Protein 7NKZ (pdb70)

InterPro domains:
  IPR002585 Cytochrome ubiquinol oxidase subunit 1 [PF01654] (6-460)
  IPR002585 Cytochrome ubiquinol oxidase subunit 1 [PIRSF006446] (1-475)
  IPR002585 Cytochrome ubiquinol oxidase subunit 1 [PTHR30365] (1-465)

Nearest PDB structures (foldseek):
  7nkz-assembly1_A  TM=1.002E+00  e=3.590E-64  Mycobacterium tuberculosis H37Rv
  7d5i-assembly1_A  TM=9.652E-01  e=4.735E-42  Mycolicibacterium smegmatis MC2 155
  7ose-assembly1_D  TM=9.298E-01  e=2.196E-29  Escherichia coli BW25113
  6rko-assembly1_A  TM=8.175E-01  e=1.147E-24  Escherichia coli K-12
  6rx4-assembly1_A  TM=8.306E-01  e=2.357E-22  Escherichia coli K-12

Sequence (792 aa):
MVLQELWFGVIAALFLGFFILEGFDFGVGMLMAPFAHETHRRTALNTIGPVWDGNEVWLITAGAAIFAAFPGWYATVFSALYLPLLAILFGMILRAVAIEWRGKIDDPKWRTGADFGIAAGSWLPALLWGVAFAILVRGLPVDANGHVALSIPDVLNAYTLLGGLATAGLFSLYGAVFIALKTSGPIRDDAYRFAVWLSLPVAGLVAGFGLWTQLAYGKDWTWLVLAVAGCAQAAATVLVWRRVSDGWAFMCTLIVVAAVVVLLFGALYPNLVPSTLNPQWSLTIHNASSTPYTLKIMTWVTAFFAPLTVAYQTWTYWVFRQRISAERIPPPTGLARMNVVDISRWQFGITTVYHFIFVPLTIGLAPLIAVMQTLWVVTDNPAWYRLTKFFGKLFLINFAIGVATGIVQEFQFGMNWSEYSRFVGDVFGAPLAMEGLAAFFFESTFIGLWIFGWNRLPRLVHLACIWIVAIAVNVSAFFIIAANSFMQHPVGAHYNPTTGRAELSSIVVLLTNNTAQAAFTHTVSGALLTAGTFVAAVSAWWLVRSSTDTQAMYRPATILGCWVALAATAGLLFTGDHQGKLMFQQQPMKMASAESLCDTQTDPNFSVLTVGRQNNCDSLTRVIEVPYVLPFLAEGRISGVTLQGIRDLQQEYQQRFGPNDYRPNLFVTYWSFRMMIGLMAIPVLFALIALWLTRGGQIPNQRWFSWLALLTMPAPFLANSAGWVFTEMGRQPWVVVPNPTGDQLVRLTVKAGVSDHSATVVATSLLMFTLVYAVLAVIWCWLLKRYIVEGP

Radius of gyration: 27.32 Å; Cα contacts (8 Å, |Δi|>4): 1361; chains: 2; bounding box: 65×67×76 Å

Structure (mmCIF, N/CA/C/O backbone):
data_7NKZ
#
_entry.id   7NKZ
#
_cell.length_a   1.00
_cell.length_b   1.00
_cell.length_c   1.00
_cell.angle_alpha   90.00
_cell.angle_beta   90.00
_cell.angle_gamma   90.00
#
_symmetry.space_group_name_H-M   'P 1'
#
loop_
_entity.id
_entity.type
_entity.pdbx_description
1 polymer 'Probable integral membrane cytochrome D ubiquinol oxidase (Subunit II) CydB (Cytochrome BD-I oxidase subunit II)'
2 polymer 'Probable integral membrane cytochrome D ubiquinol oxidase (Subunit I) CydA (Cytochrome BD-I oxidase subunit I)'
3 non-polymer 'OXYGEN MOLECULE'
4 non-polymer MENAQUINONE-9
5 non-polymer 'CIS-HEME D HYDROXYCHLORIN GAMMA-SPIROLACTONE'
6 non-polymer 'HEME B/C'
7 water water
#
loop_
_atom_site.group_PDB
_atom_site.id
_atom_site.type_symbol
_atom_site.label_atom_id
_atom_site.label_alt_id
_atom_site.label_comp_id
_atom_site.label_asym_id
_atom_site.label_entity_id
_atom_site.label_seq_id
_atom_site.pdbx_PDB_ins_code
_atom_site.Cartn_x
_atom_site.Cartn_y
_atom_site.Cartn_z
_atom_site.occupancy
_atom_site.B_iso_or_equiv
_atom_site.auth_seq_id
_atom_site.auth_comp_id
_atom_site.auth_asym_id
_atom_site.auth_atom_id
_atom_site.pdbx_PDB_model_num
ATOM 1 N N . MET A 1 1 ? 89.309 123.456 131.813 1.00 55.81 1 MET B N 1
ATOM 2 C CA . MET A 1 1 ? 88.509 122.417 132.449 1.00 55.81 1 MET B CA 1
ATOM 3 C C . MET A 1 1 ? 89.287 121.115 132.615 1.00 55.81 1 MET B C 1
ATOM 4 O O . MET A 1 1 ? 90.491 121.075 132.393 1.00 55.81 1 MET B O 1
ATOM 9 N N . VAL A 1 2 ? 88.586 120.056 133.005 1.00 53.87 2 VAL B N 1
ATOM 10 C CA . VAL A 1 2 ? 89.202 118.754 133.245 1.00 53.87 2 VAL B CA 1
ATOM 11 C C . VAL A 1 2 ? 89.964 118.152 132.071 1.00 53.87 2 VAL B C 1
ATOM 12 O O . VAL A 1 2 ? 91.153 117.879 132.195 1.00 53.87 2 VAL B O 1
ATOM 16 N N . LEU A 1 3 ? 89.294 117.927 130.945 1.00 51.63 3 LEU B N 1
ATOM 17 C CA . LEU A 1 3 ? 89.982 117.338 129.801 1.00 51.63 3 LEU B CA 1
ATOM 18 C C . LEU A 1 3 ? 91.182 118.172 129.373 1.00 51.63 3 LEU B C 1
ATOM 19 O O . LEU A 1 3 ? 92.196 117.616 128.937 1.00 51.63 3 LEU B O 1
ATOM 24 N N . GLN A 1 4 ? 91.083 119.499 129.479 1.00 52.92 4 GLN B N 1
ATOM 25 C CA . GLN A 1 4 ? 92.205 120.359 129.117 1.00 52.92 4 GLN B CA 1
ATOM 26 C C . GLN A 1 4 ? 93.409 120.105 130.015 1.00 52.92 4 GLN B C 1
ATOM 27 O O . GLN A 1 4 ? 94.546 120.032 129.534 1.00 52.92 4 GLN B O 1
ATOM 33 N N . GLU A 1 5 ? 93.181 119.971 131.323 1.00 54.00 5 GLU B N 1
ATOM 34 C CA . GLU A 1 5 ? 94.279 119.685 132.239 1.00 54.00 5 GLU B CA 1
ATOM 35 C C . GLU A 1 5 ? 94.765 118.248 132.104 1.00 54.00 5 GLU B C 1
ATOM 36 O O . GLU A 1 5 ? 95.964 117.985 132.250 1.00 54.00 5 GLU B O 1
ATOM 42 N N . LEU A 1 6 ? 93.855 117.310 131.834 1.00 50.38 6 LEU B N 1
ATOM 43 C CA . LEU A 1 6 ? 94.246 115.911 131.693 1.00 50.38 6 LEU B CA 1
ATOM 44 C C . LEU A 1 6 ? 95.164 115.714 130.493 1.00 50.38 6 LEU B C 1
ATOM 45 O O . LEU A 1 6 ? 96.166 114.995 130.577 1.00 50.38 6 LEU B O 1
ATOM 50 N N . TRP A 1 7 ? 94.841 116.351 129.365 1.00 48.77 7 TRP B N 1
ATOM 51 C CA . TRP A 1 7 ? 95.649 116.184 128.164 1.00 48.77 7 TRP B CA 1
ATOM 52 C C . TRP A 1 7 ? 97.003 116.872 128.269 1.00 48.77 7 TRP B C 1
ATOM 53 O O . TRP A 1 7 ? 97.911 116.540 127.501 1.00 48.77 7 TRP B O 1
ATOM 64 N N . PHE A 1 8 ? 97.157 117.825 129.191 1.00 48.54 8 PHE B N 1
ATOM 65 C CA . PHE A 1 8 ? 98.476 118.402 129.430 1.00 48.54 8 PHE B CA 1
ATOM 66 C C . PHE A 1 8 ? 99.443 117.348 129.954 1.00 48.54 8 PHE B C 1
ATOM 67 O O . PHE A 1 8 ? 100.608 117.302 129.543 1.00 48.54 8 PHE B O 1
ATOM 75 N N . GLY A 1 9 ? 98.975 116.492 130.866 1.00 44.67 9 GLY B N 1
ATOM 76 C CA . GLY A 1 9 ? 99.813 115.414 131.359 1.00 44.67 9 GLY B CA 1
ATOM 77 C C . GLY A 1 9 ? 99.998 114.289 130.366 1.00 44.67 9 GLY B C 1
ATOM 78 O O . GLY A 1 9 ? 101.039 113.625 130.371 1.00 44.67 9 GLY B O 1
ATOM 79 N N . VAL A 1 10 ? 99.000 114.050 129.511 1.00 44.80 10 VAL B N 1
ATOM 80 C CA . VAL A 1 10 ? 99.132 113.020 128.485 1.00 44.80 10 VAL B CA 1
ATOM 81 C C . VAL A 1 10 ? 100.233 113.388 127.499 1.00 44.80 10 VAL B C 1
ATOM 82 O O . VAL A 1 10 ? 101.062 112.546 127.131 1.00 44.80 10 VAL B O 1
ATOM 86 N N . ILE A 1 11 ? 100.261 114.646 127.057 1.00 42.55 11 ILE B N 1
ATOM 87 C CA . ILE A 1 11 ? 101.343 115.106 126.191 1.00 42.55 11 ILE B CA 1
ATOM 88 C C . ILE A 1 11 ? 102.670 115.070 126.937 1.00 42.55 11 ILE B C 1
ATOM 89 O O . ILE A 1 11 ? 103.703 114.681 126.378 1.00 42.55 11 ILE B O 1
ATOM 94 N N . ALA A 1 12 ? 102.664 115.471 128.211 1.00 42.45 12 ALA B N 1
ATOM 95 C CA . ALA A 1 12 ? 103.871 115.365 129.024 1.00 42.45 12 ALA B CA 1
ATOM 96 C C . ALA A 1 12 ? 104.311 113.916 129.180 1.00 42.45 12 ALA B C 1
ATOM 97 O O . ALA A 1 12 ? 105.511 113.626 129.140 1.00 42.45 12 ALA B O 1
ATOM 99 N N . ALA A 1 13 ? 103.358 112.996 129.358 1.00 41.52 13 ALA B N 1
ATOM 100 C CA . ALA A 1 13 ? 103.698 111.579 129.436 1.00 41.52 13 ALA B CA 1
ATOM 101 C C . ALA A 1 13 ? 104.288 111.069 128.128 1.00 41.52 13 ALA B C 1
ATOM 102 O O . ALA A 1 13 ? 105.218 110.255 128.146 1.00 41.52 13 ALA B O 1
ATOM 104 N N . LEU A 1 14 ? 103.756 111.521 126.989 1.00 40.78 14 LEU B N 1
ATOM 105 C CA . LEU A 1 14 ? 104.332 111.139 125.704 1.00 40.78 14 LEU B CA 1
ATOM 106 C C . LEU A 1 14 ? 105.759 111.652 125.567 1.00 40.78 14 LEU B C 1
ATOM 107 O O . LEU A 1 14 ? 106.640 110.931 125.085 1.00 40.78 14 LEU B O 1
ATOM 112 N N . PHE A 1 15 ? 106.008 112.897 125.981 1.00 42.85 15 PHE B N 1
ATOM 113 C CA . PHE A 1 15 ? 107.380 113.387 126.038 1.00 42.85 15 PHE B CA 1
ATOM 114 C C . PHE A 1 15 ? 108.171 112.692 127.137 1.00 42.85 15 PHE B C 1
ATOM 115 O O . PHE A 1 15 ? 109.388 112.518 127.007 1.00 42.85 15 PHE B O 1
ATOM 123 N N . LEU A 1 16 ? 107.505 112.299 128.226 1.00 42.20 16 LEU B N 1
ATOM 124 C CA . LEU A 1 16 ? 108.173 111.518 129.262 1.00 42.20 16 LEU B CA 1
ATOM 125 C C . LEU A 1 16 ? 108.642 110.180 128.704 1.00 42.20 16 LEU B C 1
ATOM 126 O O . LEU A 1 16 ? 109.795 109.783 128.898 1.00 42.20 16 LEU B O 1
ATOM 131 N N . GLY A 1 17 ? 107.759 109.479 127.989 1.00 41.59 17 GLY B N 1
ATOM 132 C CA . GLY A 1 17 ? 108.151 108.225 127.372 1.00 41.59 17 GLY B CA 1
ATOM 133 C C . GLY A 1 17 ? 109.214 108.398 126.306 1.00 41.59 17 GLY B C 1
ATOM 134 O O . GLY A 1 17 ? 110.075 107.531 126.137 1.00 41.59 17 GLY B O 1
ATOM 135 N N . PHE A 1 18 ? 109.165 109.510 125.571 1.00 41.69 18 PHE B N 1
ATOM 136 C CA . PHE A 1 18 ? 110.182 109.779 124.559 1.00 41.69 18 PHE B CA 1
ATOM 137 C C . PHE A 1 18 ? 111.554 109.969 125.195 1.00 41.69 18 PHE B C 1
ATOM 138 O O . PHE A 1 18 ? 112.557 109.451 124.694 1.00 41.69 18 PHE B O 1
ATOM 146 N N . PHE A 1 19 ? 111.620 110.707 126.307 1.00 45.15 19 PHE B N 1
ATOM 147 C CA . PHE A 1 19 ? 112.904 110.909 126.971 1.00 45.15 19 PHE B CA 1
ATOM 148 C C . PHE A 1 19 ? 113.398 109.639 127.653 1.00 45.15 19 PHE B C 1
ATOM 149 O O . PHE A 1 19 ? 114.608 109.397 127.701 1.00 45.15 19 PHE B O 1
ATOM 157 N N . ILE A 1 20 ? 112.490 108.827 128.194 1.00 44.30 20 ILE B N 1
ATOM 158 C CA . ILE A 1 20 ? 112.903 107.580 128.831 1.00 44.30 20 ILE B CA 1
ATOM 159 C C . ILE A 1 20 ? 113.390 106.571 127.798 1.00 44.30 20 ILE B C 1
ATOM 160 O O . ILE A 1 20 ? 114.422 105.920 127.991 1.00 44.30 20 ILE B O 1
ATOM 165 N N . LEU A 1 21 ? 112.668 106.426 126.685 1.00 43.82 21 LEU B N 1
ATOM 166 C CA . LEU A 1 21 ? 113.006 105.386 125.719 1.00 43.82 21 LEU B CA 1
ATOM 167 C C . LEU A 1 21 ? 114.085 105.847 124.744 1.00 43.82 21 LEU B C 1
ATOM 168 O O . LEU A 1 21 ? 115.079 105.144 124.532 1.00 43.82 21 LEU B O 1
ATOM 173 N N . GLU A 1 22 ? 113.910 107.020 124.141 1.00 45.44 22 GLU B N 1
ATOM 174 C CA . GLU A 1 22 ? 114.904 107.540 123.211 1.00 45.44 22 GLU B CA 1
ATOM 175 C C . GLU A 1 22 ? 116.101 108.163 123.916 1.00 45.44 22 GLU B C 1
ATOM 176 O O . GLU A 1 22 ? 117.074 108.523 123.245 1.00 45.44 22 GLU B O 1
ATOM 182 N N . GLY A 1 23 ? 116.050 108.306 125.242 1.00 45.92 23 GLY B N 1
ATOM 183 C CA . GLY A 1 23 ? 117.171 108.895 125.957 1.00 45.92 23 GLY B CA 1
ATOM 184 C C . GLY A 1 23 ? 118.429 108.052 125.872 1.00 45.92 23 GLY B C 1
ATOM 185 O O . GLY A 1 23 ? 119.505 108.556 125.538 1.00 45.92 23 GLY B O 1
ATOM 186 N N . PHE A 1 24 ? 118.314 106.757 126.172 1.00 45.57 24 PHE B N 1
ATOM 187 C CA . PHE A 1 24 ? 119.463 105.874 126.023 1.00 45.57 24 PHE B CA 1
ATOM 188 C C . PHE A 1 24 ? 119.746 105.541 124.566 1.00 45.57 24 PHE B C 1
ATOM 189 O O . PHE A 1 24 ? 120.872 105.149 124.241 1.00 45.57 24 PHE B O 1
ATOM 197 N N . ASP A 1 25 ? 118.751 105.684 123.686 1.00 46.37 25 ASP B N 1
ATOM 198 C CA . ASP A 1 25 ? 119.005 105.546 122.257 1.00 46.37 25 ASP B CA 1
ATOM 199 C C . ASP A 1 25 ? 119.969 106.620 121.772 1.00 46.37 25 ASP B C 1
ATOM 200 O O . ASP A 1 25 ? 120.891 106.338 120.998 1.00 46.37 25 ASP B O 1
ATOM 205 N N . PHE A 1 26 ? 119.767 107.863 122.217 1.00 46.03 26 PHE B N 1
ATOM 206 C CA . PHE A 1 26 ? 120.716 108.925 121.909 1.00 46.03 26 PHE B CA 1
ATOM 207 C C . PHE A 1 26 ? 122.058 108.684 122.585 1.00 46.03 26 PHE B C 1
ATOM 208 O O . PHE A 1 26 ? 123.107 108.939 121.983 1.00 46.03 26 PHE B O 1
ATOM 216 N N . GLY A 1 27 ? 122.044 108.194 123.827 1.00 48.62 27 GLY B N 1
ATOM 217 C CA . GLY A 1 27 ? 123.291 107.941 124.530 1.00 48.62 27 GLY B CA 1
ATOM 218 C C . GLY A 1 27 ? 124.155 106.903 123.841 1.00 48.62 27 GLY B C 1
ATOM 219 O O . GLY A 1 27 ? 125.382 107.030 123.804 1.00 48.62 27 GLY B O 1
ATOM 220 N N . VAL A 1 28 ? 123.530 105.862 123.289 1.00 49.03 28 VAL B N 1
ATOM 221 C CA . VAL A 1 28 ? 124.278 104.862 122.535 1.00 49.03 28 VAL B CA 1
ATOM 222 C C . VAL A 1 28 ? 124.925 105.494 121.309 1.00 49.03 28 VAL B C 1
ATOM 223 O O . VAL A 1 28 ? 126.087 105.216 120.990 1.00 49.03 28 VAL B O 1
ATOM 227 N N . GLY A 1 29 ? 124.189 106.362 120.610 1.00 48.93 29 GLY B N 1
ATOM 228 C CA . GLY A 1 29 ? 124.709 106.960 119.393 1.00 48.93 29 GLY B CA 1
ATOM 229 C C . GLY A 1 29 ? 125.938 107.821 119.604 1.00 48.93 29 GLY B C 1
ATOM 230 O O . GLY A 1 29 ? 126.862 107.795 118.786 1.00 48.93 29 GLY B O 1
ATOM 231 N N . MET A 1 30 ? 125.974 108.593 120.689 1.00 51.15 30 MET B N 1
ATOM 232 C CA . MET A 1 30 ? 127.121 109.446 120.971 1.00 51.15 30 MET B CA 1
ATOM 233 C C . MET A 1 30 ? 128.244 108.717 121.696 1.00 51.15 30 MET B C 1
ATOM 234 O O . MET A 1 30 ? 129.308 109.308 121.908 1.00 51.15 30 MET B O 1
ATOM 239 N N . LEU A 1 31 ? 128.041 107.459 122.081 1.00 56.61 31 LEU B N 1
ATOM 240 C CA . LEU A 1 31 ? 129.078 106.673 122.735 1.00 56.61 31 LEU B CA 1
ATOM 241 C C . LEU A 1 31 ? 129.732 105.659 121.808 1.00 56.61 31 LEU B C 1
ATOM 242 O O . LEU A 1 31 ? 130.648 104.950 122.238 1.00 56.61 31 LEU B O 1
ATOM 247 N N . MET A 1 32 ? 129.293 105.569 120.550 1.00 59.53 32 MET B N 1
ATOM 248 C CA . MET A 1 32 ? 129.924 104.643 119.616 1.00 59.53 32 MET B CA 1
ATOM 249 C C . MET A 1 32 ? 131.320 105.105 119.218 1.00 59.53 32 MET B C 1
ATOM 250 O O . MET A 1 32 ? 132.232 104.279 119.097 1.00 59.53 32 MET B O 1
ATOM 255 N N . ALA A 1 33 ? 131.504 106.412 118.999 1.00 63.27 33 ALA B N 1
ATOM 256 C CA . ALA A 1 33 ? 132.825 106.912 118.620 1.00 63.27 33 ALA B CA 1
ATOM 257 C C . ALA A 1 33 ? 133.872 106.682 119.705 1.00 63.27 33 ALA B C 1
ATOM 258 O O . ALA A 1 33 ? 134.960 106.173 119.380 1.00 63.27 33 ALA B O 1
ATOM 260 N N . PRO A 1 34 ? 133.641 107.021 120.981 1.00 64.45 34 PRO B N 1
ATOM 261 C CA . PRO A 1 34 ? 134.661 106.729 122.003 1.00 64.45 34 PRO B CA 1
ATOM 262 C C . PRO A 1 34 ? 134.893 105.245 122.239 1.00 64.45 34 PRO B C 1
ATOM 263 O O . PRO A 1 34 ? 135.935 104.889 122.805 1.00 64.45 34 PRO B O 1
ATOM 267 N N . PHE A 1 35 ? 133.963 104.375 121.838 1.00 64.17 35 PHE B N 1
ATOM 268 C CA . PHE A 1 35 ? 134.164 102.940 122.017 1.00 64.17 35 PHE B CA 1
ATOM 269 C C . PHE A 1 35 ? 135.362 102.444 121.216 1.00 64.17 35 PHE B C 1
ATOM 270 O O . PHE A 1 35 ? 136.146 101.623 121.706 1.00 64.17 35 PHE B O 1
ATOM 278 N N . ALA A 1 36 ? 135.515 102.925 119.980 1.00 67.58 36 ALA B N 1
ATOM 279 C CA . ALA A 1 36 ? 136.665 102.535 119.172 1.00 67.58 36 ALA B CA 1
ATOM 280 C C . ALA A 1 36 ? 137.972 103.036 119.774 1.00 67.58 36 ALA B C 1
ATOM 281 O O . ALA A 1 36 ? 138.976 102.314 119.759 1.00 67.58 36 ALA B O 1
ATOM 283 N N . HIS A 1 37 ? 137.981 104.255 120.302 1.00 68.73 37 HIS B N 1
ATOM 284 C CA . HIS A 1 37 ? 139.183 104.824 120.902 1.00 68.73 37 HIS B CA 1
ATOM 285 C C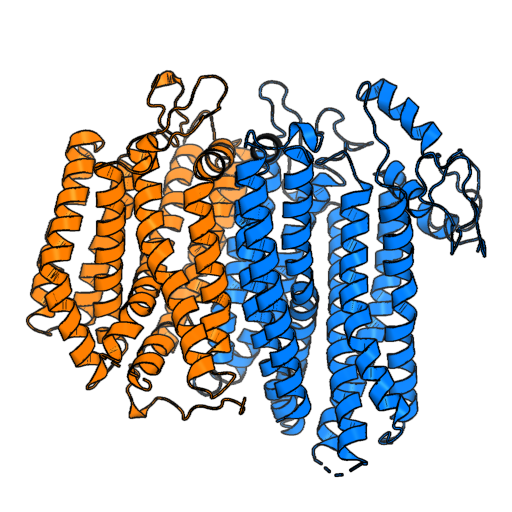 . HIS A 1 37 ? 139.504 104.142 122.227 1.00 68.73 37 HIS B C 1
ATOM 286 O O . HIS A 1 37 ? 138.848 104.390 123.239 1.00 68.73 37 HIS B O 1
ATOM 293 N N . GLU A 1 44 ? 135.332 98.393 115.819 1.00 57.38 44 GLU B N 1
ATOM 294 C CA . GLU A 1 44 ? 134.240 97.981 114.945 1.00 57.38 44 GLU B CA 1
ATOM 295 C C . GLU A 1 44 ? 133.304 97.012 115.659 1.00 57.38 44 GLU B C 1
ATOM 296 O O . GLU A 1 44 ? 132.082 97.143 115.582 1.00 57.38 44 GLU B O 1
ATOM 302 N N . THR A 1 45 ? 133.890 96.032 116.352 1.00 59.09 45 THR B N 1
ATOM 303 C CA . THR A 1 45 ? 133.085 95.069 117.097 1.00 59.09 45 THR B CA 1
ATOM 304 C C . THR A 1 45 ? 132.319 95.747 118.227 1.00 59.09 45 THR B C 1
ATOM 305 O O . THR A 1 45 ? 131.147 95.431 118.467 1.00 59.09 45 THR B O 1
ATOM 309 N N . HIS A 1 46 ? 132.963 96.680 118.932 1.00 59.26 46 HIS B N 1
ATOM 310 C CA . HIS A 1 46 ? 132.284 97.395 120.008 1.00 59.26 46 HIS B CA 1
ATOM 311 C C . HIS A 1 46 ? 131.167 98.284 119.477 1.00 59.26 46 HIS B C 1
ATOM 312 O O . HIS A 1 46 ? 130.124 98.419 120.129 1.00 59.26 46 HIS B O 1
ATOM 319 N N . ARG A 1 47 ? 131.365 98.901 118.310 1.00 57.08 47 ARG B N 1
ATOM 320 C CA . ARG A 1 47 ? 130.326 99.754 117.740 1.00 57.08 47 ARG B CA 1
ATOM 321 C C . ARG A 1 47 ? 129.089 98.946 117.364 1.00 57.08 47 ARG B C 1
ATOM 322 O O . ARG A 1 47 ? 127.958 99.390 117.596 1.00 57.08 47 ARG B O 1
ATOM 330 N N . ARG A 1 48 ? 129.282 97.761 116.781 1.00 56.58 48 ARG B N 1
ATOM 331 C CA . ARG A 1 48 ? 128.142 96.927 116.414 1.00 56.58 48 ARG B CA 1
ATOM 332 C C . ARG A 1 48 ? 127.443 96.356 117.640 1.00 56.58 48 ARG B C 1
ATOM 333 O O . ARG A 1 48 ? 126.215 96.214 117.640 1.00 56.58 48 ARG B O 1
ATOM 341 N N . THR A 1 49 ? 128.202 96.017 118.686 1.00 56.42 49 THR B N 1
ATOM 342 C CA . THR A 1 49 ? 127.591 95.498 119.906 1.00 56.42 49 THR B CA 1
ATOM 343 C C . THR A 1 49 ? 126.702 96.544 120.567 1.00 56.42 49 THR B C 1
ATOM 344 O O . THR A 1 49 ? 125.594 96.230 121.018 1.00 56.42 49 THR B O 1
ATOM 348 N N . ALA A 1 50 ? 127.169 97.793 120.632 1.00 53.37 50 ALA B N 1
ATOM 349 C CA . ALA A 1 50 ? 126.360 98.855 121.219 1.00 53.37 50 ALA B CA 1
ATOM 350 C C . ALA A 1 50 ? 125.154 99.181 120.347 1.00 53.37 50 ALA B C 1
ATOM 351 O O . ALA A 1 50 ? 124.066 99.462 120.863 1.00 53.37 50 ALA B O 1
ATOM 353 N N . LEU A 1 51 ? 125.329 99.153 119.024 1.00 52.23 51 LEU B N 1
ATOM 354 C CA . LEU A 1 51 ? 124.223 99.462 118.123 1.00 52.23 51 LEU B CA 1
ATOM 355 C C . LEU A 1 51 ? 123.116 98.418 118.207 1.00 52.23 51 LEU B C 1
ATOM 356 O O . LEU A 1 51 ? 121.932 98.769 118.149 1.00 52.23 51 LEU B O 1
ATOM 361 N N . ASN A 1 52 ? 123.475 97.140 118.342 1.00 53.11 52 ASN B N 1
ATOM 362 C CA . ASN A 1 52 ? 122.476 96.081 118.415 1.00 53.11 52 ASN B CA 1
ATOM 363 C C . ASN A 1 52 ? 121.666 96.114 119.704 1.00 53.11 52 ASN B C 1
ATOM 364 O O . ASN A 1 52 ? 120.604 95.485 119.761 1.00 53.11 52 ASN B O 1
ATOM 369 N N . THR A 1 53 ? 122.139 96.818 120.736 1.00 50.33 53 THR B N 1
ATOM 370 C CA . THR A 1 53 ? 121.344 96.967 121.951 1.00 50.33 53 THR B CA 1
ATOM 371 C C . THR A 1 53 ? 120.059 97.736 121.675 1.00 50.33 53 THR B C 1
ATOM 372 O O . THR A 1 53 ? 118.995 97.390 122.201 1.00 50.33 53 THR B O 1
ATOM 376 N N . ILE A 1 54 ? 120.139 98.779 120.855 1.00 47.06 54 ILE B N 1
ATOM 377 C CA . ILE A 1 54 ? 118.973 99.559 120.470 1.00 47.06 54 ILE B CA 1
ATOM 378 C C . ILE A 1 54 ? 118.467 99.158 119.083 1.00 47.06 54 ILE B C 1
ATOM 379 O O . ILE A 1 54 ? 117.709 99.900 118.464 1.00 47.06 54 ILE B O 1
ATOM 384 N N . GLY A 1 55 ? 118.877 97.991 118.590 1.00 45.66 55 GLY B N 1
ATOM 385 C CA . GLY A 1 55 ? 118.523 97.541 117.265 1.00 45.66 55 GLY B CA 1
ATOM 386 C C . GLY A 1 55 ? 117.031 97.404 117.031 1.00 45.66 55 GLY B C 1
ATOM 387 O O . GLY A 1 55 ? 116.438 98.137 116.235 1.00 45.66 55 GLY B O 1
ATOM 388 N N . PRO A 1 56 ? 116.390 96.454 117.714 1.00 44.00 56 PRO B N 1
ATOM 389 C CA . PRO A 1 56 ? 114.962 96.205 117.492 1.00 44.00 56 PRO B CA 1
ATOM 390 C C . PRO A 1 56 ? 114.021 97.130 118.249 1.00 44.00 56 PRO B C 1
ATOM 391 O O . PRO A 1 56 ? 112.821 96.849 118.291 1.00 44.00 56 PRO B O 1
ATOM 395 N N . VAL A 1 57 ? 114.509 98.217 118.846 1.00 43.26 57 VAL B N 1
ATOM 396 C CA . VAL A 1 57 ? 113.653 99.067 119.668 1.00 43.26 57 VAL B CA 1
ATOM 397 C C . VAL A 1 57 ? 113.774 100.531 119.264 1.00 43.26 57 VAL B C 1
ATOM 398 O O . VAL A 1 57 ? 112.988 101.370 119.719 1.00 43.26 57 VAL B O 1
ATOM 402 N N . TRP A 1 58 ? 114.753 100.856 118.414 1.00 43.26 58 TRP B N 1
ATOM 403 C CA . TRP A 1 58 ? 114.968 102.257 118.059 1.00 43.26 58 TRP B CA 1
ATOM 404 C C . TRP A 1 58 ? 113.782 102.838 117.297 1.00 43.26 58 TRP B C 1
ATOM 405 O O . TRP A 1 58 ? 113.413 103.996 117.523 1.00 43.26 58 TRP B O 1
ATOM 416 N N . ASP A 1 59 ? 113.029 102.040 116.538 1.00 42.67 59 ASP B N 1
ATOM 417 C CA . ASP A 1 59 ? 111.962 102.599 115.738 1.00 42.67 59 ASP B CA 1
ATOM 418 C C . ASP A 1 59 ? 110.770 102.875 116.615 1.00 42.67 59 ASP B C 1
ATOM 419 O O . ASP A 1 59 ? 110.164 103.935 116.532 1.00 42.67 59 ASP B O 1
ATOM 424 N N . GLY A 1 60 ? 110.455 101.913 117.469 1.00 42.43 60 GLY B N 1
ATOM 425 C CA . GLY A 1 60 ? 109.353 102.031 118.396 1.00 42.43 60 GLY B CA 1
ATOM 426 C C . GLY A 1 60 ? 109.580 103.159 119.374 1.00 42.43 60 GLY B C 1
ATOM 427 O O . GLY A 1 60 ? 108.654 103.878 119.715 1.00 42.43 60 GLY B O 1
ATOM 428 N N . ASN A 1 61 ? 110.817 103.312 119.831 1.00 42.90 61 ASN B N 1
ATOM 429 C CA . ASN A 1 61 ? 111.151 104.366 120.779 1.00 42.90 61 ASN B CA 1
ATOM 430 C C . ASN A 1 61 ? 110.910 105.746 120.204 1.00 42.90 61 ASN B C 1
ATOM 431 O O . ASN A 1 61 ? 110.411 106.631 120.880 1.00 42.90 61 ASN B O 1
ATOM 436 N N . GLU A 1 62 ? 111.279 105.917 118.945 1.00 42.90 62 GLU B N 1
ATOM 437 C CA . GLU A 1 62 ? 111.129 107.181 118.244 1.00 42.90 62 GLU B CA 1
ATOM 438 C C . GLU A 1 62 ? 109.682 107.636 118.067 1.00 42.90 62 GLU B C 1
ATOM 439 O O . GLU A 1 62 ? 109.388 108.819 118.166 1.00 42.90 62 GLU B O 1
ATOM 445 N N . VAL A 1 63 ? 108.788 106.695 117.787 1.00 39.97 63 VAL B N 1
ATOM 446 C CA . VAL A 1 63 ? 107.378 107.013 117.576 1.00 39.97 63 VAL B CA 1
ATOM 447 C C . VAL A 1 63 ? 106.752 107.826 118.707 1.00 39.97 63 VAL B C 1
ATOM 448 O O . VAL A 1 63 ? 105.756 108.505 118.503 1.00 39.97 63 VAL B O 1
ATOM 452 N N . TRP A 1 64 ? 107.325 107.733 119.898 1.00 40.54 64 TRP B N 1
ATOM 453 C CA . TRP A 1 64 ? 106.874 108.518 121.042 1.00 40.54 64 TRP B CA 1
ATOM 454 C C . TRP A 1 64 ? 107.018 110.012 120.787 1.00 40.54 64 TRP B C 1
ATOM 455 O O . TRP A 1 64 ? 106.154 110.796 121.193 1.00 40.54 64 TRP B O 1
ATOM 466 N N . LEU A 1 65 ? 108.098 110.426 120.120 1.00 40.93 65 LEU B N 1
ATOM 467 C CA . LEU A 1 65 ? 108.212 111.815 119.691 1.00 40.93 65 LEU B CA 1
ATOM 468 C C . LEU A 1 65 ? 107.186 112.150 118.616 1.00 40.93 65 LEU B C 1
ATOM 469 O O . LEU A 1 65 ? 106.588 113.232 118.640 1.00 40.93 65 LEU B O 1
ATOM 474 N N . ILE A 1 66 ? 106.977 111.237 117.665 1.00 40.19 66 ILE B N 1
ATOM 475 C CA . ILE A 1 66 ? 105.981 111.457 116.620 1.00 40.19 66 ILE B CA 1
ATOM 476 C C . ILE A 1 66 ? 104.586 111.540 117.224 1.00 40.19 66 ILE B C 1
ATOM 477 O O . ILE A 1 66 ? 103.789 112.418 116.868 1.00 40.19 66 ILE B O 1
ATOM 482 N N . THR A 1 67 ? 104.267 110.627 118.144 1.00 40.70 67 THR B N 1
ATOM 483 C CA . THR A 1 67 ? 102.966 110.663 118.803 1.00 40.70 67 THR B CA 1
ATOM 484 C C . THR A 1 67 ? 102.806 111.926 119.640 1.00 40.70 67 THR B C 1
ATOM 485 O O . THR A 1 67 ? 101.732 112.539 119.648 1.00 40.70 67 THR B O 1
ATOM 489 N N . ALA A 1 68 ? 103.863 112.331 120.350 1.00 40.59 68 ALA B N 1
ATOM 490 C CA . ALA A 1 68 ? 103.798 113.553 121.146 1.00 40.59 68 ALA B CA 1
ATOM 491 C C . ALA A 1 68 ? 103.575 114.772 120.261 1.00 40.59 68 ALA B C 1
ATOM 492 O O . ALA A 1 68 ? 102.769 115.651 120.585 1.00 40.59 68 ALA B O 1
ATOM 494 N N . GLY A 1 69 ? 104.284 114.841 119.132 1.00 41.20 69 GLY B N 1
ATOM 495 C CA . GLY A 1 69 ? 104.098 115.955 118.218 1.00 41.20 69 GLY B CA 1
ATOM 496 C C . GLY A 1 69 ? 102.713 116.001 117.607 1.00 41.20 69 GLY B C 1
ATOM 497 O O . GLY A 1 69 ? 102.134 117.080 117.455 1.00 41.20 69 GLY B O 1
ATOM 498 N N . ALA A 1 70 ? 102.163 114.839 117.249 1.00 40.99 70 ALA B N 1
ATOM 499 C CA . ALA A 1 70 ? 100.816 114.791 116.697 1.00 40.99 70 ALA B CA 1
ATOM 500 C C . ALA A 1 70 ? 99.752 115.001 117.766 1.00 40.99 70 ALA B C 1
ATOM 501 O O . ALA A 1 70 ? 98.666 115.507 117.461 1.00 40.99 70 ALA B O 1
ATOM 503 N N . ALA A 1 71 ? 100.037 114.616 119.013 1.00 41.41 71 ALA B N 1
ATOM 504 C CA . ALA A 1 71 ? 99.083 114.842 120.095 1.00 41.41 71 ALA B CA 1
ATOM 505 C C . ALA A 1 71 ? 98.881 116.330 120.352 1.00 41.41 71 ALA B C 1
ATOM 506 O O . ALA A 1 71 ? 97.759 116.770 120.627 1.00 41.41 71 ALA B O 1
ATOM 508 N N . ILE A 1 72 ? 99.978 117.079 120.302 1.00 43.03 72 ILE B N 1
ATOM 509 C CA . ILE A 1 72 ? 99.954 118.516 120.516 1.00 43.03 72 ILE B CA 1
ATOM 510 C C . ILE A 1 72 ? 99.123 119.163 119.427 1.00 43.03 72 ILE B C 1
ATOM 511 O O . ILE A 1 72 ? 98.363 120.089 119.681 1.00 43.03 72 ILE B O 1
ATOM 516 N N . PHE A 1 73 ? 99.268 118.658 118.211 1.00 42.94 73 PHE B N 1
ATOM 517 C CA . PHE A 1 73 ? 98.530 119.175 117.074 1.00 42.94 73 PHE B CA 1
ATOM 518 C C . PHE A 1 73 ? 97.030 118.986 117.272 1.00 42.94 73 PHE B C 1
ATOM 519 O O . PHE A 1 73 ? 96.244 119.872 116.964 1.00 42.94 73 PHE B O 1
ATOM 527 N N . ALA A 1 74 ? 96.643 117.833 117.807 1.00 43.26 74 ALA B N 1
ATOM 528 C CA . ALA A 1 74 ? 95.237 117.506 118.023 1.00 43.26 74 ALA B CA 1
ATOM 529 C C . ALA A 1 74 ? 94.604 118.112 119.276 1.00 43.26 74 ALA B C 1
ATOM 530 O O . ALA A 1 74 ? 93.458 118.545 119.246 1.00 43.26 74 ALA B O 1
ATOM 532 N N . ALA A 1 75 ? 95.354 118.143 120.370 1.00 44.58 75 ALA B N 1
ATOM 533 C CA . ALA A 1 75 ? 94.879 118.656 121.650 1.00 44.58 75 ALA B CA 1
ATOM 534 C C . ALA A 1 75 ? 94.991 120.174 121.751 1.00 44.58 75 ALA B C 1
ATOM 535 O O . ALA A 1 75 ? 94.028 120.844 122.137 1.00 44.58 75 ALA B O 1
ATOM 537 N N . PHE A 1 76 ? 96.153 120.731 121.413 1.00 46.36 76 PHE B N 1
ATOM 538 C CA . PHE A 1 76 ? 96.415 122.165 121.532 1.00 46.36 76 PHE B CA 1
ATOM 539 C C . PHE A 1 76 ? 96.917 122.687 120.193 1.00 46.36 76 PHE B C 1
ATOM 540 O O . PHE A 1 76 ? 98.131 122.815 119.979 1.00 46.36 76 PHE B O 1
ATOM 548 N N . PRO A 1 77 ? 96.008 122.994 119.263 1.00 45.53 77 PRO B N 1
ATOM 549 C CA . PRO A 1 77 ? 96.446 123.484 117.945 1.00 45.53 77 PRO B CA 1
ATOM 550 C C . PRO A 1 77 ? 97.282 124.749 118.014 1.00 45.53 77 PRO B C 1
ATOM 551 O O . PRO A 1 77 ? 98.208 124.912 117.208 1.00 45.53 77 PRO B O 1
ATOM 555 N N . GLY A 1 78 ? 96.984 125.654 118.948 1.00 45.77 78 GLY B N 1
ATOM 556 C CA . GLY A 1 78 ? 97.806 126.841 119.104 1.00 45.77 78 GLY B CA 1
ATOM 557 C C . GLY A 1 78 ? 99.208 126.533 119.586 1.00 45.77 78 GLY B C 1
ATOM 558 O O . GLY A 1 78 ? 100.174 127.152 119.131 1.00 45.77 78 GLY B O 1
ATOM 559 N N . TRP A 1 79 ? 99.341 125.581 120.512 1.00 45.74 79 TRP B N 1
ATOM 560 C CA . TRP A 1 79 ? 100.660 125.181 120.990 1.00 45.74 79 TRP B CA 1
ATOM 561 C C . TRP A 1 79 ? 101.484 124.547 119.875 1.00 45.74 79 TRP B C 1
ATOM 562 O O . TRP A 1 79 ? 102.688 124.803 119.762 1.00 45.74 79 TRP B O 1
ATOM 573 N N . TYR A 1 80 ? 100.851 123.713 119.047 1.00 43.16 80 TYR B N 1
ATOM 574 C CA . TYR A 1 80 ? 101.564 123.054 117.957 1.00 43.16 80 TYR B CA 1
ATOM 575 C C . TYR A 1 80 ? 102.062 124.059 116.926 1.00 43.16 80 TYR B C 1
ATOM 576 O O . TYR A 1 80 ? 103.185 123.936 116.423 1.00 43.16 80 TYR B O 1
ATOM 585 N N . ALA A 1 81 ? 101.247 125.057 116.600 1.00 44.19 81 ALA B N 1
ATOM 586 C CA . ALA A 1 81 ? 101.563 126.009 115.544 1.00 44.19 81 ALA B CA 1
ATOM 587 C C . ALA A 1 81 ? 102.385 127.196 116.027 1.00 44.19 81 ALA B C 1
ATOM 588 O O . ALA A 1 81 ? 102.691 128.082 115.224 1.00 44.19 81 ALA B O 1
ATOM 590 N N . THR A 1 82 ? 102.743 127.245 117.308 1.00 46.28 82 THR B N 1
ATOM 591 C CA . THR A 1 82 ? 103.550 128.331 117.848 1.00 46.28 82 THR B CA 1
ATOM 592 C C . THR A 1 82 ? 104.983 127.912 118.135 1.00 46.28 82 THR B C 1
ATOM 593 O O . THR A 1 82 ? 105.922 128.586 117.702 1.00 46.28 82 THR B O 1
ATOM 597 N N . VAL A 1 83 ? 105.176 126.811 118.862 1.00 46.15 83 VAL B N 1
ATOM 598 C CA . VAL A 1 83 ? 106.525 126.362 119.191 1.00 46.15 83 VAL B CA 1
ATOM 599 C C . VAL A 1 83 ? 107.262 125.914 117.935 1.00 46.15 83 VAL B C 1
ATOM 600 O O . VAL A 1 83 ? 108.408 126.311 117.693 1.00 46.15 83 VAL B O 1
ATOM 604 N N . PHE A 1 84 ? 106.615 125.085 117.114 1.00 44.94 84 PHE B N 1
ATOM 605 C CA . PHE A 1 84 ? 107.265 124.577 115.912 1.00 44.94 84 PHE B CA 1
ATOM 606 C C . PHE A 1 84 ? 107.423 125.646 114.840 1.00 44.94 84 PHE B C 1
ATOM 607 O O . PHE A 1 84 ? 108.226 125.467 113.919 1.00 44.94 84 PHE B O 1
ATOM 615 N N . SER A 1 85 ? 106.681 126.749 114.937 1.00 45.70 85 SER B N 1
ATOM 616 C CA . SER A 1 85 ? 106.858 127.867 114.019 1.00 45.70 85 SER B CA 1
ATOM 617 C C . SER A 1 85 ? 107.950 128.816 114.499 1.00 45.70 85 SER B C 1
ATOM 618 O O . SER A 1 85 ? 108.819 129.214 113.717 1.00 45.70 85 SER B O 1
ATOM 621 N N . ALA A 1 86 ? 107.918 129.187 115.780 1.00 48.81 86 ALA B N 1
ATOM 622 C CA . ALA A 1 86 ? 108.954 130.057 116.325 1.00 48.81 86 ALA B CA 1
ATOM 623 C C . ALA A 1 86 ? 110.312 129.367 116.311 1.00 48.81 86 ALA B C 1
ATOM 624 O O . ALA A 1 86 ? 111.299 129.925 115.820 1.00 48.81 86 ALA B O 1
ATOM 626 N N . LEU A 1 87 ? 110.376 128.141 116.832 1.00 47.17 87 LEU B N 1
ATOM 627 C CA . LEU A 1 87 ? 111.626 127.385 116.892 1.00 47.17 87 LEU B CA 1
ATOM 628 C C . LEU A 1 87 ? 111.861 126.632 115.580 1.00 47.17 87 LEU B C 1
ATOM 629 O O . LEU A 1 87 ? 112.015 125.412 115.539 1.00 47.17 87 LEU B O 1
ATOM 634 N N . TYR A 1 88 ? 111.885 127.397 114.488 1.00 45.31 88 TYR B N 1
ATOM 635 C CA . TYR A 1 88 ? 112.101 126.809 113.171 1.00 45.31 88 TYR B CA 1
ATOM 636 C C . TYR A 1 88 ? 113.543 126.352 112.989 1.00 45.31 88 TYR B C 1
ATOM 637 O O . TYR A 1 88 ? 113.788 125.248 112.489 1.00 45.31 88 TYR B O 1
ATOM 646 N N . LEU A 1 89 ? 114.509 127.186 113.388 1.00 45.81 89 LEU B N 1
ATOM 647 C CA . LEU A 1 89 ? 115.913 126.826 113.189 1.00 45.81 89 LEU B CA 1
ATOM 648 C C . LEU A 1 89 ? 116.358 125.686 114.097 1.00 45.81 89 LEU B C 1
ATOM 649 O O . LEU A 1 89 ? 116.949 124.718 113.586 1.00 45.81 89 LEU B O 1
ATOM 654 N N . PRO A 1 90 ? 116.140 125.723 115.421 1.00 45.43 90 PRO B N 1
ATOM 655 C CA . PRO A 1 90 ? 116.572 124.578 116.244 1.00 45.43 90 PRO B CA 1
ATOM 656 C C . PRO A 1 90 ? 115.899 123.271 115.862 1.00 45.43 90 PRO B C 1
ATOM 657 O O . PRO A 1 90 ? 116.531 122.210 115.937 1.00 45.43 90 PRO B O 1
ATOM 661 N N . LEU A 1 91 ? 114.631 123.315 115.450 1.00 44.13 91 LEU B N 1
ATOM 662 C CA . LEU A 1 91 ? 113.947 122.099 115.025 1.00 44.13 91 LEU B CA 1
ATOM 663 C C . LEU A 1 91 ? 114.426 121.615 113.663 1.00 44.13 91 LEU B C 1
ATOM 664 O O . LEU A 1 91 ? 114.355 120.412 113.387 1.00 44.13 91 LEU B O 1
ATOM 669 N N . LEU A 1 92 ? 114.910 122.521 112.810 1.00 44.30 92 LEU B N 1
ATOM 670 C CA . LEU A 1 92 ? 115.409 122.115 111.500 1.00 44.30 92 LEU B CA 1
ATOM 671 C C . LEU A 1 92 ? 116.612 121.189 111.630 1.00 44.30 92 LEU B C 1
ATOM 672 O O . LEU A 1 92 ? 116.712 120.185 110.915 1.00 44.30 92 LEU B O 1
ATOM 677 N N . ALA A 1 93 ? 117.536 121.510 112.537 1.00 43.43 93 ALA B N 1
ATOM 678 C CA . ALA A 1 93 ? 118.680 120.638 112.768 1.00 43.43 93 ALA B CA 1
ATOM 679 C C . ALA A 1 93 ? 118.292 119.364 113.506 1.00 43.43 93 ALA B C 1
ATOM 680 O O . ALA A 1 93 ? 118.976 118.346 113.359 1.00 43.43 93 ALA B O 1
ATOM 682 N N . ILE A 1 94 ? 117.218 119.398 114.298 1.00 43.82 94 ILE B N 1
ATOM 683 C CA . ILE A 1 94 ? 116.718 118.178 114.927 1.00 43.82 94 ILE B CA 1
ATOM 684 C C . ILE A 1 94 ? 116.239 117.198 113.864 1.00 43.82 94 ILE B C 1
ATOM 685 O O . ILE A 1 94 ? 116.544 116.000 113.911 1.00 43.82 94 ILE B O 1
ATOM 690 N N . LEU A 1 95 ? 115.483 117.697 112.883 1.00 42.17 95 LEU B N 1
ATOM 691 C CA . LEU A 1 95 ? 115.020 116.843 111.796 1.00 42.17 95 LEU B CA 1
ATOM 692 C C . LEU A 1 95 ? 116.171 116.373 110.919 1.00 42.17 95 LEU B C 1
ATOM 693 O O . LEU A 1 95 ? 116.143 115.244 110.417 1.00 42.17 95 LEU B O 1
ATOM 698 N N . PHE A 1 96 ? 117.185 117.220 110.721 1.00 42.91 96 PHE B N 1
ATOM 699 C CA . PHE A 1 96 ? 118.323 116.833 109.894 1.00 42.91 96 PHE B CA 1
ATOM 700 C C . PHE A 1 96 ? 119.038 115.618 110.470 1.00 42.91 96 PHE B C 1
ATOM 701 O O . PHE A 1 96 ? 119.380 114.683 109.736 1.00 42.91 96 PHE B O 1
ATOM 709 N N . GLY A 1 97 ? 119.273 115.612 111.779 1.00 42.85 97 GLY B N 1
ATOM 710 C CA . GLY A 1 97 ? 119.931 114.492 112.420 1.00 42.85 97 GLY B CA 1
ATOM 711 C C . GLY A 1 97 ? 119.117 113.214 112.413 1.00 42.85 97 GLY B C 1
ATOM 712 O O . GLY A 1 97 ? 119.643 112.141 112.106 1.00 42.85 97 GLY B O 1
ATOM 713 N N . MET A 1 98 ? 117.841 113.343 112.779 1.00 43.87 98 MET B N 1
ATOM 714 C CA . MET A 1 98 ? 116.883 112.239 112.835 1.00 43.87 98 MET B CA 1
ATOM 715 C C . MET A 1 98 ? 116.773 111.505 111.516 1.00 43.87 98 MET B C 1
ATOM 716 O O . MET A 1 98 ? 116.690 110.284 111.480 1.00 43.87 98 MET B O 1
ATOM 721 N N . ILE A 1 99 ? 116.731 112.265 110.432 1.00 38.80 99 ILE B N 1
ATOM 722 C CA . ILE A 1 99 ? 116.652 111.681 109.097 1.00 38.80 99 ILE B CA 1
ATOM 723 C C . ILE A 1 99 ? 117.871 110.809 108.828 1.00 38.80 99 ILE B C 1
ATOM 724 O O . ILE A 1 99 ? 117.751 109.688 108.320 1.00 38.80 99 ILE B O 1
ATOM 729 N N . LEU A 1 100 ? 119.062 111.310 109.164 1.00 40.29 100 LEU B N 1
ATOM 730 C CA . LEU A 1 100 ? 120.281 110.541 108.945 1.00 40.29 100 LEU B CA 1
ATOM 731 C C . LEU A 1 100 ? 120.311 109.285 109.808 1.00 40.29 100 LEU B C 1
ATOM 732 O O . LEU A 1 100 ? 120.701 108.212 109.336 1.00 40.29 100 LEU B O 1
ATOM 737 N N . ARG A 1 101 ? 119.899 109.398 111.074 1.00 41.40 101 ARG B N 1
ATOM 738 C CA . ARG A 1 101 ? 119.924 108.238 111.959 1.00 41.40 101 ARG B CA 1
ATOM 739 C C . ARG A 1 101 ? 118.905 107.187 111.540 1.00 41.40 101 ARG B C 1
ATOM 740 O O . ARG A 1 101 ? 119.142 105.988 111.729 1.00 41.40 101 ARG B O 1
ATOM 748 N N . ALA A 1 102 ? 117.772 107.610 110.975 1.00 38.44 102 ALA B N 1
ATOM 749 C CA . ALA A 1 102 ? 116.749 106.659 110.556 1.00 38.44 102 ALA B CA 1
ATOM 750 C C . ALA A 1 102 ? 117.209 105.781 109.401 1.00 38.44 102 ALA B C 1
ATOM 751 O O . ALA A 1 102 ? 116.666 104.686 109.219 1.00 38.44 102 ALA B O 1
ATOM 753 N N . VAL A 1 103 ? 118.191 106.229 108.622 1.00 37.45 103 VAL B N 1
ATOM 754 C CA . VAL A 1 103 ? 118.717 105.436 107.520 1.00 37.45 103 VAL B CA 1
ATOM 755 C C . VAL A 1 103 ? 120.105 104.875 107.805 1.00 37.45 103 VAL B C 1
ATOM 756 O O . VAL A 1 103 ? 120.465 103.842 107.219 1.00 37.45 103 VAL B O 1
ATOM 760 N N . ALA A 1 104 ? 120.890 105.507 108.681 1.00 39.34 104 ALA B N 1
ATOM 761 C CA . ALA A 1 104 ? 122.243 105.025 108.939 1.00 39.34 104 ALA B CA 1
ATOM 762 C C . ALA A 1 104 ? 122.243 103.732 109.743 1.00 39.34 104 ALA B C 1
ATOM 763 O O . ALA A 1 104 ? 123.110 102.877 109.532 1.00 39.34 104 ALA B O 1
ATOM 765 N N . ILE A 1 105 ? 121.294 103.573 110.667 1.00 41.01 105 ILE B N 1
ATOM 766 C CA . ILE A 1 105 ? 121.262 102.375 111.501 1.00 41.01 105 ILE B CA 1
ATOM 767 C C . ILE A 1 105 ? 120.996 101.136 110.656 1.00 41.01 105 ILE B C 1
ATOM 768 O O . ILE A 1 105 ? 121.664 100.106 110.812 1.00 41.01 105 ILE B O 1
ATOM 773 N N . GLU A 1 106 ? 120.025 101.213 109.745 1.00 42.49 106 GLU B N 1
ATOM 774 C CA . GLU A 1 106 ? 119.680 100.058 108.924 1.00 42.49 106 GLU B CA 1
ATOM 775 C C . GLU A 1 106 ? 120.689 99.817 107.807 1.00 42.49 106 GLU B C 1
ATOM 776 O O . GLU A 1 106 ? 120.965 98.661 107.469 1.00 42.49 106 GLU B O 1
ATOM 782 N N . TRP A 1 107 ? 121.251 100.878 107.233 1.00 38.62 107 TRP B N 1
ATOM 783 C CA . TRP A 1 107 ? 122.144 100.762 106.088 1.00 38.62 107 TRP B CA 1
ATOM 784 C C . TRP A 1 107 ? 123.609 100.616 106.483 1.00 38.62 107 TRP B C 1
ATOM 785 O O . TRP A 1 107 ? 124.467 100.530 105.599 1.00 38.62 107 TRP B O 1
ATOM 796 N N . ARG A 1 108 ? 123.916 100.593 107.782 1.00 45.04 108 ARG B N 1
ATOM 797 C CA . ARG A 1 108 ? 125.309 100.478 108.204 1.00 45.04 108 ARG B CA 1
ATOM 798 C C . ARG A 1 108 ? 125.902 99.130 107.810 1.00 45.04 108 ARG B C 1
ATOM 799 O O . ARG A 1 108 ? 127.039 99.063 107.328 1.00 45.04 108 ARG B O 1
ATOM 807 N N . GLY A 1 109 ? 125.151 98.051 108.003 1.00 44.57 109 GLY B N 1
ATOM 808 C CA . GLY A 1 109 ? 125.612 96.717 107.688 1.00 44.57 109 GLY B CA 1
ATOM 809 C C . GLY A 1 109 ? 125.303 96.234 106.289 1.00 44.57 109 GLY B C 1
ATOM 810 O O . GLY A 1 109 ? 125.595 95.077 105.971 1.00 44.57 109 GLY B O 1
ATOM 811 N N . LYS A 1 110 ? 124.720 97.081 105.439 1.00 43.96 110 LYS B N 1
ATOM 812 C CA . LYS A 1 110 ? 124.386 96.659 104.083 1.00 43.96 110 LYS B CA 1
ATOM 813 C C . LYS A 1 110 ? 125.629 96.524 103.211 1.00 43.96 110 LYS B C 1
ATOM 814 O O . LYS A 1 110 ? 125.705 95.620 102.372 1.00 43.96 110 LYS B O 1
ATOM 820 N N . ILE A 1 111 ? 126.553 97.458 103.357 1.00 47.63 111 ILE B N 1
ATOM 821 C CA . ILE A 1 111 ? 127.766 97.434 102.570 1.00 47.63 111 ILE B CA 1
ATOM 822 C C . ILE A 1 111 ? 128.955 97.250 103.487 1.00 47.63 111 ILE B C 1
ATOM 823 O O . ILE A 1 111 ? 129.101 97.968 104.469 1.00 47.63 111 ILE B O 1
ATOM 828 N N . ASP A 1 112 ? 129.801 96.277 103.174 1.00 54.78 112 ASP B N 1
ATOM 829 C CA . ASP A 1 112 ? 130.974 96.039 103.989 1.00 54.78 112 ASP B CA 1
ATOM 830 C C . ASP A 1 112 ? 132.095 96.862 103.389 1.00 54.78 112 ASP B C 1
ATOM 831 O O . ASP A 1 112 ? 132.743 96.448 102.436 1.00 54.78 112 ASP B O 1
ATOM 836 N N . ASP A 1 113 ? 132.330 98.025 103.980 1.00 54.71 113 ASP B N 1
ATOM 837 C CA . ASP A 1 113 ? 133.353 98.942 103.516 1.00 54.71 113 ASP B CA 1
ATOM 838 C C . ASP A 1 113 ? 133.596 99.943 104.624 1.00 54.71 113 ASP B C 1
ATOM 839 O O . ASP A 1 113 ? 132.662 100.559 105.120 1.00 54.71 113 ASP B O 1
ATOM 844 N N . PRO A 1 114 ? 134.858 100.104 105.026 1.00 54.82 114 PRO B N 1
ATOM 845 C CA . PRO A 1 114 ? 135.174 101.037 106.122 1.00 54.82 114 PRO B CA 1
ATOM 846 C C . PRO A 1 114 ? 134.716 102.460 105.856 1.00 54.82 114 PRO B C 1
ATOM 847 O O . PRO A 1 114 ? 134.282 103.150 106.786 1.00 54.82 114 PRO B O 1
ATOM 851 N N . LYS A 1 115 ? 134.802 102.922 104.606 1.00 52.55 115 LYS B N 1
ATOM 852 C CA . LYS A 1 115 ? 134.284 104.242 104.268 1.00 52.55 115 LYS B CA 1
ATOM 853 C C . LYS A 1 115 ? 132.764 104.299 104.344 1.00 52.55 115 LYS B C 1
ATOM 854 O O . LYS A 1 115 ? 132.213 105.342 104.711 1.00 52.55 115 LYS B O 1
ATOM 860 N N . TRP A 1 116 ? 132.079 103.206 104.000 1.00 46.30 116 TRP B N 1
ATOM 861 C CA . TRP A 1 116 ? 130.624 103.172 104.111 1.00 46.30 116 TRP B CA 1
ATOM 862 C C . TRP A 1 116 ? 130.182 103.294 105.564 1.00 46.30 116 TRP B C 1
ATOM 863 O O . TRP A 1 116 ? 129.231 104.021 105.876 1.00 46.30 116 TRP B O 1
ATOM 874 N N . ARG A 1 117 ? 130.861 102.586 106.470 1.00 50.94 117 ARG B N 1
ATOM 875 C CA . ARG A 1 117 ? 130.504 102.659 107.882 1.00 50.94 117 ARG B CA 1
ATOM 876 C C . ARG A 1 117 ? 130.874 104.006 108.488 1.00 50.94 117 ARG B C 1
ATOM 877 O O . ARG A 1 117 ? 130.219 104.457 109.434 1.00 50.94 117 ARG B O 1
ATOM 885 N N . THR A 1 118 ? 131.917 104.658 107.965 1.00 49.93 118 THR B N 1
ATOM 886 C CA . THR A 1 118 ? 132.282 105.981 108.460 1.00 49.93 118 THR B CA 1
ATOM 887 C C . THR A 1 118 ? 131.164 106.987 108.212 1.00 49.93 118 THR B C 1
ATOM 888 O O . THR A 1 118 ? 130.838 107.794 109.091 1.00 49.93 118 THR B O 1
ATOM 892 N N . GLY A 1 119 ? 130.564 106.951 107.021 1.00 47.11 119 GLY B N 1
ATOM 893 C CA . GLY A 1 119 ? 129.414 107.797 106.756 1.00 47.11 119 GLY B CA 1
ATOM 894 C C . GLY A 1 119 ? 128.200 107.420 107.581 1.00 47.11 119 GLY B C 1
ATOM 895 O O . GLY A 1 119 ? 127.443 108.295 108.012 1.00 47.11 119 GLY B O 1
ATOM 896 N N . ALA A 1 120 ? 127.993 106.121 107.807 1.00 47.24 120 ALA B N 1
ATOM 897 C CA . ALA A 1 120 ? 126.881 105.680 108.643 1.00 47.24 120 ALA B CA 1
ATOM 898 C C . ALA A 1 120 ? 127.064 106.124 110.088 1.00 47.24 120 ALA B C 1
ATOM 899 O O . ALA A 1 120 ? 126.094 106.509 110.752 1.00 47.24 120 ALA B O 1
ATOM 901 N N . ASP A 1 121 ? 128.299 106.074 110.596 1.00 49.63 121 ASP B N 1
ATOM 902 C CA . ASP A 1 121 ? 128.555 106.524 111.960 1.00 49.63 121 ASP B CA 1
ATOM 903 C C . ASP A 1 121 ? 128.279 108.013 112.120 1.00 49.63 121 ASP B C 1
ATOM 904 O O . ASP A 1 121 ? 127.799 108.442 113.176 1.00 49.63 121 ASP B O 1
ATOM 909 N N . PHE A 1 122 ? 128.582 108.814 111.096 1.00 47.16 122 PHE B N 1
ATOM 910 C CA . PHE A 1 122 ? 128.259 110.236 111.148 1.00 47.16 122 PHE B CA 1
ATOM 911 C C . PHE A 1 122 ? 126.753 110.457 111.224 1.00 47.16 122 PHE B C 1
ATOM 912 O O . PHE A 1 122 ? 126.286 111.331 111.963 1.00 47.16 122 PHE B O 1
ATOM 920 N N . GLY A 1 123 ? 125.980 109.679 110.464 1.00 45.19 123 GLY B N 1
ATOM 921 C CA . GLY A 1 123 ? 124.534 109.810 110.520 1.00 45.19 123 GLY B CA 1
ATOM 922 C C . GLY A 1 123 ? 123.966 109.446 111.878 1.00 45.19 123 GLY B C 1
ATOM 923 O O . GLY A 1 123 ? 123.056 110.113 112.380 1.00 45.19 123 GLY B O 1
ATOM 924 N N . ILE A 1 124 ? 124.485 108.378 112.488 1.00 45.02 124 ILE B N 1
ATOM 925 C CA . ILE A 1 124 ? 124.059 108.012 113.835 1.00 45.02 124 ILE B CA 1
ATOM 926 C C . ILE A 1 124 ? 124.468 109.086 114.835 1.00 45.02 124 ILE B C 1
ATOM 927 O O . ILE A 1 124 ? 123.690 109.457 115.722 1.00 45.02 124 ILE B O 1
ATOM 932 N N . ALA A 1 125 ? 125.694 109.601 114.711 1.00 45.53 125 ALA B N 1
ATOM 933 C CA . ALA A 1 125 ? 126.145 110.668 115.599 1.00 45.53 125 ALA B CA 1
ATOM 934 C C . ALA A 1 125 ? 125.323 111.936 115.403 1.00 45.53 125 ALA B C 1
ATOM 935 O O . ALA A 1 125 ? 124.979 112.615 116.378 1.00 45.53 125 ALA B O 1
ATOM 937 N N . ALA A 1 126 ? 125.004 112.275 114.152 1.00 44.99 126 ALA B N 1
ATOM 938 C CA . ALA A 1 126 ? 124.172 113.445 113.892 1.00 44.99 126 ALA B CA 1
ATOM 939 C C . ALA A 1 126 ? 122.772 113.265 114.465 1.00 44.99 126 ALA B C 1
ATOM 940 O O . ALA A 1 126 ? 122.173 114.221 114.969 1.00 44.99 126 ALA B O 1
ATOM 942 N N . GLY A 1 127 ? 122.237 112.049 114.396 1.00 43.34 127 GLY B N 1
ATOM 943 C CA . GLY A 1 127 ? 120.936 111.747 114.952 1.00 43.34 127 GLY B CA 1
ATOM 944 C C . GLY A 1 127 ? 120.910 111.490 116.437 1.00 43.34 127 GLY B C 1
ATOM 945 O O . GLY A 1 127 ? 119.844 111.213 116.992 1.00 43.34 127 GLY B O 1
ATOM 946 N N . SER A 1 128 ? 122.058 111.568 117.102 1.00 45.57 128 SER B N 1
ATOM 947 C CA . SER A 1 128 ? 122.140 111.375 118.541 1.00 45.57 128 SER B CA 1
ATOM 948 C C . SER A 1 128 ? 122.698 112.575 119.288 1.00 45.57 128 SER B C 1
ATOM 949 O O . SER A 1 128 ? 122.374 112.752 120.463 1.00 45.57 128 SER B O 1
ATOM 952 N N . TRP A 1 129 ? 123.522 113.401 118.644 1.00 47.21 129 TRP B N 1
ATOM 953 C CA . TRP A 1 129 ? 124.057 114.596 119.284 1.00 47.21 129 TRP B CA 1
ATOM 954 C C . TRP A 1 129 ? 123.107 115.782 119.179 1.00 47.21 129 TRP B C 1
ATOM 955 O O . TRP A 1 129 ? 122.832 116.443 120.187 1.00 47.21 129 TRP B O 1
ATOM 966 N N . LEU A 1 130 ? 122.607 116.071 117.972 1.00 44.79 130 LEU B N 1
ATOM 967 C CA . LEU A 1 130 ? 121.690 117.198 117.811 1.00 44.79 130 LEU B CA 1
ATOM 968 C C . LEU A 1 130 ? 120.396 117.012 118.596 1.00 44.79 130 LEU B C 1
ATOM 969 O O . LEU A 1 130 ? 119.992 117.952 119.304 1.00 44.79 130 LEU B O 1
ATOM 974 N N . PRO A 1 131 ? 119.695 115.872 118.522 1.00 45.37 131 PRO B N 1
ATOM 975 C CA . PRO A 1 131 ? 118.492 115.728 119.361 1.00 45.37 131 PRO B CA 1
ATOM 976 C C . PRO A 1 131 ? 118.781 115.804 120.849 1.00 45.37 131 PRO B C 1
ATOM 977 O O . PRO A 1 131 ? 117.954 116.322 121.608 1.00 45.37 131 PRO B O 1
ATOM 981 N N . ALA A 1 132 ? 119.935 115.300 121.294 1.00 46.09 132 ALA B N 1
ATOM 982 C CA . ALA A 1 132 ? 120.259 115.355 122.716 1.00 46.09 132 ALA B CA 1
ATOM 983 C C . ALA A 1 132 ? 120.511 116.782 123.183 1.00 46.09 132 ALA B C 1
ATOM 984 O O . ALA A 1 132 ? 120.156 117.134 124.313 1.00 46.09 132 ALA B O 1
ATOM 986 N N . LEU A 1 133 ? 121.118 117.612 122.336 1.00 46.32 133 LEU B N 1
ATOM 987 C CA . LEU A 1 133 ? 121.437 118.986 122.703 1.00 46.32 133 LEU B CA 1
ATOM 988 C C . LEU A 1 133 ? 120.281 119.946 122.450 1.00 46.32 133 LEU B C 1
ATOM 989 O O . LEU A 1 133 ? 119.959 120.767 123.315 1.00 46.32 133 LEU B O 1
ATOM 994 N N . LEU A 1 134 ? 119.645 119.857 121.281 1.00 45.17 134 LEU B N 1
ATOM 995 C CA . LEU A 1 134 ? 118.647 120.850 120.902 1.00 45.17 134 LEU B CA 1
ATOM 996 C C . LEU A 1 134 ? 117.318 120.655 121.622 1.00 45.17 134 LEU B C 1
ATOM 997 O O . LEU A 1 134 ? 116.631 121.641 121.909 1.00 45.17 134 LEU B O 1
ATOM 1002 N N . TRP A 1 135 ? 116.932 119.410 121.912 1.00 45.77 135 TRP B N 1
ATOM 1003 C CA . TRP A 1 135 ? 115.688 119.190 122.645 1.00 45.77 135 TRP B CA 1
ATOM 1004 C C . TRP A 1 135 ? 115.759 119.767 124.051 1.00 45.77 135 TRP B C 1
ATOM 1005 O O . TRP A 1 135 ? 114.768 120.320 124.543 1.00 45.77 135 TRP B O 1
ATOM 1016 N N . GLY A 1 136 ? 116.912 119.648 124.714 1.00 47.71 136 GLY B N 1
ATOM 1017 C CA . GLY A 1 136 ? 117.091 120.320 125.987 1.00 47.71 136 GLY B CA 1
ATOM 1018 C C . GLY A 1 136 ? 117.000 121.827 125.872 1.00 47.71 136 GLY B C 1
ATOM 1019 O O . GLY A 1 136 ? 116.434 122.487 126.748 1.00 47.71 136 GLY B O 1
ATOM 1020 N N . VAL A 1 137 ? 117.552 122.393 124.797 1.00 48.89 137 VAL B N 1
ATOM 1021 C CA . VAL A 1 137 ? 117.410 123.823 124.547 1.00 48.89 137 VAL B CA 1
ATOM 1022 C C . VAL A 1 137 ? 115.962 124.172 124.225 1.00 48.89 137 VAL B C 1
ATOM 1023 O O . VAL A 1 137 ? 115.437 125.185 124.699 1.00 48.89 137 VAL B O 1
ATOM 1027 N N . ALA A 1 138 ? 115.295 123.340 123.419 1.00 48.79 138 ALA B N 1
ATOM 1028 C CA . ALA A 1 138 ? 113.919 123.628 123.026 1.00 48.79 138 ALA B CA 1
ATOM 1029 C C . ALA A 1 138 ? 112.988 123.650 124.231 1.00 48.79 138 ALA B C 1
ATOM 1030 O O . ALA A 1 138 ? 112.131 124.534 124.346 1.00 48.79 138 ALA B O 1
ATOM 1032 N N . PHE A 1 139 ? 113.139 122.686 125.141 1.00 49.75 139 PHE B N 1
ATOM 1033 C CA . PHE A 1 139 ? 112.319 122.686 126.348 1.00 49.75 139 PHE B CA 1
ATOM 1034 C C . PHE A 1 139 ? 112.712 123.814 127.292 1.00 49.75 139 PHE B C 1
ATOM 1035 O O . PHE A 1 139 ? 111.851 124.364 127.988 1.00 49.75 139 PHE B O 1
ATOM 1043 N N . ALA A 1 140 ? 113.998 124.170 127.333 1.00 52.21 140 ALA B N 1
ATOM 1044 C CA . ALA A 1 140 ? 114.423 125.303 128.147 1.00 52.21 140 ALA B CA 1
ATOM 1045 C C . ALA A 1 140 ? 113.868 126.616 127.611 1.00 52.21 140 ALA B C 1
ATOM 1046 O O . ALA A 1 140 ? 113.577 127.529 128.393 1.00 52.21 140 ALA B O 1
ATOM 1048 N N . ILE A 1 141 ? 113.724 126.732 126.290 1.00 52.66 141 ILE B N 1
ATOM 1049 C CA . ILE A 1 141 ? 113.143 127.936 125.704 1.00 52.66 141 ILE B CA 1
ATOM 1050 C C . ILE A 1 141 ? 111.692 128.098 126.139 1.00 52.66 141 ILE B C 1
ATOM 1051 O O . ILE A 1 141 ? 111.256 129.199 126.497 1.00 52.66 141 ILE B O 1
ATOM 1056 N N . LEU A 1 142 ? 110.923 127.006 126.118 1.00 52.54 142 LEU B N 1
ATOM 1057 C CA . LEU A 1 142 ? 109.520 127.080 126.516 1.00 52.54 142 LEU B CA 1
ATOM 1058 C C . LEU A 1 142 ? 109.377 127.472 127.981 1.00 52.54 142 LEU B C 1
ATOM 1059 O O . LEU A 1 142 ? 108.523 128.296 128.327 1.00 52.54 142 LEU B O 1
ATOM 1064 N N . VAL A 1 143 ? 110.201 126.891 128.855 1.00 54.08 143 VAL B N 1
ATOM 1065 C CA . VAL A 1 143 ? 110.149 127.246 130.270 1.00 54.08 143 VAL B CA 1
ATOM 1066 C C . VAL A 1 143 ? 110.552 128.702 130.470 1.00 54.08 143 VAL B C 1
ATOM 1067 O O . VAL A 1 143 ? 109.912 129.439 131.229 1.00 54.08 143 VAL B O 1
ATOM 1071 N N . ARG A 1 144 ? 111.618 129.139 129.796 1.00 57.27 144 ARG B N 1
ATOM 1072 C CA . ARG A 1 144 ? 112.035 130.535 129.889 1.00 57.27 144 ARG B CA 1
ATOM 1073 C C . ARG A 1 144 ? 110.987 131.464 129.286 1.00 57.27 144 ARG B C 1
ATOM 1074 O O . ARG A 1 144 ? 110.668 132.512 129.859 1.00 57.27 144 ARG B O 1
ATOM 1082 N N . GLY A 1 145 ? 110.438 131.094 128.132 1.00 58.02 145 GLY B N 1
ATOM 1083 C CA . GLY A 1 145 ? 109.418 131.899 127.489 1.00 58.02 145 GLY B CA 1
ATOM 1084 C C . GLY A 1 145 ? 109.807 132.385 126.108 1.00 58.02 145 GLY B C 1
ATOM 1085 O O . GLY A 1 145 ? 110.980 132.329 125.728 1.00 58.02 145 GLY B O 1
ATOM 1086 N N . LEU A 1 146 ? 108.827 132.864 125.349 1.00 62.68 146 LEU B N 1
ATOM 1087 C CA . LEU A 1 146 ? 109.036 133.392 124.011 1.00 62.68 146 LEU B CA 1
ATOM 1088 C C . LEU A 1 146 ? 108.352 134.743 123.876 1.00 62.68 146 LEU B C 1
ATOM 1089 O O . LEU A 1 146 ? 107.329 134.991 124.521 1.00 62.68 146 LEU B O 1
ATOM 1094 N N . PRO A 1 147 ? 108.891 135.636 123.043 1.00 65.52 147 PRO B N 1
ATOM 1095 C CA . PRO A 1 147 ? 108.265 136.956 122.878 1.00 65.52 147 PRO B CA 1
ATOM 1096 C C . PRO A 1 147 ? 106.971 136.892 122.082 1.00 65.52 147 PRO B C 1
ATOM 1097 O O . PRO A 1 147 ? 106.923 137.321 120.925 1.00 65.52 147 PRO B O 1
ATOM 1101 N N . VAL A 1 148 ? 105.915 136.365 122.693 1.00 67.85 148 VAL B N 1
ATOM 1102 C CA . VAL A 1 148 ? 104.619 136.234 122.039 1.00 67.85 148 VAL B CA 1
ATOM 1103 C C . VAL A 1 148 ? 103.806 137.495 122.298 1.00 67.85 148 VAL B C 1
ATOM 1104 O O . VAL A 1 148 ? 103.652 137.922 123.448 1.00 67.85 148 VAL B O 1
ATOM 1108 N N . ASP A 1 149 ? 103.286 138.091 121.229 1.00 72.88 149 ASP B N 1
ATOM 1109 C CA . ASP A 1 149 ? 102.484 139.300 121.333 1.00 72.88 149 ASP B CA 1
ATOM 1110 C C . ASP A 1 149 ? 101.001 138.932 121.380 1.00 72.88 149 ASP B C 1
ATOM 1111 O O . ASP A 1 149 ? 100.631 137.758 121.464 1.00 72.88 149 ASP B O 1
ATOM 1116 N N . ALA A 1 150 ? 100.132 139.944 121.328 1.00 73.08 150 ALA B N 1
ATOM 1117 C CA . ALA A 1 150 ? 98.696 139.693 121.388 1.00 73.08 150 ALA B CA 1
ATOM 1118 C C . ALA A 1 150 ? 98.186 139.019 120.120 1.00 73.08 150 ALA B C 1
ATOM 1119 O O . ALA A 1 150 ? 97.254 138.209 120.184 1.00 73.08 150 ALA B O 1
ATOM 1121 N N . ASN A 1 151 ? 98.776 139.336 118.968 1.00 74.11 151 ASN B N 1
ATOM 1122 C CA . ASN A 1 151 ? 98.345 138.754 117.703 1.00 74.11 151 ASN B CA 1
ATOM 1123 C C . ASN A 1 151 ? 98.774 137.303 117.537 1.00 74.11 151 ASN B C 1
ATOM 1124 O O . ASN A 1 151 ? 98.326 136.648 116.590 1.00 74.11 151 ASN B O 1
ATOM 1129 N N . GLY A 1 152 ? 99.623 136.786 118.424 1.00 71.50 152 GLY B N 1
ATOM 1130 C CA . GLY A 1 152 ? 100.100 135.424 118.342 1.00 71.50 152 GLY B CA 1
ATOM 1131 C C . GLY A 1 152 ? 101.449 135.259 117.676 1.00 71.50 152 GLY B C 1
ATOM 1132 O O . GLY A 1 152 ? 101.999 134.151 117.699 1.00 71.50 152 GLY B O 1
ATOM 1133 N N . HIS A 1 153 ? 101.995 136.319 117.087 1.00 72.45 153 HIS B N 1
ATOM 1134 C CA . HIS A 1 153 ? 103.308 136.249 116.469 1.00 72.45 153 HIS B CA 1
ATOM 1135 C C . HIS A 1 153 ? 104.396 136.185 117.539 1.00 72.45 153 HIS B C 1
ATOM 1136 O O . HIS A 1 153 ? 104.177 136.506 118.710 1.00 72.45 153 HIS B O 1
ATOM 1143 N N . VAL A 1 154 ? 105.589 135.760 117.122 1.00 67.32 154 VAL B N 1
ATOM 1144 C CA . VAL A 1 154 ? 106.723 135.576 118.018 1.00 67.32 154 VAL B CA 1
ATOM 1145 C C . VAL A 1 154 ? 107.870 136.519 117.671 1.00 67.32 154 VAL B C 1
ATOM 1146 O O . VAL A 1 154 ? 108.392 137.224 118.541 1.00 67.32 154 VAL B O 1
ATOM 1150 N N . ALA A 1 155 ? 108.274 136.545 116.402 1.00 67.78 155 ALA B N 1
ATOM 1151 C CA . ALA A 1 155 ? 109.423 137.326 115.943 1.00 67.78 155 ALA B CA 1
ATOM 1152 C C . ALA A 1 155 ? 110.672 136.963 116.746 1.00 67.78 155 ALA B C 1
ATOM 1153 O O . ALA A 1 155 ? 111.250 137.778 117.467 1.00 67.78 155 ALA B O 1
ATOM 1155 N N . LEU A 1 156 ? 111.074 135.702 116.608 1.00 67.49 156 LEU B N 1
ATOM 1156 C CA . LEU A 1 156 ? 112.175 135.163 117.394 1.00 67.49 156 LEU B CA 1
ATOM 1157 C C . LEU A 1 156 ? 113.487 135.862 117.056 1.00 67.49 156 LEU B C 1
ATOM 1158 O O . LEU A 1 156 ? 113.748 136.210 115.901 1.00 67.49 156 LEU B O 1
ATOM 1163 N N . SER A 1 157 ? 114.313 136.066 118.078 1.00 67.66 157 SER B N 1
ATOM 1164 C CA . SER A 1 157 ? 115.625 136.675 117.937 1.00 67.66 157 SER B CA 1
ATOM 1165 C C . SER A 1 157 ? 116.699 135.696 118.394 1.00 67.66 157 SER B C 1
ATOM 1166 O O . SER A 1 157 ? 116.421 134.695 119.060 1.00 67.66 157 SER B O 1
ATOM 1169 N N . ILE A 1 158 ? 117.939 135.995 118.018 1.00 67.70 158 ILE B N 1
ATOM 1170 C CA . ILE A 1 158 ? 119.093 135.163 118.353 1.00 67.70 158 ILE B CA 1
ATOM 1171 C C . ILE A 1 158 ? 119.283 135.045 119.866 1.00 67.70 158 ILE B C 1
ATOM 1172 O O . ILE A 1 158 ? 119.430 133.919 120.364 1.00 67.70 158 ILE B O 1
ATOM 1177 N N . PRO A 1 159 ? 119.288 136.139 120.644 1.00 67.55 159 PRO B N 1
ATOM 1178 C CA . PRO A 1 159 ? 119.508 135.985 122.093 1.00 67.55 159 PRO B CA 1
ATOM 1179 C C . PRO A 1 159 ? 118.404 135.227 122.809 1.00 67.55 159 PRO B C 1
ATOM 1180 O O . PRO A 1 159 ? 118.636 134.741 123.923 1.00 67.55 159 PRO B O 1
ATOM 1184 N N . ASP A 1 160 ? 117.217 135.108 122.216 1.00 68.08 160 ASP B N 1
ATOM 1185 C CA . ASP A 1 160 ? 116.121 134.374 122.836 1.00 68.08 160 ASP B CA 1
ATOM 1186 C C . ASP A 1 160 ? 116.290 132.863 122.745 1.00 68.08 160 ASP B C 1
ATOM 1187 O O . ASP A 1 160 ? 115.507 132.132 123.361 1.00 68.08 160 ASP B O 1
ATOM 1192 N N . VAL A 1 161 ? 117.282 132.379 121.997 1.00 63.31 161 VAL B N 1
ATOM 1193 C CA . VAL A 1 161 ? 117.540 130.952 121.840 1.00 63.31 161 VAL B CA 1
ATOM 1194 C C . VAL A 1 161 ? 118.859 130.550 122.488 1.00 63.31 161 VAL B C 1
ATOM 1195 O O . VAL A 1 161 ? 118.919 129.581 123.252 1.00 63.31 161 VAL B O 1
ATOM 1199 N N . LEU A 1 162 ? 119.929 131.285 122.196 1.00 62.87 162 LEU B N 1
ATOM 1200 C CA . LEU A 1 162 ? 121.262 130.974 122.710 1.00 62.87 162 LEU B CA 1
ATOM 1201 C C . LEU A 1 162 ? 121.564 131.928 123.860 1.00 62.87 162 LEU B C 1
ATOM 1202 O O . LEU A 1 162 ? 122.137 133.001 123.670 1.00 62.87 162 LEU B O 1
ATOM 1207 N N . ASN A 1 163 ? 121.171 131.528 125.067 1.00 59.09 163 ASN B N 1
ATOM 1208 C CA . ASN A 1 163 ? 121.456 132.277 126.281 1.00 59.09 163 ASN B CA 1
ATOM 1209 C C . ASN A 1 163 ? 122.067 131.332 127.309 1.00 59.09 163 ASN B C 1
ATOM 1210 O O . ASN A 1 163 ? 122.312 130.154 127.034 1.00 59.09 163 ASN B O 1
ATOM 1215 N N . ALA A 1 164 ? 122.316 131.860 128.510 1.00 57.99 164 ALA B N 1
ATOM 1216 C CA . ALA A 1 164 ? 122.934 131.053 129.557 1.00 57.99 164 ALA B CA 1
ATOM 1217 C C . ALA A 1 164 ? 122.037 129.903 129.997 1.00 57.99 164 ALA B C 1
ATOM 1218 O O . ALA A 1 164 ? 122.526 128.789 130.217 1.00 57.99 164 ALA B O 1
ATOM 1220 N N . TYR A 1 165 ? 120.732 130.147 130.132 1.00 55.96 165 TYR B N 1
ATOM 1221 C CA . TYR A 1 165 ? 119.831 129.116 130.637 1.00 55.96 165 TYR B CA 1
ATOM 1222 C C . TYR A 1 165 ? 119.591 128.014 129.611 1.00 55.96 165 TYR B C 1
ATOM 1223 O O . TYR A 1 165 ? 119.610 126.828 129.959 1.00 55.96 165 TYR B O 1
ATOM 1232 N N . THR A 1 166 ? 119.359 128.381 128.348 1.00 55.63 166 THR B N 1
ATOM 1233 C CA . THR A 1 166 ? 119.058 127.374 127.334 1.00 55.63 166 THR B CA 1
ATOM 1234 C C . THR A 1 166 ? 120.282 126.529 127.003 1.00 55.63 166 THR B C 1
ATOM 1235 O O . THR A 1 166 ? 120.166 125.315 126.799 1.00 55.63 166 THR B O 1
ATOM 1239 N N . LEU A 1 167 ? 121.463 127.151 126.937 1.00 54.63 167 LEU B N 1
ATOM 1240 C CA . LEU A 1 167 ? 122.678 126.390 126.664 1.00 54.63 167 LEU B CA 1
ATOM 1241 C C . LEU A 1 167 ? 122.988 125.405 127.783 1.00 54.63 167 LEU B C 1
ATOM 1242 O O . LEU A 1 167 ? 123.447 124.290 127.514 1.00 54.63 167 LEU B O 1
ATOM 1247 N N . LEU A 1 168 ? 122.752 125.797 129.037 1.00 53.20 168 LEU B N 1
ATOM 1248 C CA . LEU A 1 168 ? 122.938 124.871 130.149 1.00 53.20 168 LEU B CA 1
ATOM 1249 C C . LEU A 1 168 ? 121.978 123.692 130.049 1.00 53.20 168 LEU B C 1
ATOM 1250 O O . LEU A 1 168 ? 122.360 122.548 130.323 1.00 53.20 168 LEU B O 1
ATOM 1255 N N . GLY A 1 169 ? 120.727 123.952 129.663 1.00 51.31 169 GLY B N 1
ATOM 1256 C CA . GLY A 1 169 ? 119.767 122.873 129.507 1.00 51.31 169 GLY B CA 1
ATOM 1257 C C . GLY A 1 169 ? 120.132 121.901 128.404 1.00 51.31 169 GLY B C 1
ATOM 1258 O O . GLY A 1 169 ? 119.918 120.693 128.543 1.00 51.31 169 GLY B O 1
ATOM 1259 N N . GLY A 1 170 ? 120.679 122.406 127.297 1.00 48.80 170 GLY B N 1
ATOM 1260 C CA . GLY A 1 170 ? 121.101 121.519 126.225 1.00 48.80 170 GLY B CA 1
ATOM 1261 C C . GLY A 1 170 ? 122.257 120.624 126.627 1.00 48.80 170 GLY B C 1
ATOM 1262 O O . GLY A 1 170 ? 122.270 119.432 126.309 1.00 48.80 170 GLY B O 1
ATOM 1263 N N . LEU A 1 171 ? 123.245 121.185 127.329 1.00 50.19 171 LEU B N 1
ATOM 1264 C CA . LEU A 1 171 ? 124.369 120.381 127.795 1.00 50.19 171 LEU B CA 1
ATOM 1265 C C . LEU A 1 171 ? 123.945 119.393 128.873 1.00 50.19 171 LEU B C 1
ATOM 1266 O O . LEU A 1 171 ? 124.471 118.275 128.927 1.00 50.19 171 LEU B O 1
ATOM 1271 N N . ALA A 1 172 ? 123.007 119.783 129.739 1.00 49.85 172 ALA B N 1
ATOM 1272 C CA . ALA A 1 172 ? 122.560 118.890 130.803 1.00 49.85 172 ALA B CA 1
ATOM 1273 C C . ALA A 1 172 ? 121.842 117.672 130.236 1.00 49.85 172 ALA B C 1
ATOM 1274 O O . ALA A 1 172 ? 122.106 116.537 130.648 1.00 49.85 172 ALA B O 1
ATOM 1276 N N . THR A 1 173 ? 120.927 117.888 129.288 1.00 48.18 173 THR B N 1
ATOM 1277 C CA . THR A 1 173 ? 120.208 116.767 128.688 1.00 48.18 173 THR B CA 1
ATOM 1278 C C . THR A 1 173 ? 121.142 115.881 127.873 1.00 48.18 173 THR B C 1
ATOM 1279 O O . THR A 1 173 ? 121.034 114.650 127.919 1.00 48.18 173 THR B O 1
ATOM 1283 N N . ALA A 1 174 ? 122.059 116.486 127.115 1.00 47.58 174 ALA B N 1
ATOM 1284 C CA . ALA A 1 174 ? 123.017 115.698 126.345 1.00 47.58 174 ALA B CA 1
ATOM 1285 C C . ALA A 1 174 ? 123.935 114.898 127.259 1.00 47.58 174 ALA B C 1
ATOM 1286 O O . ALA A 1 174 ? 124.219 113.725 126.991 1.00 47.58 174 ALA B O 1
ATOM 1288 N N . GLY A 1 175 ? 124.414 115.517 128.340 1.00 48.60 175 GLY B N 1
ATOM 1289 C CA . GLY A 1 175 ? 125.228 114.785 129.296 1.00 48.60 175 GLY B CA 1
ATOM 1290 C C . GLY A 1 175 ? 124.444 113.708 130.020 1.00 48.60 175 GLY B C 1
ATOM 1291 O O . GLY A 1 175 ? 124.955 112.609 130.257 1.00 48.60 175 GLY B O 1
ATOM 1292 N N . LEU A 1 176 ? 123.195 114.006 130.384 1.00 48.16 176 LEU B N 1
ATOM 1293 C CA . LEU A 1 176 ? 122.353 113.006 131.032 1.00 48.16 176 LEU B CA 1
ATOM 1294 C C . LEU A 1 176 ? 122.064 111.839 130.096 1.00 48.16 176 LEU B C 1
ATOM 1295 O O . LEU A 1 176 ? 122.073 110.679 130.522 1.00 48.16 176 LEU B O 1
ATOM 1300 N N . PHE A 1 177 ? 121.802 112.128 128.818 1.00 47.35 177 PHE B N 1
ATOM 1301 C CA . PHE A 1 177 ? 121.573 111.060 127.850 1.00 47.35 177 PHE B CA 1
ATOM 1302 C C . PHE A 1 177 ? 122.816 110.203 127.654 1.00 47.35 177 PHE B C 1
ATOM 1303 O O . PHE A 1 177 ? 122.705 108.979 127.515 1.00 47.35 177 PHE B O 1
ATOM 1311 N N . SER A 1 178 ? 124.000 110.820 127.633 1.00 49.78 178 SER B N 1
ATOM 1312 C CA . SER A 1 178 ? 125.235 110.050 127.527 1.00 49.78 178 SER B CA 1
ATOM 1313 C C . SER A 1 178 ? 125.404 109.127 128.727 1.00 49.78 178 SER B C 1
ATOM 1314 O O . SER A 1 178 ? 125.789 107.961 128.582 1.00 49.78 178 SER B O 1
ATOM 1317 N N . LEU A 1 179 ? 125.121 109.636 129.929 1.00 51.10 179 LEU B N 1
ATOM 1318 C CA . LEU A 1 179 ? 125.106 108.778 131.108 1.00 51.10 179 LEU B CA 1
ATOM 1319 C C . LEU A 1 179 ? 123.961 107.777 131.049 1.00 51.10 179 LEU B C 1
ATOM 1320 O O . LEU A 1 179 ? 124.107 106.640 131.514 1.00 51.10 179 LEU B O 1
ATOM 1325 N N . TYR A 1 180 ? 122.818 108.180 130.488 1.00 48.45 180 TYR B N 1
ATOM 1326 C CA . TYR A 1 180 ? 121.700 107.257 130.323 1.00 48.45 180 TYR B CA 1
ATOM 1327 C C . TYR A 1 180 ? 122.072 106.100 129.405 1.00 48.45 180 TYR B C 1
ATOM 1328 O O . TYR A 1 180 ? 121.743 104.942 129.691 1.00 48.45 180 TYR B O 1
ATOM 1337 N N . GLY A 1 181 ? 122.756 106.391 128.297 1.00 49.73 181 GLY B N 1
ATOM 1338 C CA . GLY A 1 181 ? 123.198 105.338 127.402 1.00 49.73 181 GLY B CA 1
ATOM 1339 C C . GLY A 1 181 ? 124.354 104.522 127.937 1.00 49.73 181 GLY B C 1
ATOM 1340 O O . GLY A 1 181 ? 124.522 103.367 127.531 1.00 49.73 181 GLY B O 1
ATOM 1341 N N . ALA A 1 182 ? 125.155 105.094 128.838 1.00 51.48 182 ALA B N 1
ATOM 1342 C CA . ALA A 1 182 ? 126.277 104.354 129.408 1.00 51.48 182 ALA B CA 1
ATOM 1343 C C . ALA A 1 182 ? 125.790 103.219 130.299 1.00 51.48 182 ALA B C 1
ATOM 1344 O O . ALA A 1 182 ? 126.294 102.092 130.218 1.00 51.48 182 ALA B O 1
ATOM 1346 N N . VAL A 1 183 ? 124.807 103.496 131.158 1.00 50.26 183 VAL B N 1
ATOM 1347 C CA . VAL A 1 183 ? 124.267 102.453 132.025 1.00 50.26 183 VAL B CA 1
ATOM 1348 C C . VAL A 1 183 ? 123.355 101.496 131.269 1.00 50.26 183 VAL B C 1
ATOM 1349 O O . VAL A 1 183 ? 123.175 100.352 131.705 1.00 50.26 183 VAL B O 1
ATOM 1353 N N . PHE A 1 184 ? 122.772 101.930 130.150 1.00 48.05 184 PHE B N 1
ATOM 1354 C CA . PHE A 1 184 ? 121.939 101.037 129.352 1.00 48.05 184 PHE B CA 1
ATOM 1355 C C . PHE A 1 184 ? 122.774 99.971 128.653 1.00 48.05 184 PHE B C 1
ATOM 1356 O O . PHE A 1 184 ? 122.374 98.803 128.598 1.00 48.05 184 PHE B O 1
ATOM 1364 N N . ILE A 1 185 ? 123.932 100.356 128.113 1.00 52.10 185 ILE B N 1
ATOM 1365 C CA . ILE A 1 185 ? 124.814 99.384 127.473 1.00 52.10 185 ILE B CA 1
ATOM 1366 C C . ILE A 1 185 ? 125.373 98.412 128.504 1.00 52.10 185 ILE B C 1
ATOM 1367 O O . ILE A 1 185 ? 125.477 97.207 128.248 1.00 52.10 185 ILE B O 1
ATOM 1372 N N . ALA A 1 186 ? 125.733 98.915 129.687 1.00 54.91 186 ALA B N 1
ATOM 1373 C CA . ALA A 1 186 ? 126.255 98.051 130.739 1.00 54.91 186 ALA B CA 1
ATOM 1374 C C . ALA A 1 186 ? 125.233 97.022 131.202 1.00 54.91 186 ALA B C 1
ATOM 1375 O O . ALA A 1 186 ? 125.619 95.971 131.724 1.00 54.91 186 ALA B O 1
ATOM 1377 N N . LEU A 1 187 ? 123.942 97.299 131.025 1.00 53.36 187 LEU B N 1
ATOM 1378 C CA . LEU A 1 187 ? 122.889 96.355 131.374 1.00 53.36 187 LEU B CA 1
ATOM 1379 C C . LEU A 1 187 ? 122.519 95.424 130.229 1.00 53.36 187 LEU B C 1
ATOM 1380 O O . LEU A 1 187 ? 122.089 94.292 130.478 1.00 53.36 187 LEU B O 1
ATOM 1385 N N . LYS A 1 188 ? 122.682 95.866 128.984 1.00 52.56 188 LYS B N 1
ATOM 1386 C CA . LYS A 1 188 ? 122.336 95.071 127.814 1.00 52.56 188 LYS B CA 1
ATOM 1387 C C . LYS A 1 188 ? 123.525 94.329 127.219 1.00 52.56 188 LYS B C 1
ATOM 1388 O O . LYS A 1 188 ? 123.357 93.620 126.223 1.00 52.56 188 LYS B O 1
ATOM 1394 N N . THR A 1 189 ? 124.716 94.473 127.796 1.00 55.44 189 THR B N 1
ATOM 1395 C CA . THR A 1 189 ? 125.917 93.823 127.292 1.00 55.44 189 THR B CA 1
ATOM 1396 C C . THR A 1 189 ? 126.671 93.175 128.444 1.00 55.44 189 THR B C 1
ATOM 1397 O O . THR A 1 189 ? 126.455 93.488 129.617 1.00 55.44 189 THR B O 1
ATOM 1401 N N . SER A 1 190 ? 127.568 92.256 128.091 1.00 60.62 190 SER B N 1
ATOM 1402 C CA . SER A 1 190 ? 128.400 91.573 129.069 1.00 60.62 190 SER B CA 1
ATOM 1403 C C . SER A 1 190 ? 129.778 91.341 128.471 1.00 60.62 190 SER B C 1
ATOM 1404 O O . SER A 1 190 ? 129.916 91.095 127.269 1.00 60.62 190 SER B O 1
ATOM 1407 N N . GLY A 1 191 ? 130.798 91.424 129.321 1.00 64.17 191 GLY B N 1
ATOM 1408 C CA . GLY A 1 191 ? 132.161 91.211 128.899 1.00 64.17 191 GLY B CA 1
ATOM 1409 C C . GLY A 1 191 ? 132.957 92.498 128.835 1.00 64.17 191 GLY B C 1
ATOM 1410 O O . GLY A 1 191 ? 132.699 93.454 129.574 1.00 64.17 191 GLY B O 1
ATOM 1411 N N . PRO A 1 192 ? 133.961 92.538 127.953 1.00 64.33 192 PRO B N 1
ATOM 1412 C CA . PRO A 1 192 ? 134.764 93.766 127.817 1.00 64.33 192 PRO B CA 1
ATOM 1413 C C . PRO A 1 192 ? 133.943 94.983 127.432 1.00 64.33 192 PRO B C 1
ATOM 1414 O O . PRO A 1 192 ? 134.274 96.097 127.858 1.00 64.33 192 PRO B O 1
ATOM 1418 N N . ILE A 1 193 ? 132.887 94.809 126.633 1.00 62.25 193 ILE B N 1
ATOM 1419 C CA . ILE A 1 193 ? 132.056 95.945 126.246 1.00 62.25 193 ILE B CA 1
ATOM 1420 C C . ILE A 1 193 ? 131.316 96.511 127.452 1.00 62.25 193 ILE B C 1
ATOM 1421 O O . ILE A 1 193 ? 131.163 97.733 127.578 1.00 62.25 193 ILE B O 1
ATOM 1426 N N . ARG A 1 194 ? 130.852 95.647 128.359 1.00 63.42 194 ARG B N 1
ATOM 1427 C CA . ARG A 1 194 ? 130.179 96.124 129.563 1.00 63.42 194 ARG B CA 1
ATOM 1428 C C . ARG A 1 194 ? 131.132 96.913 130.452 1.00 63.42 194 ARG B C 1
ATOM 1429 O O . ARG A 1 194 ? 130.742 97.928 131.043 1.00 63.42 194 ARG B O 1
ATOM 1437 N N . ASP A 1 195 ? 132.384 96.462 130.562 1.00 66.64 195 ASP B N 1
ATOM 1438 C CA . ASP A 1 195 ? 133.367 97.183 131.364 1.00 66.64 195 ASP B CA 1
ATOM 1439 C C . ASP A 1 195 ? 133.645 98.571 130.801 1.00 66.64 195 ASP B C 1
ATOM 1440 O O . ASP A 1 195 ? 133.824 99.524 131.568 1.00 66.64 195 ASP B O 1
ATOM 1445 N N . ASP A 1 196 ? 133.690 98.705 129.473 1.00 66.65 196 ASP B N 1
ATOM 1446 C CA . ASP A 1 196 ? 133.910 100.014 128.869 1.00 66.65 196 ASP B CA 1
ATOM 1447 C C . ASP A 1 196 ? 132.745 100.959 129.133 1.00 66.65 196 ASP B C 1
ATOM 1448 O O . ASP A 1 196 ? 132.947 102.175 129.236 1.00 66.65 196 ASP B O 1
ATOM 1453 N N . ALA A 1 197 ? 131.525 100.425 129.236 1.00 63.13 197 ALA B N 1
ATOM 1454 C CA . ALA A 1 197 ? 130.372 101.267 129.540 1.00 63.13 197 ALA B CA 1
ATOM 1455 C C . ALA A 1 197 ? 130.494 101.895 130.922 1.00 63.13 197 ALA B C 1
ATOM 1456 O O . ALA A 1 197 ? 130.186 103.079 131.102 1.00 63.13 197 ALA B O 1
ATOM 1458 N N . TYR A 1 198 ? 130.938 101.117 131.913 1.00 66.35 198 TYR B N 1
ATOM 1459 C CA . TYR A 1 198 ? 131.146 101.670 133.247 1.00 66.35 198 TYR B CA 1
ATOM 1460 C C . TYR A 1 198 ? 132.320 102.639 133.278 1.00 66.35 198 TYR B C 1
ATOM 1461 O O . TYR A 1 198 ? 132.344 103.553 134.111 1.00 66.35 198 TYR B O 1
ATOM 1470 N N . ARG A 1 199 ? 133.302 102.452 132.393 1.00 67.06 199 ARG B N 1
ATOM 1471 C CA . ARG A 1 199 ? 134.446 103.357 132.355 1.00 67.06 199 ARG B CA 1
ATOM 1472 C C . ARG A 1 199 ? 134.018 104.773 131.990 1.00 67.06 199 ARG B C 1
ATOM 1473 O O . ARG A 1 199 ? 134.460 105.744 132.615 1.00 67.06 199 ARG B O 1
ATOM 1481 N N . PHE A 1 200 ? 133.157 104.911 130.980 1.00 65.41 200 PHE B N 1
ATOM 1482 C CA . PHE A 1 200 ? 132.642 106.226 130.618 1.00 65.41 200 PHE B CA 1
ATOM 1483 C C . PHE A 1 200 ? 131.569 106.705 131.587 1.00 65.41 200 PHE B C 1
ATOM 1484 O O . PHE A 1 200 ? 131.392 107.917 131.755 1.00 65.41 200 PHE B O 1
ATOM 1492 N N . ALA A 1 201 ? 130.848 105.780 132.225 1.00 63.90 201 ALA B N 1
ATOM 1493 C CA . ALA A 1 201 ? 129.825 106.171 133.190 1.00 63.90 201 ALA B CA 1
ATOM 1494 C C . ALA A 1 201 ? 130.437 106.898 134.381 1.00 63.90 201 ALA B C 1
ATOM 1495 O O . ALA A 1 201 ? 129.872 107.881 134.872 1.00 63.90 201 ALA B O 1
ATOM 1497 N N . VAL A 1 202 ? 131.588 106.423 134.863 1.00 65.97 202 VAL B N 1
ATOM 1498 C CA . VAL A 1 202 ? 132.272 107.104 135.958 1.00 65.97 202 VAL B CA 1
ATOM 1499 C C . VAL A 1 202 ? 132.729 108.490 135.521 1.00 65.97 202 VAL B C 1
ATOM 1500 O O . VAL A 1 202 ? 132.577 109.471 136.260 1.00 65.97 202 VAL B O 1
ATOM 1504 N N . TRP A 1 203 ? 133.290 108.597 134.314 1.00 65.57 203 TRP B N 1
ATOM 1505 C CA . TRP A 1 203 ? 133.727 109.896 133.815 1.00 65.57 203 TRP B CA 1
ATOM 1506 C C . TRP A 1 203 ? 132.542 110.807 133.520 1.00 65.57 203 TRP B C 1
ATOM 1507 O O . TRP A 1 203 ? 132.675 112.035 133.575 1.00 65.57 203 TRP B O 1
ATOM 1518 N N . LEU A 1 204 ? 131.378 110.229 133.218 1.00 61.80 204 LEU B N 1
ATOM 1519 C CA . LEU A 1 204 ? 130.152 110.981 132.994 1.00 61.80 204 LEU B CA 1
ATOM 1520 C C . LEU A 1 204 ? 129.250 111.001 134.223 1.00 61.80 204 LEU B C 1
ATOM 1521 O O . LEU A 1 204 ? 128.032 111.153 134.087 1.00 61.80 204 LEU B O 1
ATOM 1526 N N . SER A 1 205 ? 129.819 110.835 135.416 1.00 62.81 205 SER B N 1
ATOM 1527 C CA . SER A 1 205 ? 129.027 110.836 136.642 1.00 62.81 205 SER B CA 1
ATOM 1528 C C . SER A 1 205 ? 129.007 112.214 137.300 1.00 62.81 205 SER B C 1
ATOM 1529 O O . SER A 1 205 ? 127.938 112.800 137.495 1.00 62.81 205 SER B O 1
ATOM 1532 N N . LEU A 1 206 ? 130.180 112.739 137.643 1.00 62.45 206 LEU B N 1
ATOM 1533 C CA . LEU A 1 206 ? 130.277 114.020 138.336 1.00 62.45 206 LEU B CA 1
ATOM 1534 C C . LEU A 1 206 ? 129.972 115.199 137.412 1.00 62.45 206 LEU B C 1
ATOM 1535 O O . LEU A 1 206 ? 129.157 116.055 137.782 1.00 62.45 206 LEU B O 1
ATOM 1540 N N . PRO A 1 207 ? 130.597 115.311 136.228 1.00 59.89 207 PRO B N 1
ATOM 1541 C CA . PRO A 1 207 ? 130.264 116.455 135.358 1.00 59.89 207 PRO B CA 1
ATOM 1542 C C . PRO A 1 207 ? 128.799 116.509 134.961 1.00 59.89 207 PRO B C 1
ATOM 1543 O O . PRO A 1 207 ? 128.227 117.601 134.866 1.00 59.89 207 PRO B O 1
ATOM 1547 N N . VAL A 1 208 ? 128.174 115.354 134.724 1.00 57.84 208 VAL B N 1
ATOM 1548 C CA . VAL A 1 208 ? 126.760 115.336 134.364 1.00 57.84 208 VAL B CA 1
ATOM 1549 C C . VAL A 1 208 ? 125.897 115.712 135.562 1.00 57.84 208 VAL B C 1
ATOM 1550 O O . VAL A 1 208 ? 124.899 116.430 135.424 1.00 57.84 208 VAL B O 1
ATOM 1554 N N . ALA A 1 209 ? 126.267 115.240 136.757 1.00 58.26 209 ALA B N 1
ATOM 1555 C CA . ALA A 1 209 ? 125.496 115.565 137.953 1.00 58.26 209 ALA B CA 1
ATOM 1556 C C . ALA A 1 209 ? 125.474 117.064 138.217 1.00 58.26 209 ALA B C 1
ATOM 1557 O O . ALA A 1 209 ? 124.436 117.608 138.610 1.00 58.26 209 ALA B O 1
ATOM 1559 N N . GLY A 1 210 ? 126.603 117.746 138.013 1.00 56.51 210 GLY B N 1
ATOM 1560 C CA . GLY A 1 210 ? 126.623 119.189 138.168 1.00 56.51 210 GLY B CA 1
ATOM 1561 C C . GLY A 1 210 ? 125.758 119.910 137.154 1.00 56.51 210 GLY B C 1
ATOM 1562 O O . GLY A 1 210 ? 125.123 120.917 137.481 1.00 56.51 210 GLY B O 1
ATOM 1563 N N . LEU A 1 211 ? 125.721 119.413 135.915 1.00 54.99 211 LEU B N 1
ATOM 1564 C CA . LEU A 1 211 ? 124.874 120.022 134.895 1.00 54.99 211 LEU B CA 1
ATOM 1565 C C . LEU A 1 211 ? 123.394 119.825 135.204 1.00 54.99 211 LEU B C 1
ATOM 1566 O O . LEU A 1 211 ? 122.600 120.763 135.068 1.00 54.99 211 LEU B O 1
ATOM 1571 N N . VAL A 1 212 ? 123.005 118.615 135.615 1.00 55.13 212 VAL B N 1
ATOM 1572 C CA . VAL A 1 212 ? 121.614 118.359 135.966 1.00 55.13 212 VAL B CA 1
ATOM 1573 C C . VAL A 1 212 ? 121.197 119.130 137.211 1.00 55.13 212 VAL B C 1
ATOM 1574 O O . VAL A 1 212 ? 120.119 119.735 137.228 1.00 55.13 212 VAL B O 1
ATOM 1578 N N . ALA A 1 213 ? 122.026 119.125 138.257 1.00 56.54 213 ALA B N 1
ATOM 1579 C CA . ALA A 1 213 ? 121.708 119.880 139.464 1.00 56.54 213 ALA B CA 1
ATOM 1580 C C . ALA A 1 213 ? 121.684 121.380 139.198 1.00 56.54 213 ALA B C 1
ATOM 1581 O O . ALA A 1 213 ? 120.808 122.089 139.706 1.00 56.54 213 ALA B O 1
ATOM 1583 N N . GLY A 1 214 ? 122.638 121.880 138.410 1.00 56.95 214 GLY B N 1
ATOM 1584 C CA . GLY A 1 214 ? 122.658 123.301 138.103 1.00 56.95 214 GLY B CA 1
ATOM 1585 C C . GLY A 1 214 ? 121.467 123.739 137.272 1.00 56.95 214 GLY B C 1
ATOM 1586 O O . GLY A 1 214 ? 120.862 124.781 137.539 1.00 56.95 214 GLY B O 1
ATOM 1587 N N . PHE A 1 215 ? 121.113 122.952 136.253 1.00 55.48 215 PHE B N 1
ATOM 1588 C CA . PHE A 1 215 ? 119.948 123.283 135.439 1.00 55.48 215 PHE B CA 1
ATOM 1589 C C . PHE A 1 215 ? 118.649 123.073 136.205 1.00 55.48 215 PHE B C 1
ATOM 1590 O O . PHE A 1 215 ? 117.707 123.858 136.048 1.00 55.48 215 PHE B O 1
ATOM 1598 N N . GLY A 1 216 ? 118.576 122.025 137.027 1.00 56.32 216 GLY B N 1
ATOM 1599 C CA . GLY A 1 216 ? 117.374 121.797 137.811 1.00 56.32 216 GLY B CA 1
ATOM 1600 C C . GLY A 1 216 ? 117.140 122.875 138.853 1.00 56.32 216 GLY B C 1
ATOM 1601 O O . GLY A 1 216 ? 116.007 123.321 139.053 1.00 56.32 216 GLY B O 1
ATOM 1602 N N . LEU A 1 217 ? 118.205 123.303 139.535 1.00 57.52 217 LEU B N 1
ATOM 1603 C CA . LEU A 1 217 ? 118.070 124.367 140.524 1.00 57.52 217 LEU B CA 1
ATOM 1604 C C . LEU A 1 217 ? 117.703 125.691 139.866 1.00 57.52 217 LEU B C 1
ATOM 1605 O O . LEU A 1 217 ? 116.889 126.452 140.403 1.00 57.52 217 LEU B O 1
ATOM 1610 N N . TRP A 1 218 ? 118.298 125.987 138.707 1.00 57.10 218 TRP B N 1
ATOM 1611 C CA . TRP A 1 218 ? 117.976 127.224 138.004 1.00 57.10 218 TRP B CA 1
ATOM 1612 C C . TRP A 1 218 ? 116.515 127.250 137.572 1.00 57.10 218 TRP B C 1
ATOM 1613 O O . TRP A 1 218 ? 115.841 128.278 137.705 1.00 57.10 218 TRP B O 1
ATOM 1624 N N . THR A 1 219 ? 116.008 126.129 137.054 1.00 57.75 219 THR B N 1
ATOM 1625 C CA . THR A 1 219 ? 114.599 126.058 136.683 1.00 57.75 219 THR B CA 1
ATOM 1626 C C . THR A 1 219 ? 113.694 126.191 137.901 1.00 57.75 219 THR B C 1
ATOM 1627 O O . THR A 1 219 ? 112.654 126.857 137.833 1.00 57.75 219 THR B O 1
ATOM 1631 N N . GLN A 1 220 ? 114.071 125.568 139.020 1.00 58.91 220 GLN B N 1
ATOM 1632 C CA . GLN A 1 220 ? 113.246 125.630 140.222 1.00 58.91 220 GLN B CA 1
ATOM 1633 C C . GLN A 1 220 ? 113.223 127.037 140.809 1.00 58.91 220 GLN B C 1
ATOM 1634 O O . GLN A 1 220 ? 112.163 127.543 141.194 1.00 58.91 220 GLN B O 1
ATOM 1640 N N . LEU A 1 221 ? 114.387 127.686 140.886 1.00 58.72 221 LEU B N 1
ATOM 1641 C CA . LEU A 1 221 ? 114.468 128.997 141.519 1.00 58.72 221 LEU B CA 1
ATOM 1642 C C . LEU A 1 221 ? 113.890 130.108 140.652 1.00 58.72 221 LEU B C 1
ATOM 1643 O O . LEU A 1 221 ? 113.522 131.161 141.184 1.00 58.72 221 LEU B O 1
ATOM 1648 N N . ALA A 1 222 ? 113.799 129.904 139.341 1.00 58.44 222 ALA B N 1
ATOM 1649 C CA . ALA A 1 222 ? 113.302 130.923 138.425 1.00 58.44 222 ALA B CA 1
ATOM 1650 C C . ALA A 1 222 ? 111.899 130.649 137.910 1.00 58.44 222 ALA B C 1
ATOM 1651 O O . ALA A 1 222 ? 111.108 131.584 137.767 1.00 58.44 222 ALA B O 1
ATOM 1653 N N . TYR A 1 223 ? 111.565 129.389 137.626 1.00 57.02 223 TYR B N 1
ATOM 1654 C CA . TYR A 1 223 ? 110.264 129.048 137.071 1.00 57.02 223 TYR B CA 1
ATOM 1655 C C . TYR A 1 223 ? 109.540 127.936 137.815 1.00 57.02 223 TYR B C 1
ATOM 1656 O O . TYR A 1 223 ? 108.368 127.687 137.514 1.00 57.02 223 TYR B O 1
ATOM 1665 N N . GLY A 1 224 ? 110.184 127.268 138.766 1.00 59.01 224 GLY B N 1
ATOM 1666 C CA . GLY A 1 224 ? 109.550 126.171 139.466 1.00 59.01 224 GLY B CA 1
ATOM 1667 C C . GLY A 1 224 ? 108.485 126.637 140.442 1.00 59.01 224 GLY B C 1
ATOM 1668 O O . GLY A 1 224 ? 108.349 127.819 140.763 1.00 59.01 224 GLY B O 1
ATOM 1669 N N . LYS A 1 225 ? 107.712 125.670 140.923 1.00 60.11 225 LYS B N 1
ATOM 1670 C CA . LYS A 1 225 ? 106.633 125.903 141.870 1.00 60.11 225 LYS B CA 1
ATOM 1671 C C . LYS A 1 225 ? 107.003 125.319 143.230 1.00 60.11 225 LYS B C 1
ATOM 1672 O O . LYS A 1 225 ? 108.100 124.790 143.433 1.00 60.11 225 LYS B O 1
ATOM 1678 N N . ASP A 1 226 ? 106.064 125.422 144.173 1.00 63.76 226 ASP B N 1
ATOM 1679 C CA . ASP A 1 226 ? 106.300 124.886 145.510 1.00 63.76 226 ASP B CA 1
ATOM 1680 C C . ASP A 1 226 ? 106.319 123.362 145.502 1.00 63.76 226 ASP B C 1
ATOM 1681 O O . ASP A 1 226 ? 107.148 122.743 146.180 1.00 63.76 226 ASP B O 1
ATOM 1686 N N . TRP A 1 227 ? 105.415 122.739 144.743 1.00 60.70 227 TRP B N 1
ATOM 1687 C CA . TRP A 1 227 ? 105.343 121.283 144.717 1.00 60.70 227 TRP B CA 1
ATOM 1688 C C . TRP A 1 227 ? 106.470 120.657 143.906 1.00 60.70 227 TRP B C 1
ATOM 1689 O O . TRP A 1 227 ? 106.750 119.466 144.077 1.00 60.70 227 TRP B O 1
ATOM 1700 N N . THR A 1 228 ? 107.120 121.426 143.030 1.00 60.70 228 THR B N 1
ATOM 1701 C CA . THR A 1 228 ? 108.196 120.882 142.211 1.00 60.70 228 THR B CA 1
ATOM 1702 C C . THR A 1 228 ? 109.485 120.669 142.993 1.00 60.70 228 THR B C 1
ATOM 1703 O O . THR A 1 228 ? 110.420 120.067 142.455 1.00 60.70 228 THR B O 1
ATOM 1707 N N . TRP A 1 229 ? 109.562 121.152 144.236 1.00 59.38 229 TRP B N 1
ATOM 1708 C CA . TRP A 1 229 ? 110.742 120.897 145.056 1.00 59.38 229 TRP B CA 1
ATOM 1709 C C . TRP A 1 229 ? 110.919 119.411 145.334 1.00 59.38 229 TRP B C 1
ATOM 1710 O O . TRP A 1 229 ? 112.053 118.919 145.366 1.00 59.38 229 TRP B O 1
ATOM 1721 N N . LEU A 1 230 ? 109.818 118.685 145.543 1.00 60.46 230 LEU B N 1
ATOM 1722 C CA . LEU A 1 230 ? 109.907 117.242 145.739 1.00 60.46 230 LEU B CA 1
ATOM 1723 C C . LEU A 1 230 ? 110.453 116.541 144.502 1.00 60.46 230 LEU B C 1
ATOM 1724 O O . LEU A 1 230 ? 111.242 115.598 144.626 1.00 60.46 230 LEU B O 1
ATOM 1729 N N . VAL A 1 231 ? 110.046 116.982 143.309 1.00 58.54 231 VAL B N 1
ATOM 1730 C CA . VAL A 1 231 ? 110.561 116.389 142.079 1.00 58.54 231 VAL B CA 1
ATOM 1731 C C . VAL A 1 231 ? 112.065 116.607 141.971 1.00 58.54 231 VAL B C 1
ATOM 1732 O O . VAL A 1 231 ? 112.816 115.690 141.617 1.00 58.54 231 VAL B O 1
ATOM 1736 N N . LEU A 1 232 ? 112.530 117.821 142.277 1.00 58.37 232 LEU B N 1
ATOM 1737 C CA . LEU A 1 232 ? 113.964 118.086 142.276 1.00 58.37 232 LEU B CA 1
ATOM 1738 C C . LEU A 1 232 ? 114.684 117.284 143.353 1.00 58.37 232 LEU B C 1
ATOM 1739 O O . LEU A 1 232 ? 115.807 116.819 143.129 1.00 58.37 232 LEU B O 1
ATOM 1744 N N . ALA A 1 233 ? 114.062 117.120 144.523 1.00 59.94 233 ALA B N 1
ATOM 1745 C CA . ALA A 1 233 ? 114.666 116.313 145.579 1.00 59.94 233 ALA B CA 1
ATOM 1746 C C . ALA A 1 233 ? 114.813 114.859 145.149 1.00 59.94 233 ALA B C 1
ATOM 1747 O O . ALA A 1 233 ? 115.834 114.222 145.435 1.00 59.94 233 ALA B O 1
ATOM 1749 N N . VAL A 1 234 ? 113.802 114.315 144.469 1.00 60.77 234 VAL B N 1
ATOM 1750 C CA . VAL A 1 234 ? 113.903 112.956 143.947 1.00 60.77 234 VAL B CA 1
ATOM 1751 C C . VAL A 1 234 ? 115.001 112.871 142.894 1.00 60.77 234 VAL B C 1
ATOM 1752 O O . VAL A 1 234 ? 115.766 111.900 142.852 1.00 60.77 234 VAL B O 1
ATOM 1756 N N . ALA A 1 235 ? 115.099 113.885 142.030 1.00 61.06 235 ALA B N 1
ATOM 1757 C CA . ALA A 1 235 ? 116.146 113.895 141.013 1.00 61.06 235 ALA B CA 1
ATOM 1758 C C . ALA A 1 235 ? 117.531 113.918 141.644 1.00 61.06 235 ALA B C 1
ATOM 1759 O O . ALA A 1 235 ? 118.439 113.209 141.193 1.00 61.06 235 ALA B O 1
ATOM 1761 N N . GLY A 1 236 ? 117.691 114.699 142.704 1.00 62.11 236 GLY B N 1
ATOM 1762 C CA . GLY A 1 236 ? 118.964 114.770 143.391 1.00 62.11 236 GLY B CA 1
ATOM 1763 C C . GLY A 1 236 ? 119.294 113.428 144.011 1.00 62.11 236 GLY B C 1
ATOM 1764 O O . GLY A 1 236 ? 120.406 112.928 143.882 1.00 62.11 236 GLY B O 1
ATOM 1765 N N . CYS A 1 237 ? 118.318 112.842 144.693 1.00 63.14 237 CYS B N 1
ATOM 1766 C CA . CYS A 1 237 ? 118.505 111.547 145.331 1.00 63.14 237 CYS B CA 1
ATOM 1767 C C . CYS A 1 237 ? 118.787 110.457 144.309 1.00 63.14 237 CYS B C 1
ATOM 1768 O O . CYS A 1 237 ? 119.632 109.595 144.531 1.00 63.14 237 CYS B O 1
ATOM 1771 N N . ALA A 1 238 ? 118.073 110.498 143.190 1.00 60.88 238 ALA B N 1
ATOM 1772 C CA . ALA A 1 238 ? 118.257 109.510 142.138 1.00 60.88 238 ALA B CA 1
ATOM 1773 C C . ALA A 1 238 ? 119.629 109.666 141.506 1.00 60.88 238 ALA B C 1
ATOM 1774 O O . ALA A 1 238 ? 120.303 108.683 141.220 1.00 60.88 238 ALA B O 1
ATOM 1776 N N . GLN A 1 239 ? 120.042 110.909 141.289 1.00 62.36 239 GLN B N 1
ATOM 1777 C CA . GLN A 1 239 ? 121.349 111.172 140.696 1.00 62.36 239 GLN B CA 1
ATOM 1778 C C . GLN A 1 239 ? 122.473 110.754 141.634 1.00 62.36 239 GLN B C 1
ATOM 1779 O O . GLN A 1 239 ? 123.471 110.171 141.194 1.00 62.36 239 GLN B O 1
ATOM 1785 N N . ALA A 1 240 ? 122.331 111.045 142.930 1.00 63.61 240 ALA B N 1
ATOM 1786 C CA . ALA A 1 240 ? 123.317 110.585 143.901 1.00 63.61 240 ALA B CA 1
ATOM 1787 C C . ALA A 1 240 ? 123.352 109.065 143.985 1.00 63.61 240 ALA B C 1
ATOM 1788 O O . ALA A 1 240 ? 124.435 108.476 144.078 1.00 63.61 240 ALA B O 1
ATOM 1790 N N . ALA A 1 241 ? 122.184 108.417 143.960 1.00 64.37 241 ALA B N 1
ATOM 1791 C CA . ALA A 1 241 ? 122.149 106.959 143.938 1.00 64.37 241 ALA B CA 1
ATOM 1792 C C . ALA A 1 241 ? 122.768 106.413 142.658 1.00 64.37 241 ALA B C 1
ATOM 1793 O O . ALA A 1 241 ? 123.533 105.443 142.698 1.00 64.37 241 ALA B O 1
ATOM 1795 N N . ALA A 1 242 ? 122.456 107.024 141.513 1.00 64.87 242 ALA B N 1
ATOM 1796 C CA . ALA A 1 242 ? 123.050 106.591 140.255 1.00 64.87 242 ALA B CA 1
ATOM 1797 C C . ALA A 1 242 ? 124.542 106.887 140.189 1.00 64.87 242 ALA B C 1
ATOM 1798 O O . ALA A 1 242 ? 125.282 106.135 139.547 1.00 64.87 242 ALA B O 1
ATOM 1800 N N . THR A 1 243 ? 124.995 107.967 140.830 1.00 65.58 243 THR B N 1
ATOM 1801 C CA . THR A 1 243 ? 126.420 108.280 140.839 1.00 65.58 243 THR B CA 1
ATOM 1802 C C . THR A 1 243 ? 127.217 107.206 141.571 1.00 65.58 243 THR B C 1
ATOM 1803 O O . THR A 1 243 ? 128.292 106.802 141.112 1.00 65.58 243 THR B O 1
ATOM 1807 N N . VAL A 1 244 ? 126.702 106.720 142.701 1.00 67.12 244 VAL B N 1
ATOM 1808 C CA . VAL A 1 244 ? 127.445 105.739 143.485 1.00 67.12 244 VAL B CA 1
ATOM 1809 C C . VAL A 1 244 ? 127.268 104.318 142.967 1.00 67.12 244 VAL B C 1
ATOM 1810 O O . VAL A 1 244 ? 128.058 103.439 143.328 1.00 67.12 244 VAL B O 1
ATOM 1814 N N . LEU A 1 245 ? 126.263 104.061 142.130 1.00 66.65 245 LEU B N 1
ATOM 1815 C CA . LEU A 1 245 ? 126.029 102.718 141.614 1.00 66.65 245 LEU B CA 1
ATOM 1816 C C . LEU A 1 245 ? 126.935 102.350 140.447 1.00 66.65 245 LEU B C 1
ATOM 1817 O O . LEU A 1 245 ? 126.931 101.187 140.027 1.00 66.65 245 LEU B O 1
ATOM 1822 N N . VAL A 1 246 ? 127.706 103.296 139.912 1.00 69.86 246 VAL B N 1
ATOM 1823 C CA . VAL A 1 246 ? 128.606 102.996 138.805 1.00 69.86 246 VAL B CA 1
ATOM 1824 C C . VAL A 1 246 ? 130.049 102.793 139.258 1.00 69.86 246 VAL B C 1
ATOM 1825 O O . VAL A 1 246 ? 130.841 102.205 138.505 1.00 69.86 246 VAL B O 1
ATOM 1829 N N . TRP A 1 247 ? 130.416 103.391 140.389 1.00 72.98 247 TRP B N 1
ATOM 1830 C CA . TRP A 1 247 ? 131.775 103.281 140.906 1.00 72.98 247 TRP B CA 1
ATOM 1831 C C . TRP A 1 247 ? 132.036 101.840 141.266 1.00 72.98 247 TRP B C 1
ATOM 1832 O O . TRP A 1 247 ? 133.120 101.308 141.042 1.00 72.98 247 TRP B O 1
ATOM 1843 N N . ARG A 1 248 ? 131.006 101.227 141.828 1.00 73.42 248 ARG B N 1
ATOM 1844 C CA . ARG A 1 248 ? 131.017 99.835 142.212 1.00 73.42 248 ARG B CA 1
ATOM 1845 C C . ARG A 1 248 ? 129.867 99.273 141.407 1.00 73.42 248 ARG B C 1
ATOM 1846 O O . ARG A 1 248 ? 128.736 99.723 141.562 1.00 73.42 248 ARG B O 1
ATOM 1854 N N . ARG A 1 249 ? 130.122 98.297 140.544 1.00 73.50 249 ARG B N 1
ATOM 1855 C CA . ARG A 1 249 ? 129.039 97.751 139.729 1.00 73.50 249 ARG B CA 1
ATOM 1856 C C . ARG A 1 249 ? 128.219 96.654 140.410 1.00 73.50 249 ARG B C 1
ATOM 1857 O O . ARG A 1 249 ? 128.160 95.525 139.927 1.00 73.50 249 ARG B O 1
ATOM 1865 N N . VAL A 1 250 ? 127.571 96.995 141.519 1.00 72.12 250 VAL B N 1
ATOM 1866 C CA . VAL A 1 250 ? 126.741 96.057 142.253 1.00 72.12 250 VAL B CA 1
ATOM 1867 C C . VAL A 1 250 ? 125.524 95.634 141.443 1.00 72.12 250 VAL B C 1
ATOM 1868 O O . VAL A 1 250 ? 125.143 94.465 141.439 1.00 72.12 250 VAL B O 1
ATOM 1872 N N . SER A 1 251 ? 124.920 96.596 140.752 1.00 67.32 251 SER B N 1
ATOM 1873 C CA . SER A 1 251 ? 123.732 96.330 139.955 1.00 67.32 251 SER B CA 1
ATOM 1874 C C . SER A 1 251 ? 123.742 97.095 138.645 1.00 67.32 251 SER B C 1
ATOM 1875 O O . SER A 1 251 ? 124.226 98.219 138.579 1.00 67.32 251 SER B O 1
ATOM 1878 N N . ASP A 1 252 ? 123.211 96.460 137.608 1.00 63.14 252 ASP B N 1
ATOM 1879 C CA . ASP A 1 252 ? 123.109 97.066 136.296 1.00 63.14 252 ASP B CA 1
ATOM 1880 C C . ASP A 1 252 ? 121.721 97.661 136.207 1.00 63.14 252 ASP B C 1
ATOM 1881 O O . ASP A 1 252 ? 121.556 98.814 135.822 1.00 63.14 252 ASP B O 1
ATOM 1886 N N . GLY A 1 253 ? 120.721 96.863 136.568 1.00 61.10 253 GLY B N 1
ATOM 1887 C CA . GLY A 1 253 ? 119.349 97.324 136.544 1.00 61.10 253 GLY B CA 1
ATOM 1888 C C . GLY A 1 253 ? 119.067 98.477 137.479 1.00 61.10 253 GLY B C 1
ATOM 1889 O O . GLY A 1 253 ? 118.369 99.413 137.111 1.00 61.10 253 GLY B O 1
ATOM 1890 N N . TRP A 1 254 ? 119.611 98.420 138.688 1.00 60.68 254 TRP B N 1
ATOM 1891 C CA . TRP A 1 254 ? 119.395 99.500 139.637 1.00 60.68 254 TRP B CA 1
ATOM 1892 C C . TRP A 1 254 ? 120.091 100.726 139.105 1.00 60.68 254 TRP B C 1
ATOM 1893 O O . TRP A 1 254 ? 119.566 101.829 139.178 1.00 60.68 254 TRP B O 1
ATOM 1904 N N . ALA A 1 255 ? 121.284 100.528 138.566 1.00 58.53 255 ALA B N 1
ATOM 1905 C CA . ALA A 1 255 ? 122.011 101.644 137.970 1.00 58.53 255 ALA B CA 1
ATOM 1906 C C . ALA A 1 255 ? 121.234 102.261 136.816 1.00 58.53 255 ALA B C 1
ATOM 1907 O O . ALA A 1 255 ? 121.186 103.489 136.685 1.00 58.53 255 ALA B O 1
ATOM 1909 N N . PHE A 1 256 ? 120.623 101.429 135.970 1.00 53.06 256 PHE B N 1
ATOM 1910 C CA . PHE A 1 256 ? 119.783 101.939 134.893 1.00 53.06 256 PHE B CA 1
ATOM 1911 C C . PHE A 1 256 ? 118.486 102.540 135.420 1.00 53.06 256 PHE B C 1
ATOM 1912 O O . PHE A 1 256 ? 118.022 103.558 134.895 1.00 53.06 256 PHE B O 1
ATOM 1920 N N . MET A 1 257 ? 117.889 101.926 136.445 1.00 56.82 257 MET B N 1
ATOM 1921 C CA . MET A 1 257 ? 116.637 102.441 136.992 1.00 56.82 257 MET B CA 1
ATOM 1922 C C . MET A 1 257 ? 116.836 103.796 137.660 1.00 56.82 257 MET B C 1
ATOM 1923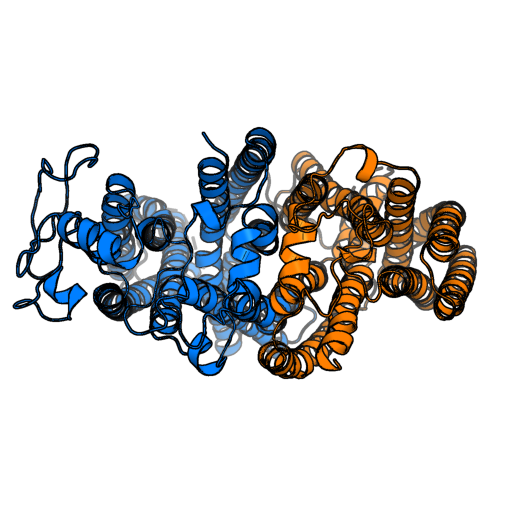 O O . MET A 1 257 ? 115.998 104.694 137.514 1.00 56.82 257 MET B O 1
ATOM 1928 N N . CYS A 1 258 ? 117.932 103.961 138.405 1.00 57.52 258 CYS B N 1
ATOM 1929 C CA . CYS A 1 258 ? 118.200 105.243 139.050 1.00 57.52 258 CYS B CA 1
ATOM 1930 C C . CYS A 1 258 ? 118.434 106.342 138.022 1.00 57.52 258 CYS B C 1
ATOM 1931 O O . CYS A 1 258 ? 117.955 107.469 138.190 1.00 57.52 258 CYS B O 1
ATOM 1934 N N . THR A 1 259 ? 119.171 106.034 136.951 1.00 53.06 259 THR B N 1
ATOM 1935 C CA . THR A 1 259 ? 119.352 107.005 135.878 1.00 53.06 259 THR B CA 1
ATOM 1936 C C . THR A 1 259 ? 118.039 107.284 135.156 1.00 53.06 259 THR B C 1
ATOM 1937 O O . THR A 1 259 ? 117.824 108.401 134.671 1.00 53.06 259 THR B O 1
ATOM 1941 N N . LEU A 1 260 ? 117.154 106.287 135.081 1.00 51.42 260 LEU B N 1
ATOM 1942 C CA . LEU A 1 260 ? 115.841 106.494 134.478 1.00 51.42 260 LEU B CA 1
ATOM 1943 C C . LEU A 1 260 ? 115.023 107.516 135.257 1.00 51.42 260 LEU B C 1
ATOM 1944 O O . LEU A 1 260 ? 114.318 108.333 134.653 1.00 51.42 260 LEU B O 1
ATOM 1949 N N . ILE A 1 261 ? 115.096 107.481 136.589 1.00 51.39 261 ILE B N 1
ATOM 1950 C CA . ILE A 1 261 ? 114.350 108.434 137.404 1.00 51.39 261 ILE B CA 1
ATOM 1951 C C . ILE A 1 261 ? 114.862 109.851 137.177 1.00 51.39 261 ILE B C 1
ATOM 1952 O O . ILE A 1 261 ? 114.081 110.810 137.149 1.00 51.39 261 ILE B O 1
ATOM 1957 N N . VAL A 1 262 ? 116.178 110.008 137.012 1.00 51.69 262 VAL B N 1
ATOM 1958 C CA . VAL A 1 262 ? 116.747 111.333 136.776 1.00 51.69 262 VAL B CA 1
ATOM 1959 C C . VAL A 1 262 ? 116.220 111.916 135.471 1.00 51.69 262 VAL B C 1
ATOM 1960 O O . VAL A 1 262 ? 115.841 113.092 135.407 1.00 51.69 262 VAL B O 1
ATOM 1964 N N . VAL A 1 263 ? 116.188 111.105 134.411 1.00 48.61 263 VAL B N 1
ATOM 1965 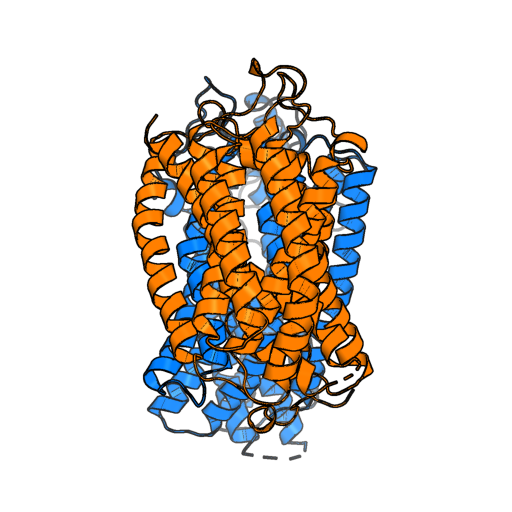C CA . VAL A 1 263 ? 115.632 111.565 133.142 1.00 48.61 263 VAL B CA 1
ATOM 1966 C C . VAL A 1 263 ? 114.144 111.858 133.287 1.00 48.61 263 VAL B C 1
ATOM 1967 O O . VAL A 1 263 ? 113.640 112.858 132.763 1.00 48.61 263 VAL B O 1
ATOM 1971 N N . ALA A 1 264 ? 113.418 110.991 133.998 1.00 48.03 264 ALA B N 1
ATOM 1972 C CA . ALA A 1 264 ? 111.989 111.202 134.197 1.00 48.03 264 ALA B CA 1
ATOM 1973 C C . ALA A 1 264 ? 111.708 112.454 135.018 1.00 48.03 264 ALA B C 1
ATOM 1974 O O . ALA A 1 264 ? 110.753 113.182 134.725 1.00 48.03 264 ALA B O 1
ATOM 1976 N N . ALA A 1 265 ? 112.518 112.718 136.046 1.00 50.18 265 ALA B N 1
ATOM 1977 C CA . ALA A 1 265 ? 112.287 113.885 136.891 1.00 50.18 265 ALA B CA 1
ATOM 1978 C C . ALA A 1 265 ? 112.508 115.188 136.134 1.00 50.18 265 ALA B C 1
ATOM 1979 O O . ALA A 1 265 ? 111.840 116.188 136.421 1.00 50.18 265 ALA B O 1
ATOM 1981 N N . VAL A 1 266 ? 113.440 115.203 135.178 1.00 49.63 266 VAL B N 1
ATOM 1982 C CA . VAL A 1 266 ? 113.672 116.406 134.385 1.00 49.63 266 VAL B CA 1
ATOM 1983 C C . VAL A 1 266 ? 112.433 116.757 133.570 1.00 49.63 266 VAL B C 1
ATOM 1984 O O . VAL A 1 266 ? 112.042 117.927 133.485 1.00 49.63 266 VAL B O 1
ATOM 1988 N N . VAL A 1 267 ? 111.796 115.753 132.963 1.00 48.16 267 VAL B N 1
ATOM 1989 C CA . VAL A 1 267 ? 110.589 116.002 132.180 1.00 48.16 267 VAL B CA 1
ATOM 1990 C C . VAL A 1 267 ? 109.477 116.548 133.066 1.00 48.16 267 VAL B C 1
ATOM 1991 O O . VAL A 1 267 ? 108.774 117.493 132.692 1.00 48.16 267 VAL B O 1
ATOM 1995 N N . VAL A 1 268 ? 109.297 115.960 134.251 1.00 49.50 268 VAL B N 1
ATOM 1996 C CA . VAL A 1 268 ? 108.269 116.439 135.170 1.00 49.50 268 VAL B CA 1
ATOM 1997 C C . VAL A 1 268 ? 108.588 117.852 135.641 1.00 49.50 268 VAL B C 1
ATOM 1998 O O . VAL A 1 268 ? 107.697 118.706 135.733 1.00 49.50 268 VAL B O 1
ATOM 2002 N N . LEU A 1 269 ? 109.859 118.123 135.948 1.00 51.47 269 LEU B N 1
ATOM 2003 C CA . LEU A 1 269 ? 110.246 119.457 136.397 1.00 51.47 269 LEU B CA 1
ATOM 2004 C C . LEU A 1 269 ? 110.011 120.501 135.312 1.00 51.47 269 LEU B C 1
ATOM 2005 O O . LEU A 1 269 ? 109.510 121.595 135.596 1.00 51.47 269 LEU B O 1
ATOM 2010 N N . LEU A 1 270 ? 110.370 120.185 134.066 1.00 50.19 270 LEU B N 1
ATOM 2011 C CA . LEU A 1 270 ? 110.161 121.131 132.973 1.00 50.19 270 LEU B CA 1
ATOM 2012 C C . LEU A 1 270 ? 108.676 121.351 132.712 1.00 50.19 270 LEU B C 1
ATOM 2013 O O . LEU A 1 270 ? 108.230 122.490 132.528 1.00 50.19 270 LEU B O 1
ATOM 2018 N N . PHE A 1 271 ? 107.891 120.271 132.691 1.00 48.93 271 PHE B N 1
ATOM 2019 C CA . PHE A 1 271 ? 106.456 120.412 132.471 1.00 48.93 271 PHE B CA 1
ATOM 2020 C C . PHE A 1 271 ? 105.747 120.949 133.708 1.00 48.93 271 PHE B C 1
ATOM 2021 O O . PHE A 1 271 ? 104.717 121.621 133.585 1.00 48.93 271 PHE B O 1
ATOM 2029 N N . GLY A 1 272 ? 106.274 120.662 134.900 1.00 51.93 272 GLY B N 1
ATOM 2030 C CA . GLY A 1 272 ? 105.688 121.221 136.107 1.00 51.93 272 GLY B CA 1
ATOM 2031 C C . GLY A 1 272 ? 105.806 122.732 136.161 1.00 51.93 272 GLY B C 1
ATOM 2032 O O . GLY A 1 272 ? 104.863 123.424 136.557 1.00 51.93 272 GLY B O 1
ATOM 2033 N N . ALA A 1 273 ? 106.963 123.265 135.766 1.00 52.93 273 ALA B N 1
ATOM 2034 C CA . ALA A 1 273 ? 107.138 124.708 135.677 1.00 52.93 273 ALA B CA 1
ATOM 2035 C C . ALA A 1 273 ? 106.395 125.312 134.494 1.00 52.93 273 ALA B C 1
ATOM 2036 O O . ALA A 1 273 ? 106.053 126.499 134.534 1.00 52.93 273 ALA B O 1
ATOM 2038 N N . LEU A 1 274 ? 106.141 124.527 133.449 1.00 53.39 274 LEU B N 1
ATOM 2039 C CA . LEU A 1 274 ? 105.415 125.000 132.271 1.00 53.39 274 LEU B CA 1
ATOM 2040 C C . LEU A 1 274 ? 103.917 124.730 132.428 1.00 53.39 274 LEU B C 1
ATOM 2041 O O . LEU A 1 274 ? 103.278 124.061 131.617 1.00 53.39 274 LEU B O 1
ATOM 2046 N N . TYR A 1 275 ? 103.358 125.272 133.511 1.00 55.41 275 TYR B N 1
ATOM 2047 C CA . TYR A 1 275 ? 101.956 125.075 133.835 1.00 55.41 275 TYR B CA 1
ATOM 2048 C C . TYR A 1 275 ? 101.418 126.335 134.497 1.00 55.41 275 TYR B C 1
ATOM 2049 O O . TYR A 1 275 ? 102.091 126.897 135.373 1.00 55.41 275 TYR B O 1
ATOM 2058 N N . PRO A 1 276 ? 100.224 126.805 134.105 1.00 55.60 276 PRO B N 1
ATOM 2059 C CA . PRO A 1 276 ? 99.408 126.208 133.043 1.00 55.60 276 PRO B CA 1
ATOM 2060 C C . PRO A 1 276 ? 99.762 126.747 131.661 1.00 55.60 276 PRO B C 1
ATOM 2061 O O . PRO A 1 276 ? 99.103 126.409 130.679 1.00 55.60 276 PRO B O 1
ATOM 2065 N N . ASN A 1 277 ? 100.797 127.579 131.597 1.00 56.33 277 ASN B N 1
ATOM 2066 C CA . ASN A 1 277 ? 101.208 128.186 130.340 1.00 56.33 277 ASN B CA 1
ATOM 2067 C C . ASN A 1 277 ? 101.856 127.153 129.429 1.00 56.33 277 ASN B C 1
ATOM 2068 O O . ASN A 1 277 ? 102.611 126.288 129.881 1.00 56.33 277 ASN B O 1
ATOM 2073 N N . LEU A 1 278 ? 101.552 127.247 128.135 1.00 52.68 278 LEU B N 1
ATOM 2074 C CA . LEU A 1 278 ? 102.187 126.421 127.115 1.00 52.68 278 LEU B CA 1
ATOM 2075 C C . LEU A 1 278 ? 103.313 127.161 126.404 1.00 52.68 278 LEU B C 1
ATOM 2076 O O . LEU A 1 278 ? 104.414 126.623 126.253 1.00 52.68 278 LEU B O 1
ATOM 2081 N N . VAL A 1 279 ? 103.054 128.387 125.962 1.00 56.99 279 VAL B N 1
ATOM 2082 C CA . VAL A 1 279 ? 104.077 129.246 125.372 1.00 56.99 279 VAL B CA 1
ATOM 2083 C C . VAL A 1 279 ? 104.081 130.561 126.142 1.00 56.99 279 VAL B C 1
ATOM 2084 O O . VAL A 1 279 ? 103.393 131.513 125.745 1.00 56.99 279 VAL B O 1
ATOM 2088 N N . PRO A 1 280 ? 104.816 130.654 127.251 1.00 58.97 280 PRO B N 1
ATOM 2089 C CA . PRO A 1 280 ? 104.822 131.897 128.032 1.00 58.97 280 PRO B CA 1
ATOM 2090 C C . PRO A 1 280 ? 105.347 133.069 127.217 1.00 58.97 280 PRO B C 1
ATOM 2091 O O . PRO A 1 280 ? 106.259 132.926 126.400 1.00 58.97 280 PRO B O 1
ATOM 2095 N N . SER A 1 281 ? 104.758 134.238 127.450 1.00 66.18 281 SER B N 1
ATOM 2096 C CA . SER A 1 281 ? 105.129 135.460 126.749 1.00 66.18 281 SER B CA 1
ATOM 2097 C C . SER A 1 281 ? 106.017 136.304 127.653 1.00 66.18 281 SER B C 1
ATOM 2098 O O . SER A 1 281 ? 105.625 136.643 128.775 1.00 66.18 281 SER B O 1
ATOM 2101 N N . THR A 1 282 ? 107.211 136.638 127.165 1.00 66.91 282 THR B N 1
ATOM 2102 C CA . THR A 1 282 ? 108.150 137.449 127.929 1.00 66.91 282 THR B CA 1
ATOM 2103 C C . THR A 1 282 ? 107.801 138.931 127.920 1.00 66.91 282 THR B C 1
ATOM 2104 O O . THR A 1 282 ? 108.383 139.691 128.701 1.00 66.91 282 THR B O 1
ATOM 2108 N N . LEU A 1 283 ? 106.873 139.358 127.065 1.00 69.69 283 LEU B N 1
ATOM 2109 C CA . LEU A 1 283 ? 106.472 140.758 127.004 1.00 69.69 283 LEU B CA 1
ATOM 2110 C C . LEU A 1 283 ? 105.273 141.054 127.896 1.00 69.69 283 LEU B C 1
ATOM 2111 O O . LEU A 1 283 ? 105.224 142.108 128.539 1.00 69.69 283 LEU B O 1
ATOM 2116 N N . ASN A 1 284 ? 104.306 140.142 127.948 1.00 71.96 284 ASN B N 1
ATOM 2117 C CA . ASN A 1 284 ? 103.112 140.311 128.765 1.00 71.96 284 ASN B CA 1
ATOM 2118 C C . ASN A 1 284 ? 102.545 138.940 129.112 1.00 71.96 284 ASN B C 1
ATOM 2119 O O . ASN A 1 284 ? 102.155 138.186 128.211 1.00 71.96 284 ASN B O 1
ATOM 2124 N N . PRO A 1 285 ? 102.483 138.577 130.396 1.00 71.87 285 PRO B N 1
ATOM 2125 C CA . PRO A 1 285 ? 101.968 137.244 130.755 1.00 71.87 285 PRO B CA 1
ATOM 2126 C C . PRO A 1 285 ? 100.515 137.027 130.370 1.00 71.87 285 PRO B C 1
ATOM 2127 O O . PRO A 1 285 ? 100.081 135.871 130.282 1.00 71.87 285 PRO B O 1
ATOM 2131 N N . GLN A 1 286 ? 99.747 138.094 130.140 1.00 74.41 286 GLN B N 1
ATOM 2132 C CA . GLN A 1 286 ? 98.366 137.924 129.702 1.00 74.41 286 GLN B CA 1
ATOM 2133 C C . GLN A 1 286 ? 98.290 137.396 128.275 1.00 74.41 286 GLN B C 1
ATOM 2134 O O . GLN A 1 286 ? 97.312 136.733 127.913 1.00 74.41 286 GLN B O 1
ATOM 2140 N N . TRP A 1 287 ? 99.303 137.677 127.456 1.00 72.08 287 TRP B N 1
ATOM 2141 C CA . TRP A 1 287 ? 99.345 137.190 126.082 1.00 72.08 287 TRP B CA 1
ATOM 2142 C C . TRP A 1 287 ? 99.933 135.791 125.965 1.00 72.08 287 TRP B C 1
ATOM 2143 O O . TRP A 1 287 ? 100.006 135.260 124.851 1.00 72.08 287 TRP B O 1
ATOM 2154 N N . SER A 1 288 ? 100.356 135.188 127.072 1.00 65.36 288 SER B N 1
ATOM 2155 C CA . SER A 1 288 ? 100.945 133.858 127.030 1.00 65.36 288 SER B CA 1
ATOM 2156 C C . SER A 1 288 ? 99.908 132.817 126.625 1.00 65.36 288 SER B C 1
ATOM 2157 O O . SER A 1 288 ? 98.717 132.939 126.925 1.00 65.36 288 SER B O 1
ATOM 2160 N N . LEU A 1 289 ? 100.375 131.781 125.933 1.00 57.21 289 LEU B N 1
ATOM 2161 C CA . LEU A 1 289 ? 99.521 130.681 125.506 1.00 57.21 289 LEU B CA 1
ATOM 2162 C C . LEU A 1 289 ? 99.366 129.696 126.658 1.00 57.21 289 LEU B C 1
ATOM 2163 O O . LEU A 1 289 ? 100.361 129.186 127.185 1.00 57.21 289 LEU B O 1
ATOM 2168 N N . THR A 1 290 ? 98.124 129.431 127.045 1.00 56.09 290 THR B N 1
ATOM 2169 C CA . THR A 1 290 ? 97.807 128.535 128.146 1.00 56.09 290 THR B CA 1
ATOM 2170 C C . THR A 1 290 ? 97.072 127.307 127.617 1.00 56.09 290 THR B C 1
ATOM 2171 O O . THR A 1 290 ? 96.869 127.141 126.412 1.00 56.09 290 THR B O 1
ATOM 2175 N N . ILE A 1 291 ? 96.670 126.434 128.547 1.00 54.96 291 ILE B N 1
ATOM 2176 C CA . ILE A 1 291 ? 95.909 125.239 128.187 1.00 54.96 291 ILE B CA 1
ATOM 2177 C C . ILE A 1 291 ? 94.424 125.515 128.033 1.00 54.96 291 ILE B C 1
ATOM 2178 O O . ILE A 1 291 ? 93.655 124.580 127.780 1.00 54.96 291 ILE B O 1
ATOM 2183 N N . HIS A 1 292 ? 93.996 126.767 128.179 1.00 57.86 292 HIS B N 1
ATOM 2184 C CA . HIS A 1 292 ? 92.592 127.141 128.062 1.00 57.86 292 HIS B CA 1
ATOM 2185 C C . HIS A 1 292 ? 92.273 127.905 126.788 1.00 57.86 292 HIS B C 1
ATOM 2186 O O . HIS A 1 292 ? 91.241 127.648 126.164 1.00 57.86 292 HIS B O 1
ATOM 2193 N N . ASN A 1 293 ? 93.131 128.839 126.382 1.00 56.50 293 ASN B N 1
ATOM 2194 C CA . ASN A 1 293 ? 92.903 129.644 125.191 1.00 56.50 293 ASN B CA 1
ATOM 2195 C C . ASN A 1 293 ? 93.565 129.071 123.945 1.00 56.50 293 ASN B C 1
ATOM 2196 O O . ASN A 1 293 ? 93.424 129.651 122.864 1.00 56.50 293 ASN B O 1
ATOM 2201 N N . ALA A 1 294 ? 94.280 127.951 124.065 1.00 51.81 294 ALA B N 1
ATOM 2202 C CA . ALA A 1 294 ? 94.951 127.338 122.927 1.00 51.81 294 ALA B CA 1
ATOM 2203 C C . ALA A 1 294 ? 94.600 125.864 122.763 1.00 51.81 294 ALA B C 1
ATOM 2204 O O . ALA A 1 294 ? 95.251 125.170 121.975 1.00 51.81 294 ALA B O 1
ATOM 2206 N N . SER A 1 295 ? 93.593 125.371 123.479 1.00 52.78 295 SER B N 1
ATOM 2207 C CA . SER A 1 295 ? 93.216 123.970 123.419 1.00 52.78 295 SER B CA 1
ATOM 2208 C C . SER A 1 295 ? 92.105 123.756 122.394 1.00 52.78 295 SER B C 1
ATOM 2209 O O . SER A 1 295 ? 91.625 124.691 121.748 1.00 52.78 295 SER B O 1
ATOM 2212 N N . SER A 1 296 ? 91.692 122.501 122.242 1.00 50.24 296 SER B N 1
ATOM 2213 C CA . SER A 1 296 ? 90.599 122.147 121.353 1.00 50.24 296 SER B CA 1
ATOM 2214 C C . SER A 1 296 ? 89.285 122.106 122.130 1.00 50.24 296 SER B C 1
ATOM 2215 O O . SER A 1 296 ? 89.235 122.357 123.337 1.00 50.24 296 SER B O 1
ATOM 2218 N N . THR A 1 297 ? 88.202 121.787 121.426 1.00 50.16 297 THR B N 1
ATOM 2219 C CA . THR A 1 297 ? 86.902 121.669 122.059 1.00 50.16 297 THR B CA 1
ATOM 2220 C C . THR A 1 297 ? 86.844 120.421 122.936 1.00 50.16 297 THR B C 1
ATOM 2221 O O . THR A 1 297 ? 87.614 119.478 122.743 1.00 50.16 297 THR B O 1
ATOM 2225 N N . PRO A 1 298 ? 85.944 120.402 123.924 1.00 50.73 298 PRO B N 1
ATOM 2226 C CA . PRO A 1 298 ? 85.805 119.195 124.754 1.00 50.73 298 PRO B CA 1
ATOM 2227 C C . PRO A 1 298 ? 85.460 117.950 123.959 1.00 50.73 298 PRO B C 1
ATOM 2228 O O . PRO A 1 298 ? 85.896 116.854 124.332 1.00 50.73 298 PRO B O 1
ATOM 2232 N N . TYR A 1 299 ? 84.688 118.079 122.877 1.00 50.10 299 TYR B N 1
ATOM 2233 C CA . TYR A 1 299 ? 84.364 116.911 122.062 1.00 50.10 299 TYR B CA 1
ATOM 2234 C C . TYR A 1 299 ? 85.613 116.311 121.430 1.00 50.10 299 TYR B C 1
ATOM 2235 O O . TYR A 1 299 ? 85.782 115.086 121.421 1.00 50.10 299 TYR B O 1
ATOM 2244 N N . THR A 1 300 ? 86.496 117.155 120.890 1.00 48.87 300 THR B N 1
ATOM 2245 C CA . THR A 1 300 ? 87.741 116.653 120.318 1.00 48.87 300 THR B CA 1
ATOM 2246 C C . THR A 1 300 ? 88.621 116.019 121.388 1.00 48.87 300 THR B C 1
ATOM 2247 O O . THR A 1 300 ? 89.212 114.956 121.164 1.00 48.87 300 THR B O 1
ATOM 2251 N N . LEU A 1 301 ? 88.728 116.666 122.541 1.00 49.06 301 LEU B N 1
ATOM 2252 C CA . LEU A 1 301 ? 89.540 116.136 123.624 1.00 49.06 301 LEU B CA 1
ATOM 2253 C C . LEU A 1 301 ? 88.901 114.883 124.189 1.00 49.06 301 LEU B C 1
ATOM 2254 O O . LEU A 1 301 ? 89.585 114.004 124.696 1.00 49.06 301 LEU B O 1
ATOM 2259 N N . LYS A 1 302 ? 87.580 114.807 124.100 1.00 49.45 302 LYS B N 1
ATOM 2260 C CA . LYS A 1 302 ? 86.850 113.658 124.605 1.00 49.45 302 LYS B CA 1
ATOM 2261 C C . LYS A 1 302 ? 87.051 112.468 123.682 1.00 49.45 302 LYS B C 1
ATOM 2262 O O . LYS A 1 302 ? 87.356 111.367 124.124 1.00 49.45 302 LYS B O 1
ATOM 2268 N N . ILE A 1 303 ? 86.879 112.705 122.392 1.00 48.97 303 ILE B N 1
ATOM 2269 C CA . ILE A 1 303 ? 87.051 111.675 121.370 1.00 48.97 303 ILE B CA 1
ATOM 2270 C C . ILE A 1 303 ? 88.475 111.137 121.394 1.00 48.97 303 ILE B C 1
ATOM 2271 O O . ILE A 1 303 ? 88.699 109.922 121.321 1.00 48.97 303 ILE B O 1
ATOM 2276 N N . MET A 1 304 ? 89.459 112.030 121.509 1.00 49.73 304 MET B N 1
ATOM 2277 C CA . MET A 1 304 ? 90.847 111.600 121.613 1.00 49.73 304 MET B CA 1
ATOM 2278 C C . MET A 1 304 ? 91.137 110.888 122.927 1.00 49.73 304 MET B C 1
ATOM 2279 O O . MET A 1 304 ? 92.076 110.088 122.988 1.00 49.73 304 MET B O 1
ATOM 2284 N N . THR A 1 305 ? 90.361 111.166 123.979 1.00 49.78 305 THR B N 1
ATOM 2285 C CA . THR A 1 305 ? 90.592 110.511 125.263 1.00 49.78 305 THR B CA 1
ATOM 2286 C C . THR A 1 305 ? 90.329 109.012 125.181 1.00 49.78 305 THR B C 1
ATOM 2287 O O . THR A 1 305 ? 91.117 108.211 125.696 1.00 49.78 305 THR B O 1
ATOM 2291 N N . TRP A 1 306 ? 89.229 108.612 124.535 1.00 50.74 306 TRP B N 1
ATOM 2292 C CA . TRP A 1 306 ? 88.928 107.188 124.405 1.00 50.74 306 TRP B CA 1
ATOM 2293 C C . TRP A 1 306 ? 89.983 106.470 123.573 1.00 50.74 306 TRP B C 1
ATOM 2294 O O . TRP A 1 306 ? 90.388 105.351 123.907 1.00 50.74 306 TRP B O 1
ATOM 2305 N N . VAL A 1 307 ? 90.434 107.094 122.483 1.00 48.89 307 VAL B N 1
ATOM 2306 C CA . VAL A 1 307 ? 91.469 106.483 121.655 1.00 48.89 307 VAL B CA 1
ATOM 2307 C C . VAL A 1 307 ? 92.775 106.369 122.429 1.00 48.89 307 VAL B C 1
ATOM 2308 O O . VAL A 1 307 ? 93.454 105.336 122.380 1.00 48.89 307 VAL B O 1
ATOM 2312 N N . THR A 1 308 ? 93.151 107.426 123.154 1.00 49.36 308 THR B N 1
ATOM 2313 C CA . THR A 1 308 ? 94.379 107.384 123.941 1.00 49.36 308 THR B CA 1
ATOM 2314 C C . THR A 1 308 ? 94.275 106.376 125.080 1.00 49.36 308 THR B C 1
ATOM 2315 O O . THR A 1 308 ? 95.229 105.638 125.350 1.00 49.36 308 THR B O 1
ATOM 2319 N N . ALA A 1 309 ? 93.124 106.321 125.754 1.00 49.59 309 ALA B N 1
ATOM 2320 C CA . ALA A 1 309 ? 92.950 105.398 126.870 1.00 49.59 309 ALA B CA 1
ATOM 2321 C C . ALA A 1 309 ? 92.946 103.938 126.439 1.00 49.59 309 ALA B C 1
ATOM 2322 O O . ALA A 1 309 ? 93.057 103.058 127.300 1.00 49.59 309 ALA B O 1
ATOM 2324 N N . PHE A 1 310 ? 92.817 103.658 125.144 1.00 50.27 310 PHE B N 1
ATOM 2325 C CA . PHE A 1 310 ? 92.816 102.293 124.633 1.00 50.27 310 PHE B CA 1
ATOM 2326 C C . PHE A 1 310 ? 94.152 101.898 124.017 1.00 50.27 310 PHE B C 1
ATOM 2327 O O . PHE A 1 310 ? 94.626 100.782 124.248 1.00 50.27 310 PHE B O 1
ATOM 2335 N N . PHE A 1 311 ? 94.776 102.789 123.247 1.00 47.53 311 PHE B N 1
ATOM 2336 C CA . PHE A 1 311 ? 96.002 102.446 122.538 1.00 47.53 311 PHE B CA 1
ATOM 2337 C C . PHE A 1 311 ? 97.264 102.735 123.340 1.00 47.53 311 PHE B C 1
ATOM 2338 O O . PHE A 1 311 ? 98.225 101.962 123.255 1.00 47.53 311 PHE B O 1
ATOM 2346 N N . ALA A 1 312 ? 97.295 103.833 124.106 1.00 47.97 312 ALA B N 1
ATOM 2347 C CA . ALA A 1 312 ? 98.490 104.124 124.898 1.00 47.97 312 ALA B CA 1
ATOM 2348 C C . ALA A 1 312 ? 98.767 103.045 125.938 1.00 47.97 312 ALA B C 1
ATOM 2349 O O . ALA A 1 312 ? 99.923 102.593 126.029 1.00 47.97 312 ALA B O 1
ATOM 2351 N N . PRO A 1 313 ? 97.800 102.592 126.747 1.00 47.92 313 PRO B N 1
ATOM 2352 C CA . PRO A 1 313 ? 98.076 101.422 127.598 1.00 47.92 313 PRO B CA 1
ATOM 2353 C C . PRO A 1 313 ? 98.413 100.176 126.801 1.00 47.92 313 PRO B C 1
ATOM 2354 O O . PRO A 1 313 ? 99.221 99.356 127.255 1.00 47.92 313 PRO B O 1
ATOM 2358 N N . LEU A 1 314 ? 97.812 100.009 125.620 1.00 46.99 314 LEU B N 1
ATOM 2359 C CA . LEU A 1 314 ? 98.141 98.866 124.775 1.00 46.99 314 LEU B CA 1
ATOM 2360 C C . LEU A 1 314 ? 99.541 98.987 124.189 1.00 46.99 314 LEU B C 1
ATOM 2361 O O . LEU A 1 314 ? 100.228 97.973 124.020 1.00 46.99 314 LEU B O 1
ATOM 2366 N N . THR A 1 315 ? 99.978 100.208 123.873 1.00 45.78 315 THR B N 1
ATOM 2367 C CA . THR A 1 315 ? 101.311 100.399 123.308 1.00 45.78 315 THR B CA 1
ATOM 2368 C C . THR A 1 315 ? 102.390 99.950 124.286 1.00 45.78 315 THR B C 1
ATOM 2369 O O . THR A 1 315 ? 103.337 99.253 123.906 1.00 45.78 315 THR B O 1
ATOM 2373 N N . VAL A 1 316 ? 102.255 100.333 125.558 1.00 45.99 316 VAL B N 1
ATOM 2374 C CA . VAL A 1 316 ? 103.220 99.918 126.569 1.00 45.99 316 VAL B CA 1
ATOM 2375 C C . VAL A 1 316 ? 103.193 98.410 126.787 1.00 45.99 316 VAL B C 1
ATOM 2376 O O . VAL A 1 316 ? 104.197 97.832 127.217 1.00 45.99 316 VAL B O 1
ATOM 2380 N N . ALA A 1 317 ? 102.068 97.754 126.494 1.00 46.07 317 ALA B N 1
ATOM 2381 C CA . ALA A 1 317 ? 101.954 96.318 126.730 1.00 46.07 317 ALA B CA 1
ATOM 2382 C C . ALA A 1 317 ? 102.947 95.534 125.879 1.00 46.07 317 ALA B C 1
ATOM 2383 O O . ALA A 1 317 ? 103.708 94.707 126.396 1.00 46.07 317 ALA B O 1
ATOM 2385 N N . TYR A 1 318 ? 102.958 95.777 124.566 1.00 44.84 318 TYR B N 1
ATOM 2386 C CA . TYR A 1 318 ? 103.866 95.038 123.696 1.00 44.84 318 TYR B CA 1
ATOM 2387 C C . TYR A 1 318 ? 105.246 95.675 123.599 1.00 44.84 318 TYR B C 1
ATOM 2388 O O . TYR A 1 318 ? 106.216 94.967 123.307 1.00 44.84 318 TYR B O 1
ATOM 2397 N N . GLN A 1 319 ? 105.360 96.987 123.825 1.00 44.93 319 GLN B N 1
ATOM 2398 C CA . GLN A 1 319 ? 106.680 97.610 123.846 1.00 44.93 319 GLN B CA 1
ATOM 2399 C C . GLN A 1 319 ? 107.515 97.087 125.008 1.00 44.93 319 GLN B C 1
ATOM 2400 O O . GLN A 1 319 ? 108.712 96.822 124.849 1.00 44.93 319 GLN B O 1
ATOM 2406 N N . THR A 1 320 ? 106.901 96.935 126.185 1.00 45.39 320 THR B N 1
ATOM 2407 C CA . THR A 1 320 ? 107.595 96.304 127.304 1.00 45.39 320 THR B CA 1
ATOM 2408 C C . THR A 1 320 ? 107.930 94.852 126.987 1.00 45.39 320 THR B C 1
ATOM 2409 O O . THR A 1 320 ? 109.033 94.381 127.290 1.00 45.39 320 THR B O 1
ATOM 2413 N N . TRP A 1 321 ? 106.993 94.132 126.364 1.00 44.97 321 TRP B N 1
ATOM 2414 C CA . TRP A 1 321 ? 107.258 92.755 125.961 1.00 44.97 321 TRP B CA 1
ATOM 2415 C C . TRP A 1 321 ? 108.358 92.679 124.911 1.00 44.97 321 TRP B C 1
ATOM 2416 O O . TRP A 1 321 ? 109.101 91.692 124.866 1.00 44.97 321 TRP B O 1
ATOM 2427 N N . THR A 1 322 ? 108.476 93.702 124.061 1.00 44.77 322 THR B N 1
ATOM 2428 C CA . THR A 1 322 ? 109.556 93.729 123.080 1.00 44.77 322 THR B CA 1
ATOM 2429 C C . THR A 1 322 ? 110.918 93.778 123.762 1.00 44.77 322 THR B C 1
ATOM 2430 O O . THR A 1 322 ? 111.849 93.074 123.354 1.00 44.77 322 THR B O 1
ATOM 2434 N N . TYR A 1 323 ? 111.053 94.601 124.806 1.00 44.54 323 TYR B N 1
ATOM 2435 C CA . TYR A 1 323 ? 112.295 94.620 125.570 1.00 44.54 323 TYR B CA 1
ATOM 2436 C C . TYR A 1 323 ? 112.510 93.312 126.320 1.00 44.54 323 TYR B C 1
ATOM 2437 O O . TYR A 1 323 ? 113.656 92.913 126.552 1.00 44.54 323 TYR B O 1
ATOM 2446 N N . TRP A 1 324 ? 111.425 92.636 126.707 1.00 48.14 324 TRP B N 1
ATOM 2447 C CA . TRP A 1 324 ? 111.555 91.353 127.387 1.00 48.14 324 TRP B CA 1
ATOM 2448 C C . TRP A 1 324 ? 112.058 90.265 126.446 1.00 48.14 324 TRP B C 1
ATOM 2449 O O . TRP A 1 324 ? 112.782 89.361 126.879 1.00 48.14 324 TRP B O 1
ATOM 2460 N N . VAL A 1 325 ? 111.681 90.328 125.168 1.00 46.03 325 VAL B N 1
ATOM 2461 C CA . VAL A 1 325 ? 112.147 89.336 124.204 1.00 46.03 325 VAL B CA 1
ATOM 2462 C C . VAL A 1 325 ? 113.658 89.429 124.028 1.00 46.03 325 VAL B C 1
ATOM 2463 O O . VAL A 1 325 ? 114.359 88.410 124.019 1.00 46.03 325 VAL B O 1
ATOM 2467 N N . PHE A 1 326 ? 114.184 90.646 123.894 1.00 46.69 326 PHE B N 1
ATOM 2468 C CA . PHE A 1 326 ? 115.612 90.874 123.716 1.00 46.69 326 PHE B CA 1
ATOM 2469 C C . PHE A 1 326 ? 116.300 91.277 125.017 1.00 46.69 326 PHE B C 1
ATOM 2470 O O . PHE A 1 326 ? 117.266 92.047 124.997 1.00 46.69 326 PHE B O 1
ATOM 2478 N N . ARG A 1 327 ? 115.819 90.767 126.153 1.00 50.94 327 ARG B N 1
ATOM 2479 C CA . ARG A 1 327 ? 116.414 91.111 127.438 1.00 50.94 327 ARG B CA 1
ATOM 2480 C C . ARG A 1 327 ? 117.777 90.462 127.641 1.00 50.94 327 ARG B C 1
ATOM 2481 O O . ARG A 1 327 ? 118.534 90.904 128.511 1.00 50.94 327 ARG B O 1
ATOM 2489 N N . GLN A 1 328 ? 118.102 89.430 126.866 1.00 56.73 328 GLN B N 1
ATOM 2490 C CA . GLN A 1 328 ? 119.377 88.746 127.026 1.00 56.73 328 GLN B CA 1
ATOM 2491 C C . GLN A 1 328 ? 120.530 89.660 126.630 1.00 56.73 328 GLN B C 1
ATOM 2492 O O . GLN A 1 328 ? 120.472 90.360 125.616 1.00 56.73 328 GLN B O 1
ATOM 2498 N N . ARG A 1 329 ? 121.583 89.651 127.443 1.00 56.31 329 ARG B N 1
ATOM 2499 C CA . ARG A 1 329 ? 122.753 90.468 127.158 1.00 56.31 329 ARG B CA 1
ATOM 2500 C C . ARG A 1 329 ? 123.503 89.922 125.950 1.00 56.31 329 ARG B C 1
ATOM 2501 O O . ARG A 1 329 ? 123.607 88.707 125.759 1.00 56.31 329 ARG B O 1
ATOM 2509 N N . ILE A 1 330 ? 124.029 90.829 125.133 1.00 58.01 330 ILE B N 1
ATOM 2510 C CA . ILE A 1 330 ? 124.782 90.476 123.935 1.00 58.01 330 ILE B CA 1
ATOM 2511 C C . ILE A 1 330 ? 126.245 90.829 124.172 1.00 58.01 330 ILE B C 1
ATOM 2512 O O . ILE A 1 330 ? 126.557 91.892 124.723 1.00 58.01 330 ILE B O 1
ATOM 2517 N N . SER A 1 331 ? 127.137 89.922 123.789 1.00 63.47 331 SER B N 1
ATOM 2518 C CA . SER A 1 331 ? 128.568 90.116 123.939 1.00 63.47 331 SER B CA 1
ATOM 2519 C C . SER A 1 331 ? 129.229 90.191 122.566 1.00 63.47 331 SER B C 1
ATOM 2520 O O . SER A 1 331 ? 128.570 90.167 121.524 1.00 63.47 331 SER B O 1
ATOM 2523 N N . ALA A 1 332 ? 130.561 90.287 122.569 1.00 65.90 332 ALA B N 1
ATOM 2524 C CA . ALA A 1 332 ? 131.306 90.318 121.317 1.00 65.90 332 ALA B CA 1
ATOM 2525 C C . ALA A 1 332 ? 131.247 88.989 120.577 1.00 65.90 332 ALA B C 1
ATOM 2526 O O . ALA A 1 332 ? 131.292 88.980 119.342 1.00 65.90 332 ALA B O 1
ATOM 2528 N N . GLU A 1 333 ? 131.147 87.871 121.298 1.00 69.90 333 GLU B N 1
ATOM 2529 C CA . GLU A 1 333 ? 131.062 86.565 120.658 1.00 69.90 333 GLU B CA 1
ATOM 2530 C C . GLU A 1 333 ? 129.676 86.273 120.100 1.00 69.90 333 GLU B C 1
ATOM 2531 O O . GLU A 1 333 ? 129.539 85.385 119.252 1.00 69.90 333 GLU B O 1
ATOM 2537 N N . ARG A 1 334 ? 128.651 86.993 120.553 1.00 64.69 334 ARG B N 1
ATOM 2538 C CA . ARG A 1 334 ? 127.295 86.806 120.056 1.00 64.69 334 ARG B CA 1
ATOM 2539 C C . ARG A 1 334 ? 126.996 87.634 118.814 1.00 64.69 334 ARG B C 1
ATOM 2540 O O . ARG A 1 334 ? 125.934 87.451 118.209 1.00 64.69 334 ARG B O 1
ATOM 2548 N N . ILE A 1 335 ? 127.894 88.532 118.425 1.00 64.55 335 ILE B N 1
ATOM 2549 C CA . ILE A 1 335 ? 127.695 89.374 117.249 1.00 64.55 335 ILE B CA 1
ATOM 2550 C C . ILE A 1 335 ? 127.919 88.532 115.998 1.00 64.55 335 ILE B C 1
ATOM 2551 O O . ILE A 1 335 ? 128.986 87.919 115.849 1.00 64.55 335 ILE B O 1
ATOM 2556 N N . PRO A 1 336 ? 126.955 88.467 115.086 1.00 63.73 336 PRO B N 1
ATOM 2557 C CA . PRO A 1 336 ? 127.145 87.697 113.853 1.00 63.73 336 PRO B CA 1
ATOM 2558 C C . PRO A 1 336 ? 128.180 88.354 112.958 1.00 63.73 336 PRO B C 1
ATOM 2559 O O . PRO A 1 336 ? 128.419 89.567 113.060 1.00 63.73 336 PRO B O 1
ATOM 2563 N N . PRO A 1 337 ? 128.827 87.585 112.078 1.00 63.51 337 PRO B N 1
ATOM 2564 C CA . PRO A 1 337 ? 129.794 88.185 111.163 1.00 63.51 337 PRO B CA 1
ATOM 2565 C C . PRO A 1 337 ? 129.114 89.174 110.234 1.00 63.51 337 PRO B C 1
ATOM 2566 O O . PRO A 1 337 ? 127.929 89.012 109.892 1.00 63.51 337 PRO B O 1
ATOM 2570 N N . PRO A 1 338 ? 129.821 90.224 109.805 1.00 60.91 338 PRO B N 1
ATOM 2571 C CA . PRO A 1 338 ? 129.191 91.243 108.952 1.00 60.91 338 PRO B CA 1
ATOM 2572 C C . PRO A 1 338 ? 128.752 90.695 107.604 1.00 60.91 338 PRO B C 1
ATOM 2573 O O . PRO A 1 338 ? 129.585 90.305 106.780 1.00 60.91 338 PRO B O 1
ATOM 2577 N N . THR A 1 339 ? 127.444 90.663 107.374 1.00 59.10 339 THR B N 1
ATOM 2578 C CA . THR A 1 339 ? 126.884 90.200 106.104 1.00 59.10 339 THR B CA 1
ATOM 2579 C C . THR A 1 339 ? 126.581 91.387 105.191 1.00 59.10 339 THR B C 1
ATOM 2580 O O . THR A 1 339 ? 125.434 91.671 104.844 1.00 59.10 339 THR B O 1
ATOM 2584 N N . GLY A 1 340 ? 127.638 92.083 104.803 1.00 54.24 340 GLY B N 1
ATOM 2585 C CA . GLY A 1 340 ? 127.527 93.256 103.949 1.00 54.24 340 GLY B CA 1
ATOM 2586 C C . GLY A 1 340 ? 128.170 93.009 102.598 1.00 54.24 340 GLY B C 1
ATOM 2587 O O . GLY A 1 340 ? 129.202 92.342 102.508 1.00 54.24 340 GLY B O 1
ATOM 2588 N N . LEU A 1 341 ? 127.552 93.551 101.553 1.00 51.49 341 LEU B N 1
ATOM 2589 C CA . LEU A 1 341 ? 128.060 93.387 100.203 1.00 51.49 341 LEU B CA 1
ATOM 2590 C C . LEU A 1 341 ? 129.294 94.262 99.984 1.00 51.49 341 LEU B C 1
ATOM 2591 O O . LEU A 1 341 ? 129.516 95.261 100.672 1.00 51.49 341 LEU B O 1
ATOM 2596 N N . ALA A 1 342 ? 130.105 93.869 99.005 1.00 56.91 342 ALA B N 1
ATOM 2597 C CA . ALA A 1 342 ? 131.306 94.618 98.670 1.00 56.91 342 ALA B CA 1
ATOM 2598 C C . ALA A 1 342 ? 130.947 95.888 97.910 1.00 56.91 342 ALA B C 1
ATOM 2599 O O . ALA A 1 342 ? 130.004 95.909 97.114 1.00 56.91 342 ALA B O 1
ATOM 2601 N N . ARG A 1 343 ? 131.706 96.950 98.162 1.00 61.88 343 ARG B N 1
ATOM 2602 C CA . ARG A 1 343 ? 131.473 98.230 97.503 1.00 61.88 343 ARG B CA 1
ATOM 2603 C C . ARG A 1 343 ? 131.961 98.193 96.059 1.00 61.88 343 ARG B C 1
ATOM 2604 O O . ARG A 1 343 ? 131.249 97.738 95.164 1.00 61.88 343 ARG B O 1
ATOM 2612 N N . MET B 2 1 ? 111.655 133.795 94.787 1.00 52.89 1 MET A N 1
ATOM 2613 C CA . MET B 2 1 ? 110.228 133.637 95.037 1.00 52.89 1 MET A CA 1
ATOM 2614 C C . MET B 2 1 ? 109.848 134.192 96.405 1.00 52.89 1 MET A C 1
ATOM 2615 O O . MET B 2 1 ? 110.713 134.475 97.233 1.00 52.89 1 MET A O 1
ATOM 2620 N N . ASN B 2 2 ? 108.547 134.346 96.636 1.00 47.95 2 ASN A N 1
ATOM 2621 C CA . ASN B 2 2 ? 108.054 134.835 97.914 1.00 47.95 2 ASN A CA 1
ATOM 2622 C C . ASN B 2 2 ? 108.019 133.698 98.934 1.00 47.95 2 ASN A C 1
ATOM 2623 O O . ASN B 2 2 ? 108.338 132.544 98.634 1.00 47.95 2 ASN A O 1
ATOM 2628 N N . VAL B 2 3 ? 107.625 134.034 100.164 1.00 46.25 3 VAL A N 1
ATOM 2629 C CA . VAL B 2 3 ? 107.612 133.049 101.242 1.00 46.25 3 VAL A CA 1
ATOM 2630 C C . VAL B 2 3 ? 106.606 131.942 100.949 1.00 46.25 3 VAL A C 1
ATOM 2631 O O . VAL B 2 3 ? 106.878 130.759 101.189 1.00 46.25 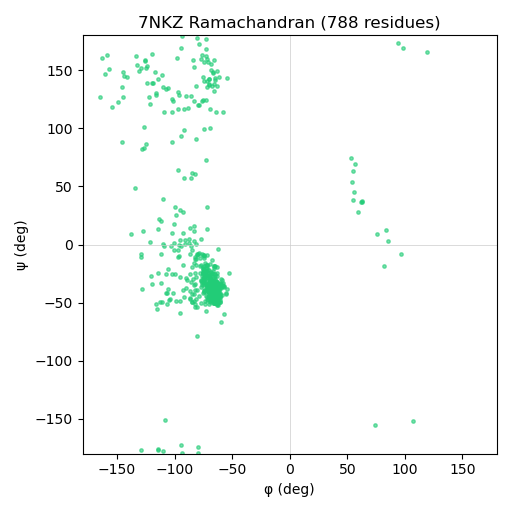3 VAL A O 1
ATOM 2635 N N . VAL B 2 4 ? 105.431 132.304 100.429 1.00 43.54 4 VAL A N 1
ATOM 2636 C CA . VAL B 2 4 ? 104.390 131.312 100.173 1.00 43.54 4 VAL A CA 1
ATOM 2637 C C . VAL B 2 4 ? 104.841 130.314 99.113 1.00 43.54 4 VAL A C 1
ATOM 2638 O O . VAL B 2 4 ? 104.653 129.101 99.267 1.00 43.54 4 VAL A O 1
ATOM 2642 N N . ASP B 2 5 ? 105.437 130.802 98.022 1.00 44.67 5 ASP A N 1
ATOM 2643 C CA . ASP B 2 5 ? 105.853 129.909 96.944 1.00 44.67 5 ASP A CA 1
ATOM 2644 C C . ASP B 2 5 ? 106.954 128.958 97.398 1.00 44.67 5 ASP A C 1
ATOM 2645 O O . ASP B 2 5 ? 106.933 127.770 97.057 1.00 44.67 5 ASP A O 1
ATOM 2650 N N . ILE B 2 6 ? 107.927 129.461 98.161 1.00 42.98 6 ILE A N 1
ATOM 2651 C CA . ILE B 2 6 ? 109.000 128.602 98.653 1.00 42.98 6 ILE A CA 1
ATOM 2652 C C . ILE B 2 6 ? 108.447 127.552 99.609 1.00 42.98 6 ILE A C 1
ATOM 2653 O O . ILE B 2 6 ? 108.848 126.383 99.567 1.00 42.98 6 ILE A O 1
ATOM 2658 N N . SER B 2 7 ? 107.517 127.949 100.482 1.00 40.30 7 SER A N 1
ATOM 2659 C CA . SER B 2 7 ? 106.901 126.991 101.394 1.00 40.30 7 SER A CA 1
ATOM 2660 C C . SER B 2 7 ? 106.101 125.934 100.645 1.00 40.30 7 SER A C 1
ATOM 2661 O O . SER B 2 7 ? 106.092 124.766 101.050 1.00 40.30 7 SER A O 1
ATOM 2664 N N . ARG B 2 8 ? 105.417 126.321 99.565 1.00 38.37 8 ARG A N 1
ATOM 2665 C CA . ARG B 2 8 ? 104.689 125.344 98.762 1.00 38.37 8 ARG A CA 1
ATOM 2666 C C . ARG B 2 8 ? 105.636 124.323 98.142 1.00 38.37 8 ARG A C 1
ATOM 2667 O O . ARG B 2 8 ? 105.350 123.120 98.144 1.00 38.37 8 ARG A O 1
ATOM 2675 N N . TRP B 2 9 ? 106.756 124.777 97.601 1.00 39.97 9 TRP A N 1
ATOM 2676 C CA . TRP B 2 9 ? 107.698 123.847 97.002 1.00 39.97 9 TRP A CA 1
ATOM 2677 C C . TRP B 2 9 ? 108.285 122.908 98.038 1.00 39.97 9 TRP A C 1
ATOM 2678 O O . TRP B 2 9 ? 108.439 121.725 97.779 1.00 39.97 9 TRP A O 1
ATOM 2689 N N . GLN B 2 10 ? 108.619 123.432 99.209 1.00 40.20 10 GLN A N 1
ATOM 2690 C CA . GLN B 2 10 ? 109.193 122.600 100.251 1.00 40.20 10 GLN A CA 1
ATOM 2691 C C . GLN B 2 10 ? 108.250 121.518 100.737 1.00 40.20 10 GLN A C 1
ATOM 2692 O O . GLN B 2 10 ? 108.661 120.383 100.919 1.00 40.20 10 GLN A O 1
ATOM 2698 N N . PHE B 2 11 ? 106.984 121.856 100.938 1.00 35.92 11 PHE A N 1
ATOM 2699 C CA . PHE B 2 11 ? 106.055 120.854 101.416 1.00 35.92 11 PHE A CA 1
ATOM 2700 C C . PHE B 2 11 ? 105.833 119.895 100.290 1.00 35.92 11 PHE A C 1
ATOM 2701 O O . PHE B 2 11 ? 105.434 118.757 100.492 1.00 35.92 11 PHE A O 1
ATOM 2709 N N . GLY B 2 12 ? 106.099 120.358 99.085 1.00 35.65 12 GLY A N 1
ATOM 2710 C CA . GLY B 2 12 ? 105.911 119.467 97.960 1.00 35.65 12 GLY A CA 1
ATOM 2711 C C . GLY B 2 12 ? 107.062 118.520 97.698 1.00 35.65 12 GLY A C 1
ATOM 2712 O O . GLY B 2 12 ? 106.857 117.309 97.579 1.00 35.65 12 GLY A O 1
ATOM 2713 N N . ILE B 2 13 ? 108.279 119.059 97.612 1.00 35.37 13 ILE A N 1
ATOM 2714 C CA . ILE B 2 13 ? 109.433 118.240 97.254 1.00 35.37 13 ILE A CA 1
ATOM 2715 C C . ILE B 2 13 ? 109.688 117.170 98.309 1.00 35.37 13 ILE A C 1
ATOM 2716 O O . ILE B 2 13 ? 109.935 116.003 97.981 1.00 35.37 13 ILE A O 1
ATOM 2721 N N . THR B 2 14 ? 109.632 117.546 99.589 1.00 34.53 14 THR A N 1
ATOM 2722 C CA . THR B 2 14 ? 109.921 116.590 100.654 1.00 34.53 14 THR A CA 1
ATOM 2723 C C . THR B 2 14 ? 108.896 115.464 100.706 1.00 34.53 14 THR A C 1
ATOM 2724 O O . THR B 2 14 ? 109.269 114.297 100.870 1.00 34.53 14 THR A O 1
ATOM 2728 N N . THR B 2 15 ? 107.608 115.787 100.573 1.00 33.03 15 THR A N 1
ATOM 2729 C CA . THR B 2 15 ? 106.579 114.757 100.677 1.00 33.03 15 THR A CA 1
ATOM 2730 C C . THR B 2 15 ? 106.477 113.932 99.398 1.00 33.03 15 THR A C 1
ATOM 2731 O O . THR B 2 15 ? 106.022 112.783 99.432 1.00 33.03 15 THR A O 1
ATOM 2735 N N . VAL B 2 16 ? 106.886 114.496 98.258 1.00 33.28 16 VAL A N 1
ATOM 2736 C CA . VAL B 2 16 ? 107.005 113.690 97.046 1.00 33.28 16 VAL A CA 1
ATOM 2737 C C . VAL B 2 16 ? 108.134 112.680 97.199 1.00 33.28 16 VAL A C 1
ATOM 2738 O O . VAL B 2 16 ? 108.004 111.515 96.801 1.00 33.28 16 VAL A O 1
ATOM 2742 N N . TYR B 2 17 ? 109.256 113.107 97.783 1.00 35.12 17 TYR A N 1
ATOM 2743 C CA . TYR B 2 17 ? 110.314 112.168 98.141 1.00 35.12 17 TYR A CA 1
ATOM 2744 C C . TYR B 2 17 ? 109.789 111.094 99.085 1.00 35.12 17 TYR A C 1
ATOM 2745 O O . TYR B 2 17 ? 110.209 109.933 99.014 1.00 35.12 17 TYR A O 1
ATOM 2754 N N . HIS B 2 18 ? 108.867 111.466 99.975 1.00 29.43 18 HIS A N 1
ATOM 2755 C CA . HIS B 2 18 ? 108.294 110.501 100.907 1.00 29.43 18 HIS A CA 1
ATOM 2756 C C . HIS B 2 18 ? 107.458 109.452 100.184 1.00 29.43 18 HIS A C 1
ATOM 2757 O O . HIS B 2 18 ? 107.500 108.268 100.536 1.00 29.43 18 HIS A O 1
ATOM 2764 N N . PHE B 2 19 ? 106.695 109.862 99.170 1.00 31.67 19 PHE A N 1
ATOM 2765 C CA . PHE B 2 19 ? 105.841 108.945 98.429 1.00 31.67 19 PHE A CA 1
ATOM 2766 C C . PHE B 2 19 ? 106.588 108.200 97.331 1.00 31.67 19 PHE A C 1
ATOM 2767 O O . PHE B 2 19 ? 105.954 107.636 96.433 1.00 31.67 19 PHE A O 1
ATOM 2775 N N . ILE B 2 20 ? 107.917 108.198 97.371 1.00 31.29 20 ILE A N 1
ATOM 2776 C CA . ILE B 2 20 ? 108.679 107.292 96.525 1.00 31.29 20 ILE A CA 1
ATOM 2777 C C . ILE B 2 20 ? 108.792 105.917 97.173 1.00 31.29 20 ILE A C 1
ATOM 2778 O O . ILE B 2 20 ? 108.774 104.898 96.475 1.00 31.29 20 ILE A O 1
ATOM 2783 N N . PHE B 2 21 ? 108.884 105.868 98.500 1.00 29.72 21 PHE A N 1
ATOM 2784 C CA . PHE B 2 21 ? 109.088 104.626 99.223 1.00 29.72 21 PHE A CA 1
ATOM 2785 C C . PHE B 2 21 ? 107.831 104.140 99.928 1.00 29.72 21 PHE A C 1
ATOM 2786 O O . PHE B 2 21 ? 107.742 102.950 100.250 1.00 29.72 21 PHE A O 1
ATOM 2794 N N . VAL B 2 22 ? 106.869 105.022 100.179 1.00 29.55 22 VAL A N 1
ATOM 2795 C CA . VAL B 2 22 ? 105.623 104.673 100.859 1.00 29.55 22 VAL A CA 1
ATOM 2796 C C . VAL B 2 22 ? 104.811 103.664 100.047 1.00 29.55 22 VAL A C 1
ATOM 2797 O O . VAL B 2 22 ? 104.410 102.632 100.605 1.00 29.55 22 VAL A O 1
ATOM 2801 N N . PRO B 2 23 ? 104.537 103.891 98.752 1.00 30.50 23 PRO A N 1
ATOM 2802 C CA . PRO B 2 23 ? 103.750 102.893 98.006 1.00 30.50 23 PRO A CA 1
ATOM 2803 C C . PRO B 2 23 ? 104.411 101.530 97.941 1.00 30.50 23 PRO A C 1
ATOM 2804 O O . PRO B 2 23 ? 103.710 100.511 97.940 1.00 30.50 23 PRO A O 1
ATOM 2808 N N . LEU B 2 24 ? 105.742 101.480 97.878 1.00 31.71 24 LEU A N 1
ATOM 2809 C CA . LEU B 2 24 ? 106.428 100.195 97.947 1.00 31.71 24 LEU A CA 1
ATOM 2810 C C . LEU B 2 24 ? 106.264 99.551 99.316 1.00 31.71 24 LEU A C 1
ATOM 2811 O O . LEU B 2 24 ? 106.034 98.341 99.405 1.00 31.71 24 LEU A O 1
ATOM 2816 N N . THR B 2 25 ? 106.367 100.340 100.388 1.00 31.31 25 THR A N 1
ATOM 2817 C CA . THR B 2 25 ? 106.239 99.791 101.735 1.00 31.31 25 THR A CA 1
ATOM 2818 C C . THR B 2 25 ? 104.836 99.250 101.989 1.00 31.31 25 THR A C 1
ATOM 2819 O O . THR B 2 25 ? 104.678 98.180 102.587 1.00 31.31 25 THR A O 1
ATOM 2823 N N . ILE B 2 26 ? 103.807 99.974 101.541 1.00 32.40 26 ILE A N 1
ATOM 2824 C CA . ILE B 2 26 ? 102.434 99.549 101.793 1.00 32.40 26 ILE A CA 1
ATOM 2825 C C . ILE B 2 26 ? 102.125 98.235 101.090 1.00 32.40 26 ILE A C 1
ATOM 2826 O O . ILE B 2 26 ? 101.484 97.351 101.670 1.00 32.40 26 ILE A O 1
ATOM 2831 N N . GLY B 2 27 ? 102.557 98.082 99.843 1.00 35.57 27 GLY A N 1
ATOM 2832 C CA . GLY B 2 27 ? 102.237 96.891 99.082 1.00 35.57 27 GLY A CA 1
ATOM 2833 C C . GLY B 2 27 ? 103.133 95.702 99.360 1.00 35.57 27 GLY A C 1
ATOM 2834 O O . GLY B 2 27 ? 102.676 94.556 99.320 1.00 35.57 27 GLY A O 1
ATOM 2835 N N . LEU B 2 28 ? 104.413 95.956 99.638 1.00 37.23 28 LEU A N 1
ATOM 2836 C CA . LEU B 2 28 ? 105.366 94.862 99.799 1.00 37.23 28 LEU A CA 1
ATOM 2837 C C . LEU B 2 28 ? 105.197 94.137 101.128 1.00 37.23 28 LEU A C 1
ATOM 2838 O O . LEU B 2 28 ? 105.456 92.931 101.201 1.00 37.23 28 LEU A O 1
ATOM 2843 N N . ALA B 2 29 ? 104.773 94.842 102.177 1.00 37.14 29 ALA A N 1
ATOM 2844 C CA . ALA B 2 29 ? 104.626 94.202 103.484 1.00 37.14 29 ALA A CA 1
ATOM 2845 C C . ALA B 2 29 ? 103.629 93.047 103.469 1.00 37.14 29 ALA A C 1
ATOM 2846 O O . ALA B 2 29 ? 103.961 91.974 104.002 1.00 37.14 29 ALA A O 1
ATOM 2848 N N . PRO B 2 30 ? 102.419 93.178 102.908 1.00 38.80 30 PRO A N 1
ATOM 2849 C CA . PRO B 2 30 ? 101.568 91.985 102.770 1.00 38.80 30 PRO A CA 1
ATOM 2850 C C . PRO B 2 30 ? 102.166 90.926 101.863 1.00 38.80 30 PRO A C 1
ATOM 2851 O O . PRO B 2 30 ? 101.940 89.733 102.096 1.00 38.80 30 PRO A O 1
ATOM 2855 N N . LEU B 2 31 ? 102.919 91.325 100.834 1.00 39.98 31 LEU A N 1
ATOM 2856 C CA . LEU B 2 31 ? 103.495 90.350 99.914 1.00 39.98 31 LEU A CA 1
ATOM 2857 C C . LEU B 2 31 ? 104.491 89.444 100.625 1.00 39.98 31 LEU A C 1
ATOM 2858 O O . LEU B 2 31 ? 104.452 88.219 100.471 1.00 39.98 31 LEU A O 1
ATOM 2863 N N . ILE B 2 32 ? 105.389 90.031 101.422 1.00 41.47 32 ILE A N 1
ATOM 2864 C CA . ILE B 2 32 ? 106.328 89.230 102.199 1.00 41.47 32 ILE A CA 1
ATOM 2865 C C . ILE B 2 32 ? 105.608 88.385 103.237 1.00 41.47 32 ILE A C 1
ATOM 2866 O O . ILE B 2 32 ? 106.029 87.255 103.512 1.00 41.47 32 ILE A O 1
ATOM 2871 N N . ALA B 2 33 ? 104.530 88.906 103.825 1.00 41.48 33 ALA A N 1
ATOM 2872 C CA . ALA B 2 33 ? 103.730 88.102 104.741 1.00 41.48 33 ALA A CA 1
ATOM 2873 C C . ALA B 2 33 ? 103.129 86.898 104.029 1.00 41.48 33 ALA A C 1
ATOM 2874 O O . ALA B 2 33 ? 103.026 85.813 104.612 1.00 41.48 33 ALA A O 1
ATOM 2876 N N . VAL B 2 34 ? 102.724 87.071 102.768 1.00 43.29 34 VAL A N 1
ATOM 2877 C CA . VAL B 2 34 ? 102.212 85.947 101.990 1.00 43.29 34 VAL A CA 1
ATOM 2878 C C . VAL B 2 34 ? 103.309 84.916 101.750 1.00 43.29 34 VAL A C 1
ATOM 2879 O O . VAL B 2 34 ? 103.091 83.710 101.919 1.00 43.29 34 VAL A O 1
ATOM 2883 N N . MET B 2 35 ? 104.505 85.368 101.358 1.00 45.69 35 MET A N 1
ATOM 2884 C CA . MET B 2 35 ? 105.606 84.435 101.132 1.00 45.69 35 MET A CA 1
ATOM 2885 C C . MET B 2 35 ? 105.991 83.712 102.416 1.00 45.69 35 MET A C 1
ATOM 2886 O O . MET B 2 35 ? 106.242 82.502 102.404 1.00 45.69 35 MET A O 1
ATOM 2891 N N . GLN B 2 36 ? 106.047 84.438 103.534 1.00 46.06 36 GLN A N 1
ATOM 2892 C CA . GLN B 2 36 ? 106.363 83.807 104.809 1.00 46.06 36 GLN A CA 1
ATOM 2893 C C . GLN B 2 36 ? 105.257 82.865 105.268 1.00 46.06 36 GLN A C 1
ATOM 2894 O O . GLN B 2 36 ? 105.549 81.808 105.839 1.00 46.06 36 GLN A O 1
ATOM 2900 N N . THR B 2 37 ? 103.993 83.227 105.033 1.00 46.45 37 THR A N 1
ATOM 2901 C CA . THR B 2 37 ? 102.891 82.337 105.387 1.00 46.45 37 THR A CA 1
ATOM 2902 C C . THR B 2 37 ? 102.942 81.046 104.579 1.00 46.45 37 THR A C 1
ATOM 2903 O O . THR B 2 37 ? 102.721 79.958 105.123 1.00 46.45 37 THR A O 1
ATOM 2907 N N . LEU B 2 38 ? 103.233 81.146 103.279 1.00 49.60 38 LEU A N 1
ATOM 2908 C CA . LEU B 2 38 ? 103.337 79.950 102.451 1.00 49.60 38 LEU A CA 1
ATOM 2909 C C . LEU B 2 38 ? 104.497 79.064 102.886 1.00 49.60 38 LEU A C 1
ATOM 2910 O O . LEU B 2 38 ? 104.406 77.835 102.788 1.00 49.60 38 LEU A O 1
ATOM 2915 N N . TRP B 2 39 ? 105.590 79.663 103.365 1.00 51.65 39 TRP A N 1
ATOM 2916 C CA . TRP B 2 39 ? 106.709 78.870 103.861 1.00 51.65 39 TRP A CA 1
ATOM 2917 C C . TRP B 2 39 ? 106.330 78.083 105.109 1.00 51.65 39 TRP A C 1
ATOM 2918 O O . TRP B 2 39 ? 106.779 76.944 105.281 1.00 51.65 39 TRP A O 1
ATOM 2929 N N . VAL B 2 40 ? 105.517 78.668 105.988 1.00 52.70 40 VAL A N 1
ATOM 2930 C CA . VAL B 2 40 ? 105.088 77.963 107.191 1.00 52.70 40 VAL A CA 1
ATOM 2931 C C . VAL B 2 40 ? 104.130 76.829 106.846 1.00 52.70 40 VAL A C 1
ATOM 2932 O O . VAL B 2 40 ? 104.203 75.741 107.426 1.00 52.70 40 VAL A O 1
ATOM 2936 N N . VAL B 2 41 ? 103.224 77.058 105.895 1.00 55.06 41 VAL A N 1
ATOM 2937 C CA . VAL B 2 41 ? 102.207 76.060 105.579 1.00 55.06 41 VAL A CA 1
ATOM 2938 C C . VAL B 2 41 ? 102.772 74.974 104.671 1.00 55.06 41 VAL A C 1
ATOM 2939 O O . VAL B 2 41 ? 102.678 73.780 104.976 1.00 55.06 41 VAL A O 1
ATOM 2943 N N . THR B 2 42 ? 103.367 75.368 103.545 1.00 55.91 42 THR A N 1
ATOM 2944 C CA . THR B 2 42 ? 103.835 74.404 102.557 1.00 55.91 42 THR A CA 1
ATOM 2945 C C . THR B 2 42 ? 105.201 73.817 102.882 1.00 55.91 42 THR A C 1
ATOM 2946 O O . THR B 2 42 ? 105.590 72.822 102.259 1.00 55.91 42 THR A O 1
ATOM 2950 N N . ASP B 2 43 ? 105.929 74.400 103.837 1.00 58.08 43 ASP A N 1
ATOM 2951 C CA . ASP B 2 43 ? 107.282 73.957 104.187 1.00 58.08 43 ASP A CA 1
ATOM 2952 C C . ASP B 2 43 ? 108.192 73.944 102.961 1.00 58.08 43 ASP A C 1
ATOM 2953 O O . ASP B 2 43 ? 109.027 73.052 102.791 1.00 58.08 43 ASP A O 1
ATOM 2958 N N . ASN B 2 44 ? 108.029 74.946 102.098 1.00 55.94 44 ASN A N 1
ATOM 2959 C CA . ASN B 2 44 ? 108.805 75.047 100.872 1.00 55.94 44 ASN A CA 1
ATOM 2960 C C . ASN B 2 44 ? 109.978 75.984 101.103 1.00 55.94 44 ASN A C 1
ATOM 2961 O O . ASN B 2 44 ? 109.759 77.175 101.375 1.00 55.94 44 ASN A O 1
ATOM 2966 N N . PRO B 2 45 ? 111.223 75.509 101.014 1.00 54.40 45 PRO A N 1
ATOM 2967 C CA . PRO B 2 45 ? 112.366 76.414 101.224 1.00 54.40 45 PRO A CA 1
ATOM 2968 C C . PRO B 2 45 ? 112.487 77.495 100.166 1.00 54.40 45 PRO A C 1
ATOM 2969 O O . PRO B 2 45 ? 113.172 78.497 100.407 1.00 54.40 45 PRO A O 1
ATOM 2973 N N . ALA B 2 46 ? 111.852 77.327 99.003 1.00 52.45 46 ALA A N 1
ATOM 2974 C CA . ALA B 2 46 ? 111.897 78.365 97.978 1.00 52.45 46 ALA A CA 1
ATOM 2975 C C . ALA B 2 46 ? 111.240 79.651 98.465 1.00 52.45 46 ALA A C 1
ATOM 2976 O O . ALA B 2 46 ? 111.748 80.749 98.209 1.00 52.45 46 ALA A O 1
ATOM 2978 N N . TRP B 2 47 ? 110.109 79.536 99.164 1.00 51.18 47 TRP A N 1
ATOM 2979 C CA . TRP B 2 47 ? 109.451 80.715 99.714 1.00 51.18 47 TRP A CA 1
ATOM 2980 C C . TRP B 2 47 ? 110.251 81.351 100.843 1.00 51.18 47 TRP A C 1
ATOM 2981 O O . TRP B 2 47 ? 110.149 82.565 101.047 1.00 51.18 47 TRP A O 1
ATOM 2992 N N . TYR B 2 48 ? 111.032 80.561 101.584 1.00 50.26 48 TYR A N 1
ATOM 2993 C CA . TYR B 2 48 ? 111.862 81.126 102.642 1.00 50.26 48 TYR A CA 1
ATOM 2994 C C . TYR B 2 48 ? 112.920 82.063 102.072 1.00 50.26 48 TYR A C 1
ATOM 2995 O O . TYR B 2 48 ? 113.166 83.141 102.626 1.00 50.26 48 TYR A O 1
ATOM 3004 N N . ARG B 2 49 ? 113.560 81.669 100.968 1.00 51.61 49 ARG A N 1
ATOM 3005 C CA . ARG B 2 49 ? 114.555 82.535 100.346 1.00 51.61 49 ARG A CA 1
ATOM 3006 C C . ARG B 2 49 ? 113.917 83.779 99.743 1.00 51.61 49 ARG A C 1
ATOM 3007 O O . ARG B 2 49 ? 114.525 84.855 99.764 1.00 51.61 49 ARG A O 1
ATOM 3015 N N . LEU B 2 50 ? 112.704 83.654 99.200 1.00 48.46 50 LEU A N 1
ATOM 3016 C CA . LEU B 2 50 ? 111.990 84.827 98.704 1.00 48.46 50 LEU A CA 1
ATOM 3017 C C . LEU B 2 50 ? 111.686 85.801 99.835 1.00 48.46 50 LEU A C 1
ATOM 3018 O O . LEU B 2 50 ? 111.783 87.020 99.655 1.00 48.46 50 LEU A O 1
ATOM 3023 N N . THR B 2 51 ? 111.309 85.279 101.005 1.00 46.26 51 THR A N 1
ATOM 3024 C CA . THR B 2 51 ? 111.066 86.138 102.160 1.00 46.26 51 THR A CA 1
ATOM 3025 C C . THR B 2 51 ? 112.338 86.859 102.589 1.00 46.26 51 THR A C 1
ATOM 3026 O O . THR B 2 51 ? 112.300 88.048 102.925 1.00 46.26 51 THR A O 1
ATOM 3030 N N . LYS B 2 52 ? 113.474 86.158 102.584 1.00 45.93 52 LYS A N 1
ATOM 3031 C CA . LYS B 2 52 ? 114.731 86.786 102.976 1.00 45.93 52 LYS A CA 1
ATOM 3032 C C . LYS B 2 52 ? 115.221 87.762 101.913 1.00 45.93 52 LYS A C 1
ATOM 3033 O O . LYS B 2 52 ? 115.800 88.804 102.240 1.00 45.93 52 LYS A O 1
ATOM 3039 N N . PHE B 2 53 ? 115.001 87.442 100.637 1.00 43.65 53 PHE A N 1
ATOM 3040 C CA . PHE B 2 53 ? 115.489 88.300 99.561 1.00 43.65 53 PHE A CA 1
ATOM 3041 C C . PHE B 2 53 ? 114.668 89.580 99.464 1.00 43.65 53 PHE A C 1
ATOM 3042 O O . PHE B 2 53 ? 115.209 90.688 99.557 1.00 43.65 53 PHE A O 1
ATOM 3050 N N . PHE B 2 54 ? 113.354 89.447 99.272 1.00 42.07 54 PHE A N 1
ATOM 3051 C CA . PHE B 2 54 ? 112.505 90.630 99.174 1.00 42.07 54 PHE A CA 1
ATOM 3052 C C . PHE B 2 54 ? 112.363 91.332 100.517 1.00 42.07 54 PHE A C 1
ATOM 3053 O O . PHE B 2 54 ? 112.127 92.545 100.558 1.00 42.07 54 PHE A O 1
ATOM 3061 N N . GLY B 2 55 ? 112.496 90.594 101.621 1.00 40.00 55 GLY A N 1
ATOM 3062 C CA . GLY B 2 55 ? 112.488 91.226 102.928 1.00 40.00 55 GLY A CA 1
ATOM 3063 C C . GLY B 2 55 ? 113.670 92.147 103.145 1.00 40.00 55 GLY A C 1
ATOM 3064 O O . GLY B 2 55 ? 113.529 93.206 103.764 1.00 40.00 55 GLY A O 1
ATOM 3065 N N . LYS B 2 56 ? 114.817 91.768 102.589 1.00 40.16 56 LYS A N 1
ATOM 3066 C CA . LYS B 2 56 ? 116.019 92.581 102.684 1.00 40.16 56 LYS A CA 1
ATOM 3067 C C . LYS B 2 56 ? 115.759 93.904 101.971 1.00 40.16 56 LYS A C 1
ATOM 3068 O O . LYS B 2 56 ? 116.060 94.974 102.501 1.00 40.16 56 LYS A O 1
ATOM 3074 N N . LEU B 2 57 ? 115.197 93.825 100.767 1.00 38.06 57 LEU A N 1
ATOM 3075 C CA . LEU B 2 57 ? 114.875 95.022 99.997 1.00 38.06 57 LEU A CA 1
ATOM 3076 C C . LEU B 2 57 ? 113.818 95.866 100.695 1.00 38.06 57 LEU A C 1
ATOM 3077 O O . LEU B 2 57 ? 113.843 97.098 100.594 1.00 38.06 57 LEU A O 1
ATOM 3082 N N . PHE B 2 58 ? 112.881 95.224 101.397 1.00 36.57 58 PHE A N 1
ATOM 3083 C CA . PHE B 2 58 ? 111.861 95.961 102.134 1.00 36.57 58 PHE A CA 1
ATOM 3084 C C . PHE B 2 58 ? 112.475 96.788 103.257 1.00 36.57 58 PHE A C 1
ATOM 3085 O O . PHE B 2 58 ? 112.077 97.937 103.475 1.00 36.57 58 PHE A O 1
ATOM 3093 N N . LEU B 2 59 ? 113.443 96.219 103.979 1.00 36.96 59 LEU A N 1
ATOM 3094 C CA . LEU B 2 59 ? 114.074 96.944 105.077 1.00 36.96 59 LEU A CA 1
ATOM 3095 C C . LEU B 2 59 ? 114.832 98.168 104.583 1.00 36.96 59 LEU A C 1
ATOM 3096 O O . LEU B 2 59 ? 114.823 99.210 105.250 1.00 36.96 59 LEU A O 1
ATOM 3101 N N . ILE B 2 60 ? 115.498 98.062 103.432 1.00 35.81 60 ILE A N 1
ATOM 3102 C CA . ILE B 2 60 ? 116.174 99.220 102.856 1.00 35.81 60 ILE A CA 1
ATOM 3103 C C . ILE B 2 60 ? 115.166 100.310 102.515 1.00 35.81 60 ILE A C 1
ATOM 3104 O O . ILE B 2 60 ? 115.391 101.494 102.792 1.00 35.81 60 ILE A O 1
ATOM 3109 N N . ASN B 2 61 ? 114.038 99.929 101.913 1.00 32.48 61 ASN A N 1
ATOM 3110 C CA . ASN B 2 61 ? 112.988 100.891 101.604 1.00 32.48 61 ASN A CA 1
ATOM 3111 C C . ASN B 2 61 ? 112.268 101.377 102.856 1.00 32.48 61 ASN A C 1
ATOM 3112 O O . ASN B 2 61 ? 111.866 102.544 102.920 1.00 32.48 61 ASN A O 1
ATOM 3117 N N . PHE B 2 62 ? 112.090 100.503 103.850 1.00 33.93 62 PHE A N 1
ATOM 3118 C CA . PHE B 2 62 ? 111.391 100.893 105.071 1.00 33.93 62 PHE A CA 1
ATOM 3119 C C . PHE B 2 62 ? 112.165 101.943 105.858 1.00 33.93 62 PHE A C 1
ATOM 3120 O O . PHE B 2 62 ? 111.561 102.875 106.401 1.00 33.93 62 PHE A O 1
ATOM 3128 N N . ALA B 2 63 ? 113.491 101.806 105.938 1.00 32.97 63 ALA A N 1
ATOM 3129 C CA . ALA B 2 63 ? 114.290 102.742 106.724 1.00 32.97 63 ALA A CA 1
ATOM 3130 C C . ALA B 2 63 ? 114.207 104.154 106.159 1.00 32.97 63 ALA A C 1
ATOM 3131 O O . ALA B 2 63 ? 114.033 105.124 106.906 1.00 32.97 63 ALA A O 1
ATOM 3133 N N . ILE B 2 64 ? 114.330 104.291 104.836 1.00 31.48 64 ILE A N 1
ATOM 3134 C CA . ILE B 2 64 ? 114.240 105.609 104.223 1.00 31.48 64 ILE A CA 1
ATOM 3135 C C . ILE B 2 64 ? 112.798 106.097 104.161 1.00 31.48 64 ILE A C 1
ATOM 3136 O O . ILE B 2 64 ? 112.560 107.309 104.098 1.00 31.48 64 ILE A O 1
ATOM 3141 N N . GLY B 2 65 ? 111.825 105.184 104.186 1.00 31.26 65 GLY A N 1
ATOM 3142 C CA . GLY B 2 65 ? 110.437 105.601 104.278 1.00 31.26 65 GLY A CA 1
ATOM 3143 C C . GLY B 2 65 ? 110.109 106.265 105.599 1.00 31.26 65 GLY A C 1
ATOM 3144 O O . GLY B 2 65 ? 109.331 107.222 105.639 1.00 31.26 65 GLY A O 1
ATOM 3145 N N . VAL B 2 66 ? 110.689 105.769 106.693 1.00 32.05 66 VAL A N 1
ATOM 3146 C CA . VAL B 2 66 ? 110.496 106.405 107.992 1.00 32.05 66 VAL A CA 1
ATOM 3147 C C . VAL B 2 66 ? 111.180 107.766 108.027 1.00 32.05 66 VAL A C 1
ATOM 3148 O O . VAL B 2 66 ? 110.624 108.742 108.543 1.00 32.05 66 VAL A O 1
ATOM 3152 N N . ALA B 2 67 ? 112.392 107.854 107.471 1.00 31.69 67 ALA A N 1
ATOM 3153 C CA . ALA B 2 67 ? 113.156 109.097 107.536 1.00 31.69 67 ALA A CA 1
ATOM 3154 C C . ALA B 2 67 ? 112.450 110.229 106.801 1.00 31.69 67 ALA A C 1
ATOM 3155 O O . ALA B 2 67 ? 112.425 111.369 107.281 1.00 31.69 67 ALA A O 1
ATOM 3157 N N . THR B 2 68 ? 111.874 109.939 105.635 1.00 31.53 68 THR A N 1
ATOM 3158 C CA . THR B 2 68 ? 111.214 110.967 104.841 1.00 31.53 68 THR A CA 1
ATOM 3159 C C . THR B 2 68 ? 109.867 111.392 105.411 1.00 31.53 68 THR A C 1
ATOM 3160 O O . THR B 2 68 ? 109.315 112.400 104.958 1.00 31.53 68 THR A O 1
ATOM 3164 N N . GLY B 2 69 ? 109.327 110.659 106.381 1.00 33.46 69 GLY A N 1
ATOM 3165 C CA . GLY B 2 69 ? 108.059 111.026 106.980 1.00 33.46 69 GLY A CA 1
ATOM 3166 C C . GLY B 2 69 ? 108.201 111.797 108.275 1.00 33.46 69 GLY A C 1
ATOM 3167 O O . GLY B 2 69 ? 107.220 112.344 108.788 1.00 33.46 69 GLY A O 1
ATOM 3168 N N . ILE B 2 70 ? 109.420 111.849 108.814 1.00 35.96 70 ILE A N 1
ATOM 3169 C CA . ILE B 2 70 ? 109.649 112.535 110.083 1.00 35.96 70 ILE A CA 1
ATOM 3170 C C . ILE B 2 70 ? 109.390 114.031 109.941 1.00 35.96 70 ILE A C 1
ATOM 3171 O O . ILE B 2 70 ? 108.736 114.646 110.792 1.00 35.96 70 ILE A O 1
ATOM 3176 N N . VAL B 2 71 ? 109.900 114.637 108.867 1.00 38.02 71 VAL A N 1
ATOM 3177 C CA . VAL B 2 71 ? 109.729 116.075 108.671 1.00 38.02 71 VAL A CA 1
ATOM 3178 C C . VAL B 2 71 ? 108.255 116.422 108.520 1.00 38.02 71 VAL A C 1
ATOM 3179 O O . VAL B 2 71 ? 107.775 117.413 109.084 1.00 38.02 71 VAL A O 1
ATOM 3183 N N . GLN B 2 72 ? 107.512 115.603 107.771 1.00 37.42 72 GLN A N 1
ATOM 3184 C CA . GLN B 2 72 ? 106.112 115.902 107.491 1.00 37.42 72 GLN A CA 1
ATOM 3185 C C . GLN B 2 72 ? 105.283 116.016 108.766 1.00 37.42 72 GLN A C 1
ATOM 3186 O O . GLN B 2 72 ? 104.302 116.767 108.799 1.00 37.42 72 GLN A O 1
ATOM 3192 N N . GLU B 2 73 ? 105.650 115.276 109.817 1.00 40.57 73 GLU A N 1
ATOM 3193 C CA . GLU B 2 73 ? 104.883 115.325 111.059 1.00 40.57 73 GLU A CA 1
ATOM 3194 C C . GLU B 2 73 ? 104.904 116.710 111.692 1.00 40.57 73 GLU A C 1
ATOM 3195 O O . GLU B 2 73 ? 103.860 117.203 112.132 1.00 40.57 73 GLU A O 1
ATOM 3201 N N . PHE B 2 74 ? 106.071 117.350 111.749 1.00 40.67 74 PHE A N 1
ATOM 3202 C CA . PHE B 2 74 ? 106.189 118.691 112.300 1.00 40.67 74 PHE A CA 1
ATOM 3203 C C . PHE B 2 74 ? 106.184 119.781 111.240 1.00 40.67 74 PHE A C 1
ATOM 3204 O O . PHE B 2 74 ? 106.169 120.963 111.596 1.00 40.67 74 PHE A O 1
ATOM 3212 N N . GLN B 2 75 ? 106.179 119.417 109.955 1.00 39.14 75 GLN A N 1
ATOM 3213 C CA . GLN B 2 75 ? 106.205 120.406 108.885 1.00 39.14 75 GLN A CA 1
ATOM 3214 C C . GLN B 2 75 ? 104.968 121.296 108.893 1.00 39.14 75 GLN A C 1
ATOM 3215 O O . GLN B 2 75 ? 105.042 122.447 108.448 1.00 39.14 75 GLN A O 1
ATOM 3221 N N . PHE B 2 76 ? 103.842 120.794 109.405 1.00 38.49 76 PHE A N 1
ATOM 3222 C CA . PHE B 2 76 ? 102.617 121.584 109.434 1.00 38.49 76 PHE A CA 1
ATOM 3223 C C . PHE B 2 76 ? 102.745 122.796 110.347 1.00 38.49 76 PHE A C 1
ATOM 3224 O O . PHE B 2 76 ? 102.215 123.866 110.030 1.00 38.49 76 PHE A O 1
ATOM 3232 N N . GLY B 2 77 ? 103.428 122.653 111.478 1.00 41.31 77 GLY A N 1
ATOM 3233 C CA . GLY B 2 77 ? 103.581 123.759 112.400 1.00 41.31 77 GLY A CA 1
ATOM 3234 C C . GLY B 2 77 ? 104.730 124.683 112.056 1.00 41.31 77 GLY A C 1
ATOM 3235 O O . GLY B 2 77 ? 104.764 125.831 112.508 1.00 41.31 77 GLY A O 1
ATOM 3236 N N . MET B 2 78 ? 105.676 124.199 111.249 1.00 41.45 78 MET A N 1
ATOM 3237 C CA . MET B 2 78 ? 106.844 125.006 110.907 1.00 41.45 78 MET A CA 1
ATOM 3238 C C . MET B 2 78 ? 106.542 125.989 109.782 1.00 41.45 78 MET A C 1
ATOM 3239 O O . MET B 2 78 ? 106.885 127.173 109.877 1.00 41.45 78 MET A O 1
ATOM 3244 N N . ASN B 2 79 ? 105.901 125.522 108.711 1.00 40.91 79 ASN A N 1
ATOM 3245 C CA . ASN B 2 79 ? 105.669 126.345 107.534 1.00 40.91 79 ASN A CA 1
ATOM 3246 C C . ASN B 2 79 ? 104.205 126.691 107.302 1.00 40.91 79 ASN A C 1
ATOM 3247 O O . ASN B 2 79 ? 103.915 127.509 106.422 1.00 40.91 79 ASN A O 1
ATOM 3252 N N . TRP B 2 80 ? 103.283 126.101 108.056 1.00 37.82 80 TRP A N 1
ATOM 3253 C CA . TRP B 2 80 ? 101.849 126.321 107.885 1.00 37.82 80 TRP A CA 1
ATOM 3254 C C . TRP B 2 80 ? 101.181 126.542 109.235 1.00 37.82 80 TRP A C 1
ATOM 3255 O O . TRP B 2 80 ? 100.169 125.923 109.568 1.00 37.82 80 TRP A O 1
ATOM 3266 N N . SER B 2 81 ? 101.764 127.435 110.040 1.00 41.32 81 SER A N 1
ATOM 3267 C CA . SER B 2 81 ? 101.231 127.694 111.375 1.00 41.32 81 SER A CA 1
ATOM 3268 C C . SER B 2 81 ? 99.806 128.231 111.310 1.00 41.32 81 SER A C 1
ATOM 3269 O O . SER B 2 81 ? 98.945 127.818 112.096 1.00 41.32 81 SER A O 1
ATOM 3272 N N . GLU B 2 82 ? 99.539 129.155 110.385 1.00 41.15 82 GLU A N 1
ATOM 3273 C CA . GLU B 2 82 ? 98.184 129.672 110.229 1.00 41.15 82 GLU A CA 1
ATOM 3274 C C . GLU B 2 82 ? 97.213 128.580 109.799 1.00 41.15 82 GLU A C 1
ATOM 3275 O O . GLU B 2 82 ? 96.080 128.531 110.290 1.00 41.15 82 GLU A O 1
ATOM 3281 N N . TYR B 2 83 ? 97.635 127.704 108.884 1.00 39.63 83 TYR A N 1
ATOM 3282 C CA . TYR B 2 83 ? 96.794 126.580 108.489 1.00 39.63 83 TYR A CA 1
ATOM 3283 C C . TYR B 2 83 ? 96.593 125.599 109.636 1.00 39.63 83 TYR A C 1
ATOM 3284 O O . TYR B 2 83 ? 95.500 125.041 109.787 1.00 39.63 83 TYR A O 1
ATOM 3293 N N . SER B 2 84 ? 97.629 125.376 110.449 1.00 40.71 84 SER A N 1
ATOM 3294 C CA . SER B 2 84 ? 97.521 124.429 111.554 1.00 40.71 84 SER A CA 1
ATOM 3295 C C . SER B 2 84 ? 96.496 124.876 112.588 1.00 40.71 84 SER A C 1
ATOM 3296 O O . SER B 2 84 ? 95.746 124.044 113.111 1.00 40.71 84 SER A O 1
ATOM 3299 N N . ARG B 2 85 ? 96.451 126.172 112.903 1.00 42.73 85 ARG A N 1
ATOM 3300 C CA . ARG B 2 85 ? 95.478 126.663 113.874 1.00 42.73 85 ARG A CA 1
ATOM 3301 C C . ARG B 2 85 ? 94.050 126.533 113.361 1.00 42.73 85 ARG A C 1
ATOM 3302 O O . ARG B 2 85 ? 93.144 126.210 114.137 1.00 42.73 85 ARG A O 1
ATOM 3310 N N . PHE B 2 86 ? 93.831 126.782 112.068 1.00 44.26 86 PHE A N 1
ATOM 3311 C CA . PHE B 2 86 ? 92.474 126.807 111.531 1.00 44.26 86 PHE A CA 1
ATOM 3312 C C . PHE B 2 86 ? 91.808 125.437 111.611 1.00 44.26 86 PHE A C 1
ATOM 3313 O O . PHE B 2 86 ? 90.623 125.338 111.946 1.00 44.26 86 PHE A O 1
ATOM 3321 N N . VAL B 2 87 ? 92.549 124.371 111.308 1.00 43.24 87 VAL A N 1
ATOM 3322 C CA . VAL B 2 87 ? 91.990 123.028 111.255 1.00 43.24 87 VAL A CA 1
ATOM 3323 C C . VAL B 2 87 ? 92.563 122.120 112.335 1.00 43.24 87 VAL A C 1
ATOM 3324 O O . VAL B 2 87 ? 92.373 120.906 112.278 1.00 43.24 87 VAL A O 1
ATOM 3328 N N . GLY B 2 88 ? 93.250 122.684 113.330 1.00 44.70 88 GLY A N 1
ATOM 3329 C CA . GLY B 2 88 ? 93.845 121.859 114.368 1.00 44.70 88 GLY A CA 1
ATOM 3330 C C . GLY B 2 88 ? 92.829 121.048 115.146 1.00 44.70 88 GLY A C 1
ATOM 3331 O O . GLY B 2 88 ? 93.114 119.922 115.562 1.00 44.70 88 GLY A O 1
ATOM 3332 N N . ASP B 2 89 ? 91.634 121.604 115.356 1.00 48.43 89 ASP A N 1
ATOM 3333 C CA . ASP B 2 89 ? 90.578 120.875 116.048 1.00 48.43 89 ASP A CA 1
ATOM 3334 C C . ASP B 2 89 ? 90.090 119.667 115.258 1.00 48.43 89 ASP A C 1
ATOM 3335 O O . ASP B 2 89 ? 89.577 118.717 115.858 1.00 48.43 89 ASP A O 1
ATOM 3340 N N . VAL B 2 90 ? 90.241 119.678 113.935 1.00 44.74 90 VAL A N 1
ATOM 3341 C CA . VAL B 2 90 ? 89.772 118.598 113.082 1.00 44.74 90 VAL A CA 1
ATOM 3342 C C . VAL B 2 90 ? 90.929 117.822 112.466 1.00 44.74 90 VAL A C 1
ATOM 3343 O O . VAL B 2 90 ? 90.955 116.591 112.524 1.00 44.74 90 VAL A O 1
ATOM 3347 N N . PHE B 2 91 ? 91.892 118.527 111.869 1.00 42.72 91 PHE A N 1
ATOM 3348 C CA . PHE B 2 91 ? 92.967 117.883 111.123 1.00 42.72 91 PHE A CA 1
ATOM 3349 C C . PHE B 2 91 ? 93.922 117.109 112.023 1.00 42.72 91 PHE A C 1
ATOM 3350 O O . PHE B 2 91 ? 94.511 116.116 111.581 1.00 42.72 91 PHE A O 1
ATOM 3358 N N . GLY B 2 92 ? 94.093 117.541 113.275 1.00 43.80 92 GLY A N 1
ATOM 3359 C CA . GLY B 2 92 ? 95.039 116.887 114.160 1.00 43.80 92 GLY A CA 1
ATOM 3360 C C . GLY B 2 92 ? 94.608 115.528 114.663 1.00 43.80 92 GLY A C 1
ATOM 3361 O O . GLY B 2 92 ? 95.465 114.714 115.020 1.00 43.80 92 GLY A O 1
ATOM 3362 N N . ALA B 2 93 ? 93.296 115.263 114.708 1.00 43.26 93 ALA A N 1
ATOM 3363 C CA . ALA B 2 93 ? 92.831 113.976 115.223 1.00 43.26 93 ALA A CA 1
ATOM 3364 C C . ALA B 2 93 ? 93.284 112.801 114.363 1.00 43.26 93 ALA A C 1
ATOM 3365 O O . ALA B 2 93 ? 93.824 111.831 114.924 1.00 43.26 93 ALA A O 1
ATOM 3367 N N . PRO B 2 94 ? 93.097 112.795 113.035 1.00 42.17 94 PRO A N 1
ATOM 3368 C CA . PRO B 2 94 ? 93.610 111.660 112.248 1.00 42.17 94 PRO A CA 1
ATOM 3369 C C . PRO B 2 94 ? 95.118 111.499 112.324 1.00 42.17 94 PRO A C 1
ATOM 3370 O O . PRO B 2 94 ? 95.610 110.364 112.313 1.00 42.17 94 PRO A O 1
ATOM 3374 N N . LEU B 2 95 ? 95.868 112.602 112.394 1.00 43.45 95 LEU A N 1
ATOM 3375 C CA . LEU B 2 95 ? 97.320 112.501 112.504 1.00 43.45 95 LEU A CA 1
ATOM 3376 C C . LEU B 2 95 ? 97.732 111.865 113.825 1.00 43.45 95 LEU A C 1
ATOM 3377 O O . LEU B 2 95 ? 98.629 111.014 113.858 1.00 43.45 95 LEU A O 1
ATOM 3382 N N . ALA B 2 96 ? 97.089 112.264 114.923 1.00 43.04 96 ALA A N 1
ATOM 3383 C CA . ALA B 2 96 ? 97.434 111.712 116.226 1.00 43.04 96 ALA A CA 1
ATOM 3384 C C . ALA B 2 96 ? 96.924 110.289 116.400 1.00 43.04 96 ALA A C 1
ATOM 3385 O O . ALA B 2 96 ? 97.640 109.444 116.948 1.00 43.04 96 ALA A O 1
ATOM 3387 N N . MET B 2 97 ? 95.702 110.005 115.941 1.00 45.74 97 MET A N 1
ATOM 3388 C CA . MET B 2 97 ? 95.146 108.664 116.087 1.00 45.74 97 MET A CA 1
ATOM 3389 C C . MET B 2 97 ? 95.959 107.631 115.316 1.00 45.74 97 MET A C 1
ATOM 3390 O O . MET B 2 97 ? 96.056 106.476 115.745 1.00 45.74 97 MET A O 1
ATOM 3395 N N . GLU B 2 98 ? 96.550 108.024 114.186 1.00 42.68 98 GLU A N 1
ATOM 3396 C CA . GLU B 2 98 ? 97.432 107.124 113.454 1.00 42.68 98 GLU A CA 1
ATOM 3397 C C . GLU B 2 98 ? 98.729 106.848 114.205 1.00 42.68 98 GLU A C 1
ATOM 3398 O O . GLU B 2 98 ? 99.366 105.819 113.957 1.00 42.68 98 GLU A O 1
ATOM 3404 N N . GLY B 2 99 ? 99.133 107.739 115.108 1.00 42.00 99 GLY A N 1
ATOM 3405 C CA . GLY B 2 99 ? 100.352 107.553 115.869 1.00 42.00 99 GLY A CA 1
ATOM 3406 C C . GLY B 2 99 ? 100.299 106.391 116.838 1.00 42.00 99 GLY A C 1
ATOM 3407 O O . GLY B 2 99 ? 101.256 105.617 116.939 1.00 42.00 99 GLY A O 1
ATOM 3408 N N . LEU B 2 100 ? 99.185 106.254 117.557 1.00 45.36 100 LEU A N 1
ATOM 3409 C CA . LEU B 2 100 ? 99.048 105.193 118.547 1.00 45.36 100 LEU A CA 1
ATOM 3410 C C . LEU B 2 100 ? 98.409 103.930 117.990 1.00 45.36 100 LEU A C 1
ATOM 3411 O O . LEU B 2 100 ? 98.527 102.868 118.613 1.00 45.36 100 LEU A O 1
ATOM 3416 N N . ALA B 2 101 ? 97.738 104.012 116.839 1.00 43.63 101 ALA A N 1
ATOM 3417 C CA . ALA B 2 101 ? 97.055 102.862 116.268 1.00 43.63 101 ALA A CA 1
ATOM 3418 C C . ALA B 2 101 ? 97.806 102.203 115.122 1.00 43.63 101 ALA A C 1
ATOM 3419 O O . ALA B 2 101 ? 97.591 101.013 114.874 1.00 43.63 101 ALA A O 1
ATOM 3421 N N . ALA B 2 102 ? 98.659 102.931 114.420 1.00 39.85 102 ALA A N 1
ATOM 3422 C CA . ALA B 2 102 ? 99.385 102.333 113.305 1.00 39.85 102 ALA A CA 1
ATOM 3423 C C . ALA B 2 102 ? 100.889 102.542 113.377 1.00 39.85 102 ALA A C 1
ATOM 3424 O O . ALA B 2 102 ? 101.644 101.628 113.037 1.00 39.85 102 ALA A O 1
ATOM 3426 N N . PHE B 2 103 ? 101.346 103.718 113.814 1.00 38.12 103 PHE A N 1
ATOM 3427 C CA . PHE B 2 103 ? 102.781 103.980 113.847 1.00 38.12 103 PHE A CA 1
ATOM 3428 C C . PHE B 2 103 ? 103.464 103.195 114.959 1.00 38.12 103 PHE A C 1
ATOM 3429 O O . PHE B 2 103 ? 104.581 102.697 114.778 1.00 38.12 103 PHE A O 1
ATOM 3437 N N . PHE B 2 104 ? 102.812 103.077 116.118 1.00 40.33 104 PHE A N 1
ATOM 3438 C CA . PHE B 2 104 ? 103.394 102.317 117.218 1.00 40.33 104 PHE A CA 1
ATOM 3439 C C . PHE B 2 104 ? 103.468 100.829 116.901 1.00 40.33 104 PHE A C 1
ATOM 3440 O O . PHE B 2 104 ? 104.384 100.143 117.366 1.00 40.33 104 PHE A O 1
ATOM 3448 N N . PHE B 2 105 ? 102.521 100.313 116.115 1.00 41.29 105 PHE A N 1
ATOM 3449 C CA . PHE B 2 105 ? 102.511 98.889 115.799 1.00 41.29 105 PHE A CA 1
ATOM 3450 C C . PHE B 2 105 ? 103.550 98.542 114.739 1.00 41.29 105 PHE A C 1
ATOM 3451 O O . PHE B 2 105 ? 104.345 97.613 114.919 1.00 41.29 105 PHE A O 1
ATOM 3459 N N . GLU B 2 106 ? 103.561 99.280 113.628 1.00 39.75 106 GLU A N 1
ATOM 3460 C CA . GLU B 2 106 ? 104.438 98.936 112.515 1.00 39.75 106 GLU A CA 1
ATOM 3461 C C . GLU B 2 106 ? 105.900 99.263 112.792 1.00 39.75 106 GLU A C 1
ATOM 3462 O O . GLU B 2 106 ? 106.775 98.765 112.077 1.00 39.75 106 GLU A O 1
ATOM 3468 N N . SER B 2 107 ? 106.187 100.084 113.801 1.00 40.62 107 SER A N 1
ATOM 3469 C CA . SER B 2 107 ? 107.569 100.394 114.145 1.00 40.62 107 SER A CA 1
ATOM 3470 C C . SER B 2 107 ? 108.108 99.511 115.260 1.00 40.62 107 SER A C 1
ATOM 3471 O O . SER B 2 107 ? 109.322 99.282 115.327 1.00 40.62 107 SER A O 1
ATOM 3474 N N . THR B 2 108 ? 107.239 99.015 116.141 1.00 42.13 108 THR A N 1
ATOM 3475 C CA . THR B 2 108 ? 107.688 98.110 117.192 1.00 42.13 108 THR A CA 1
ATOM 3476 C C . THR B 2 108 ? 107.795 96.678 116.684 1.00 42.13 108 THR A C 1
ATOM 3477 O O . THR B 2 108 ? 108.768 95.979 116.989 1.00 42.13 108 THR A O 1
ATOM 3481 N N . PHE B 2 109 ? 106.813 96.228 115.903 1.00 41.39 109 PHE A N 1
ATOM 3482 C CA . PHE B 2 109 ? 106.812 94.865 115.389 1.00 41.39 109 PHE A CA 1
ATOM 3483 C C . PHE B 2 109 ? 107.769 94.663 114.222 1.00 41.39 109 PHE A C 1
ATOM 3484 O O . PHE B 2 109 ? 108.105 93.513 113.916 1.00 41.39 109 PHE A O 1
ATOM 3492 N N . ILE B 2 110 ? 108.210 95.735 113.560 1.00 40.13 110 ILE A N 1
ATOM 3493 C CA . ILE B 2 110 ? 109.218 95.574 112.517 1.00 40.13 110 ILE A CA 1
ATOM 3494 C C . ILE B 2 110 ? 110.554 95.167 113.128 1.00 40.13 110 ILE A C 1
ATOM 3495 O O . ILE B 2 110 ? 111.301 94.380 112.535 1.00 40.13 110 ILE A O 1
ATOM 3500 N N . GLY B 2 111 ? 110.879 95.686 114.315 1.00 42.66 111 GLY A N 1
ATOM 3501 C CA . GLY B 2 111 ? 112.073 95.240 115.009 1.00 42.66 111 GLY A CA 1
ATOM 3502 C C . GLY B 2 111 ? 111.986 93.798 115.464 1.00 42.66 111 GLY A C 1
ATOM 3503 O O . GLY B 2 111 ? 112.989 93.079 115.453 1.00 42.66 111 GLY A O 1
ATOM 3504 N N . LEU B 2 112 ? 110.794 93.358 115.873 1.00 42.83 112 LEU A N 1
ATOM 3505 C CA . LEU B 2 112 ? 110.604 91.958 116.234 1.00 42.83 112 LEU A CA 1
ATOM 3506 C C . LEU B 2 112 ? 110.773 91.041 115.031 1.00 42.83 112 LEU A C 1
ATOM 3507 O O . LEU B 2 112 ? 111.295 89.930 115.169 1.00 42.83 112 LEU A O 1
ATOM 3512 N N . TRP B 2 113 ? 110.337 91.482 113.850 1.00 42.27 113 TRP A N 1
ATOM 3513 C CA . TRP B 2 113 ? 110.471 90.664 112.651 1.00 42.27 113 TRP A CA 1
ATOM 3514 C C . TRP B 2 113 ? 111.918 90.559 112.185 1.00 42.27 113 TRP A C 1
ATOM 3515 O O . TRP B 2 113 ? 112.329 89.502 111.692 1.00 42.27 113 TRP A O 1
ATOM 3526 N N . ILE B 2 114 ? 112.699 91.632 112.327 1.00 42.62 114 ILE A N 1
ATOM 3527 C CA . ILE B 2 114 ? 114.083 91.613 111.862 1.00 42.62 114 ILE A CA 1
ATOM 3528 C C . ILE B 2 114 ? 114.941 90.729 112.760 1.00 42.62 114 ILE A C 1
ATOM 3529 O O . ILE B 2 114 ? 115.708 89.886 112.279 1.00 42.62 114 ILE A O 1
ATOM 3534 N N . PHE B 2 115 ? 114.824 90.904 114.077 1.00 44.07 115 PHE A N 1
ATOM 3535 C CA . PHE B 2 115 ? 115.694 90.239 115.038 1.00 44.07 115 PHE A CA 1
ATOM 3536 C C . PHE B 2 115 ? 115.030 89.043 115.715 1.00 44.07 115 PHE A C 1
ATOM 3537 O O . PHE B 2 115 ? 115.580 88.505 116.681 1.00 44.07 115 PHE A O 1
ATOM 3545 N N . GLY B 2 116 ? 113.866 88.616 115.233 1.00 45.34 116 GLY A N 1
ATOM 3546 C CA . GLY B 2 116 ? 113.163 87.515 115.864 1.00 45.34 116 GLY A CA 1
ATOM 3547 C C . GLY B 2 116 ? 113.061 86.269 115.011 1.00 45.34 116 GLY A C 1
ATOM 3548 O O . GLY B 2 116 ? 112.179 85.433 115.231 1.00 45.34 116 GLY A O 1
ATOM 3549 N N . TRP B 2 117 ? 113.955 86.133 114.029 1.00 48.18 117 TRP A N 1
ATOM 3550 C CA . TRP B 2 117 ? 113.924 84.958 113.164 1.00 48.18 117 TRP A CA 1
ATOM 3551 C C . TRP B 2 117 ? 114.258 83.687 113.936 1.00 48.18 117 TRP A C 1
ATOM 3552 O O . TRP B 2 117 ? 113.623 82.646 113.732 1.00 48.18 117 TRP A O 1
ATOM 3563 N N . ASN B 2 118 ? 115.247 83.750 114.826 1.00 55.52 118 ASN A N 1
ATOM 3564 C CA . ASN B 2 118 ? 115.667 82.596 115.607 1.00 55.52 118 ASN A CA 1
ATOM 3565 C C . ASN B 2 118 ? 115.285 82.695 117.077 1.00 55.52 118 ASN A C 1
ATOM 3566 O O . ASN B 2 118 ? 115.569 81.765 117.839 1.00 55.52 118 ASN A O 1
ATOM 3571 N N . ARG B 2 119 ? 114.653 83.789 117.496 1.00 55.47 119 ARG A N 1
ATOM 3572 C CA . ARG B 2 119 ? 114.247 83.968 118.885 1.00 55.47 119 ARG A CA 1
ATOM 3573 C C . ARG B 2 119 ? 112.757 83.752 119.103 1.00 55.47 119 ARG A C 1
ATOM 3574 O O . ARG B 2 119 ? 112.368 83.052 120.043 1.00 55.47 119 ARG A O 1
ATOM 3582 N N . LEU B 2 120 ? 111.911 84.337 118.255 1.00 50.00 120 LEU A N 1
ATOM 3583 C CA . LEU B 2 120 ? 110.470 84.184 118.376 1.00 50.00 120 LEU A CA 1
ATOM 3584 C C . LEU B 2 120 ? 110.006 82.891 117.710 1.00 50.00 120 LEU A C 1
ATOM 3585 O O . LEU B 2 120 ? 110.654 82.394 116.784 1.00 50.00 120 LEU A O 1
ATOM 3590 N N . PRO B 2 121 ? 108.890 82.326 118.169 1.00 50.02 121 PRO A N 1
ATOM 3591 C CA . PRO B 2 121 ? 108.332 81.148 117.496 1.00 50.02 121 PRO A CA 1
ATOM 3592 C C . PRO B 2 121 ? 107.859 81.492 116.091 1.00 50.02 121 PRO A C 1
ATOM 3593 O O . PRO B 2 121 ? 107.601 82.650 115.758 1.00 50.02 121 PRO A O 1
ATOM 3597 N N . ARG B 2 122 ? 107.754 80.454 115.257 1.00 50.59 122 ARG A N 1
ATOM 3598 C CA . ARG B 2 122 ? 107.364 80.658 113.865 1.00 50.59 122 ARG A CA 1
ATOM 3599 C C . ARG B 2 122 ? 105.982 81.288 113.752 1.00 50.59 122 ARG A C 1
ATOM 3600 O O . ARG B 2 122 ? 105.780 82.194 112.935 1.00 50.59 122 ARG A O 1
ATOM 3608 N N . LEU B 2 123 ? 105.020 80.824 114.553 1.00 47.64 123 LEU A N 1
ATOM 3609 C CA . LEU B 2 123 ? 103.691 81.426 114.533 1.00 47.64 123 LEU A CA 1
ATOM 3610 C C . LEU B 2 123 ? 103.716 82.863 115.039 1.00 47.64 123 LEU A C 1
ATOM 3611 O O . LEU B 2 123 ? 103.039 83.729 114.473 1.00 47.64 123 LEU A O 1
ATOM 3616 N N . VAL B 2 124 ? 104.480 83.135 116.098 1.00 46.53 124 VAL A N 1
ATOM 3617 C CA . VAL B 2 124 ? 104.562 84.491 116.630 1.00 46.53 124 VAL A CA 1
ATOM 3618 C C . VAL B 2 124 ? 105.317 85.404 115.673 1.00 46.53 124 VAL A C 1
ATOM 3619 O O . VAL B 2 124 ? 104.921 86.554 115.454 1.00 46.53 124 VAL A O 1
ATOM 3623 N N . HIS B 2 125 ? 106.414 84.913 115.091 1.00 45.81 125 HIS A N 1
ATOM 3624 C CA . HIS B 2 125 ? 107.178 85.724 114.149 1.00 45.81 125 HIS A CA 1
AT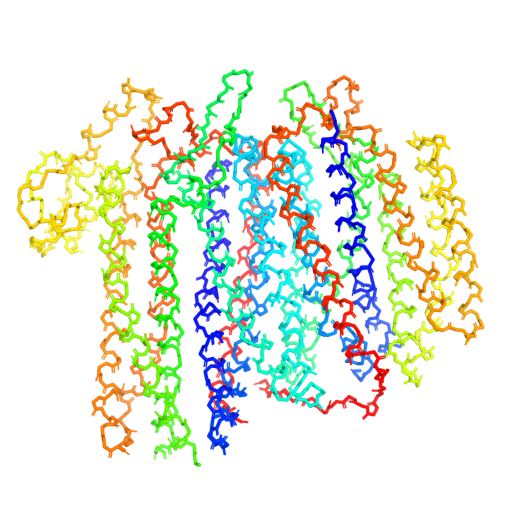OM 3625 C C . HIS B 2 125 ? 106.387 86.002 112.877 1.00 45.81 125 HIS A C 1
ATOM 3626 O O . HIS B 2 125 ? 106.533 87.075 112.281 1.00 45.81 125 HIS A O 1
ATOM 3633 N N . LEU B 2 126 ? 105.553 85.052 112.445 1.00 44.09 126 LEU A N 1
ATOM 3634 C CA . LEU B 2 126 ? 104.702 85.285 111.284 1.00 44.09 126 LEU A CA 1
ATOM 3635 C C . LEU B 2 126 ? 103.691 86.394 111.543 1.00 44.09 126 LEU A C 1
ATOM 3636 O O . LEU B 2 126 ? 103.422 87.207 110.652 1.00 44.09 126 LEU A O 1
ATOM 3641 N N . ALA B 2 127 ? 103.121 86.444 112.749 1.00 41.68 127 ALA A N 1
ATOM 3642 C CA . ALA B 2 127 ? 102.173 87.499 113.083 1.00 41.68 127 ALA A CA 1
ATOM 3643 C C . ALA B 2 127 ? 102.830 88.871 113.149 1.00 41.68 127 ALA A C 1
ATOM 3644 O O . ALA B 2 127 ? 102.143 89.881 112.965 1.00 41.68 127 ALA A O 1
ATOM 3646 N N . CYS B 2 128 ? 104.139 88.931 113.412 1.00 42.23 128 CYS A N 1
ATOM 3647 C CA . CYS B 2 128 ? 104.821 90.220 113.485 1.00 42.23 128 CYS A CA 1
ATOM 3648 C C . CYS B 2 128 ? 104.808 90.935 112.139 1.00 42.23 128 CYS A C 1
ATOM 3649 O O . CYS B 2 128 ? 104.564 92.145 112.077 1.00 42.23 128 CYS A O 1
ATOM 3652 N N . ILE B 2 129 ? 105.069 90.207 111.051 1.00 38.99 129 ILE A N 1
ATOM 3653 C CA . ILE B 2 129 ? 105.049 90.828 109.731 1.00 38.99 129 ILE A CA 1
ATOM 3654 C C . ILE B 2 129 ? 103.626 91.086 109.247 1.00 38.99 129 ILE A C 1
ATOM 3655 O O . ILE B 2 129 ? 103.413 91.991 108.431 1.00 38.99 129 ILE A O 1
ATOM 3660 N N . TRP B 2 130 ? 102.644 90.323 109.733 1.00 37.98 130 TRP A N 1
ATOM 3661 C CA . TRP B 2 130 ? 101.258 90.588 109.363 1.00 37.98 130 TRP A CA 1
ATOM 3662 C C . TRP B 2 130 ? 100.742 91.853 110.037 1.00 37.98 130 TRP A C 1
ATOM 3663 O O . TRP B 2 130 ? 99.973 92.613 109.438 1.00 37.98 130 TRP A O 1
ATOM 3674 N N . ILE B 2 131 ? 101.150 92.092 111.286 1.00 36.99 131 ILE A N 1
ATOM 3675 C CA . ILE B 2 131 ? 100.759 93.318 111.977 1.00 36.99 131 ILE A CA 1
ATOM 3676 C C . ILE B 2 131 ? 101.331 94.534 111.261 1.00 36.99 131 ILE A C 1
ATOM 3677 O O . ILE B 2 131 ? 100.644 95.547 111.079 1.00 36.99 131 ILE A O 1
ATOM 3682 N N . VAL B 2 132 ? 102.596 94.453 110.841 1.00 35.97 132 VAL A N 1
ATOM 3683 C CA . VAL B 2 132 ? 103.193 95.535 110.064 1.00 35.97 132 VAL A CA 1
ATOM 3684 C C . VAL B 2 132 ? 102.463 95.706 108.739 1.00 35.97 132 VAL A C 1
ATOM 3685 O O . VAL B 2 132 ? 102.207 96.832 108.296 1.00 35.97 132 VAL A O 1
ATOM 3689 N N . ALA B 2 133 ? 102.111 94.594 108.086 1.00 35.30 133 ALA A N 1
ATOM 3690 C CA . ALA B 2 133 ? 101.393 94.671 106.818 1.00 35.30 133 ALA A CA 1
ATOM 3691 C C . ALA B 2 133 ? 100.012 95.291 106.985 1.00 35.30 133 ALA A C 1
ATOM 3692 O O . ALA B 2 133 ? 99.483 95.884 106.037 1.00 35.30 133 ALA A O 1
ATOM 3694 N N . ILE B 2 134 ? 99.413 95.164 108.165 1.00 35.72 134 ILE A N 1
ATOM 3695 C CA . ILE B 2 134 ? 98.114 95.776 108.426 1.00 35.72 134 ILE A CA 1
ATOM 3696 C C . ILE B 2 134 ? 98.266 97.217 108.896 1.00 35.72 134 ILE A C 1
ATOM 3697 O O . ILE B 2 134 ? 97.494 98.091 108.493 1.00 35.72 134 ILE A O 1
ATOM 3702 N N . ALA B 2 135 ? 99.267 97.488 109.737 1.00 35.94 135 ALA A N 1
ATOM 3703 C CA . ALA B 2 135 ? 99.430 98.826 110.296 1.00 35.94 135 ALA A CA 1
ATOM 3704 C C . ALA B 2 135 ? 99.790 99.853 109.230 1.00 35.94 135 ALA A C 1
ATOM 3705 O O . ALA B 2 135 ? 99.425 101.027 109.360 1.00 35.94 135 ALA A O 1
ATOM 3707 N N . VAL B 2 136 ? 100.508 99.444 108.181 1.00 35.00 136 VAL A N 1
ATOM 3708 C CA . VAL B 2 136 ? 100.824 100.383 107.109 1.00 35.00 136 VAL A CA 1
ATOM 3709 C C . VAL B 2 136 ? 99.558 100.804 106.374 1.00 35.00 136 VAL A C 1
ATOM 3710 O O . VAL B 2 136 ? 99.441 101.955 105.935 1.00 35.00 136 VAL A O 1
ATOM 3714 N N . ASN B 2 137 ? 98.595 99.892 106.221 1.00 35.59 137 ASN A N 1
ATOM 3715 C CA . ASN B 2 137 ? 97.303 100.260 105.656 1.00 35.59 137 ASN A CA 1
ATOM 3716 C C . ASN B 2 137 ? 96.491 101.121 106.615 1.00 35.59 137 ASN A C 1
ATOM 3717 O O . ASN B 2 137 ? 95.782 102.032 106.173 1.00 35.59 137 ASN A O 1
ATOM 3722 N N . VAL B 2 138 ? 96.576 100.845 107.918 1.00 34.32 138 VAL A N 1
ATOM 3723 C CA . VAL B 2 138 ? 95.885 101.672 108.903 1.00 34.32 138 VAL A CA 1
ATOM 3724 C C . VAL B 2 138 ? 96.452 103.087 108.904 1.00 34.32 138 VAL A C 1
ATOM 3725 O O . VAL B 2 138 ? 95.704 104.070 108.964 1.00 34.32 138 VAL A O 1
ATOM 3729 N N . SER B 2 139 ? 97.781 103.213 108.838 1.00 35.87 139 SER A N 1
ATOM 3730 C CA . SER B 2 139 ? 98.397 104.534 108.770 1.00 35.87 139 SER A CA 1
ATOM 3731 C C . SER B 2 139 ? 97.998 105.273 107.502 1.00 35.87 139 SER A C 1
ATOM 3732 O O . SER B 2 139 ? 97.801 106.493 107.532 1.00 35.87 139 SER A O 1
ATOM 3735 N N . ALA B 2 140 ? 97.881 104.556 106.383 1.00 34.57 140 ALA A N 1
ATOM 3736 C CA . ALA B 2 140 ? 97.450 105.185 105.140 1.00 34.57 140 ALA A CA 1
ATOM 3737 C C . ALA B 2 140 ? 96.027 105.718 105.242 1.00 34.57 140 ALA A C 1
ATOM 3738 O O . ALA B 2 140 ? 95.729 106.783 104.692 1.00 34.57 140 ALA A O 1
ATOM 3740 N N . PHE B 2 141 ? 95.141 104.999 105.934 1.00 34.74 141 PHE A N 1
ATOM 3741 C CA . PHE B 2 141 ? 93.746 105.423 106.022 1.00 34.74 141 PHE A CA 1
ATOM 3742 C C . PHE B 2 141 ? 93.607 106.734 106.787 1.00 34.74 141 PHE A C 1
ATOM 3743 O O . PHE B 2 141 ? 92.917 107.656 106.337 1.00 34.74 141 PHE A O 1
ATOM 3751 N N . PHE B 2 142 ? 94.247 106.832 107.954 1.00 35.94 142 PHE A N 1
ATOM 3752 C CA . PHE B 2 142 ? 94.107 108.037 108.765 1.00 35.94 142 PHE A CA 1
ATOM 3753 C C . PHE B 2 142 ? 94.787 109.237 108.119 1.00 35.94 142 PHE A C 1
ATOM 3754 O O . PHE B 2 142 ? 94.255 110.352 108.173 1.00 35.94 142 PHE A O 1
ATOM 3762 N N . ILE B 2 143 ? 95.957 109.035 107.507 1.00 34.39 143 ILE A N 1
ATOM 3763 C CA . ILE B 2 143 ? 96.653 110.139 106.858 1.00 34.39 143 ILE A CA 1
ATOM 3764 C C . ILE B 2 143 ? 95.938 110.591 105.591 1.00 34.39 143 ILE A C 1
ATOM 3765 O O . ILE B 2 143 ? 96.088 111.746 105.178 1.00 34.39 143 ILE A O 1
ATOM 3770 N N . ILE B 2 144 ? 95.155 109.712 104.964 1.00 33.56 144 ILE A N 1
ATOM 3771 C CA . ILE B 2 144 ? 94.382 110.106 103.791 1.00 33.56 144 ILE A CA 1
ATOM 3772 C C . ILE B 2 144 ? 93.090 110.797 104.208 1.00 33.56 144 ILE A C 1
ATOM 3773 O O . ILE B 2 144 ? 92.670 111.779 103.585 1.00 33.56 144 ILE A O 1
ATOM 3778 N N . ALA B 2 145 ? 92.450 110.307 105.273 1.00 34.88 145 ALA A N 1
ATOM 3779 C CA . ALA B 2 145 ? 91.233 110.944 105.766 1.00 34.88 145 ALA A CA 1
ATOM 3780 C C . ALA B 2 145 ? 91.491 112.380 106.199 1.00 34.88 145 ALA A C 1
ATOM 3781 O O . ALA B 2 145 ? 90.642 113.254 105.986 1.00 34.88 145 ALA A O 1
ATOM 3783 N N . ALA B 2 146 ? 92.647 112.643 106.814 1.00 35.89 146 ALA A N 1
ATOM 3784 C CA . ALA B 2 146 ? 93.006 114.015 107.155 1.00 35.89 146 ALA A CA 1
ATOM 3785 C C . ALA B 2 146 ? 93.165 114.870 105.905 1.00 35.89 146 ALA A C 1
ATOM 3786 O O . ALA B 2 146 ? 92.700 116.015 105.866 1.00 35.89 146 ALA A O 1
ATOM 3788 N N . ASN B 2 147 ? 93.823 114.334 104.874 1.00 34.34 147 ASN A N 1
ATOM 3789 C CA . ASN B 2 147 ? 93.931 115.058 103.612 1.00 34.34 147 ASN A CA 1
ATOM 3790 C C . ASN B 2 147 ? 92.587 115.139 102.900 1.00 34.34 147 ASN A C 1
ATOM 3791 O O . ASN B 2 147 ? 92.317 116.121 102.199 1.00 34.34 147 ASN A O 1
ATOM 3796 N N . SER B 2 148 ? 91.741 114.118 103.057 1.00 35.92 148 SER A N 1
ATOM 3797 C CA . SER B 2 148 ? 90.415 114.157 102.452 1.00 35.92 148 SER A CA 1
ATOM 3798 C C . SER B 2 148 ? 89.540 115.229 103.088 1.00 35.92 148 SER A C 1
ATOM 3799 O O . SER B 2 148 ? 88.618 115.737 102.440 1.00 35.92 148 SER A O 1
ATOM 3802 N N . PHE B 2 149 ? 89.809 115.583 104.348 1.00 38.17 149 PHE A N 1
ATOM 3803 C CA . PHE B 2 149 ? 89.118 116.715 104.954 1.00 38.17 149 PHE A CA 1
ATOM 3804 C C . PHE B 2 149 ? 89.427 118.008 104.212 1.00 38.17 149 PHE A C 1
ATOM 3805 O O . PHE B 2 149 ? 88.552 118.871 104.075 1.00 38.17 149 PHE A O 1
ATOM 3813 N N . MET B 2 150 ? 90.663 118.162 103.734 1.00 37.75 150 MET A N 1
ATOM 3814 C CA . MET B 2 150 ? 90.999 119.301 102.887 1.00 37.75 150 MET A CA 1
ATOM 3815 C C . MET B 2 150 ? 90.194 119.286 101.595 1.00 37.75 150 MET A C 1
ATOM 3816 O O . MET B 2 150 ? 89.672 120.322 101.167 1.00 37.75 150 MET A O 1
ATOM 3821 N N . GLN B 2 151 ? 90.087 118.118 100.960 1.00 38.86 151 GLN A N 1
ATOM 3822 C CA . GLN B 2 151 ? 89.384 118.015 99.687 1.00 38.86 151 GLN A CA 1
ATOM 3823 C C . GLN B 2 151 ? 87.875 118.106 99.872 1.00 38.86 151 GLN A C 1
ATOM 3824 O O . GLN B 2 151 ? 87.184 118.729 99.058 1.00 38.86 151 GLN A O 1
ATOM 3830 N N . HIS B 2 152 ? 87.349 117.496 100.933 1.00 42.29 152 HIS A N 1
ATOM 3831 C CA . HIS B 2 152 ? 85.908 117.477 101.180 1.00 42.29 152 HIS A CA 1
ATOM 3832 C C . HIS B 2 152 ? 85.680 117.515 102.681 1.00 42.29 152 HIS A C 1
ATOM 3833 O O . HIS B 2 152 ? 85.569 116.471 103.338 1.00 42.29 152 HIS A O 1
ATOM 3840 N N . PRO B 2 153 ? 85.607 118.711 103.266 1.00 42.11 153 PRO A N 1
ATOM 3841 C CA . PRO B 2 153 ? 85.433 118.811 104.721 1.00 42.11 153 PRO A CA 1
ATOM 3842 C C . PRO B 2 153 ? 84.020 118.429 105.136 1.00 42.11 153 PRO A C 1
ATOM 3843 O O . PRO B 2 153 ? 83.038 118.994 104.650 1.00 42.11 153 PRO A O 1
ATOM 3847 N N . VAL B 2 154 ? 83.927 117.457 106.042 1.00 45.91 154 VAL A N 1
ATOM 3848 C CA . VAL B 2 154 ? 82.652 116.993 106.571 1.00 45.91 154 VAL A CA 1
ATOM 3849 C C . VAL B 2 154 ? 82.755 116.903 108.086 1.00 45.91 154 VAL A C 1
ATOM 3850 O O . VAL B 2 154 ? 83.843 116.742 108.646 1.00 45.91 154 VAL A O 1
ATOM 3854 N N . GLY B 2 155 ? 81.606 117.007 108.749 1.00 49.69 155 GLY A N 1
ATOM 3855 C CA . GLY B 2 155 ? 81.566 116.930 110.196 1.00 49.69 155 GLY A CA 1
ATOM 3856 C C . GLY B 2 155 ? 82.322 118.029 110.907 1.00 49.69 155 GLY A C 1
ATOM 3857 O O . GLY B 2 155 ? 82.951 117.772 111.938 1.00 49.69 155 GLY A O 1
ATOM 3858 N N . ALA B 2 156 ? 82.281 119.251 110.382 1.00 50.48 156 ALA A N 1
ATOM 3859 C CA . ALA B 2 156 ? 82.981 120.369 110.995 1.00 50.48 156 ALA A CA 1
ATOM 3860 C C . ALA B 2 156 ? 82.166 121.639 110.803 1.00 50.48 156 ALA A C 1
ATOM 3861 O O . ALA B 2 156 ? 81.459 121.795 109.803 1.00 50.48 156 ALA A O 1
ATOM 3863 N N . HIS B 2 157 ? 82.273 122.542 111.771 1.00 52.93 157 HIS A N 1
ATOM 3864 C CA . HIS B 2 157 ? 81.598 123.830 111.737 1.00 52.93 157 HIS A CA 1
ATOM 3865 C C . HIS B 2 157 ? 82.623 124.948 111.884 1.00 52.93 157 HIS A C 1
ATOM 3866 O O . HIS B 2 157 ? 83.699 124.767 112.461 1.00 52.93 157 HIS A O 1
ATOM 3873 N N . TYR B 2 158 ? 82.277 126.118 111.345 1.00 55.00 158 TYR A N 1
ATOM 3874 C CA . TYR B 2 158 ? 83.210 127.239 111.355 1.00 55.00 158 TYR A CA 1
ATOM 3875 C C . TYR B 2 158 ? 83.383 127.828 112.750 1.00 55.00 158 TYR A C 1
ATOM 3876 O O . TYR B 2 158 ? 84.495 128.219 113.120 1.00 55.00 158 TYR A O 1
ATOM 3885 N N . ASN B 2 159 ? 82.301 127.894 113.534 1.00 57.87 159 ASN A N 1
ATOM 3886 C CA . ASN B 2 159 ? 82.320 128.488 114.868 1.00 57.87 159 ASN A CA 1
ATOM 3887 C C . ASN B 2 159 ? 82.902 129.896 114.816 1.00 57.87 159 ASN A C 1
ATOM 3888 O O . ASN B 2 159 ? 84.050 130.108 115.226 1.00 57.87 159 ASN A O 1
ATOM 3893 N N . PRO B 2 160 ? 82.147 130.881 114.313 1.00 60.13 160 PRO A N 1
ATOM 3894 C CA . PRO B 2 160 ? 82.714 132.221 114.088 1.00 60.13 160 PRO A CA 1
ATOM 3895 C C . PRO B 2 160 ? 83.206 132.920 115.349 1.00 60.13 160 PRO A C 1
ATOM 3896 O O . PRO B 2 160 ? 83.761 134.020 115.267 1.00 60.13 160 PRO A O 1
ATOM 3900 N N . THR B 2 161 ? 83.006 132.304 116.516 1.00 60.52 161 THR A N 1
ATOM 3901 C CA . THR B 2 161 ? 83.545 132.865 117.751 1.00 60.52 161 THR A CA 1
ATOM 3902 C C . THR B 2 161 ? 85.067 132.933 117.697 1.00 60.52 161 THR A C 1
ATOM 3903 O O . THR B 2 161 ? 85.673 133.932 118.101 1.00 60.52 161 THR A O 1
ATOM 3907 N N . THR B 2 162 ? 85.701 131.878 117.193 1.00 59.13 162 THR A N 1
ATOM 3908 C CA . THR B 2 162 ? 87.143 131.832 117.007 1.00 59.13 162 THR A CA 1
ATOM 3909 C C . THR B 2 162 ? 87.467 131.505 115.555 1.00 59.13 162 THR A C 1
ATOM 3910 O O . THR B 2 162 ? 86.687 130.850 114.859 1.00 59.13 162 THR A O 1
ATOM 3914 N N . GLY B 2 163 ? 88.628 131.970 115.102 1.00 57.55 163 GLY A N 1
ATOM 3915 C CA . GLY B 2 163 ? 89.017 131.786 113.718 1.00 57.55 163 GLY A CA 1
ATOM 3916 C C . GLY B 2 163 ? 89.621 130.430 113.421 1.00 57.55 163 GLY A C 1
ATOM 3917 O O . GLY B 2 163 ? 90.777 130.340 112.995 1.00 57.55 163 GLY A O 1
ATOM 3918 N N . ARG B 2 164 ? 88.852 129.365 113.639 1.00 51.89 164 ARG A N 1
ATOM 3919 C CA . ARG B 2 164 ? 89.330 128.018 113.362 1.00 51.89 164 ARG A CA 1
ATOM 3920 C C . ARG B 2 164 ? 88.136 127.100 113.149 1.00 51.89 164 ARG A C 1
ATOM 3921 O O . ARG B 2 164 ? 87.054 127.318 113.701 1.00 51.89 164 ARG A O 1
ATOM 3929 N N . ALA B 2 165 ? 88.351 126.064 112.341 1.00 49.31 165 ALA A N 1
ATOM 3930 C CA . ALA B 2 165 ? 87.340 125.045 112.096 1.00 49.31 165 ALA A CA 1
ATOM 3931 C C . ALA B 2 165 ? 87.350 124.039 113.239 1.00 49.31 165 ALA A C 1
ATOM 3932 O O . ALA B 2 165 ? 88.419 123.614 113.689 1.00 49.31 165 ALA A O 1
ATOM 3934 N N . GLU B 2 166 ? 86.164 123.661 113.705 1.00 52.56 166 GLU A N 1
ATOM 3935 C CA . GLU B 2 166 ? 86.020 122.806 114.872 1.00 52.56 166 GLU A CA 1
ATOM 3936 C C . GLU B 2 166 ? 85.312 121.511 114.498 1.00 52.56 166 GLU A C 1
ATOM 3937 O O . GLU B 2 166 ? 84.349 121.518 113.725 1.00 52.56 166 GLU A O 1
ATOM 3943 N N . LEU B 2 167 ? 85.795 120.402 115.054 1.00 48.41 167 LEU A N 1
ATOM 3944 C CA . LEU B 2 167 ? 85.248 119.088 114.748 1.00 48.41 167 LEU A CA 1
ATOM 3945 C C . LEU B 2 167 ? 83.877 118.918 115.391 1.00 48.41 167 LEU A C 1
ATOM 3946 O O . LEU B 2 167 ? 83.680 119.270 116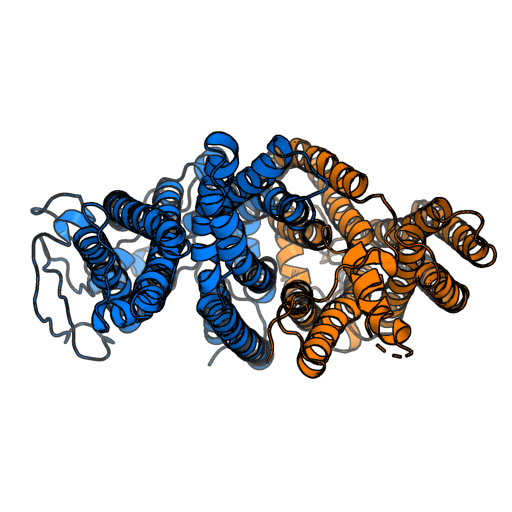.558 1.00 48.41 167 LEU A O 1
ATOM 3951 N N . SER B 2 168 ? 82.932 118.375 114.625 1.00 49.83 168 SER A N 1
ATOM 3952 C CA . SER B 2 168 ? 81.585 118.101 115.110 1.00 49.83 168 SER A CA 1
ATOM 3953 C C . SER B 2 168 ? 81.326 116.617 115.328 1.00 49.83 168 SER A C 1
ATOM 3954 O O . SER B 2 168 ? 80.713 116.242 116.332 1.00 49.83 168 SER A O 1
ATOM 3957 N N . SER B 2 169 ? 81.778 115.764 114.411 1.00 48.12 169 SER A N 1
ATOM 3958 C CA . SER B 2 169 ? 81.595 114.324 114.542 1.00 48.12 169 SER A CA 1
ATOM 3959 C C . SER B 2 169 ? 82.818 113.617 113.980 1.00 48.12 169 SER A C 1
ATOM 3960 O O . SER B 2 169 ? 83.212 113.869 112.838 1.00 48.12 169 SER A O 1
ATOM 3963 N N . ILE B 2 170 ? 83.413 112.736 114.785 1.00 45.58 170 ILE A N 1
ATOM 3964 C CA . ILE B 2 170 ? 84.588 112.000 114.331 1.00 45.58 170 ILE A CA 1
ATOM 3965 C C . ILE B 2 170 ? 84.198 110.889 113.360 1.00 45.58 170 ILE A C 1
ATOM 3966 O O . ILE B 2 170 ? 84.986 110.526 112.479 1.00 45.58 170 ILE A O 1
ATOM 3971 N N . VAL B 2 171 ? 82.989 110.338 113.496 1.00 45.84 171 VAL A N 1
ATOM 3972 C CA . VAL B 2 171 ? 82.548 109.277 112.595 1.00 45.84 171 VAL A CA 1
ATOM 3973 C C . VAL B 2 171 ? 82.417 109.803 111.171 1.00 45.84 171 VAL A C 1
ATOM 3974 O O . VAL B 2 171 ? 82.850 109.153 110.212 1.00 45.84 171 VAL A O 1
ATOM 3978 N N . VAL B 2 172 ? 81.829 110.991 111.010 1.00 44.29 172 VAL A N 1
ATOM 3979 C CA . VAL B 2 172 ? 81.664 111.568 109.679 1.00 44.29 172 VAL A CA 1
ATOM 3980 C C . VAL B 2 172 ? 83.016 111.875 109.048 1.00 44.29 172 VAL A C 1
ATOM 3981 O O . VAL B 2 172 ? 83.208 111.667 107.844 1.00 44.29 172 VAL A O 1
ATOM 3985 N N . LEU B 2 173 ? 83.969 112.376 109.838 1.00 42.60 173 LEU A N 1
ATOM 3986 C CA . LEU B 2 173 ? 85.295 112.674 109.305 1.00 42.60 173 LEU A CA 1
ATOM 3987 C C . LEU B 2 173 ? 85.996 111.413 108.814 1.00 42.60 173 LEU A C 1
ATOM 3988 O O . LEU B 2 173 ? 86.618 111.418 107.745 1.00 42.60 173 LEU A O 1
ATOM 3993 N N . LEU B 2 174 ? 85.907 110.322 109.578 1.00 41.46 174 LEU A N 1
ATOM 3994 C CA . LEU B 2 174 ? 86.570 109.084 109.185 1.00 41.46 174 LEU A CA 1
ATOM 3995 C C . LEU B 2 174 ? 85.829 108.358 108.070 1.00 41.46 174 LEU A C 1
ATOM 3996 O O . LEU B 2 174 ? 86.463 107.689 107.247 1.00 41.46 174 LEU A O 1
ATOM 4001 N N . THR B 2 175 ? 84.501 108.474 108.022 1.00 43.44 175 THR A N 1
ATOM 4002 C CA . THR B 2 175 ? 83.691 107.816 107.005 1.00 43.44 175 THR A CA 1
ATOM 4003 C C . THR B 2 175 ? 83.385 108.733 105.826 1.00 43.44 175 THR A C 1
ATOM 4004 O O . THR B 2 175 ? 82.335 108.599 105.189 1.00 43.44 175 THR A O 1
ATOM 4008 N N . ASN B 2 176 ? 84.282 109.669 105.528 1.00 42.05 176 ASN A N 1
ATOM 4009 C CA . ASN B 2 176 ? 84.097 110.553 104.387 1.00 42.05 176 ASN A CA 1
ATOM 4010 C C . ASN B 2 176 ? 84.144 109.757 103.088 1.00 42.05 176 ASN A C 1
ATOM 4011 O O . ASN B 2 176 ? 84.929 108.815 102.946 1.00 42.05 176 ASN A O 1
ATOM 4016 N N . ASN B 2 177 ? 83.286 110.137 102.138 1.00 42.49 177 ASN A N 1
ATOM 4017 C CA . ASN B 2 177 ? 83.272 109.459 100.846 1.00 42.49 177 ASN A CA 1
ATOM 4018 C C . ASN B 2 177 ? 84.593 109.642 100.109 1.00 42.49 177 ASN A C 1
ATOM 4019 O O . ASN B 2 177 ? 85.089 108.710 99.465 1.00 42.49 177 ASN A O 1
ATOM 4024 N N . THR B 2 178 ? 85.178 110.839 100.192 1.00 41.32 178 THR A N 1
ATOM 4025 C CA . THR B 2 178 ? 86.490 111.066 99.598 1.00 41.32 178 THR A CA 1
ATOM 4026 C C . THR B 2 178 ? 87.571 110.256 100.301 1.00 41.32 178 THR A C 1
ATOM 4027 O O . THR B 2 178 ? 88.491 109.754 99.646 1.00 41.32 178 THR A O 1
ATOM 4031 N N . ALA B 2 179 ? 87.479 110.118 101.626 1.00 39.14 179 ALA A N 1
ATOM 4032 C CA . ALA B 2 179 ? 88.490 109.373 102.370 1.00 39.14 179 ALA A CA 1
ATOM 4033 C C . ALA B 2 179 ? 88.493 107.900 101.981 1.00 39.14 179 ALA A C 1
ATOM 4034 O O . ALA B 2 179 ? 89.553 107.322 101.710 1.00 39.14 179 ALA A O 1
ATOM 4036 N N . GLN B 2 180 ? 87.315 107.272 101.950 1.00 41.71 180 GLN A N 1
ATOM 4037 C CA . GLN B 2 180 ? 87.240 105.861 101.586 1.00 41.71 180 GLN A CA 1
ATOM 4038 C C . GLN B 2 180 ? 87.655 105.626 100.139 1.00 41.71 180 GLN A C 1
ATOM 4039 O O . GLN B 2 180 ? 88.359 104.652 99.849 1.00 41.71 180 GLN A O 1
ATOM 4045 N N . ALA B 2 181 ? 87.228 106.497 99.222 1.00 39.65 181 ALA A N 1
ATOM 4046 C CA . ALA B 2 181 ? 87.598 106.336 97.819 1.00 39.65 181 ALA A CA 1
ATOM 4047 C C . ALA B 2 181 ? 89.098 106.503 97.617 1.00 39.65 181 ALA A C 1
ATOM 4048 O O . ALA B 2 181 ? 89.714 105.749 96.854 1.00 39.65 181 ALA A O 1
ATOM 4050 N N . ALA B 2 182 ? 89.705 107.483 98.290 1.00 36.82 182 ALA A N 1
ATOM 4051 C CA . ALA B 2 182 ? 91.136 107.713 98.124 1.00 36.82 182 ALA A CA 1
ATOM 4052 C C . ALA B 2 182 ? 91.967 106.656 98.841 1.00 36.82 182 ALA A C 1
ATOM 4053 O O . ALA B 2 182 ? 93.055 106.305 98.371 1.00 36.82 182 ALA A O 1
ATOM 4055 N N . PHE B 2 183 ? 91.483 106.146 99.976 1.00 36.42 183 PHE A N 1
ATOM 4056 C CA . PHE B 2 183 ? 92.228 105.120 100.700 1.00 36.42 183 PHE A CA 1
ATOM 4057 C C . PHE B 2 183 ? 92.308 103.828 99.898 1.00 36.42 183 PHE A C 1
ATOM 4058 O O . PHE B 2 183 ? 93.393 103.265 99.715 1.00 36.42 183 PHE A O 1
ATOM 4066 N N . THR B 2 184 ? 91.165 103.342 99.407 1.00 37.25 184 THR A N 1
ATOM 4067 C CA . THR B 2 184 ? 91.163 102.123 98.608 1.00 37.25 184 THR A CA 1
ATOM 4068 C C . THR B 2 184 ? 91.903 102.303 97.291 1.00 37.25 184 THR A C 1
ATOM 4069 O O . THR B 2 184 ? 92.448 101.329 96.760 1.00 37.25 184 THR A O 1
ATOM 4073 N N . HIS B 2 185 ? 91.936 103.523 96.754 1.00 36.36 185 HIS A N 1
ATOM 4074 C CA . HIS B 2 185 ? 92.660 103.768 95.513 1.00 36.36 185 HIS A CA 1
ATOM 4075 C C . HIS B 2 185 ? 94.166 103.809 95.741 1.00 36.36 185 HIS A C 1
ATOM 4076 O O . HIS B 2 185 ? 94.932 103.267 94.937 1.00 36.36 185 HIS A O 1
ATOM 4083 N N . THR B 2 186 ? 94.607 104.453 96.825 1.00 35.39 186 THR A N 1
ATOM 4084 C CA . THR B 2 186 ? 96.034 104.503 97.127 1.00 35.39 186 THR A CA 1
ATOM 4085 C C . THR B 2 186 ? 96.570 103.124 97.491 1.00 35.39 186 THR A C 1
ATOM 4086 O O . THR B 2 186 ? 97.681 102.758 97.090 1.00 35.39 186 THR A O 1
ATOM 4090 N N . VAL B 2 187 ? 95.798 102.347 98.255 1.00 35.45 187 VAL A N 1
ATOM 4091 C CA . VAL B 2 187 ? 96.208 100.984 98.580 1.00 35.45 187 VAL A CA 1
ATOM 4092 C C . VAL B 2 187 ? 96.293 100.139 97.316 1.00 35.45 187 VAL A C 1
ATOM 4093 O O . VAL B 2 187 ? 97.245 99.373 97.128 1.00 35.45 187 VAL A O 1
ATOM 4097 N N . SER B 2 188 ? 95.305 100.269 96.427 1.00 36.40 188 SER A N 1
ATOM 4098 C CA . SER B 2 188 ? 95.387 99.598 95.134 1.00 36.40 188 SER A CA 1
ATOM 4099 C C . SER B 2 188 ? 96.578 100.099 94.331 1.00 36.40 188 SER A C 1
ATOM 4100 O O . SER B 2 188 ? 97.229 99.316 93.630 1.00 36.40 188 SER A O 1
ATOM 4103 N N . GLY B 2 189 ? 96.874 101.397 94.415 1.00 34.43 189 GLY A N 1
ATOM 4104 C CA . GLY B 2 189 ? 98.068 101.919 93.779 1.00 34.43 189 GLY A CA 1
ATOM 4105 C C . GLY B 2 189 ? 99.349 101.401 94.399 1.00 34.43 189 GLY A C 1
ATOM 4106 O O . GLY B 2 189 ? 100.329 101.153 93.692 1.00 34.43 189 GLY A O 1
ATOM 4107 N N . ALA B 2 190 ? 99.364 101.237 95.724 1.00 34.54 190 ALA A N 1
ATOM 4108 C CA . ALA B 2 190 ? 100.543 100.695 96.391 1.00 34.54 190 ALA A CA 1
ATOM 4109 C C . ALA B 2 190 ? 100.766 99.231 96.039 1.00 34.54 190 ALA A C 1
ATOM 4110 O O . ALA B 2 190 ? 101.916 98.796 95.907 1.00 34.54 190 ALA A O 1
ATOM 4112 N N . LEU B 2 191 ? 99.688 98.456 95.892 1.00 36.49 191 LEU A N 1
ATOM 4113 C CA . LEU B 2 191 ? 99.829 97.058 95.498 1.00 36.49 191 LEU A CA 1
ATOM 4114 C C . LEU B 2 191 ? 100.416 96.927 94.100 1.00 36.49 191 LEU A C 1
ATOM 4115 O O . LEU B 2 191 ? 101.208 96.012 93.846 1.00 36.49 191 LEU A O 1
ATOM 4120 N N . LEU B 2 192 ? 100.037 97.820 93.182 1.00 37.09 192 LEU A N 1
ATOM 4121 C CA . LEU B 2 192 ? 100.633 97.809 91.851 1.00 37.09 192 LEU A CA 1
ATOM 4122 C C . LEU B 2 192 ? 102.123 98.118 91.902 1.00 37.09 192 LEU A C 1
ATOM 4123 O O . LEU B 2 192 ? 102.906 97.509 91.164 1.00 37.09 192 LEU A O 1
ATOM 4128 N N . THR B 2 193 ? 102.531 99.060 92.755 1.00 35.97 193 THR A N 1
ATOM 4129 C CA . THR B 2 193 ? 103.944 99.411 92.858 1.00 35.97 193 THR A CA 1
ATOM 4130 C C . THR B 2 193 ? 104.772 98.229 93.347 1.00 35.97 193 THR A C 1
ATOM 4131 O O . THR B 2 193 ? 105.828 97.923 92.783 1.00 35.97 193 THR A O 1
ATOM 4135 N N . ALA B 2 194 ? 104.305 97.550 94.395 1.00 37.58 194 ALA A N 1
ATOM 4136 C CA . ALA B 2 194 ? 105.024 96.391 94.907 1.00 37.58 194 ALA A CA 1
ATOM 4137 C C . ALA B 2 194 ? 104.823 95.159 94.036 1.00 37.58 194 ALA A C 1
ATOM 4138 O O . ALA B 2 194 ? 105.757 94.367 93.870 1.00 37.58 194 ALA A O 1
ATOM 4140 N N . GLY B 2 195 ? 103.621 94.975 93.486 1.00 39.82 195 GLY A N 1
ATOM 4141 C CA . GLY B 2 195 ? 103.390 93.843 92.603 1.00 39.82 195 GLY A CA 1
ATOM 4142 C C . GLY B 2 195 ? 104.268 93.885 91.368 1.00 39.82 195 GLY A C 1
ATOM 4143 O O . GLY B 2 195 ? 104.823 92.865 90.953 1.00 39.82 195 GLY A O 1
ATOM 4144 N N . THR B 2 196 ? 104.405 95.067 90.762 1.00 40.18 196 THR A N 1
ATOM 4145 C CA . THR B 2 196 ? 105.340 95.226 89.655 1.00 40.18 196 THR A CA 1
ATOM 4146 C C . THR B 2 196 ? 106.782 95.063 90.117 1.00 40.18 196 THR A C 1
ATOM 4147 O O . THR B 2 196 ? 107.593 94.460 89.406 1.00 40.18 196 THR A O 1
ATOM 4151 N N . PHE B 2 197 ? 107.116 95.587 91.299 1.00 39.43 197 PHE A N 1
ATOM 4152 C CA . PHE B 2 197 ? 108.484 95.491 91.801 1.00 39.43 197 PHE A CA 1
ATOM 4153 C C . PHE B 2 197 ? 108.892 94.038 92.011 1.00 39.43 197 PHE A C 1
ATOM 4154 O O . PHE B 2 197 ? 109.997 93.631 91.635 1.00 39.43 197 PHE A O 1
ATOM 4162 N N . VAL B 2 198 ? 108.011 93.239 92.615 1.00 41.93 198 VAL A N 1
ATOM 4163 C CA . VAL B 2 198 ? 108.315 91.825 92.819 1.00 41.93 198 VAL A CA 1
ATOM 4164 C C . VAL B 2 198 ? 108.395 91.099 91.483 1.00 41.93 198 VAL A C 1
ATOM 4165 O O . VAL B 2 198 ? 109.312 90.304 91.245 1.00 41.93 198 VAL A O 1
ATOM 4169 N N . ALA B 2 199 ? 107.438 91.361 90.590 1.00 45.05 199 ALA A N 1
ATOM 4170 C CA . ALA B 2 199 ? 107.422 90.682 89.299 1.00 45.05 199 ALA A CA 1
ATOM 4171 C C . ALA B 2 199 ? 108.630 91.061 88.450 1.00 45.05 199 ALA A C 1
ATOM 4172 O O . ALA B 2 199 ? 109.252 90.192 87.829 1.00 45.05 199 ALA A O 1
ATOM 4174 N N . ALA B 2 200 ? 108.978 92.350 88.411 1.00 45.65 200 ALA A N 1
ATOM 4175 C CA . ALA B 2 200 ? 110.082 92.790 87.562 1.00 45.65 200 ALA A CA 1
ATOM 4176 C C . ALA B 2 200 ? 111.416 92.231 88.040 1.00 45.65 200 ALA A C 1
ATOM 4177 O O . ALA B 2 200 ? 112.230 91.777 87.227 1.00 45.65 200 ALA A O 1
ATOM 4179 N N . VAL B 2 201 ? 111.662 92.261 89.351 1.00 45.31 201 VAL A N 1
ATOM 4180 C CA . VAL B 2 201 ? 112.910 91.720 89.882 1.00 45.31 201 VAL A CA 1
ATOM 4181 C C . VAL B 2 201 ? 112.975 90.213 89.667 1.00 45.31 201 VAL A C 1
ATOM 4182 O O . VAL B 2 201 ? 114.012 89.675 89.260 1.00 45.31 201 VAL A O 1
ATOM 4186 N N . SER B 2 202 ? 111.873 89.509 89.934 1.00 48.50 202 SER A N 1
ATOM 4187 C CA . SER B 2 202 ? 111.853 88.063 89.739 1.00 48.50 202 SER A CA 1
ATOM 4188 C C . SER B 2 202 ? 112.005 87.698 88.267 1.00 48.50 202 SER A C 1
ATOM 4189 O O . SER B 2 202 ? 112.731 86.757 87.928 1.00 48.50 202 SER A O 1
ATOM 4192 N N . ALA B 2 203 ? 111.328 88.430 87.378 1.00 50.57 203 ALA A N 1
ATOM 4193 C CA . ALA B 2 203 ? 111.470 88.171 85.949 1.00 50.57 203 ALA A CA 1
ATOM 4194 C C . ALA B 2 203 ? 112.868 88.514 85.454 1.00 50.57 203 ALA A C 1
ATOM 4195 O O . ALA B 2 203 ? 113.375 87.863 84.533 1.00 50.57 203 ALA A O 1
ATOM 4197 N N . TRP B 2 204 ? 113.499 89.533 86.042 1.00 50.68 204 TRP A N 1
ATOM 4198 C CA . TRP B 2 204 ? 114.872 89.866 85.678 1.00 50.68 204 TRP A CA 1
ATOM 4199 C C . TRP B 2 204 ? 115.828 88.731 86.016 1.00 50.68 204 TRP A C 1
ATOM 4200 O O . TRP B 2 204 ? 116.765 88.464 85.255 1.00 50.68 204 TRP A O 1
ATOM 4211 N N . TRP B 2 205 ? 115.612 88.056 87.146 1.00 52.71 205 TRP A N 1
ATOM 4212 C CA . TRP B 2 205 ? 116.467 86.937 87.524 1.00 52.71 205 TRP A CA 1
ATOM 4213 C C . TRP B 2 205 ? 116.186 85.692 86.694 1.00 52.71 205 TRP A C 1
ATOM 4214 O O . TRP B 2 205 ? 117.085 84.863 86.512 1.00 52.71 205 TRP A O 1
ATOM 4225 N N . LEU B 2 206 ? 114.958 85.535 86.193 1.00 55.64 206 LEU A N 1
ATOM 4226 C CA . LEU B 2 206 ? 114.645 84.383 85.353 1.00 55.64 206 LEU A CA 1
ATOM 4227 C C . LEU B 2 206 ? 115.467 84.397 84.070 1.00 55.64 206 LEU A C 1
ATOM 4228 O O . LEU B 2 206 ? 115.985 83.358 83.644 1.00 55.64 206 LEU A O 1
ATOM 4233 N N . VAL B 2 207 ? 115.596 85.565 83.439 1.00 58.67 207 VAL A N 1
ATOM 4234 C CA . VAL B 2 207 ? 116.434 85.675 82.250 1.00 58.67 207 VAL A CA 1
ATOM 4235 C C . VAL B 2 207 ? 117.905 85.541 82.622 1.00 58.67 207 VAL A C 1
ATOM 4236 O O . VAL B 2 207 ? 118.688 84.910 81.902 1.00 58.67 207 VAL A O 1
ATOM 4240 N N . ARG B 2 208 ? 118.305 86.134 83.750 1.00 57.65 208 ARG A N 1
ATOM 4241 C CA . ARG B 2 208 ? 119.693 86.042 84.190 1.00 57.65 208 ARG A CA 1
ATOM 4242 C C . ARG B 2 208 ? 120.078 84.605 84.520 1.00 57.65 208 ARG A C 1
ATOM 4243 O O . ARG B 2 208 ? 121.178 84.157 84.176 1.00 57.65 208 ARG A O 1
ATOM 4251 N N . SER B 2 209 ? 119.188 83.869 85.190 1.00 60.63 209 SER A N 1
ATOM 4252 C CA . SER B 2 209 ? 119.480 82.479 85.526 1.00 60.63 209 SER A CA 1
ATOM 4253 C C . SER B 2 209 ? 119.566 81.611 84.276 1.00 60.63 209 SER A C 1
ATOM 4254 O O . SER B 2 209 ? 120.444 80.747 84.173 1.00 60.63 209 SER A O 1
ATOM 4257 N N . SER B 2 210 ? 118.658 81.821 83.319 1.00 62.60 210 SER A N 1
ATOM 4258 C CA . SER B 2 210 ? 118.683 81.039 82.088 1.00 62.60 210 SER A CA 1
ATOM 4259 C C . SER B 2 210 ? 119.937 81.317 81.268 1.00 62.60 210 SER A C 1
ATOM 4260 O O . SER B 2 210 ? 120.519 80.388 80.696 1.00 62.60 210 SER A O 1
ATOM 4263 N N . THR B 2 211 ? 120.364 82.573 81.198 1.00 63.82 211 THR A N 1
ATOM 4264 C CA . THR B 2 211 ? 121.554 82.938 80.438 1.00 63.82 211 THR A CA 1
ATOM 4265 C C . THR B 2 211 ? 122.824 82.570 81.199 1.00 63.82 211 THR A C 1
ATOM 4266 O O . THR B 2 211 ? 123.217 81.404 81.242 1.00 63.82 211 THR A O 1
ATOM 4270 N N . ASP B 2 217 ? 116.186 75.426 93.326 1.00 70.11 217 ASP A N 1
ATOM 4271 C CA . ASP B 2 217 ? 116.745 76.099 92.160 1.00 70.11 217 ASP A CA 1
ATOM 4272 C C . ASP B 2 217 ? 116.277 77.549 92.095 1.00 70.11 217 ASP A C 1
ATOM 4273 O O . ASP B 2 217 ? 115.145 77.868 92.467 1.00 70.11 217 ASP A O 1
ATOM 4278 N N . THR B 2 218 ? 117.150 78.425 91.611 1.00 66.40 218 THR A N 1
ATOM 4279 C CA . THR B 2 218 ? 116.818 79.839 91.506 1.00 66.40 218 THR A CA 1
ATOM 4280 C C . THR B 2 218 ? 115.645 80.067 90.554 1.00 66.40 218 THR A C 1
ATOM 4281 O O . THR B 2 218 ? 114.782 80.897 90.820 1.00 66.40 218 THR A O 1
ATOM 4285 N N . GLN B 2 219 ? 115.611 79.329 89.447 1.00 66.57 219 GLN A N 1
ATOM 4286 C CA . GLN B 2 219 ? 114.521 79.448 88.482 1.00 66.57 219 GLN A CA 1
ATOM 4287 C C . GLN B 2 219 ? 113.202 79.036 89.123 1.00 66.57 219 GLN A C 1
ATOM 4288 O O . GLN B 2 219 ? 112.170 79.659 88.899 1.00 66.57 219 GLN A O 1
ATOM 4294 N N . ALA B 2 220 ? 113.248 77.975 89.923 1.00 63.21 220 ALA A N 1
ATOM 4295 C CA . ALA B 2 220 ? 112.082 77.479 90.642 1.00 63.21 220 ALA A CA 1
ATOM 4296 C C . ALA B 2 220 ? 111.593 78.519 91.643 1.00 63.21 220 ALA A C 1
ATOM 4297 O O . ALA B 2 220 ? 110.394 78.687 91.842 1.00 63.21 220 ALA A O 1
ATOM 4299 N N . MET B 2 221 ? 112.536 79.194 92.289 1.00 57.36 221 MET A N 1
ATOM 4300 C CA . MET B 2 221 ? 112.220 80.223 93.269 1.00 57.36 221 MET A CA 1
ATOM 4301 C C . MET B 2 221 ? 111.639 81.529 92.706 1.00 57.36 221 MET A C 1
ATOM 4302 O O . MET B 2 221 ? 110.644 82.022 93.224 1.00 57.36 221 MET A O 1
ATOM 4307 N N . TYR B 2 222 ? 112.232 82.091 91.653 1.00 54.73 222 TYR A N 1
ATOM 4308 C CA . TYR B 2 222 ? 111.722 83.352 91.134 1.00 54.73 222 TYR A CA 1
ATOM 4309 C C . TYR B 2 222 ? 110.512 83.184 90.224 1.00 54.73 222 TYR A C 1
ATOM 4310 O O . TYR B 2 222 ? 109.799 84.165 89.986 1.00 54.73 222 TYR A O 1
ATOM 4319 N N . ARG B 2 223 ? 110.264 81.976 89.705 1.00 57.09 223 ARG A N 1
ATOM 4320 C CA . ARG B 2 223 ? 109.073 81.776 88.880 1.00 57.09 223 ARG A CA 1
ATOM 4321 C C . ARG B 2 223 ? 107.785 81.923 89.681 1.00 57.09 223 ARG A C 1
ATOM 4322 O O . ARG B 2 223 ? 106.877 82.636 89.217 1.00 57.09 223 ARG A O 1
ATOM 4330 N N . PRO B 2 224 ? 107.618 81.292 90.852 1.00 53.77 224 PRO A N 1
ATOM 4331 C CA . PRO B 2 224 ? 106.396 81.551 91.634 1.00 53.77 224 PRO A CA 1
ATOM 4332 C C . PRO B 2 224 ? 106.242 83.003 92.042 1.00 53.77 224 PRO A C 1
ATOM 4333 O O . PRO B 2 224 ? 105.111 83.500 92.119 1.00 53.77 224 PRO A O 1
ATOM 4337 N N . ALA B 2 225 ? 107.348 83.701 92.311 1.00 50.84 225 ALA A N 1
ATOM 4338 C CA . ALA B 2 225 ? 107.263 85.119 92.642 1.00 50.84 225 ALA A CA 1
ATOM 4339 C C . ALA B 2 225 ? 106.831 85.949 91.441 1.00 50.84 225 ALA A C 1
ATOM 4340 O O . ALA B 2 225 ? 106.107 86.939 91.603 1.00 50.84 225 ALA A O 1
ATOM 4342 N N . THR B 2 226 ? 107.269 85.573 90.236 1.00 51.13 226 THR A N 1
ATOM 4343 C CA . THR B 2 226 ? 106.821 86.271 89.036 1.00 51.13 226 THR A CA 1
ATOM 4344 C C . THR B 2 226 ? 105.319 86.114 88.836 1.00 51.13 226 THR A C 1
ATOM 4345 O O . THR B 2 226 ? 104.626 87.084 88.506 1.00 51.13 226 THR A O 1
ATOM 4349 N N . ILE B 2 227 ? 104.799 84.900 89.033 1.00 50.40 227 ILE A N 1
ATOM 4350 C CA . ILE B 2 227 ? 103.363 84.674 88.898 1.00 50.40 227 ILE A CA 1
ATOM 4351 C C . ILE B 2 227 ? 102.599 85.451 89.961 1.00 50.40 227 ILE A C 1
ATOM 4352 O O . ILE B 2 227 ? 101.580 86.090 89.673 1.00 50.40 227 ILE A O 1
ATOM 4357 N N . LEU B 2 228 ? 103.078 85.409 91.207 1.00 47.82 228 LEU A N 1
ATOM 4358 C CA . LEU B 2 228 ? 102.411 86.137 92.282 1.00 47.82 228 LEU A CA 1
ATOM 4359 C C . LEU B 2 228 ? 102.463 87.642 92.050 1.00 47.82 228 LEU A C 1
ATOM 4360 O O . LEU B 2 228 ? 101.464 88.341 92.255 1.00 47.82 228 LEU A O 1
ATOM 4365 N N . GLY B 2 229 ? 103.616 88.159 91.620 1.00 46.54 229 GLY A N 1
ATOM 4366 C CA . GLY B 2 229 ? 103.738 89.587 91.390 1.00 46.54 229 GLY A CA 1
ATOM 4367 C C . GLY B 2 229 ? 102.884 90.090 90.244 1.00 46.54 229 GLY A C 1
ATOM 4368 O O . GLY B 2 229 ? 102.289 91.168 90.337 1.00 46.54 229 GLY A O 1
ATOM 4369 N N . CYS B 2 230 ? 102.811 89.328 89.151 1.00 48.63 230 CYS A N 1
ATOM 4370 C CA . CYS B 2 230 ? 102.021 89.750 87.999 1.00 48.63 230 CYS A CA 1
ATOM 4371 C C . CYS B 2 230 ? 100.528 89.746 88.302 1.00 48.63 230 CYS A C 1
ATOM 4372 O O . CYS B 2 230 ? 99.810 90.667 87.898 1.00 48.63 230 CYS A O 1
ATOM 4375 N N . TRP B 2 231 ? 100.041 88.721 89.007 1.00 48.41 231 TRP A N 1
ATOM 4376 C CA . TRP B 2 231 ? 98.620 88.664 89.331 1.00 48.41 231 TRP A CA 1
ATOM 4377 C C . TRP B 2 231 ? 98.224 89.749 90.324 1.00 48.41 231 TRP A C 1
ATOM 4378 O O . TRP B 2 231 ? 97.116 90.290 90.236 1.00 48.41 231 TRP A O 1
ATOM 4389 N N . VAL B 2 232 ? 99.103 90.073 91.274 1.00 44.18 232 VAL A N 1
ATOM 4390 C CA . VAL B 2 232 ? 98.831 91.179 92.187 1.00 44.18 232 VAL A CA 1
ATOM 4391 C C . VAL B 2 232 ? 98.765 92.495 91.422 1.00 44.18 232 VAL A C 1
ATOM 4392 O O . VAL B 2 232 ? 97.884 93.328 91.667 1.00 44.18 232 VAL A O 1
ATOM 4396 N N . ALA B 2 233 ? 99.689 92.700 90.480 1.00 43.56 233 ALA A N 1
ATOM 4397 C CA . ALA B 2 233 ? 99.659 93.909 89.663 1.00 43.56 233 ALA A CA 1
ATOM 4398 C C . ALA B 2 233 ? 98.390 93.977 88.821 1.00 43.56 233 ALA A C 1
ATOM 4399 O O . ALA B 2 233 ? 97.781 95.046 88.694 1.00 43.56 233 ALA A O 1
ATOM 4401 N N . LEU B 2 234 ? 97.980 92.850 88.234 1.00 44.69 234 LEU A N 1
ATOM 4402 C CA . LEU B 2 234 ? 96.730 92.825 87.479 1.00 44.69 234 LEU A CA 1
ATOM 4403 C C . LEU B 2 234 ? 95.530 93.046 88.391 1.00 44.69 234 LEU A C 1
ATOM 4404 O O . LEU B 2 234 ? 94.590 93.763 88.026 1.00 44.69 234 LEU A O 1
ATOM 4409 N N . ALA B 2 235 ? 95.538 92.433 89.578 1.00 42.62 235 ALA A N 1
ATOM 4410 C CA . ALA B 2 235 ? 94.467 92.673 90.539 1.00 42.62 235 ALA A CA 1
ATOM 4411 C C . ALA B 2 235 ? 94.455 94.120 91.011 1.00 42.62 235 ALA A C 1
ATOM 4412 O O . ALA B 2 235 ? 93.380 94.706 91.180 1.00 42.62 235 ALA A O 1
ATOM 4414 N N . ALA B 2 236 ? 95.633 94.706 91.235 1.00 41.53 236 ALA A N 1
ATOM 4415 C CA . ALA B 2 236 ? 95.701 96.119 91.590 1.00 41.53 236 ALA A CA 1
ATOM 4416 C C . ALA B 2 236 ? 95.220 97.006 90.451 1.00 41.53 236 ALA A C 1
ATOM 4417 O O . ALA B 2 236 ? 94.581 98.036 90.697 1.00 41.53 236 ALA A O 1
ATOM 4419 N N . THR B 2 237 ? 95.518 96.629 89.204 1.00 42.97 237 THR A N 1
ATOM 4420 C CA . THR B 2 237 ? 95.029 97.393 88.060 1.00 42.97 237 THR A CA 1
ATOM 4421 C C . THR B 2 237 ? 93.506 97.396 88.011 1.00 42.97 237 THR A C 1
ATOM 4422 O O . THR B 2 237 ? 92.890 98.436 87.751 1.00 42.97 237 THR A O 1
ATOM 4426 N N . ALA B 2 238 ? 92.882 96.241 88.260 1.00 41.96 238 ALA A N 1
ATOM 4427 C CA . ALA B 2 238 ? 91.427 96.190 88.336 1.00 41.96 238 ALA A CA 1
ATOM 4428 C C . ALA B 2 238 ? 90.900 97.031 89.489 1.00 41.96 238 ALA A C 1
ATOM 4429 O O . ALA B 2 238 ? 89.883 97.719 89.342 1.00 41.96 238 ALA A O 1
ATOM 4431 N N . GLY B 2 239 ? 91.571 96.986 90.642 1.00 40.70 239 GLY A N 1
ATOM 4432 C CA . GLY B 2 239 ? 91.167 97.829 91.754 1.00 40.70 239 GLY A CA 1
ATOM 4433 C C . GLY B 2 239 ? 91.342 99.306 91.459 1.00 40.70 239 GLY A C 1
ATOM 4434 O O . GLY B 2 239 ? 90.526 100.132 91.876 1.00 40.70 239 GLY A O 1
ATOM 4435 N N . LEU B 2 240 ? 92.408 99.660 90.736 1.00 40.28 240 LEU A N 1
ATOM 4436 C CA . LEU B 2 240 ? 92.628 101.057 90.377 1.00 40.28 240 LEU A CA 1
ATOM 4437 C C . LEU B 2 240 ? 91.553 101.571 89.428 1.00 40.28 240 LEU A C 1
ATOM 4438 O O . LEU B 2 240 ? 91.187 102.749 89.491 1.00 40.28 240 LEU A O 1
ATOM 4443 N N . LEU B 2 241 ? 91.045 100.714 88.542 1.00 43.66 241 LEU A N 1
ATOM 4444 C CA . LEU B 2 241 ? 89.956 101.121 87.661 1.00 43.66 241 LEU A CA 1
ATOM 4445 C C . LEU B 2 241 ? 88.658 101.331 88.432 1.00 43.66 241 LEU A C 1
ATOM 4446 O O . LEU B 2 241 ? 87.950 102.316 88.200 1.00 43.66 241 LEU A O 1
ATOM 4451 N N . PHE B 2 242 ? 88.331 100.417 89.349 1.00 45.16 242 PHE A N 1
ATOM 4452 C CA . PHE B 2 242 ? 87.098 100.549 90.118 1.00 45.16 242 PHE A CA 1
ATOM 4453 C C . PHE B 2 242 ? 87.182 101.725 91.084 1.00 45.16 242 PHE A C 1
ATOM 4454 O O . PHE B 2 242 ? 86.266 102.553 91.151 1.00 45.16 242 PHE A O 1
ATOM 4462 N N . THR B 2 243 ? 88.276 101.815 91.844 1.00 41.08 243 THR A N 1
ATOM 4463 C CA . THR B 2 243 ? 88.445 102.939 92.758 1.00 41.08 243 THR A CA 1
ATOM 4464 C C . THR B 2 243 ? 88.676 104.242 92.004 1.00 41.08 243 THR A C 1
ATOM 4465 O O . THR B 2 243 ? 88.242 105.306 92.461 1.00 41.08 243 THR A O 1
ATOM 4469 N N . GLY B 2 244 ? 89.357 104.182 90.858 1.00 43.74 244 GLY A N 1
ATOM 4470 C CA . GLY B 2 244 ? 89.487 105.361 90.021 1.00 43.74 244 GLY A CA 1
ATOM 4471 C C . GLY B 2 244 ? 88.161 105.838 89.468 1.00 43.74 244 GLY A C 1
ATOM 4472 O O . GLY B 2 244 ? 87.970 107.038 89.255 1.00 43.74 244 GLY A O 1
ATOM 4473 N N . ASP B 2 245 ? 87.235 104.911 89.215 1.00 50.20 245 ASP A N 1
ATOM 4474 C CA . ASP B 2 245 ? 85.885 105.294 88.820 1.00 50.20 245 ASP A CA 1
ATOM 4475 C C . ASP B 2 245 ? 85.083 105.843 89.992 1.00 50.20 245 ASP A C 1
ATOM 4476 O O . ASP B 2 245 ? 84.263 106.748 89.802 1.00 50.20 245 ASP A O 1
ATOM 4481 N N . HIS B 2 246 ? 85.397 105.428 91.206 1.00 46.40 246 HIS A N 1
ATOM 4482 C CA . HIS B 2 246 ? 84.690 105.983 92.341 1.00 46.40 246 HIS A CA 1
ATOM 4483 C C . HIS B 2 246 ? 85.189 107.408 92.603 1.00 46.40 246 HIS A C 1
ATOM 4484 O O . HIS B 2 246 ? 84.400 108.312 92.845 1.00 46.40 246 HIS A O 1
ATOM 4491 N N . GLN B 2 247 ? 86.491 107.631 92.468 1.00 44.06 247 GLN A N 1
ATOM 4492 C CA . GLN B 2 247 ? 87.085 108.950 92.711 1.00 44.06 247 GLN A CA 1
ATOM 4493 C C . GLN B 2 247 ? 86.738 110.077 91.735 1.00 44.06 247 GLN A C 1
ATOM 4494 O O . GLN B 2 247 ? 86.564 111.217 92.152 1.00 44.06 247 GLN A O 1
ATOM 4500 N N . GLY B 2 248 ? 86.640 109.774 90.445 1.00 48.93 248 GLY A N 1
ATOM 4501 C CA . GLY B 2 248 ? 86.311 110.788 89.455 1.00 48.93 248 GLY A CA 1
ATOM 4502 C C . GLY B 2 248 ? 84.935 111.376 89.694 1.00 48.93 248 GLY A C 1
ATOM 4503 O O . GLY B 2 248 ? 84.713 112.588 89.577 1.00 48.93 248 GLY A O 1
ATOM 4504 N N . LYS B 2 249 ? 83.997 110.507 90.049 1.00 51.86 249 LYS A N 1
ATOM 4505 C CA . LYS B 2 249 ? 82.641 110.927 90.335 1.00 51.86 249 LYS A CA 1
ATOM 4506 C C . LYS B 2 249 ? 82.629 111.863 91.533 1.00 51.86 249 LYS A C 1
ATOM 4507 O O . LYS B 2 249 ? 81.953 112.886 91.520 1.00 51.86 249 LYS A O 1
ATOM 4513 N N . LEU B 2 250 ? 83.412 111.532 92.556 1.00 48.01 250 LEU A N 1
ATOM 4514 C CA . LEU B 2 250 ? 83.516 112.361 93.753 1.00 48.01 250 LEU A CA 1
ATOM 4515 C C . LEU B 2 250 ? 84.109 113.718 93.409 1.00 48.01 250 LEU A C 1
ATOM 4516 O O . LEU B 2 250 ? 83.687 114.743 93.926 1.00 48.01 250 LEU A O 1
ATOM 4521 N N . MET B 2 251 ? 85.098 113.706 92.527 1.00 48.11 251 MET A N 1
ATOM 4522 C CA . MET B 2 251 ? 85.764 114.906 92.064 1.00 48.11 251 MET A CA 1
ATOM 4523 C C . MET B 2 251 ? 84.788 115.829 91.339 1.00 48.11 251 MET A C 1
ATOM 4524 O O . MET B 2 251 ? 84.865 117.043 91.477 1.00 48.11 251 MET A O 1
ATOM 4529 N N . PHE B 2 252 ? 83.878 115.256 90.560 1.00 52.00 252 PHE A N 1
ATOM 4530 C CA . PHE B 2 252 ? 82.899 116.057 89.820 1.00 52.00 252 PHE A CA 1
ATOM 4531 C C . PHE B 2 252 ? 81.957 116.981 90.634 1.00 52.00 252 PHE A C 1
ATOM 4532 O O . PHE B 2 252 ? 81.728 118.122 90.248 1.00 52.00 252 PHE A O 1
ATOM 4540 N N . GLN B 2 253 ? 81.422 116.484 91.747 1.00 50.64 253 GLN A N 1
ATOM 4541 C CA . GLN B 2 253 ? 80.482 117.183 92.613 1.00 50.64 253 GLN A CA 1
ATOM 4542 C C . GLN B 2 253 ? 81.139 117.870 93.803 1.00 50.64 253 GLN A C 1
ATOM 4543 O O . GLN B 2 253 ? 80.467 118.641 94.496 1.00 50.64 253 GLN A O 1
ATOM 4549 N N . GLN B 2 254 ? 82.422 117.617 94.059 1.00 46.51 254 GLN A N 1
ATOM 4550 C CA . GLN B 2 254 ? 83.125 118.237 95.176 1.00 46.51 254 GLN A CA 1
ATOM 4551 C C . GLN B 2 254 ? 84.073 119.344 94.731 1.00 46.51 254 GLN A C 1
ATOM 4552 O O . GLN B 2 254 ? 84.065 120.436 95.308 1.00 46.51 254 GLN A O 1
ATOM 4558 N N . GLN B 2 255 ? 84.895 119.085 93.717 1.00 45.54 255 GLN A N 1
ATOM 4559 C CA . GLN B 2 255 ? 85.854 120.061 93.198 1.00 45.54 255 GLN A CA 1
ATOM 4560 C C . GLN B 2 255 ? 85.680 120.165 91.690 1.00 45.54 255 GLN A C 1
ATOM 4561 O O . GLN B 2 255 ? 86.419 119.534 90.922 1.00 45.54 255 GLN A O 1
ATOM 4567 N N . PRO B 2 256 ? 84.699 120.946 91.229 1.00 50.32 256 PRO A N 1
ATOM 4568 C CA . PRO B 2 256 ? 84.540 121.134 89.778 1.00 50.32 256 PRO A CA 1
ATOM 4569 C C . PRO B 2 256 ? 85.760 121.749 89.115 1.00 50.32 256 PRO A C 1
ATOM 4570 O O . PRO B 2 256 ? 86.014 121.479 87.934 1.00 50.32 256 PRO A O 1
ATOM 4574 N N . MET B 2 257 ? 86.522 122.573 89.839 1.00 52.54 257 MET A N 1
ATOM 4575 C CA . MET B 2 257 ? 87.759 123.117 89.289 1.00 52.54 257 MET A CA 1
ATOM 4576 C C . MET B 2 257 ? 88.757 122.011 88.969 1.00 52.54 257 MET A C 1
ATOM 4577 O O . MET B 2 257 ? 89.398 122.033 87.913 1.00 52.54 257 MET A O 1
ATOM 4582 N N . LYS B 2 258 ? 88.902 121.036 89.870 1.00 45.56 258 LYS A N 1
ATOM 4583 C CA . LYS B 2 258 ? 89.857 119.958 89.642 1.00 45.56 258 LYS A CA 1
ATOM 4584 C C . LYS B 2 258 ? 89.397 119.022 88.531 1.00 45.56 258 LYS A C 1
ATOM 4585 O O . LYS B 2 258 ? 90.230 118.496 87.783 1.00 45.56 258 LYS A O 1
ATOM 4591 N N . MET B 2 259 ? 88.086 118.794 88.411 1.00 51.63 259 MET A N 1
ATOM 4592 C CA . MET B 2 259 ? 87.578 117.961 87.325 1.00 51.63 259 MET A CA 1
ATOM 4593 C C . MET B 2 259 ? 87.882 118.581 85.967 1.00 51.63 259 MET A C 1
ATOM 4594 O O . MET B 2 259 ? 88.322 117.886 85.043 1.00 51.63 259 MET A O 1
ATOM 4599 N N . ALA B 2 260 ? 87.659 119.889 85.828 1.00 54.76 260 ALA A N 1
ATOM 4600 C CA . ALA B 2 260 ? 88.026 120.576 84.596 1.00 54.76 260 ALA A CA 1
ATOM 4601 C C . ALA B 2 260 ? 89.529 120.784 84.485 1.00 54.76 260 ALA A C 1
ATOM 4602 O O . ALA B 2 260 ? 90.029 121.036 83.383 1.00 54.76 260 ALA A O 1
ATOM 4604 N N . SER B 2 261 ? 90.256 120.688 85.601 1.00 53.99 261 SER A N 1
ATOM 4605 C CA . SER B 2 261 ? 91.707 120.828 85.561 1.00 53.99 261 SER A CA 1
ATOM 4606 C C . SER B 2 261 ? 92.368 119.656 84.845 1.00 53.99 261 SER A C 1
ATOM 4607 O O . SER B 2 261 ? 93.375 119.844 84.152 1.00 53.99 261 SER A O 1
ATOM 4610 N N . ALA B 2 262 ? 91.822 118.448 84.996 1.00 53.25 262 ALA A N 1
ATOM 4611 C CA . ALA B 2 262 ? 92.314 117.288 84.263 1.00 53.25 262 ALA A CA 1
ATOM 4612 C C . ALA B 2 262 ? 91.958 117.335 82.786 1.00 53.25 262 ALA A C 1
ATOM 4613 O O . ALA B 2 262 ? 92.444 116.497 82.019 1.00 53.25 262 ALA A O 1
ATOM 4615 N N . GLU B 2 263 ? 91.120 118.284 82.378 1.00 61.22 263 GLU A N 1
ATOM 4616 C CA . GLU B 2 263 ? 90.717 118.442 80.988 1.00 61.22 263 GLU A CA 1
ATOM 4617 C C . GLU B 2 263 ? 91.216 119.744 80.378 1.00 61.22 263 GLU A C 1
ATOM 4618 O O . GLU B 2 263 ? 91.300 119.835 79.147 1.00 61.22 263 GLU A O 1
ATOM 4624 N N . SER B 2 264 ? 91.475 120.732 81.236 1.00 63.07 264 SER A N 1
ATOM 4625 C CA . SER B 2 264 ? 91.835 122.103 80.860 1.00 63.07 264 SER A CA 1
ATOM 4626 C C . SER B 2 264 ? 90.644 122.680 80.094 1.00 63.07 264 SER A C 1
ATOM 4627 O O . SER B 2 264 ? 90.801 123.418 79.128 1.00 63.07 264 SER A O 1
ATOM 4630 N N . LEU B 2 265 ? 89.449 122.305 80.548 1.00 67.12 265 LEU A N 1
ATOM 4631 C CA . LEU B 2 265 ? 88.188 122.760 79.982 1.00 67.12 265 LEU A CA 1
ATOM 4632 C C . LEU B 2 265 ? 88.061 124.267 80.152 1.00 67.12 265 LEU A C 1
ATOM 4633 O O . LEU B 2 265 ? 88.376 124.810 81.215 1.00 67.12 265 LEU A O 1
ATOM 4638 N N . CYS B 2 266 ? 87.610 124.977 79.134 1.00 73.62 266 CYS A N 1
ATOM 4639 C CA . CYS B 2 266 ? 87.489 126.413 79.322 1.00 73.62 266 CYS A CA 1
ATOM 4640 C C . CYS B 2 266 ? 86.042 126.898 79.341 1.00 73.62 266 CYS A C 1
ATOM 4641 O O . CYS B 2 266 ? 85.726 127.843 80.056 1.00 73.62 266 CYS A O 1
ATOM 4644 N N . ASP B 2 267 ? 85.158 126.253 78.580 1.00 73.75 267 ASP A N 1
ATOM 4645 C CA . ASP B 2 267 ? 83.768 126.674 78.590 1.00 73.75 267 ASP A CA 1
ATOM 4646 C C . ASP B 2 267 ? 82.885 125.481 78.928 1.00 73.75 267 ASP A C 1
ATOM 4647 O O . ASP B 2 267 ? 83.278 124.323 78.760 1.00 73.75 267 ASP A O 1
ATOM 4652 N N . THR B 2 268 ? 81.682 125.776 79.411 1.00 72.82 268 THR A N 1
ATOM 4653 C CA . THR B 2 268 ? 80.733 124.739 79.808 1.00 72.82 268 THR A CA 1
ATOM 4654 C C . THR B 2 268 ? 80.148 124.095 78.558 1.00 72.82 268 THR A C 1
ATOM 4655 O O . THR B 2 268 ? 79.229 124.633 77.936 1.00 72.82 268 THR A O 1
ATOM 4659 N N . GLN B 2 269 ? 80.682 122.936 78.182 1.00 74.05 269 GLN A N 1
ATOM 4660 C CA . GLN B 2 269 ? 80.207 122.182 77.032 1.00 74.05 269 GLN A CA 1
ATOM 4661 C C . GLN B 2 269 ? 79.665 120.834 77.488 1.00 74.05 269 GLN A C 1
ATOM 4662 O O . GLN B 2 269 ? 80.148 120.259 78.469 1.00 74.05 269 GLN A O 1
ATOM 4668 N N . THR B 2 270 ? 78.661 120.336 76.772 1.00 75.85 270 THR A N 1
ATOM 4669 C CA . THR B 2 270 ? 78.040 119.057 77.088 1.00 75.85 270 THR A CA 1
ATOM 4670 C C . THR B 2 270 ? 78.828 117.937 76.418 1.00 75.85 270 THR A C 1
ATOM 4671 O O . THR B 2 270 ? 79.084 117.989 75.210 1.00 75.85 270 THR A O 1
ATOM 4675 N N . ASP B 2 271 ? 79.212 116.930 77.208 1.00 76.11 271 ASP A N 1
ATOM 4676 C CA . ASP B 2 271 ? 79.977 115.775 76.749 1.00 76.11 271 ASP A CA 1
ATOM 4677 C C . ASP B 2 271 ? 81.286 116.212 76.100 1.00 76.11 271 ASP A C 1
ATOM 4678 O O . ASP B 2 271 ? 81.445 116.085 74.879 1.00 76.11 271 ASP A O 1
ATOM 4683 N N . PRO B 2 272 ? 82.238 116.728 76.871 1.00 72.70 272 PRO A N 1
ATOM 4684 C CA . PRO B 2 272 ? 83.512 117.155 76.288 1.00 72.70 272 PRO A CA 1
ATOM 4685 C C . PRO B 2 272 ? 84.369 115.968 75.873 1.00 72.70 272 PRO A C 1
ATOM 4686 O O . PRO B 2 272 ? 84.190 114.838 76.332 1.00 72.70 272 PRO A O 1
ATOM 4690 N N . ASN B 2 273 ? 85.317 116.250 74.985 1.00 68.63 273 ASN A N 1
ATOM 4691 C CA . ASN B 2 273 ? 86.226 115.242 74.458 1.00 68.63 273 ASN A CA 1
ATOM 4692 C C . ASN B 2 273 ? 87.537 115.279 75.232 1.00 68.63 273 ASN A C 1
ATOM 4693 O O . ASN B 2 273 ? 88.122 116.350 75.424 1.00 68.63 273 ASN A O 1
ATOM 4698 N N . PHE B 2 274 ? 87.991 114.109 75.674 1.00 64.17 274 PHE A N 1
ATOM 4699 C CA . PHE B 2 274 ? 89.244 113.997 76.410 1.00 64.17 274 PHE A CA 1
ATOM 4700 C C . PHE B 2 274 ? 90.410 114.043 75.429 1.00 64.17 274 PHE A C 1
ATOM 4701 O O . PHE B 2 274 ? 90.514 113.191 74.540 1.00 64.17 274 PHE A O 1
ATOM 4709 N N . SER B 2 275 ? 91.284 115.034 75.586 1.00 62.78 275 SER A N 1
ATOM 4710 C CA . SER B 2 275 ? 92.419 115.209 74.691 1.00 62.78 275 SER A CA 1
ATOM 4711 C C . SER B 2 275 ? 93.659 114.558 75.288 1.00 62.78 275 SER A C 1
ATOM 4712 O O . SER B 2 275 ? 94.009 114.815 76.444 1.00 62.78 275 SER A O 1
ATOM 4715 N N . VAL B 2 276 ? 94.318 113.713 74.496 1.00 62.81 276 VAL A N 1
ATOM 4716 C CA . VAL B 2 276 ? 95.517 113.026 74.965 1.00 62.81 276 VAL A CA 1
ATOM 4717 C C . VAL B 2 276 ? 96.678 114.001 75.111 1.00 62.81 276 VAL A C 1
ATOM 4718 O O . VAL B 2 276 ? 97.414 113.970 76.104 1.00 62.81 276 VAL A O 1
ATOM 4722 N N . LEU B 2 277 ? 96.862 114.882 74.130 1.00 64.19 277 LEU A N 1
ATOM 4723 C CA . LEU B 2 277 ? 97.980 115.813 74.118 1.00 64.19 277 LEU A CA 1
ATOM 4724 C C . LEU B 2 277 ? 97.476 117.229 73.883 1.00 64.19 277 LEU A C 1
ATOM 4725 O O . LEU B 2 277 ? 96.433 117.441 73.258 1.00 64.19 277 LEU A O 1
ATOM 4730 N N . THR B 2 278 ? 98.221 118.199 74.400 1.00 66.67 278 THR A N 1
ATOM 4731 C CA . THR B 2 278 ? 97.896 119.611 74.248 1.00 66.67 278 THR A CA 1
ATOM 4732 C C . THR B 2 278 ? 99.191 120.410 74.232 1.00 66.67 278 THR A C 1
ATOM 4733 O O . THR B 2 278 ? 99.979 120.343 75.170 1.00 66.67 278 THR A O 1
ATOM 4737 N N . VAL B 2 279 ? 99.409 121.166 73.162 1.00 71.09 279 VAL A N 1
ATOM 4738 C CA . VAL B 2 279 ? 100.626 121.956 73.020 1.00 71.09 279 VAL A CA 1
ATOM 4739 C C . VAL B 2 279 ? 100.537 123.308 73.718 1.00 71.09 279 VAL A C 1
ATOM 4740 O O . VAL B 2 279 ? 99.447 123.808 73.981 1.00 71.09 279 VAL A O 1
ATOM 4744 N N . GLY B 2 280 ? 101.694 123.893 74.018 1.00 73.12 280 GLY A N 1
ATOM 4745 C CA . GLY B 2 280 ? 101.743 125.185 74.669 1.00 73.12 280 GLY A CA 1
ATOM 4746 C C . GLY B 2 280 ? 101.962 125.071 76.168 1.00 73.12 280 GLY A C 1
ATOM 4747 O O . GLY B 2 280 ? 101.884 123.997 76.771 1.00 73.12 280 GLY A O 1
ATOM 4748 N N . ARG B 2 281 ? 102.245 126.224 76.776 1.00 73.39 281 ARG A N 1
ATOM 4749 C CA . ARG B 2 281 ? 102.467 126.297 78.215 1.00 73.39 281 ARG A CA 1
ATOM 4750 C C . ARG B 2 281 ? 101.171 126.314 79.014 1.00 73.39 281 ARG A C 1
ATOM 4751 O O . ARG B 2 281 ? 101.222 126.186 80.242 1.00 73.39 281 ARG A O 1
ATOM 4759 N N . GLN B 2 282 ? 100.039 126.422 78.324 1.00 68.33 282 GLN A N 1
ATOM 4760 C CA . GLN B 2 282 ? 98.712 126.444 78.944 1.00 68.33 282 GLN A CA 1
ATOM 4761 C C . GLN B 2 282 ? 98.530 127.500 80.034 1.00 68.33 282 GLN A C 1
ATOM 4762 O O . GLN B 2 282 ? 98.132 127.183 81.153 1.00 68.33 282 GLN A O 1
ATOM 4768 N N . ASN B 2 283 ? 98.818 128.754 79.700 1.00 78.12 283 ASN A N 1
ATOM 4769 C CA . ASN B 2 283 ? 98.649 129.850 80.632 1.00 78.12 283 ASN A CA 1
ATOM 4770 C C . ASN B 2 283 ? 97.175 130.255 80.641 1.00 78.12 283 ASN A C 1
ATOM 4771 O O . ASN B 2 283 ? 96.425 129.891 81.544 1.00 78.12 283 ASN A O 1
ATOM 4776 N N . ASN B 2 284 ? 96.776 131.011 79.624 1.00 85.21 284 ASN A N 1
ATOM 4777 C CA . ASN B 2 284 ? 95.403 131.498 79.467 1.00 85.21 284 ASN A CA 1
ATOM 4778 C C . ASN B 2 284 ? 94.279 130.474 79.240 1.00 85.21 284 ASN A C 1
ATOM 4779 O O . ASN B 2 284 ? 93.173 130.684 79.738 1.00 85.21 284 ASN A O 1
ATOM 4784 N N . CYS B 2 285 ? 94.609 129.379 78.533 1.00 85.61 285 CYS A N 1
ATOM 4785 C CA . CYS B 2 285 ? 93.754 128.220 78.118 1.00 85.61 285 CYS A CA 1
ATOM 4786 C C . CYS B 2 285 ? 92.893 128.441 76.871 1.00 85.61 285 CYS A C 1
ATOM 4787 O O . CYS B 2 285 ? 92.447 127.479 76.245 1.00 85.61 285 CYS A O 1
ATOM 4790 N N . ASP B 2 286 ? 92.675 129.696 76.500 1.00 88.68 286 ASP A N 1
ATOM 4791 C CA . ASP B 2 286 ? 91.852 130.004 75.334 1.00 88.68 286 ASP A CA 1
ATOM 4792 C C . ASP B 2 286 ? 92.406 129.455 74.012 1.00 88.68 286 ASP A C 1
ATOM 4793 O O . ASP B 2 286 ? 91.650 129.006 73.153 1.00 88.68 286 ASP A O 1
ATOM 4798 N N . SER B 2 287 ? 93.726 129.487 73.867 1.00 87.04 287 SER A N 1
ATOM 4799 C CA . SER B 2 287 ? 94.403 129.059 72.642 1.00 87.04 287 SER A CA 1
ATOM 4800 C C . SER B 2 287 ? 94.859 127.599 72.598 1.00 87.04 287 SER A C 1
ATOM 4801 O O . SER B 2 287 ? 95.576 127.207 71.681 1.00 87.04 287 SER A O 1
ATOM 4804 N N . LEU B 2 288 ? 94.432 126.800 73.568 1.00 82.26 288 LEU A N 1
ATOM 4805 C CA . LEU B 2 288 ? 94.828 125.394 73.628 1.00 82.26 288 LEU A CA 1
ATOM 4806 C C . LEU B 2 288 ? 94.542 124.599 72.353 1.00 82.26 288 LEU A C 1
ATOM 4807 O O . LEU B 2 288 ? 93.533 124.810 71.688 1.00 82.26 288 LEU A O 1
ATOM 4812 N N . THR B 2 289 ? 95.447 123.679 72.034 1.00 77.60 289 THR A N 1
ATOM 4813 C CA . THR B 2 289 ? 95.316 122.816 70.866 1.00 77.60 289 THR A CA 1
ATOM 4814 C C . THR B 2 289 ? 95.191 121.378 71.354 1.00 77.60 289 THR A C 1
ATOM 4815 O O . THR B 2 289 ? 95.999 120.921 72.155 1.00 77.60 289 THR A O 1
ATOM 4819 N N . ARG B 2 290 ? 94.192 120.662 70.855 1.00 73.61 290 ARG A N 1
ATOM 4820 C CA . ARG B 2 290 ? 93.946 119.291 71.287 1.00 73.61 290 ARG A CA 1
ATOM 4821 C C . ARG B 2 290 ? 94.309 118.248 70.239 1.00 73.61 290 ARG A C 1
ATOM 4822 O O . ARG B 2 290 ? 93.975 118.385 69.065 1.00 73.61 290 ARG A O 1
ATOM 4830 N N . VAL B 2 291 ? 95.002 117.206 70.681 1.00 73.11 291 VAL A N 1
ATOM 4831 C CA . VAL B 2 291 ? 95.418 116.118 69.811 1.00 73.11 291 VAL A CA 1
ATOM 4832 C C . VAL B 2 291 ? 94.827 114.794 70.294 1.00 73.11 291 VAL A C 1
ATOM 4833 O O . VAL B 2 291 ? 94.770 114.540 71.493 1.00 73.11 291 VAL A O 1
ATOM 4837 N N . ILE B 2 292 ? 94.365 113.974 69.353 1.00 71.34 292 ILE A N 1
ATOM 4838 C CA . ILE B 2 292 ? 93.788 112.656 69.644 1.00 71.34 292 ILE A CA 1
ATOM 4839 C C . ILE B 2 292 ? 92.612 112.623 70.623 1.00 71.34 292 ILE A C 1
ATOM 4840 O O . ILE B 2 292 ? 92.580 111.790 71.523 1.00 71.34 292 ILE A O 1
ATOM 4845 N N . GLU B 2 293 ? 91.658 113.532 70.460 1.00 71.39 293 GLU A N 1
ATOM 4846 C CA . GLU B 2 293 ? 90.486 113.567 71.334 1.00 71.39 293 GLU A CA 1
ATOM 4847 C C . GLU B 2 293 ? 89.692 112.254 71.336 1.00 71.39 293 GLU A C 1
ATOM 4848 O O . GLU B 2 293 ? 89.093 111.876 70.333 1.00 71.39 293 GLU A O 1
ATOM 4854 N N . VAL B 2 294 ? 89.687 111.581 72.483 1.00 69.62 294 VAL A N 1
ATOM 4855 C CA . VAL B 2 294 ? 88.999 110.313 72.688 1.00 69.62 294 VAL A CA 1
ATOM 4856 C C . VAL B 2 294 ? 87.703 110.599 73.447 1.00 69.62 294 VAL A C 1
ATOM 4857 O O . VAL B 2 294 ? 87.744 111.038 74.606 1.00 69.62 294 VAL A O 1
ATOM 4861 N N . PRO B 2 295 ? 86.543 110.395 72.838 1.00 70.05 295 PRO A N 1
ATOM 4862 C CA . PRO B 2 295 ? 85.273 110.652 73.523 1.00 70.05 295 PRO A CA 1
ATOM 4863 C C . PRO B 2 295 ? 84.912 109.501 74.458 1.00 70.05 295 PRO A C 1
ATOM 4864 O O . PRO B 2 295 ? 85.641 108.519 74.590 1.00 70.05 295 PRO A O 1
ATOM 4868 N N . TYR B 2 296 ? 83.762 109.651 75.118 1.00 72.29 296 TYR A N 1
ATOM 4869 C CA . TYR B 2 296 ? 83.205 108.649 76.027 1.00 72.29 296 TYR A CA 1
ATOM 4870 C C . TYR B 2 296 ? 84.138 108.328 77.189 1.00 72.29 296 TYR A C 1
ATOM 4871 O O . TYR B 2 296 ? 84.105 107.215 77.724 1.00 72.29 296 TYR A O 1
ATOM 4880 N N . VAL B 2 297 ? 84.975 109.279 77.590 1.00 68.27 297 VAL A N 1
ATOM 4881 C CA . VAL B 2 297 ? 85.892 109.109 78.708 1.00 68.27 297 VAL A CA 1
ATOM 4882 C C . VAL B 2 297 ? 85.553 110.061 79.849 1.00 68.27 297 VAL A C 1
ATOM 4883 O O . VAL B 2 297 ? 85.336 109.632 80.983 1.00 68.27 297 VAL A O 1
ATOM 4887 N N . LEU B 2 298 ? 85.506 111.363 79.565 1.00 67.60 298 LEU A N 1
ATOM 4888 C CA . LEU B 2 298 ? 85.128 112.327 80.596 1.00 67.60 298 LEU A CA 1
ATOM 4889 C C . LEU B 2 298 ? 83.686 112.147 81.057 1.00 67.60 298 LEU A C 1
ATOM 4890 O O . LEU B 2 298 ? 83.445 112.185 82.276 1.00 67.60 298 LEU A O 1
ATOM 4895 N N . PRO B 2 299 ? 82.692 111.980 80.173 1.00 68.19 299 PRO A N 1
ATOM 4896 C CA . PRO B 2 299 ? 81.346 111.649 80.652 1.00 68.19 299 PRO A CA 1
ATOM 4897 C C . PRO B 2 299 ? 81.298 110.428 81.547 1.00 68.19 299 PRO A C 1
ATOM 4898 O O . PRO B 2 299 ? 80.537 110.418 82.522 1.00 68.19 299 PRO A O 1
ATOM 4902 N N . PHE B 2 300 ? 82.085 109.394 81.243 1.00 66.64 300 PHE A N 1
ATOM 4903 C CA . PHE B 2 300 ? 82.031 108.171 82.035 1.00 66.64 300 PHE A CA 1
ATOM 4904 C C . PHE B 2 300 ? 82.701 108.347 83.392 1.00 66.64 300 PHE A C 1
ATOM 4905 O O . PHE B 2 300 ? 82.284 107.719 84.372 1.00 66.64 300 PHE A O 1
ATOM 4913 N N . LEU B 2 301 ? 83.736 109.184 83.468 1.00 59.90 301 LEU A N 1
ATOM 4914 C CA . LEU B 2 301 ? 84.420 109.435 84.730 1.00 59.90 301 LEU A CA 1
ATOM 4915 C C . LEU B 2 301 ? 83.714 110.477 85.588 1.00 59.90 301 LEU A C 1
ATOM 4916 O O . LEU B 2 301 ? 83.875 110.462 86.813 1.00 59.90 301 LEU A O 1
ATOM 4921 N N . ALA B 2 302 ? 82.932 111.370 84.979 1.00 62.48 302 ALA A N 1
ATOM 4922 C CA . ALA B 2 302 ? 82.314 112.458 85.731 1.00 62.48 302 ALA A CA 1
ATOM 4923 C C . ALA B 2 302 ? 81.036 112.007 86.429 1.00 62.48 302 ALA A C 1
ATOM 4924 O O . ALA B 2 302 ? 80.901 112.157 87.648 1.00 62.48 302 ALA A O 1
ATOM 4926 N N . GLU B 2 303 ? 80.106 111.437 85.674 1.00 68.35 303 GLU A N 1
ATOM 4927 C CA . GLU B 2 303 ? 78.855 110.978 86.260 1.00 68.35 303 GLU A CA 1
ATOM 4928 C C . GLU B 2 303 ? 78.629 109.491 86.038 1.00 68.35 303 GLU A C 1
ATOM 4929 O O . GLU B 2 303 ? 77.620 108.938 86.458 1.00 68.35 303 GLU A O 1
ATOM 4935 N N . GLY B 2 304 ? 79.591 108.830 85.408 1.00 68.84 304 GLY A N 1
ATOM 4936 C CA . GLY B 2 304 ? 79.489 107.402 85.178 1.00 68.84 304 GLY A CA 1
ATOM 4937 C C . GLY B 2 304 ? 78.729 107.000 83.932 1.00 68.84 304 GLY A C 1
ATOM 4938 O O . GLY B 2 304 ? 78.530 105.815 83.678 1.00 68.84 304 GLY A O 1
ATOM 4939 N N . ARG B 2 305 ? 78.297 107.986 83.156 1.00 73.03 305 ARG A N 1
ATOM 4940 C CA . ARG B 2 305 ? 77.570 107.726 81.922 1.00 73.03 305 ARG A CA 1
ATOM 4941 C C . ARG B 2 305 ? 78.280 108.393 80.752 1.00 73.03 305 ARG A C 1
ATOM 4942 O O . ARG B 2 305 ? 78.757 109.517 80.864 1.00 73.03 305 ARG A O 1
ATOM 4950 N N . ILE B 2 306 ? 78.340 107.694 79.627 1.00 74.77 306 ILE A N 1
ATOM 4951 C CA . ILE B 2 306 ? 79.016 108.190 78.432 1.00 74.77 306 ILE A CA 1
ATOM 4952 C C . ILE B 2 306 ? 78.433 109.471 77.834 1.00 74.77 306 ILE A C 1
ATOM 4953 O O . ILE B 2 306 ? 79.173 110.312 77.334 1.00 74.77 306 ILE A O 1
ATOM 4958 N N . SER B 2 307 ? 77.115 109.615 77.868 1.00 76.88 307 SER A N 1
ATOM 4959 C CA . SER B 2 307 ? 76.472 110.790 77.285 1.00 76.88 307 SER A CA 1
ATOM 4960 C C . SER B 2 307 ? 75.560 111.534 78.254 1.00 76.88 307 SER A C 1
ATOM 4961 O O . SER B 2 307 ? 75.104 110.974 79.248 1.00 76.88 307 SER A O 1
ATOM 4964 N N . GLY B 2 308 ? 75.302 112.804 77.953 1.00 76.02 308 GLY A N 1
ATOM 4965 C CA . GLY B 2 308 ? 74.440 113.628 78.781 1.00 76.02 308 GLY A CA 1
ATOM 4966 C C . GLY B 2 308 ? 75.071 114.299 79.984 1.00 76.02 308 GLY A C 1
ATOM 4967 O O . GLY B 2 308 ? 74.363 114.807 80.850 1.00 76.02 308 GLY A O 1
ATOM 4968 N N . VAL B 2 309 ? 76.397 114.306 80.051 1.00 73.09 309 VAL A N 1
ATOM 4969 C CA . VAL B 2 309 ? 77.086 114.925 81.176 1.00 73.09 309 VAL A CA 1
ATOM 4970 C C . VAL B 2 309 ? 77.657 116.291 80.815 1.00 73.09 309 VAL A C 1
ATOM 4971 O O . VAL B 2 309 ? 78.417 116.422 79.860 1.00 73.09 309 VAL A O 1
ATOM 4975 N N . THR B 2 310 ? 77.291 117.306 81.592 1.00 71.05 310 THR A N 1
ATOM 4976 C CA . THR B 2 310 ? 77.775 118.665 81.368 1.00 71.05 310 THR A CA 1
ATOM 4977 C C . THR B 2 310 ? 78.821 119.029 82.416 1.00 71.05 310 THR A C 1
ATOM 4978 O O . THR B 2 310 ? 78.630 118.794 83.606 1.00 71.05 310 THR A O 1
ATOM 4982 N N . LEU B 2 311 ? 79.919 119.622 81.965 1.00 67.81 311 LEU A N 1
ATOM 4983 C CA . LEU B 2 311 ? 81.022 119.980 82.846 1.00 67.81 311 LEU A CA 1
ATOM 4984 C C . LEU B 2 311 ? 81.270 121.476 82.751 1.00 67.81 311 LEU A C 1
ATOM 4985 O O . LEU B 2 311 ? 81.441 122.012 81.651 1.00 67.81 311 LEU A O 1
ATOM 4990 N N . GLN B 2 312 ? 81.287 122.145 83.900 1.00 67.53 312 GLN A N 1
ATOM 4991 C CA . GLN B 2 312 ? 81.555 123.573 83.933 1.00 67.53 312 GLN A CA 1
ATOM 4992 C C . GLN B 2 312 ? 83.015 123.849 83.598 1.00 67.53 312 GLN A C 1
ATOM 4993 O O . GLN B 2 312 ? 83.925 123.155 84.060 1.00 67.53 312 GLN A O 1
ATOM 4999 N N . GLY B 2 313 ? 83.232 124.879 82.780 1.00 66.18 313 GLY A N 1
ATOM 5000 C CA . GLY B 2 313 ? 84.573 125.254 82.387 1.00 66.18 313 GLY A CA 1
ATOM 5001 C C . GLY B 2 313 ? 85.322 125.984 83.485 1.00 66.18 313 GLY A C 1
ATOM 5002 O O . GLY B 2 313 ? 84.740 126.480 84.448 1.00 66.18 313 GLY A O 1
ATOM 5003 N N . ILE B 2 314 ? 86.646 126.037 83.324 1.00 63.75 314 ILE A N 1
ATOM 5004 C CA . ILE B 2 314 ? 87.484 126.736 84.292 1.00 63.75 314 ILE A CA 1
ATOM 5005 C C . ILE B 2 314 ? 87.160 128.224 84.302 1.00 63.75 314 ILE A C 1
ATOM 5006 O O . ILE B 2 314 ? 87.057 128.844 85.368 1.00 63.75 314 ILE A O 1
ATOM 5011 N N . ARG B 2 315 ? 86.955 128.796 83.121 1.00 68.26 315 ARG A N 1
ATOM 5012 C CA . ARG B 2 315 ? 86.608 130.208 83.024 1.00 68.26 315 ARG A CA 1
ATOM 5013 C C . ARG B 2 315 ? 85.252 130.469 83.664 1.00 68.26 315 ARG A C 1
ATOM 5014 O O . ARG B 2 315 ? 85.078 131.446 84.386 1.00 68.26 315 ARG A O 1
ATOM 5022 N N . ASP B 2 316 ? 84.288 129.598 83.393 1.00 68.41 316 ASP A N 1
ATOM 5023 C CA . ASP B 2 316 ? 82.960 129.756 83.979 1.00 68.41 316 ASP A CA 1
ATOM 5024 C C . ASP B 2 316 ? 83.006 129.622 85.496 1.00 68.41 316 ASP A C 1
ATOM 5025 O O . ASP B 2 316 ? 82.335 130.374 86.212 1.00 68.41 316 ASP A O 1
ATOM 5030 N N . LEU B 2 317 ? 83.790 128.668 86.003 1.00 63.49 317 LEU A N 1
ATOM 5031 C CA . LEU B 2 317 ? 83.921 128.489 87.443 1.00 63.49 317 LEU A CA 1
ATOM 5032 C C . LEU B 2 317 ? 84.741 129.596 88.094 1.00 63.49 317 LEU A C 1
ATOM 5033 O O . LEU B 2 317 ? 84.630 129.797 89.308 1.00 63.49 317 LEU A O 1
ATOM 5038 N N . GLN B 2 318 ? 85.562 130.309 87.320 1.00 63.49 318 GLN A N 1
ATOM 5039 C CA . GLN B 2 318 ? 86.389 131.367 87.891 1.00 63.49 318 GLN A CA 1
ATOM 5040 C C . GLN B 2 318 ? 85.535 132.519 88.407 1.00 63.49 318 GLN A C 1
ATOM 5041 O O . GLN B 2 318 ? 85.702 132.966 89.548 1.00 63.49 318 GLN A O 1
ATOM 5047 N N . GLN B 2 319 ? 84.609 133.013 87.582 1.00 66.73 319 GLN A N 1
ATOM 5048 C CA . GLN B 2 319 ? 83.721 134.081 88.025 1.00 66.73 319 GLN A CA 1
ATOM 5049 C C . GLN B 2 319 ? 82.699 133.598 89.045 1.00 66.73 319 GLN A C 1
ATOM 5050 O O . GLN B 2 319 ? 82.277 134.385 89.899 1.00 66.73 319 GLN A O 1
ATOM 5056 N N . GLU B 2 320 ? 82.288 132.329 88.974 1.00 64.72 320 GLU A N 1
ATOM 5057 C CA . GLU B 2 320 ? 81.346 131.804 89.957 1.00 64.72 320 GLU A CA 1
ATOM 5058 C C . GLU B 2 320 ? 81.951 131.801 91.356 1.00 64.72 320 GLU A C 1
ATOM 5059 O O . GLU B 2 320 ? 81.280 132.164 92.329 1.00 64.72 320 GLU A O 1
ATOM 5065 N N . TYR B 2 321 ? 83.220 131.403 91.476 1.00 60.66 321 TYR A N 1
ATOM 5066 C CA . TYR B 2 321 ? 83.882 131.406 92.775 1.00 60.66 321 TYR A CA 1
ATOM 5067 C C . TYR B 2 321 ? 84.147 132.815 93.290 1.00 60.66 321 TYR A C 1
ATOM 5068 O O . TYR B 2 321 ? 84.233 133.009 94.507 1.00 60.66 321 TYR A O 1
ATOM 5077 N N . GLN B 2 322 ? 84.279 133.798 92.397 1.00 64.53 322 GLN A N 1
ATOM 5078 C CA . GLN B 2 322 ? 84.503 135.172 92.831 1.00 64.53 322 GLN A CA 1
ATOM 5079 C C . GLN B 2 322 ? 83.260 135.795 93.449 1.00 64.53 322 GLN A C 1
ATOM 5080 O O . GLN B 2 322 ? 83.381 136.747 94.228 1.00 64.53 322 GLN A O 1
ATOM 5086 N N . GLN B 2 323 ? 82.073 135.284 93.124 1.00 65.98 323 GLN A N 1
ATOM 5087 C CA . GLN B 2 323 ? 80.834 135.820 93.671 1.00 65.98 323 GLN A CA 1
ATOM 5088 C C . GLN B 2 323 ? 80.510 135.281 95.056 1.00 65.98 323 GLN A C 1
ATOM 5089 O O . GLN B 2 323 ? 79.601 135.803 95.711 1.00 65.98 323 GLN A O 1
ATOM 5095 N N . ARG B 2 324 ? 81.225 134.255 95.518 1.00 62.17 324 ARG A N 1
ATOM 5096 C CA . ARG B 2 324 ? 80.980 133.664 96.826 1.00 62.17 324 ARG A CA 1
ATOM 5097 C C . ARG B 2 324 ? 82.173 133.732 97.765 1.00 62.17 324 ARG A C 1
ATOM 5098 O O . ARG B 2 324 ? 81.981 133.868 98.974 1.00 62.17 324 ARG A O 1
ATOM 5106 N N . PHE B 2 325 ? 83.396 133.640 97.244 1.00 56.88 325 PHE A N 1
ATOM 5107 C CA . PHE B 2 325 ? 84.596 133.667 98.069 1.00 56.88 325 PHE A CA 1
ATOM 5108 C C . PHE B 2 325 ? 85.409 134.943 97.902 1.00 56.88 325 PHE A C 1
ATOM 5109 O O . PHE B 2 325 ? 86.453 135.083 98.549 1.00 56.88 325 PHE A O 1
ATOM 5117 N N . GLY B 2 326 ? 84.968 135.872 97.058 1.00 60.41 326 GLY A N 1
ATOM 5118 C CA . GLY B 2 326 ? 85.667 137.119 96.866 1.00 60.41 326 GLY A CA 1
ATOM 5119 C C . GLY B 2 326 ? 86.624 137.079 95.693 1.00 60.41 326 GLY A C 1
ATOM 5120 O O . GLY B 2 326 ? 86.851 136.031 95.079 1.00 60.41 326 GLY A O 1
ATOM 5121 N N . PRO B 2 327 ? 87.205 138.231 95.355 1.00 63.13 327 PRO A N 1
ATOM 5122 C CA . PRO B 2 327 ? 88.139 138.294 94.218 1.00 63.13 327 PRO A CA 1
ATOM 5123 C C . PRO B 2 327 ? 89.427 137.547 94.530 1.00 63.13 327 PRO A C 1
ATOM 5124 O O . PRO B 2 327 ? 90.173 137.921 95.438 1.00 63.13 327 PRO A O 1
ATOM 5128 N N . ASN B 2 328 ? 89.686 136.488 93.768 1.00 60.32 328 ASN A N 1
ATOM 5129 C CA . ASN B 2 328 ? 90.898 135.699 93.935 1.00 60.32 328 ASN A CA 1
ATOM 5130 C C . ASN B 2 328 ? 91.156 134.931 92.647 1.00 60.32 328 ASN A C 1
ATOM 5131 O O . ASN B 2 328 ? 90.270 134.786 91.801 1.00 60.32 328 ASN A O 1
ATOM 5136 N N . ASP B 2 329 ? 92.388 134.444 92.510 1.00 60.10 329 ASP A N 1
ATOM 5137 C CA . ASP B 2 329 ? 92.792 133.662 91.342 1.00 60.10 329 ASP A CA 1
ATOM 5138 C C . ASP B 2 329 ? 92.611 132.190 91.688 1.00 60.10 329 ASP A C 1
ATOM 5139 O O . ASP B 2 329 ? 93.498 131.545 92.249 1.00 60.10 329 ASP A O 1
ATOM 5144 N N . TYR B 2 330 ? 91.443 131.650 91.347 1.00 56.90 330 TYR A N 1
ATOM 5145 C CA . TYR B 2 330 ? 91.111 130.259 91.622 1.00 56.90 330 TYR A CA 1
ATOM 5146 C C . TYR B 2 330 ? 91.582 129.311 90.526 1.00 56.90 330 TYR A C 1
ATOM 5147 O O . TYR B 2 330 ? 91.144 128.156 90.493 1.00 56.90 330 TYR A O 1
ATOM 5156 N N . ARG B 2 331 ? 92.457 129.767 89.634 1.00 59.06 331 ARG A N 1
ATOM 5157 C CA . ARG B 2 331 ? 92.932 128.938 88.535 1.00 59.06 331 ARG A CA 1
ATOM 5158 C C . ARG B 2 331 ? 94.149 128.141 88.982 1.00 59.06 331 ARG A C 1
ATOM 5159 O O . ARG B 2 331 ? 95.175 128.744 89.328 1.00 59.06 331 ARG A O 1
ATOM 5167 N N . PRO B 2 332 ? 94.090 126.808 88.994 1.00 51.66 332 PRO A N 1
ATOM 5168 C CA . PRO B 2 332 ? 95.276 126.020 89.356 1.00 51.66 332 PRO A CA 1
ATOM 5169 C C . PRO B 2 332 ? 96.328 126.044 88.259 1.00 51.66 332 PRO A C 1
ATOM 5170 O O . PRO B 2 332 ? 96.107 126.627 87.193 1.00 51.66 332 PRO A O 1
ATOM 5174 N N . ASN B 2 333 ? 97.474 125.414 88.506 1.00 49.56 333 ASN A N 1
ATOM 5175 C CA . ASN B 2 333 ? 98.526 125.332 87.499 1.00 49.56 333 ASN A CA 1
ATOM 5176 C C . ASN B 2 333 ? 98.062 124.417 86.373 1.00 49.56 333 ASN A C 1
ATOM 5177 O O . ASN B 2 333 ? 98.068 123.190 86.517 1.00 49.56 333 ASN A O 1
ATOM 5182 N N . LEU B 2 334 ? 97.596 124.996 85.276 1.00 53.23 334 LEU A N 1
ATOM 5183 C CA . LEU B 2 334 ? 97.084 124.192 84.174 1.00 53.23 334 LEU A CA 1
ATOM 5184 C C . LEU B 2 334 ? 98.103 123.256 83.543 1.00 53.23 334 LEU A C 1
ATOM 5185 O O . LEU B 2 334 ? 97.792 122.101 83.285 1.00 53.23 334 LEU A O 1
ATOM 5190 N N . PHE B 2 335 ? 99.320 123.734 83.310 1.00 54.99 335 PHE A N 1
ATOM 5191 C CA . PHE B 2 335 ? 100.316 122.878 82.672 1.00 54.99 335 PHE A CA 1
ATOM 5192 C C . PHE B 2 335 ? 100.681 121.691 83.555 1.00 54.99 335 PHE A C 1
ATOM 5193 O O . PHE B 2 335 ? 100.787 120.559 83.069 1.00 54.99 335 PHE A O 1
ATOM 5201 N N . VAL B 2 336 ? 100.880 121.929 84.852 1.00 50.60 336 VAL A N 1
ATOM 5202 C CA . VAL B 2 336 ? 101.302 120.856 85.748 1.00 50.60 336 VAL A CA 1
ATOM 5203 C C . VAL B 2 336 ? 100.187 119.832 85.921 1.00 50.60 336 VAL A C 1
ATOM 5204 O O . VAL B 2 336 ? 100.410 118.622 85.802 1.00 50.60 336 VAL A O 1
ATOM 5208 N N . THR B 2 337 ? 98.967 120.301 86.191 1.00 48.67 337 THR A N 1
ATOM 5209 C CA . THR B 2 337 ? 97.865 119.383 86.460 1.00 48.67 337 THR A CA 1
ATOM 5210 C C . THR B 2 337 ? 97.455 118.601 85.218 1.00 48.67 337 THR A C 1
ATOM 5211 O O . THR B 2 337 ? 97.047 117.439 85.328 1.00 48.67 337 THR A O 1
ATOM 5215 N N . TYR B 2 338 ? 97.544 119.217 84.037 1.00 54.07 338 TYR A N 1
ATOM 5216 C CA . TYR B 2 338 ? 97.163 118.525 82.810 1.00 54.07 338 TYR A CA 1
ATOM 5217 C C . TYR B 2 338 ? 98.100 117.359 82.521 1.00 54.07 338 TYR A C 1
ATOM 5218 O O . TYR B 2 338 ? 97.652 116.233 82.281 1.00 54.07 338 TYR A O 1
ATOM 5227 N N . TRP B 2 339 ? 99.410 117.612 82.544 1.00 51.16 339 TRP A N 1
ATOM 5228 C CA . TRP B 2 339 ? 100.371 116.572 82.199 1.00 51.16 339 TRP A CA 1
ATOM 5229 C C . TRP B 2 339 ? 100.576 115.572 83.329 1.00 51.16 339 TRP A C 1
ATOM 5230 O O . TRP B 2 339 ? 100.859 114.399 83.063 1.00 51.16 339 TRP A O 1
ATOM 5241 N N . SER B 2 340 ? 100.446 116.006 84.585 1.00 46.62 340 SER A N 1
ATOM 5242 C CA . SER B 2 340 ? 100.504 115.053 85.687 1.00 46.62 340 SER A CA 1
ATOM 5243 C C . SER B 2 340 ? 99.319 114.099 85.655 1.00 46.62 340 SER A C 1
ATOM 5244 O O . SER B 2 340 ? 99.379 113.021 86.255 1.00 46.62 340 SER A O 1
ATOM 5247 N N . PHE B 2 341 ? 98.237 114.478 84.971 1.00 46.11 341 PHE A N 1
ATOM 5248 C CA . PHE B 2 341 ? 97.095 113.585 84.815 1.00 46.11 341 PHE A CA 1
ATOM 5249 C C . PHE B 2 341 ? 97.269 112.653 83.621 1.00 46.11 341 PHE A C 1
ATOM 5250 O O . PHE B 2 341 ? 96.804 111.510 83.652 1.00 46.11 341 PHE A O 1
ATOM 5258 N N . ARG B 2 342 ? 97.941 113.085 82.570 1.00 51.72 342 ARG A N 1
ATOM 5259 C CA . ARG B 2 342 ? 98.166 112.148 81.489 1.00 51.72 342 ARG A CA 1
ATOM 5260 C C . ARG B 2 342 ? 99.106 111.089 82.046 1.00 51.72 342 ARG A C 1
ATOM 5261 O O . ARG B 2 342 ? 98.965 109.907 81.766 1.00 51.72 342 ARG A O 1
ATOM 5269 N N . MET B 2 343 ? 100.049 111.536 82.866 1.00 47.14 343 MET A N 1
ATOM 5270 C CA . MET B 2 343 ? 101.052 110.677 83.473 1.00 47.14 343 MET A CA 1
ATOM 5271 C C . MET B 2 343 ? 100.510 109.611 84.414 1.00 47.14 343 MET A C 1
ATOM 5272 O O . MET B 2 343 ? 100.972 108.485 84.387 1.00 47.14 343 MET A O 1
ATOM 5277 N N . MET B 2 344 ? 99.547 109.951 85.258 1.00 44.28 344 MET A N 1
ATOM 5278 C CA . MET B 2 344 ? 99.009 108.952 86.162 1.00 44.28 344 MET A CA 1
ATOM 5279 C C . MET B 2 344 ? 98.332 107.843 85.369 1.00 44.28 344 MET A C 1
ATOM 5280 O O . MET B 2 344 ? 98.553 106.667 85.625 1.00 44.28 344 MET A O 1
ATOM 5285 N N . ILE B 2 345 ? 97.501 108.236 84.408 1.00 46.30 345 ILE A N 1
ATOM 5286 C CA . ILE B 2 345 ? 96.781 107.302 83.545 1.00 46.30 345 ILE A CA 1
ATOM 5287 C C . ILE B 2 345 ? 97.595 106.514 82.518 1.00 46.30 345 ILE A C 1
ATOM 5288 O O . ILE B 2 345 ? 97.427 105.310 82.377 1.00 46.30 345 ILE A O 1
ATOM 5293 N N . GLY B 2 346 ? 98.499 107.198 81.823 1.00 47.44 346 GLY A N 1
ATOM 5294 C CA . GLY B 2 346 ? 99.279 106.587 80.759 1.00 47.44 346 GLY A CA 1
ATOM 5295 C C . GLY B 2 346 ? 100.226 105.516 81.223 1.00 47.44 346 GLY A C 1
ATOM 5296 O O . GLY B 2 346 ? 100.496 104.537 80.536 1.00 47.44 346 GLY A O 1
ATOM 5297 N N . LEU B 2 347 ? 100.736 105.739 82.415 1.00 46.02 347 LEU A N 1
ATOM 5298 C CA . LEU B 2 347 ? 101.670 104.849 83.093 1.00 46.02 347 LEU A CA 1
ATOM 5299 C C . LEU B 2 347 ? 101.025 103.560 83.592 1.00 46.02 347 LEU A C 1
ATOM 5300 O O . LEU B 2 347 ? 101.641 102.857 84.399 1.00 46.02 347 LEU A O 1
ATOM 5305 N N . MET B 2 348 ? 99.808 103.238 83.152 1.00 50.66 348 MET A N 1
ATOM 5306 C CA . MET B 2 348 ? 99.250 101.915 83.402 1.00 50.66 348 MET A CA 1
ATOM 5307 C C . MET B 2 348 ? 99.697 100.885 82.378 1.00 50.66 348 MET A C 1
ATOM 5308 O O . MET B 2 348 ? 99.782 99.696 82.706 1.00 50.66 348 MET A O 1
ATOM 5313 N N . ALA B 2 349 ? 99.976 101.313 81.146 1.00 50.92 349 ALA A N 1
ATOM 5314 C CA . ALA B 2 349 ? 100.295 100.371 80.081 1.00 50.92 349 ALA A CA 1
ATOM 5315 C C . ALA B 2 349 ? 101.558 99.570 80.363 1.00 50.92 349 ALA A C 1
ATOM 5316 O O . ALA B 2 349 ? 101.566 98.357 80.133 1.00 50.92 349 ALA A O 1
ATOM 5318 N N . ILE B 2 350 ? 102.614 100.210 80.856 1.00 50.88 350 ILE A N 1
ATOM 5319 C CA . ILE B 2 350 ? 103.893 99.540 81.082 1.00 50.88 350 ILE A CA 1
ATOM 5320 C C . ILE B 2 350 ? 103.746 98.422 82.114 1.00 50.88 350 ILE A C 1
ATOM 5321 O O . ILE B 2 350 ? 104.207 97.301 81.853 1.00 50.88 350 ILE A O 1
ATOM 5326 N N . PRO B 2 351 ? 103.171 98.722 83.288 1.00 50.41 351 PRO A N 1
ATOM 5327 C CA . PRO B 2 351 ? 102.993 97.689 84.313 1.00 50.41 351 PRO A CA 1
ATOM 5328 C C . PRO B 2 351 ? 102.014 96.622 83.853 1.00 50.41 351 PRO A C 1
ATOM 5329 O O . PRO B 2 351 ? 102.297 95.437 83.978 1.00 50.41 351 PRO A O 1
ATOM 5333 N N . VAL B 2 352 ? 100.864 97.042 83.343 1.00 51.21 352 VAL A N 1
ATOM 5334 C CA . VAL B 2 352 ? 99.872 96.101 82.848 1.00 51.21 352 VAL A CA 1
ATOM 5335 C C . VAL B 2 352 ? 100.427 95.329 81.660 1.00 51.21 352 VAL A C 1
ATOM 5336 O O . VAL B 2 352 ? 100.208 94.132 81.532 1.00 51.21 352 VAL A O 1
ATOM 5340 N N . LEU B 2 353 ? 101.140 96.025 80.783 1.00 54.37 353 LEU A N 1
ATOM 5341 C CA . LEU B 2 353 ? 101.730 95.387 79.621 1.00 54.37 353 LEU A CA 1
ATOM 5342 C C . LEU B 2 353 ? 102.765 94.350 80.036 1.00 54.37 353 LEU A C 1
ATOM 5343 O O . LEU B 2 353 ? 102.812 93.261 79.478 1.00 54.37 353 LEU A O 1
ATOM 5348 N N . PHE B 2 354 ? 103.599 94.692 81.011 1.00 52.22 354 PHE A N 1
ATOM 5349 C CA . PHE B 2 354 ? 104.617 93.766 81.490 1.00 52.22 354 PHE A CA 1
ATOM 5350 C C . PHE B 2 354 ? 104.019 92.533 82.150 1.00 52.22 354 PHE A C 1
ATOM 5351 O O . PHE B 2 354 ? 104.494 91.421 81.947 1.00 52.22 354 PHE A O 1
ATOM 5359 N N . ALA B 2 355 ? 102.976 92.734 82.945 1.00 51.82 355 ALA A N 1
ATOM 5360 C CA . ALA B 2 355 ? 102.339 91.629 83.641 1.00 51.82 355 ALA A CA 1
ATOM 5361 C C . ALA B 2 355 ? 101.736 90.631 82.668 1.00 51.82 355 ALA A C 1
ATOM 5362 O O . ALA B 2 355 ? 101.852 89.427 82.860 1.00 51.82 355 ALA A O 1
ATOM 5364 N N . LEU B 2 356 ? 101.092 91.134 81.624 1.00 53.52 356 LEU A N 1
ATOM 5365 C CA . LEU B 2 356 ? 100.479 90.275 80.621 1.00 53.52 356 LEU A CA 1
ATOM 5366 C C . LEU B 2 356 ? 101.506 89.441 79.866 1.00 53.52 356 LEU A C 1
ATOM 5367 O O . LEU B 2 356 ? 101.285 88.265 79.603 1.00 53.52 356 LEU A O 1
ATOM 5372 N N . ILE B 2 357 ? 102.631 90.057 79.527 1.00 56.01 357 ILE A N 1
ATOM 5373 C CA . ILE B 2 357 ? 103.686 89.375 78.792 1.00 56.01 357 ILE A CA 1
ATOM 5374 C C . ILE B 2 357 ? 104.378 88.316 79.639 1.00 56.01 357 ILE A C 1
ATOM 5375 O O . ILE B 2 357 ? 104.542 87.177 79.215 1.00 56.01 357 ILE A O 1
ATOM 5380 N N . ALA B 2 358 ? 104.784 88.703 80.840 1.00 56.65 358 ALA A N 1
ATOM 5381 C CA . ALA B 2 358 ? 105.460 87.801 81.768 1.00 56.65 358 ALA A CA 1
ATOM 5382 C C . ALA B 2 358 ? 104.631 86.550 82.031 1.00 56.65 358 ALA A C 1
ATOM 5383 O O . ALA B 2 358 ? 105.174 85.440 82.086 1.00 56.65 358 ALA A O 1
ATOM 5385 N N . LEU B 2 359 ? 103.316 86.706 82.200 1.00 57.11 359 LEU A N 1
ATOM 5386 C CA . LEU B 2 359 ? 102.450 85.547 82.370 1.00 57.11 359 LEU A CA 1
ATOM 5387 C C . LEU B 2 359 ? 102.382 84.690 81.114 1.00 57.11 359 LEU A C 1
ATOM 5388 O O . LEU B 2 359 ? 102.272 83.464 81.220 1.00 57.11 359 LEU A O 1
ATOM 5393 N N . TRP B 2 360 ? 102.443 85.306 79.931 1.00 62.73 360 TRP A N 1
ATOM 5394 C CA . TRP B 2 360 ? 102.425 84.542 78.689 1.00 62.73 360 TRP A CA 1
ATOM 5395 C C . TRP B 2 360 ? 103.729 83.788 78.460 1.00 62.73 360 TRP A C 1
ATOM 5396 O O . TRP B 2 360 ? 103.711 82.691 77.893 1.00 62.73 360 TRP A O 1
ATOM 5407 N N . LEU B 2 361 ? 104.861 84.353 78.883 1.00 61.36 361 LEU A N 1
ATOM 5408 C CA . LEU B 2 361 ? 106.145 83.691 78.695 1.00 61.36 361 LEU A CA 1
ATOM 5409 C C . LEU B 2 361 ? 106.425 82.630 79.751 1.00 61.36 361 LEU A C 1
ATOM 5410 O O . LEU B 2 361 ? 107.360 81.841 79.582 1.00 61.36 361 LEU A O 1
ATOM 5415 N N . THR B 2 362 ? 105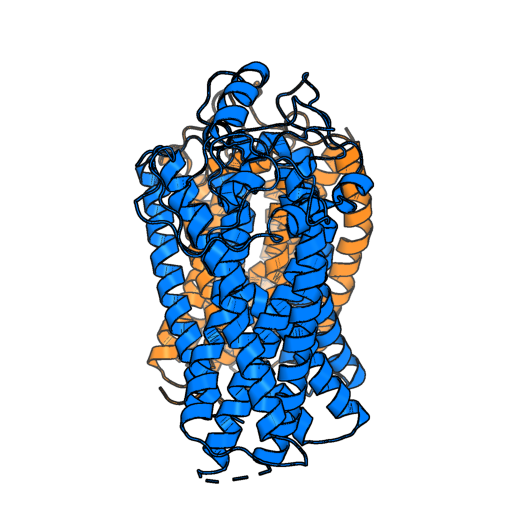.643 82.592 80.831 1.00 62.47 362 THR A N 1
ATOM 5416 C CA . THR B 2 362 ? 105.843 81.633 81.910 1.00 62.47 362 THR A CA 1
ATOM 5417 C C . THR B 2 362 ? 104.720 80.603 81.991 1.00 62.47 362 THR A C 1
ATOM 5418 O O . THR B 2 362 ? 104.535 79.976 83.039 1.00 62.47 362 THR A O 1
ATOM 5422 N N . ARG B 2 363 ? 103.968 80.416 80.910 1.00 65.82 363 ARG A N 1
ATOM 5423 C CA . ARG B 2 363 ? 102.875 79.455 80.910 1.00 65.82 363 ARG A CA 1
ATOM 5424 C C . ARG B 2 363 ? 103.413 78.031 80.841 1.00 65.82 363 ARG A C 1
ATOM 5425 O O . ARG B 2 363 ? 104.379 77.749 80.127 1.00 65.82 363 ARG A O 1
ATOM 5433 N N . GLY B 2 364 ? 102.780 77.136 81.593 1.00 67.54 364 GLY A N 1
ATOM 5434 C CA . GLY B 2 364 ? 103.172 75.734 81.587 1.00 67.54 364 GLY A CA 1
ATOM 5435 C C . GLY B 2 364 ? 104.586 75.481 82.062 1.00 67.54 364 GLY A C 1
ATOM 5436 O O . GLY B 2 364 ? 105.267 74.594 81.532 1.00 67.54 364 GLY A O 1
ATOM 5437 N N . GLY B 2 365 ? 105.045 76.241 83.054 1.00 65.32 365 GLY A N 1
ATOM 5438 C CA . GLY B 2 365 ? 106.379 76.048 83.585 1.00 65.32 365 GLY A CA 1
ATOM 5439 C C . GLY B 2 365 ? 107.503 76.569 82.721 1.00 65.32 365 GLY A C 1
ATOM 5440 O O . GLY B 2 365 ? 108.669 76.289 83.014 1.00 65.32 365 GLY A O 1
ATOM 5441 N N . GLN B 2 366 ? 107.194 77.315 81.664 1.00 67.60 366 GLN A N 1
ATOM 5442 C CA . GLN B 2 366 ? 108.229 77.834 80.783 1.00 67.60 366 GLN A CA 1
ATOM 5443 C C . GLN B 2 366 ? 109.040 78.920 81.482 1.00 67.60 366 GLN A C 1
ATOM 5444 O O . GLN B 2 366 ? 108.513 79.725 82.254 1.00 67.60 366 GLN A O 1
ATOM 5450 N N . ILE B 2 367 ? 110.339 78.932 81.205 1.00 66.45 367 ILE A N 1
ATOM 5451 C CA . ILE B 2 367 ? 111.267 79.904 81.766 1.00 66.45 367 ILE A CA 1
ATOM 5452 C C . ILE B 2 367 ? 111.698 80.843 80.644 1.00 66.45 367 ILE A C 1
ATOM 5453 O O . ILE B 2 367 ? 112.358 80.408 79.696 1.00 66.45 367 ILE A O 1
ATOM 5458 N N . PRO B 2 368 ? 111.348 82.126 80.698 1.00 65.54 368 PRO A N 1
ATOM 5459 C CA . PRO B 2 368 ? 111.755 83.044 79.631 1.00 65.54 368 PRO A CA 1
ATOM 5460 C C . PRO B 2 368 ? 113.258 83.273 79.626 1.00 65.54 368 PRO A C 1
ATOM 5461 O O . PRO B 2 368 ? 113.926 83.215 80.661 1.00 65.54 368 PRO A O 1
ATOM 5465 N N . ASN B 2 369 ? 113.788 83.536 78.429 1.00 66.83 369 ASN A N 1
ATOM 5466 C CA . ASN B 2 369 ? 115.213 83.796 78.273 1.00 66.83 369 ASN A CA 1
ATOM 5467 C C . ASN B 2 369 ? 115.507 84.942 77.311 1.00 66.83 369 ASN A C 1
ATOM 5468 O O . ASN B 2 369 ? 116.676 85.153 76.965 1.00 66.83 369 ASN A O 1
ATOM 5473 N N . GLN B 2 370 ? 114.494 85.681 76.867 1.00 66.32 370 GLN A N 1
ATOM 5474 C CA . GLN B 2 370 ? 114.715 86.769 75.926 1.00 66.32 370 GLN A CA 1
ATOM 5475 C C . GLN B 2 370 ? 115.439 87.927 76.601 1.00 66.32 370 GLN A C 1
ATOM 5476 O O . GLN B 2 370 ? 115.138 88.291 77.741 1.00 66.32 370 GLN A O 1
ATOM 5482 N N . ARG B 2 371 ? 116.405 88.508 75.885 1.00 65.58 371 ARG A N 1
ATOM 5483 C CA . ARG B 2 371 ? 117.146 89.642 76.426 1.00 65.58 371 ARG A CA 1
ATOM 5484 C C . ARG B 2 371 ? 116.273 90.885 76.536 1.00 65.58 371 ARG A C 1
ATOM 5485 O O . ARG B 2 371 ? 116.405 91.649 77.499 1.00 65.58 371 ARG A O 1
ATOM 5493 N N . TRP B 2 372 ? 115.382 91.108 75.566 1.00 62.30 372 TRP A N 1
ATOM 5494 C CA . TRP B 2 372 ? 114.509 92.276 75.619 1.00 62.30 372 TRP A CA 1
ATOM 5495 C C . TRP B 2 372 ? 113.529 92.194 76.781 1.00 62.30 372 TRP A C 1
ATOM 5496 O O . TRP B 2 372 ? 113.147 93.227 77.341 1.00 62.30 372 TRP A O 1
ATOM 5507 N N . PHE B 2 373 ? 113.106 90.982 77.151 1.00 59.73 373 PHE A N 1
ATOM 5508 C CA . PHE B 2 373 ? 112.220 90.827 78.299 1.00 59.73 373 PHE A CA 1
ATOM 5509 C C . PHE B 2 373 ? 112.906 91.239 79.595 1.00 59.73 373 PHE A C 1
ATOM 5510 O O . PHE B 2 373 ? 112.267 91.833 80.471 1.00 59.73 373 PHE A O 1
ATOM 5518 N N . SER B 2 374 ? 114.196 90.926 79.739 1.00 58.51 374 SER A N 1
ATOM 5519 C CA . SER B 2 374 ? 114.938 91.363 80.918 1.00 58.51 374 SER A CA 1
ATOM 5520 C C . SER B 2 374 ? 115.022 92.882 80.986 1.00 58.51 374 SER A C 1
ATOM 5521 O O . SER B 2 374 ? 114.871 93.471 82.063 1.00 58.51 374 SER A O 1
ATOM 5524 N N . TRP B 2 375 ? 115.262 93.535 79.846 1.00 58.56 375 TRP A N 1
ATOM 5525 C CA . TRP B 2 375 ? 115.290 94.992 79.809 1.00 58.56 375 TRP A CA 1
ATOM 5526 C C . TRP B 2 375 ? 113.908 95.600 80.001 1.00 58.56 375 TRP A C 1
ATOM 5527 O O . TRP B 2 375 ? 113.804 96.715 80.525 1.00 58.56 375 TRP A O 1
ATOM 5538 N N . LEU B 2 376 ? 112.850 94.899 79.587 1.00 55.44 376 LEU A N 1
ATOM 5539 C CA . LEU B 2 376 ? 111.497 95.410 79.782 1.00 55.44 376 LEU A CA 1
ATOM 5540 C C . LEU B 2 376 ? 111.155 95.519 81.263 1.00 55.44 376 LEU A C 1
ATOM 5541 O O . LEU B 2 376 ? 110.500 96.479 81.685 1.00 55.44 376 LEU A O 1
ATOM 5546 N N . ALA B 2 377 ? 111.585 94.542 82.064 1.00 51.96 377 ALA A N 1
ATOM 5547 C CA . ALA B 2 377 ? 111.299 94.570 83.495 1.00 51.96 377 ALA A CA 1
ATOM 5548 C C . ALA B 2 377 ? 111.970 95.750 84.186 1.00 51.96 377 ALA A C 1
ATOM 5549 O O . ALA B 2 377 ? 111.369 96.367 85.073 1.00 51.96 377 ALA A O 1
ATOM 5551 N N . LEU B 2 378 ? 113.208 96.073 83.804 1.00 52.34 378 LEU A N 1
ATOM 5552 C CA . LEU B 2 378 ? 113.915 97.179 84.442 1.00 52.34 378 LEU A CA 1
ATOM 5553 C C . LEU B 2 378 ? 113.220 98.510 84.181 1.00 52.34 378 LEU A C 1
ATOM 5554 O O . LEU B 2 378 ? 113.097 99.338 85.091 1.00 52.34 378 LEU A O 1
ATOM 5559 N N . LEU B 2 379 ? 112.763 98.737 82.949 1.00 51.04 379 LEU A N 1
ATOM 5560 C CA . LEU B 2 379 ? 112.024 99.955 82.642 1.00 51.04 379 LEU A CA 1
ATOM 5561 C C . LEU B 2 379 ? 110.622 99.952 83.234 1.00 51.04 379 LEU A C 1
ATOM 5562 O O . LEU B 2 379 ? 110.044 101.027 83.432 1.00 51.04 379 LEU A O 1
ATOM 5567 N N . THR B 2 380 ? 110.063 98.775 83.516 1.00 49.03 380 THR A N 1
ATOM 5568 C CA . THR B 2 380 ? 108.747 98.686 84.134 1.00 49.03 380 THR A CA 1
ATOM 5569 C C . THR B 2 380 ? 108.771 99.034 85.617 1.00 49.03 380 THR A C 1
ATOM 5570 O O . THR B 2 380 ? 107.742 99.454 86.157 1.00 49.03 380 THR A O 1
ATOM 5574 N N . MET B 2 381 ? 109.917 98.874 86.280 1.00 47.45 381 MET A N 1
ATOM 5575 C CA . MET B 2 381 ? 109.989 99.138 87.717 1.00 47.45 381 MET A CA 1
ATOM 5576 C C . MET B 2 381 ? 109.642 100.577 88.084 1.00 47.45 381 MET A C 1
ATOM 5577 O O . MET B 2 381 ? 108.821 100.771 88.997 1.00 47.45 381 MET A O 1
ATOM 5582 N N . PRO B 2 382 ? 110.201 101.615 87.449 1.00 42.56 382 PRO A N 1
ATOM 5583 C CA . PRO B 2 382 ? 109.866 102.986 87.866 1.00 42.56 382 PRO A CA 1
ATOM 5584 C C . PRO B 2 382 ? 108.487 103.453 87.432 1.00 42.56 382 PRO A C 1
ATOM 5585 O O . PRO B 2 382 ? 108.050 104.518 87.885 1.00 42.56 382 PRO A O 1
ATOM 5589 N N . ALA B 2 383 ? 107.787 102.705 86.570 1.00 41.80 383 ALA A N 1
ATOM 5590 C CA . ALA B 2 383 ? 106.494 103.177 86.077 1.00 41.80 383 ALA A CA 1
ATOM 5591 C C . ALA B 2 383 ? 105.467 103.347 87.192 1.00 41.80 383 ALA A C 1
ATOM 5592 O O . ALA B 2 383 ? 104.837 104.417 87.258 1.00 41.80 383 ALA A O 1
ATOM 5594 N N . PRO B 2 384 ? 105.236 102.372 88.082 1.00 38.91 384 PRO A N 1
ATOM 5595 C CA . PRO B 2 384 ? 104.278 102.621 89.171 1.00 38.91 384 PRO A CA 1
ATOM 5596 C C . PRO B 2 384 ? 104.767 103.642 90.181 1.00 38.91 384 PRO A C 1
ATOM 5597 O O . PRO B 2 384 ? 103.942 104.348 90.775 1.00 38.91 384 PRO A O 1
ATOM 5601 N N . PHE B 2 385 ? 106.081 103.738 90.403 1.00 36.42 385 PHE A N 1
ATOM 5602 C CA . PHE B 2 385 ? 106.603 104.748 91.319 1.00 36.42 385 PHE A CA 1
ATOM 5603 C C . PHE B 2 385 ? 106.303 106.153 90.816 1.00 36.42 385 PHE A C 1
ATOM 5604 O O . PHE B 2 385 ? 105.904 107.029 91.592 1.00 36.42 385 PHE A O 1
ATOM 5612 N N . LEU B 2 386 ? 106.490 106.388 89.516 1.00 37.73 386 LEU A N 1
ATOM 5613 C CA . LEU B 2 386 ? 106.188 107.692 88.941 1.00 37.73 386 LEU A CA 1
ATOM 5614 C C . LEU B 2 386 ? 104.689 107.924 88.807 1.00 37.73 386 LEU A C 1
ATOM 5615 O O . LEU B 2 386 ? 104.228 109.061 88.957 1.00 37.73 386 LEU A O 1
ATOM 5620 N N . ALA B 2 387 ? 103.920 106.871 88.521 1.00 37.34 387 ALA A N 1
ATOM 5621 C CA . ALA B 2 387 ? 102.471 107.017 88.421 1.00 37.34 387 ALA A CA 1
ATOM 5622 C C . ALA B 2 387 ? 101.858 107.386 89.766 1.00 37.34 387 ALA A C 1
ATOM 5623 O O . ALA B 2 387 ? 100.934 108.206 89.830 1.00 37.34 387 ALA A O 1
ATOM 5625 N N . ASN B 2 388 ? 102.351 106.783 90.851 1.00 35.02 388 ASN A N 1
ATOM 5626 C CA . ASN B 2 388 ? 101.864 107.135 92.180 1.00 35.02 388 ASN A CA 1
ATOM 5627 C C . ASN B 2 388 ? 102.193 108.579 92.533 1.00 35.02 388 ASN A C 1
ATOM 5628 O O . ASN B 2 388 ? 101.368 109.269 93.144 1.00 35.02 388 ASN A O 1
ATOM 5633 N N . SER B 2 389 ? 103.361 109.039 92.111 1.00 35.86 389 SER A N 1
ATOM 5634 C CA . SER B 2 389 ? 103.782 110.401 92.370 1.00 35.86 389 SER A CA 1
ATOM 5635 C C . SER B 2 389 ? 102.905 111.386 91.611 1.00 35.86 389 SER A C 1
ATOM 5636 O O . SER B 2 389 ? 102.547 112.425 92.139 1.00 35.86 389 SER A O 1
ATOM 5639 N N . ALA B 2 390 ? 102.560 111.055 90.372 1.00 37.57 390 ALA A N 1
ATOM 5640 C CA . ALA B 2 390 ? 101.712 111.913 89.550 1.00 37.57 390 ALA A CA 1
ATOM 5641 C C . ALA B 2 390 ? 100.274 111.937 90.050 1.00 37.57 390 ALA A C 1
ATOM 5642 O O . ALA B 2 390 ? 99.596 112.963 89.928 1.00 37.57 390 ALA A O 1
ATOM 5644 N N . GLY B 2 391 ? 99.790 110.823 90.603 1.00 37.02 391 GLY A N 1
ATOM 5645 C CA . GLY B 2 391 ? 98.420 110.786 91.088 1.00 37.02 391 GLY A CA 1
ATOM 5646 C C . GLY B 2 391 ? 98.177 111.735 92.245 1.00 37.02 391 GLY A C 1
ATOM 5647 O O . GLY B 2 391 ? 97.177 112.457 92.268 1.00 37.02 391 GLY A O 1
ATOM 5648 N N . TRP B 2 392 ? 99.088 111.750 93.218 1.00 35.63 392 TRP A N 1
ATOM 5649 C CA . TRP B 2 392 ? 98.931 112.646 94.357 1.00 35.63 392 TRP A CA 1
ATOM 5650 C C . TRP B 2 392 ? 99.244 114.090 93.986 1.00 35.63 392 TRP A C 1
ATOM 5651 O O . TRP B 2 392 ? 98.686 115.015 94.587 1.00 35.63 392 TRP A O 1
ATOM 5662 N N . VAL B 2 393 ? 100.135 114.304 93.014 1.00 38.01 393 VAL A N 1
ATOM 5663 C CA . VAL B 2 393 ? 100.440 115.663 92.573 1.00 38.01 393 VAL A CA 1
ATOM 5664 C C . VAL B 2 393 ? 99.201 116.318 91.978 1.00 38.01 393 VAL A C 1
ATOM 5665 O O . VAL B 2 393 ? 98.881 117.472 92.289 1.00 38.01 393 VAL A O 1
ATOM 5669 N N . PHE B 2 394 ? 98.473 115.589 91.129 1.00 40.45 394 PHE A N 1
ATOM 5670 C CA . PHE B 2 394 ? 97.233 116.123 90.577 1.00 40.45 394 PHE A CA 1
ATOM 5671 C C . PHE B 2 394 ? 96.221 116.431 91.672 1.00 40.45 394 PHE A C 1
ATOM 5672 O O . PHE B 2 394 ? 95.442 117.383 91.548 1.00 40.45 394 PHE A O 1
ATOM 5680 N N . THR B 2 395 ? 96.216 115.640 92.747 1.00 38.43 395 THR A N 1
ATOM 5681 C CA . THR B 2 395 ? 95.307 115.900 93.857 1.00 38.43 395 THR A CA 1
ATOM 5682 C C . THR B 2 395 ? 95.660 117.199 94.573 1.00 38.43 395 THR A C 1
ATOM 5683 O O . THR B 2 395 ? 94.767 117.961 94.964 1.00 38.43 395 THR A O 1
ATOM 5687 N N . GLU B 2 396 ? 96.952 117.473 94.749 1.00 37.10 396 GLU A N 1
ATOM 5688 C CA . GLU B 2 396 ? 97.385 118.640 95.509 1.00 37.10 396 GLU A CA 1
ATOM 5689 C C . GLU B 2 396 ? 97.431 119.911 94.668 1.00 37.10 396 GLU A C 1
ATOM 5690 O O . GLU B 2 396 ? 97.010 120.974 95.137 1.00 37.10 396 GLU A O 1
ATOM 5696 N N . MET B 2 397 ? 97.944 119.834 93.440 1.00 41.07 397 MET A N 1
ATOM 5697 C CA . MET B 2 397 ? 97.925 120.996 92.560 1.00 41.07 397 MET A CA 1
ATOM 5698 C C . MET B 2 397 ? 96.544 121.274 91.982 1.00 41.07 397 MET A C 1
ATOM 5699 O O . MET B 2 397 ? 96.284 122.404 91.554 1.00 41.07 397 MET A O 1
ATOM 5704 N N . GLY B 2 398 ? 95.656 120.277 91.957 1.00 41.20 398 GLY A N 1
ATOM 5705 C CA . GLY B 2 398 ? 94.319 120.490 91.435 1.00 41.20 398 GLY A CA 1
ATOM 5706 C C . GLY B 2 398 ? 93.402 121.271 92.349 1.00 41.20 398 GLY A C 1
ATOM 5707 O O . GLY B 2 398 ? 92.416 121.844 91.876 1.00 41.20 398 GLY A O 1
ATOM 5708 N N . ARG B 2 399 ? 93.703 121.308 93.645 1.00 37.16 399 ARG A N 1
ATOM 5709 C CA . ARG B 2 399 ? 92.894 122.035 94.614 1.00 37.16 399 ARG A CA 1
ATOM 5710 C C . ARG B 2 399 ? 93.417 123.438 94.892 1.00 37.16 399 ARG A C 1
ATOM 5711 O O . ARG B 2 399 ? 92.867 124.126 95.756 1.00 37.16 399 ARG A O 1
ATOM 5719 N N . GLN B 2 400 ? 94.461 123.872 94.191 1.00 39.41 400 GLN A N 1
ATOM 5720 C CA . GLN B 2 400 ? 95.000 125.204 94.401 1.00 39.41 400 GLN A CA 1
ATOM 5721 C C . GLN B 2 400 ? 93.991 126.262 93.953 1.00 39.41 400 GLN A C 1
ATOM 5722 O O . GLN B 2 400 ? 93.215 126.036 93.021 1.00 39.41 400 GLN A O 1
ATOM 5728 N N . PRO B 2 401 ? 93.979 127.435 94.606 1.00 40.09 401 PRO A N 1
ATOM 5729 C CA . PRO B 2 401 ? 94.848 127.811 95.725 1.00 40.09 401 PRO A CA 1
ATOM 5730 C C . PRO B 2 401 ? 94.230 127.522 97.089 1.00 40.09 401 PRO A C 1
ATOM 5731 O O . PRO B 2 401 ? 94.547 128.210 98.059 1.00 40.09 401 PRO A O 1
ATOM 5735 N N . TRP B 2 402 ? 93.359 126.520 97.160 1.00 39.46 402 TRP A N 1
ATOM 5736 C CA . TRP B 2 402 ? 92.669 126.181 98.397 1.00 39.46 402 TRP A CA 1
ATOM 5737 C C . TRP B 2 402 ? 93.466 125.127 99.156 1.00 39.46 402 TRP A C 1
ATOM 5738 O O . TRP B 2 402 ? 93.646 124.007 98.667 1.00 39.46 402 TRP A O 1
ATOM 5749 N N . VAL B 2 403 ? 93.943 125.486 100.348 1.00 37.53 403 VAL A N 1
ATOM 5750 C CA . VAL B 2 403 ? 94.514 124.472 101.227 1.00 37.53 403 VAL A CA 1
ATOM 5751 C C . VAL B 2 403 ? 93.402 123.665 101.886 1.00 37.53 403 VAL A C 1
ATOM 5752 O O . VAL B 2 403 ? 93.579 122.477 102.178 1.00 37.53 403 VAL A O 1
ATOM 5756 N N . VAL B 2 404 ? 92.243 124.280 102.113 1.00 38.60 404 VAL A N 1
ATOM 5757 C CA . VAL B 2 404 ? 91.048 123.598 102.598 1.00 38.60 404 VAL A CA 1
ATOM 5758 C C . VAL B 2 404 ? 89.937 123.947 101.616 1.00 38.60 404 VAL A C 1
ATOM 5759 O O . VAL B 2 404 ? 89.373 125.046 101.672 1.00 38.60 404 VAL A O 1
ATOM 5763 N N . VAL B 2 405 ? 89.628 123.026 100.713 1.00 39.87 405 VAL A N 1
ATOM 5764 C CA . VAL B 2 405 ? 88.616 123.283 99.680 1.00 39.87 405 VAL A CA 1
ATOM 5765 C C . VAL B 2 405 ? 87.251 123.435 100.341 1.00 39.87 405 VAL A C 1
ATOM 5766 O O . VAL B 2 405 ? 86.881 122.604 101.189 1.00 39.87 405 VAL A O 1
ATOM 5770 N N . PRO B 2 406 ? 86.477 124.469 100.007 1.00 42.81 406 PRO A N 1
ATOM 5771 C CA . PRO B 2 406 ? 85.128 124.591 100.576 1.00 42.81 406 PRO A CA 1
ATOM 5772 C C . PRO B 2 406 ? 84.228 123.463 100.093 1.00 42.81 406 PRO A C 1
ATOM 5773 O O . PRO B 2 406 ? 84.255 123.087 98.919 1.00 42.81 406 PRO A O 1
ATOM 5777 N N . ASN B 2 407 ? 83.432 122.928 101.006 1.00 46.28 407 ASN A N 1
ATOM 5778 C CA . ASN B 2 407 ? 82.513 121.848 100.668 1.00 46.28 407 ASN A CA 1
ATOM 5779 C C . ASN B 2 407 ? 81.275 122.419 99.989 1.00 46.28 407 ASN A C 1
ATOM 5780 O O . ASN B 2 407 ? 80.578 123.246 100.592 1.00 46.28 407 ASN A O 1
ATOM 5785 N N . PRO B 2 408 ? 80.966 122.024 98.751 1.00 49.25 408 PRO A N 1
ATOM 5786 C CA . PRO B 2 408 ? 79.748 122.538 98.102 1.00 49.25 408 PRO A CA 1
ATOM 5787 C C . PRO B 2 408 ? 78.474 122.213 98.861 1.00 49.25 408 PRO A C 1
ATOM 5788 O O . PRO B 2 408 ? 77.554 123.040 98.892 1.00 49.25 408 PRO A O 1
ATOM 5792 N N . THR B 2 409 ? 78.392 121.035 99.476 1.00 51.30 409 THR A N 1
ATOM 5793 C CA . THR B 2 409 ? 77.230 120.640 100.260 1.00 51.30 409 THR A CA 1
ATOM 5794 C C . THR B 2 409 ? 77.444 120.802 101.758 1.00 51.30 409 THR A C 1
ATOM 5795 O O . THR B 2 409 ? 76.542 120.480 102.537 1.00 51.30 409 THR A O 1
ATOM 5799 N N . GLY B 2 410 ? 78.608 121.290 102.179 1.00 50.40 410 GLY A N 1
ATOM 5800 C CA . GLY B 2 410 ? 78.888 121.468 103.590 1.00 50.40 410 GLY A CA 1
ATOM 5801 C C . GLY B 2 410 ? 78.906 122.920 104.020 1.00 50.40 410 GLY A C 1
ATOM 5802 O O . GLY B 2 410 ? 78.217 123.759 103.431 1.00 50.40 410 GLY A O 1
ATOM 5803 N N . ASP B 2 411 ? 79.692 123.228 105.047 1.00 52.21 411 ASP A N 1
ATOM 5804 C CA . ASP B 2 411 ? 79.779 124.593 105.550 1.00 52.21 411 ASP A CA 1
ATOM 5805 C C . ASP B 2 411 ? 80.629 125.427 104.599 1.00 52.21 411 ASP A C 1
ATOM 5806 O O . ASP B 2 411 ? 81.782 125.081 104.317 1.00 52.21 411 ASP A O 1
ATOM 5811 N N . GLN B 2 412 ? 80.057 126.526 104.101 1.00 51.99 412 GLN A N 1
ATOM 5812 C CA . GLN B 2 412 ? 80.791 127.400 103.192 1.00 51.99 412 GLN A CA 1
ATOM 5813 C C . GLN B 2 412 ? 81.946 128.103 103.893 1.00 51.99 412 GLN A C 1
ATOM 5814 O O . GLN B 2 412 ? 83.005 128.305 103.287 1.00 51.99 412 GLN A O 1
ATOM 5820 N N . LEU B 2 413 ? 81.766 128.481 105.159 1.00 49.21 413 LEU A N 1
ATOM 5821 C CA . LEU B 2 413 ? 82.788 129.235 105.874 1.00 49.21 413 LEU A CA 1
ATOM 5822 C C . LEU B 2 413 ? 84.000 128.392 106.247 1.00 49.21 413 LEU A C 1
ATOM 5823 O O . LEU B 2 413 ? 85.055 128.957 106.557 1.00 49.21 413 LEU A O 1
ATOM 5828 N N . VAL B 2 414 ? 83.883 127.065 106.225 1.00 47.65 414 VAL A N 1
ATOM 5829 C CA . VAL B 2 414 ? 85.018 126.202 106.529 1.00 47.65 414 VAL A CA 1
ATOM 5830 C C . VAL B 2 414 ? 85.873 126.076 105.276 1.00 47.65 414 VAL A C 1
ATOM 5831 O O . VAL B 2 414 ? 85.651 125.193 104.439 1.00 47.65 414 VAL A O 1
ATOM 5835 N N . ARG B 2 415 ? 86.846 126.972 105.134 1.00 44.55 415 ARG A N 1
ATOM 5836 C CA . ARG B 2 415 ? 87.725 126.987 103.975 1.00 44.55 415 ARG A CA 1
ATOM 5837 C C . ARG B 2 415 ? 88.944 127.833 104.308 1.00 44.55 415 ARG A C 1
ATOM 5838 O O . ARG B 2 415 ? 88.923 128.647 105.234 1.00 44.55 415 ARG A O 1
ATOM 5846 N N . LEU B 2 416 ? 90.007 127.631 103.534 1.00 38.77 416 LEU A N 1
ATOM 5847 C CA . LEU B 2 416 ? 91.235 128.388 103.725 1.00 38.77 416 LEU A CA 1
ATOM 5848 C C . LEU B 2 416 ? 92.065 128.303 102.454 1.00 38.77 416 LEU A C 1
ATOM 5849 O O . LEU B 2 416 ? 92.040 127.293 101.747 1.00 38.77 416 LEU A O 1
ATOM 5854 N N . THR B 2 417 ? 92.794 129.376 102.172 1.00 38.21 417 THR A N 1
ATOM 5855 C CA . THR B 2 417 ? 93.689 129.438 101.028 1.00 38.21 417 THR A CA 1
ATOM 5856 C C . THR B 2 417 ? 95.119 129.129 101.457 1.00 38.21 417 THR A C 1
ATOM 5857 O O . THR B 2 417 ? 95.472 129.210 102.637 1.00 38.21 417 THR A O 1
ATOM 5861 N N . VAL B 2 418 ? 95.943 128.765 100.473 1.00 37.71 418 VAL A N 1
ATOM 5862 C CA . VAL B 2 418 ? 97.338 128.441 100.753 1.00 37.71 418 VAL A CA 1
ATOM 5863 C C . VAL B 2 418 ? 98.083 129.669 101.263 1.00 37.71 418 VAL A C 1
ATOM 5864 O O . VAL B 2 418 ? 98.900 129.576 102.187 1.00 37.71 418 VAL A O 1
ATOM 5868 N N . LYS B 2 419 ? 97.816 130.836 100.671 1.00 39.88 419 LYS A N 1
ATOM 5869 C CA . LYS B 2 419 ? 98.481 132.060 101.107 1.00 39.88 419 LYS A CA 1
ATOM 5870 C C . LYS B 2 419 ? 98.118 132.423 102.542 1.00 39.88 419 LYS A C 1
ATOM 5871 O O . LYS B 2 419 ? 98.984 132.870 103.302 1.00 39.88 419 LYS A O 1
ATOM 5877 N N . ALA B 2 420 ? 96.856 132.241 102.929 1.00 38.95 420 ALA A N 1
ATOM 5878 C CA . ALA B 2 420 ? 96.419 132.578 104.277 1.00 38.95 420 ALA A CA 1
ATOM 5879 C C . ALA B 2 420 ? 96.774 131.513 105.306 1.00 38.95 420 ALA A C 1
ATOM 5880 O O . ALA B 2 420 ? 96.614 131.760 106.506 1.00 38.95 420 ALA A O 1
ATOM 5882 N N . GLY B 2 421 ? 97.246 130.346 104.875 1.00 37.90 421 GLY A N 1
ATOM 5883 C CA . GLY B 2 421 ? 97.605 129.291 105.801 1.00 37.90 421 GLY A CA 1
ATOM 5884 C C . GLY B 2 421 ? 99.094 129.192 106.056 1.00 37.90 421 GLY A C 1
ATOM 5885 O O . GLY B 2 421 ? 99.536 128.397 106.891 1.00 37.90 421 GLY A O 1
ATOM 5886 N N . VAL B 2 422 ? 99.880 129.996 105.342 1.00 41.05 422 VAL A N 1
ATOM 5887 C CA . VAL B 2 422 ? 101.330 129.948 105.481 1.00 41.05 422 VAL A CA 1
ATOM 5888 C C . VAL B 2 422 ? 101.755 130.671 106.757 1.00 41.05 422 VAL A C 1
ATOM 5889 O O . VAL B 2 422 ? 101.021 131.488 107.321 1.00 41.05 422 VAL A O 1
ATOM 5893 N N . SER B 2 423 ? 102.961 130.354 107.221 1.00 45.30 423 SER A N 1
ATOM 5894 C CA . SER B 2 423 ? 103.516 130.971 108.418 1.00 45.30 423 SER A CA 1
ATOM 5895 C C . SER B 2 423 ? 104.068 132.354 108.074 1.00 45.30 423 SER A C 1
ATOM 5896 O O . SER B 2 423 ? 103.926 132.849 106.952 1.00 45.30 423 SER A O 1
ATOM 5899 N N . ASP B 2 424 ? 104.714 132.996 109.045 1.00 54.35 424 ASP A N 1
ATOM 5900 C CA . ASP B 2 424 ? 105.248 134.345 108.891 1.00 54.35 424 ASP A CA 1
ATOM 5901 C C . ASP B 2 424 ? 106.775 134.345 108.860 1.00 54.35 424 ASP A C 1
ATOM 5902 O O . ASP B 2 424 ? 107.424 135.229 109.421 1.00 54.35 424 ASP A O 1
ATOM 5907 N N . HIS B 2 425 ? 107.364 133.349 108.205 1.00 49.76 425 HIS A N 1
ATOM 5908 C CA . HIS B 2 425 ? 108.810 133.284 108.079 1.00 49.76 425 HIS A CA 1
ATOM 5909 C C . HIS B 2 425 ? 109.296 134.234 106.987 1.00 49.76 425 HIS A C 1
ATOM 5910 O O . HIS B 2 425 ? 108.512 134.840 106.252 1.00 49.76 425 HIS A O 1
ATOM 5917 N N . SER B 2 426 ? 110.615 134.361 106.888 1.00 50.42 426 SER A N 1
ATOM 5918 C CA . SER B 2 426 ? 111.232 135.172 105.853 1.00 50.42 426 SER A CA 1
ATOM 5919 C C . SER B 2 426 ? 111.593 134.306 104.648 1.00 50.42 426 SER A C 1
ATOM 5920 O O . SER B 2 426 ? 111.556 133.075 104.696 1.00 50.42 426 SER A O 1
ATOM 5923 N N . ALA B 2 427 ? 111.948 134.974 103.548 1.00 50.32 427 ALA A N 1
ATOM 5924 C CA . ALA B 2 427 ? 112.269 134.262 102.317 1.00 50.32 427 ALA A CA 1
ATOM 5925 C C . ALA B 2 427 ? 113.581 133.495 102.409 1.00 50.32 427 ALA A C 1
ATOM 5926 O O . ALA B 2 427 ? 113.785 132.552 101.638 1.00 50.32 427 ALA A O 1
ATOM 5928 N N . THR B 2 428 ? 114.470 133.872 103.327 1.00 49.51 428 THR A N 1
ATOM 5929 C CA . THR B 2 428 ? 115.760 133.203 103.451 1.00 49.51 428 THR A CA 1
ATOM 5930 C C . THR B 2 428 ? 115.722 132.007 104.393 1.00 49.51 428 THR A C 1
ATOM 5931 O O . THR B 2 428 ? 116.476 131.048 104.191 1.00 49.51 428 THR A O 1
ATOM 5935 N N . VAL B 2 429 ? 114.868 132.039 105.417 1.00 48.05 429 VAL A N 1
ATOM 5936 C CA . VAL B 2 429 ? 114.786 130.919 106.349 1.00 48.05 429 VAL A CA 1
ATOM 5937 C C . VAL B 2 429 ? 114.156 129.702 105.683 1.00 48.05 429 VAL A C 1
ATOM 5938 O O . VAL B 2 429 ? 114.650 128.578 105.827 1.00 48.05 429 VAL A O 1
ATOM 5942 N N . VAL B 2 430 ? 113.060 129.902 104.947 1.00 46.26 430 VAL A N 1
ATOM 5943 C CA . VAL B 2 430 ? 112.409 128.783 104.274 1.00 46.26 430 VAL A CA 1
ATOM 5944 C C . VAL B 2 430 ? 113.277 128.253 103.140 1.00 46.26 430 VAL A C 1
ATOM 5945 O O . VAL B 2 430 ? 113.329 127.039 102.905 1.00 46.26 430 VAL A O 1
ATOM 5949 N N . ALA B 2 431 ? 113.964 129.142 102.418 1.00 45.81 431 ALA A N 1
ATOM 5950 C CA . ALA B 2 431 ? 114.832 128.703 101.329 1.00 45.81 431 ALA A CA 1
ATOM 5951 C C . ALA B 2 431 ? 115.980 127.841 101.834 1.00 45.81 431 ALA A C 1
ATOM 5952 O O . ALA B 2 431 ? 116.330 126.843 101.193 1.00 45.81 431 ALA A O 1
ATOM 5954 N N . THR B 2 432 ? 116.582 128.209 102.968 1.00 47.26 432 THR A N 1
ATOM 5955 C CA . THR B 2 432 ? 117.658 127.399 103.531 1.00 47.26 432 THR A CA 1
ATOM 5956 C C . THR B 2 432 ? 117.159 126.013 103.918 1.00 47.26 432 THR A C 1
ATOM 5957 O O . THR B 2 432 ? 117.832 125.009 103.657 1.00 47.26 432 THR A O 1
ATOM 5961 N N . SER B 2 433 ? 115.982 125.938 104.543 1.00 45.33 433 SER A N 1
ATOM 5962 C CA . SER B 2 433 ? 115.406 124.640 104.877 1.00 45.33 433 SER A CA 1
ATOM 5963 C C . SER B 2 433 ? 115.038 123.860 103.621 1.00 45.33 433 SER A C 1
ATOM 5964 O O . SER B 2 433 ? 115.258 122.646 103.552 1.00 45.33 433 SER A O 1
ATOM 5967 N N . LEU B 2 434 ? 114.475 124.541 102.619 1.00 43.02 434 LEU A N 1
ATOM 5968 C CA . LEU B 2 434 ? 114.139 123.876 101.364 1.00 43.02 434 LEU A CA 1
ATOM 5969 C C . LEU B 2 434 ? 115.386 123.345 100.669 1.00 43.02 434 LEU A C 1
ATOM 5970 O O . LEU B 2 434 ? 115.381 122.226 100.143 1.00 43.02 434 LEU A O 1
ATOM 5975 N N . LEU B 2 435 ? 116.461 124.136 100.653 1.00 45.03 435 LEU A N 1
ATOM 5976 C CA . LEU B 2 435 ? 117.694 123.696 100.010 1.00 45.03 435 LEU A CA 1
ATOM 5977 C C . LEU B 2 435 ? 118.290 122.489 100.724 1.00 45.03 435 LEU A C 1
ATOM 5978 O O . LEU B 2 435 ? 118.715 121.527 100.076 1.00 45.03 435 LEU A O 1
ATOM 5983 N N . MET B 2 436 ? 118.320 122.514 102.058 1.00 46.41 436 MET A N 1
ATOM 5984 C CA . MET B 2 436 ? 118.957 121.428 102.797 1.00 46.41 436 MET A CA 1
ATOM 5985 C C . MET B 2 436 ? 118.089 120.174 102.777 1.00 46.41 436 MET A C 1
ATOM 5986 O O . MET B 2 436 ? 118.604 119.050 102.785 1.00 46.41 436 MET A O 1
ATOM 5991 N N . PHE B 2 437 ? 116.764 120.347 102.744 1.00 43.10 437 PHE A N 1
ATOM 5992 C CA . PHE B 2 437 ? 115.873 119.204 102.565 1.00 43.10 437 PHE A CA 1
ATOM 5993 C C . PHE B 2 437 ? 116.086 118.525 101.219 1.00 43.10 437 PHE A C 1
ATOM 5994 O O . PHE B 2 437 ? 116.080 117.291 101.139 1.00 43.10 437 PHE A O 1
ATOM 6002 N N . THR B 2 438 ? 116.270 119.308 100.153 1.00 41.41 438 THR A N 1
ATOM 6003 C CA . THR B 2 438 ? 116.362 118.730 98.816 1.00 41.41 438 THR A CA 1
ATOM 6004 C C . THR B 2 438 ? 117.639 117.916 98.640 1.00 41.41 438 THR A C 1
ATOM 6005 O O . THR B 2 438 ? 117.592 116.782 98.150 1.00 41.41 438 THR A O 1
ATOM 6009 N N . LEU B 2 439 ? 118.788 118.474 99.030 1.00 41.46 439 LEU A N 1
ATOM 6010 C CA . LEU B 2 439 ? 120.052 117.769 98.827 1.00 41.46 439 LEU A CA 1
ATOM 6011 C C . LEU B 2 439 ? 120.149 116.525 99.702 1.00 41.46 439 LEU A C 1
ATOM 6012 O O . LEU B 2 439 ? 120.625 115.479 99.247 1.00 41.46 439 LEU A O 1
ATOM 6017 N N . VAL B 2 440 ? 119.709 116.617 100.959 1.00 38.32 440 VAL A N 1
ATOM 6018 C CA . VAL B 2 440 ? 119.790 115.467 101.856 1.00 38.32 440 VAL A CA 1
ATOM 6019 C C . VAL B 2 440 ? 118.930 114.321 101.338 1.00 38.32 440 VAL A C 1
ATOM 6020 O O . VAL B 2 440 ? 119.367 113.164 101.307 1.00 38.32 440 VAL A O 1
ATOM 6024 N N . TYR B 2 441 ? 117.701 114.621 100.914 1.00 36.61 441 TYR A N 1
ATOM 6025 C CA . TYR B 2 441 ? 116.845 113.582 100.351 1.00 36.61 441 TYR A CA 1
ATOM 6026 C C . TYR B 2 441 ? 117.380 113.070 99.019 1.00 36.61 441 TYR A C 1
ATOM 6027 O O . TYR B 2 441 ? 117.250 111.878 98.721 1.00 36.61 441 TYR A O 1
ATOM 6036 N N . ALA B 2 442 ? 117.972 113.950 98.206 1.00 36.02 442 ALA A N 1
ATOM 6037 C CA . ALA B 2 442 ? 118.521 113.519 96.924 1.00 36.02 442 ALA A CA 1
ATOM 6038 C C . ALA B 2 442 ? 119.678 112.547 97.113 1.00 36.02 442 ALA A C 1
ATOM 6039 O O . ALA B 2 442 ? 119.782 111.550 96.389 1.00 36.02 442 ALA A O 1
ATOM 6041 N N . VAL B 2 443 ? 120.561 112.821 98.076 1.00 36.71 443 VAL A N 1
ATOM 6042 C CA . VAL B 2 443 ? 121.670 111.911 98.345 1.00 36.71 443 VAL A CA 1
ATOM 6043 C C . VAL B 2 443 ? 121.151 110.570 98.847 1.00 36.71 443 VAL A C 1
ATOM 6044 O O . VAL B 2 443 ? 121.616 109.508 98.415 1.00 36.71 443 VAL A O 1
ATOM 6048 N N . LEU B 2 444 ? 120.178 110.593 99.760 1.00 35.13 444 LEU A N 1
ATOM 6049 C CA . LEU B 2 444 ? 119.614 109.348 100.270 1.00 35.13 444 LEU A CA 1
ATOM 6050 C C . LEU B 2 444 ? 118.863 108.584 99.187 1.00 35.13 444 LEU A C 1
ATOM 6051 O O . LEU B 2 444 ? 118.888 107.348 99.175 1.00 35.13 444 LEU A O 1
ATOM 6056 N N . ALA B 2 445 ? 118.188 109.294 98.279 1.00 35.43 445 ALA A N 1
ATOM 6057 C CA . ALA B 2 445 ? 117.491 108.624 97.185 1.00 35.43 445 ALA A CA 1
ATOM 6058 C C . ALA B 2 445 ? 118.466 107.893 96.270 1.00 35.43 445 ALA A C 1
ATOM 6059 O O . ALA B 2 445 ? 118.187 106.773 95.827 1.00 35.43 445 ALA A O 1
ATOM 6061 N N . VAL B 2 446 ? 119.609 108.514 95.968 1.00 35.75 446 VAL A N 1
ATOM 6062 C CA . VAL B 2 446 ? 120.622 107.851 95.152 1.00 35.75 446 VAL A CA 1
ATOM 6063 C C . VAL B 2 446 ? 121.180 106.634 95.877 1.00 35.75 446 VAL A C 1
ATOM 6064 O O . VAL B 2 446 ? 121.364 105.567 95.279 1.00 35.75 446 VAL A O 1
ATOM 6068 N N . ILE B 2 447 ? 121.457 106.771 97.176 1.00 35.72 447 ILE A N 1
ATOM 6069 C CA . ILE B 2 447 ? 121.942 105.640 97.959 1.00 35.72 447 ILE A CA 1
ATOM 6070 C C . ILE B 2 447 ? 120.884 104.545 98.029 1.00 35.72 447 ILE A C 1
ATOM 6071 O O . ILE B 2 447 ? 121.197 103.353 97.918 1.00 35.72 447 ILE A O 1
ATOM 6076 N N . TRP B 2 448 ? 119.618 104.929 98.212 1.00 33.81 448 TRP A N 1
ATOM 6077 C CA . TRP B 2 448 ? 118.542 103.943 98.255 1.00 33.81 448 TRP A CA 1
ATOM 6078 C C . TRP B 2 448 ? 118.425 103.191 96.935 1.00 33.81 448 TRP A C 1
ATOM 6079 O O . TRP B 2 448 ? 118.254 101.967 96.924 1.00 33.81 448 TRP A O 1
ATOM 6090 N N . CYS B 2 449 ? 118.507 103.908 95.812 1.00 38.42 449 CYS A N 1
ATOM 6091 C CA . CYS B 2 449 ? 118.463 103.246 94.512 1.00 38.42 449 CYS A CA 1
ATOM 6092 C C . CYS B 2 449 ? 119.684 102.363 94.293 1.00 38.42 449 CYS A C 1
ATOM 6093 O O . CYS B 2 449 ? 119.562 101.265 93.738 1.00 38.42 449 CYS A O 1
ATOM 6096 N N . TRP B 2 450 ? 120.863 102.823 94.715 1.00 40.26 450 TRP A N 1
ATOM 6097 C CA . TRP B 2 450 ? 122.078 102.030 94.562 1.00 40.26 450 TRP A CA 1
ATOM 6098 C C . TRP B 2 450 ? 122.056 100.791 95.449 1.00 40.26 450 TRP A C 1
ATOM 6099 O O . TRP B 2 450 ? 122.522 99.723 95.037 1.00 40.26 450 TRP A O 1
ATOM 6110 N N . LEU B 2 451 ? 121.525 100.915 96.669 1.00 39.53 451 LEU A N 1
ATOM 6111 C CA . LEU B 2 451 ? 121.465 99.767 97.569 1.00 39.53 451 LEU A CA 1
ATOM 6112 C C . LEU B 2 451 ? 120.557 98.674 97.019 1.00 39.53 451 LEU A C 1
ATOM 6113 O O . LEU B 2 451 ? 120.885 97.486 97.109 1.00 39.53 451 LEU A O 1
ATOM 6118 N N . LEU B 2 452 ? 119.407 99.054 96.456 1.00 39.36 452 LEU A N 1
ATOM 6119 C CA . LEU B 2 452 ? 118.519 98.062 95.862 1.00 39.36 452 LEU A CA 1
ATOM 6120 C C . LEU B 2 452 ? 119.176 97.375 94.672 1.00 39.36 452 LEU A C 1
ATOM 6121 O O . LEU B 2 452 ? 119.053 96.157 94.506 1.00 39.36 452 LEU A O 1
ATOM 6126 N N . LYS B 2 453 ? 119.882 98.141 93.837 1.00 42.91 453 LYS A N 1
ATOM 6127 C CA . LYS B 2 453 ? 120.557 97.557 92.682 1.00 42.91 453 LYS A CA 1
ATOM 6128 C C . LYS B 2 453 ? 121.634 96.567 93.111 1.00 42.91 453 LYS A C 1
ATOM 6129 O O . LYS B 2 453 ? 121.798 95.512 92.488 1.00 42.91 453 LYS A O 1
ATOM 6135 N N . ARG B 2 454 ? 122.376 96.889 94.174 1.00 46.55 454 ARG A N 1
ATOM 6136 C CA . ARG B 2 454 ? 123.425 95.991 94.645 1.00 46.55 454 ARG A CA 1
ATOM 6137 C C . ARG B 2 454 ? 122.861 94.663 95.136 1.00 46.55 454 ARG A C 1
ATOM 6138 O O . ARG B 2 454 ? 123.451 93.609 94.873 1.00 46.55 454 ARG A O 1
ATOM 6146 N N . TYR B 2 455 ? 121.733 94.690 95.844 1.00 44.32 455 TYR A N 1
ATOM 6147 C CA . TYR B 2 455 ? 121.146 93.470 96.383 1.00 44.32 455 TYR A CA 1
ATOM 6148 C C . TYR B 2 455 ? 120.330 92.690 95.362 1.00 44.32 455 TYR A C 1
ATOM 6149 O O . TYR B 2 455 ? 120.219 91.465 95.489 1.00 44.32 455 TYR A O 1
ATOM 6158 N N . ILE B 2 456 ? 119.756 93.360 94.361 1.00 45.59 456 ILE A N 1
ATOM 6159 C CA . ILE B 2 456 ? 119.002 92.647 93.334 1.00 45.59 456 ILE A CA 1
ATOM 6160 C C . ILE B 2 456 ? 119.933 91.797 92.479 1.00 45.59 456 ILE A C 1
ATOM 6161 O O . ILE B 2 456 ? 119.651 90.623 92.211 1.00 45.59 456 ILE A O 1
ATOM 6166 N N . VAL B 2 457 ? 121.056 92.369 92.041 1.00 49.60 457 VAL A N 1
ATOM 6167 C CA . VAL B 2 457 ? 122.000 91.613 91.223 1.00 49.60 457 VAL A CA 1
ATOM 6168 C C . VAL B 2 457 ? 122.704 90.548 92.056 1.00 49.60 457 VAL A C 1
ATOM 6169 O O . VAL B 2 457 ? 123.131 89.513 91.531 1.00 49.60 457 VAL A O 1
ATOM 6173 N N . GLU B 2 458 ? 122.844 90.782 93.364 1.00 53.46 458 GLU A N 1
ATOM 6174 C CA . GLU B 2 458 ? 123.492 89.794 94.221 1.00 53.46 458 GLU A CA 1
ATOM 6175 C C . GLU B 2 458 ? 122.577 88.604 94.485 1.00 53.46 458 GLU A C 1
ATOM 6176 O O . GLU B 2 458 ? 123.037 87.457 94.519 1.00 53.46 458 GLU A O 1
ATOM 6182 N N . GLY B 2 459 ? 121.284 88.855 94.673 1.00 52.63 459 GLY A N 1
ATOM 6183 C CA . GLY B 2 459 ? 120.337 87.803 94.948 1.00 52.63 459 GLY A CA 1
ATOM 6184 C C . GLY B 2 459 ? 120.468 87.267 96.359 1.00 52.63 459 GLY A C 1
ATOM 6185 O O . GLY B 2 459 ? 120.946 87.954 97.267 1.00 52.63 459 GLY A O 1
ATOM 6186 N N . PRO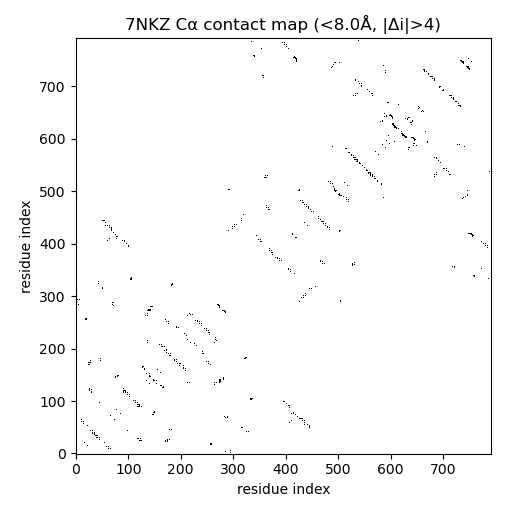 B 2 460 ? 120.035 86.016 96.572 1.00 54.32 460 PRO A N 1
ATOM 6187 C CA . PRO B 2 460 ? 120.105 85.351 97.879 1.00 54.32 460 PRO A CA 1
ATOM 6188 C C . PRO B 2 460 ? 121.537 85.193 98.383 1.00 54.32 460 PRO A C 1
ATOM 6189 O O . PRO B 2 460 ? 121.730 84.993 99.582 1.00 54.32 460 PRO A O 1
#

Secondary structure (DSSP, 8-state):
--HHHHHHHHHHHHHHHHHHHHHHHHHHHHHHHHHHHHHHHH--HHHHHHHHHHHHHHHHHHHHHHHHHHHHHHHHHHH-HHHHHHHHHHHHHHHHHHIIIIIHHHHHHHHHHHH-TTTS-HHHHHHHHHHHHHHHHHHHHHHHHHHHHHHS--SEE--TTSSS-EE--HHHHHT-HHHHHHHHHHHHHHHHHHHHHHHHHHHHHHHHHH--HHHHHHHHHHHHHHHHHHHHHHHHHHHHHHHHHHHHH-HHHHHHTTT--S-EESPPBPSEEES--SSSTT-EEES-B-SSHHHHHTS-SSS-EE--HHHHHHHHHHHH-S------HHHHHHHHHHHHHTTHHHHHHHHHHHHHTGGG-----HHHHHHHHHHTHHHHHHHHHHHHHHHHHTTTEEEPPPSSS-SS--EEHHHHS----HHHHHHHHHHHHHHHHHHHHHHHHHHHHHHHH--/-HHHHHHHHHHHHHHHHHHHHHHHHHHHHHHHHHHH--HHHHHHHHHTTTTHHHHHHHHHHHHHHHHHH-HHHHHHHHHHTHHHHHHHHHHHHHHHHHHHHTTTEE-HHHHHHHHHHHHHHHHHHHHHHHHHHHHHHH-B---TTS-----STTTSSHHHHHHHHHHHHHHHHHHHHHHHHHB-SHHHHHHHHHHHHTTHHHHHHHHHHHHHHHHHT--STHHHHHHHHHHHHHHHHHHHHS-S-SHHHHHHHHHHHHHHHHHHHHHS-SEEE-BSS-GGGSEETTTSS--HHHHHHHHHHHHHHHHHHHHHHHHHHHHT-S-B-STTSPP---EE-

Foldseek 3Di:
DVLLVVLLVVLLVLVLLLCLLCLLVLLLLQCLVVVVLPLLNVQSLVLCQVPVVVSCVSVVCSLVSCCLWFVLLNCQLCVQPVPLVVLQVVLLVLQVPLSVCCLAAPDPVSNVSSSVSSNSNRLSCQQSVQLSLQLQLVFFAADQVGDGPDDDCSRDDDLSNLSSVLSSLLSNLLNLLSLLQQADDPSNVVSLVVNLVSQVVNLCSLLVNLVVSCVPQNDPVLVVLSVLLNVLSVQLNVCSVPVPDSVSNNVSSSSNSSSVSCRSSRSCPQFSGAHPVDRVSTHGSPPRTDDVVSSVVVVVVCVPVVVVSCVVSVVVCVVSSHHDYSVNDDDRPYHHD/DFLLVLLVVLLQLLVLLLLLLLLQLLQVLVVLLVLLVCCVVVVDVLSVQVSVQVVVLNVLSVVVNVVSCPCVLCSCCVWQVLQCQACVQPLVVLVVVLCVQQVVLLVVLVVCLVPVPPPDDSVVSSVSSVSNNVSSLVNLLSNLLSQVCLQANDQWDCPVVDRHIHGRDPVCSSPPLRSVLVSLLSSLLSNLLNLLVQLLLLLLVLQVVVCVSVVNSLVSNLRSLVSNVVSVVSNVVSLLSNLQVCQQRPLLLLQLLQLFAAWDFQDWRALDWDDQSDPSPPIDGDPTHGQPSVCSHNNGRGDDIGGGNNRVQVVCCVQVNDDGQHFRSNLLNVLSSLLPVLSCLSNVLSVVSCVCCPPNHRDNDPVNSVSSVVNNCSSSSSSSSVVSSVVRSRPQWSRRAGPPDHRSSTDGSVSRTDDDGPVVSNVVSVVSNVVSVVSVVVSVVVSVVSSVVRD

Organism: Mycobacterium tuberculosis (strain ATCC 25618 / H37Rv) (NCBI:txid83332)

Solvent-accessible surface area: 29189 Å² total; per-residue (Å²): 77,113,35,17,74,81,4,18,34,30,0,14,53,7,7,49,9,1,5,18,31,2,0,4,0,4,0,0,4,7,9,4,59,40,14,56,172,69,63,58,45,43,1,0,14,41,5,2,9,7,8,20,9,2,1,3,8,26,2,14,0,0,0,1,2,6,0,0,0,0,1,10,7,0,0,2,13,11,18,12,4,2,90,13,7,14,32,1,0,50,0,5,0,24,3,0,6,7,18,30,9,8,44,8,1,58,14,89,147,46,37,92,46,10,33,133,4,2,29,10,0,0,116,54,0,0,51,36,10,0,8,10,12,0,0,10,6,95,1,0,17,0,39,73,131,24,84,17,93,52,46,136,88,32,18,103,24,72,2,0,89,38,0,1,96,3,5,7,12,4,3,11,2,0,0,0,3,7,0,1,46,22,0,40,36,87,4,56,69,27,0,2,132,44,0,42,181,20,0,110,76,2,22,47,52,10,59,32,4,4,90,99,0,8,122,57,65,24,58,129,128,0,115,120,25,23,60,77,6,40,88,6,12,58,34,2,23,80,29,1,120,159,93,103,32,12,33,164,1,30,83,15,1,34,62,0,1,20,8,14,4,58,7,3,6,5,14,4,81,54,45,0,0,22,11,75,113,44,108,152,105,3,24,25,0,98,106,9,6,6,27,76,64,0,0,84,28,2,34,184,34,13,68,135,47,23,82,68,1,73,59,18,9,86,89,2,47,150,26,13,130,105,76,19,19,36,156,102,25,74,104,76,109,19,24,72,179,144,73,31,17,42,12,1,82,144,0,45,27,46,0,44,53,42,39,27,42,2,31,0,0,13,10,0,0,0,29,8,0,0,48,0,2,35,58,49,24,112,77,103,55,94,22,31,75,92,0,1,80,10,0,2,54,0,0,18,0,0,14,4,1,9,35,0,1,18,4,0,19,13,0,1,23,0,1,1,16,3,72,4,0,61,16,0,0,0,0,5,0,0,0,2,0,7,2,0,4,16,0,49,2,33,17,6,5,19,5,5,0,5,45,76,0,55,152,106,17,79,109,130,57,6,20,46,2,0,85,54,0,3,104,4,3,31,46,12,6,44,28,72,5,0,0,20,2,0,11,8,14,7,27,20,18,68,51,45,110,130,53,59,38,0,8,4,53,33,17,98,63,0,36,76,5,56,13,0,76,0,12,45,58,34,17,25,15,5,0,53,6,0,0,0,1,6,0,1,0,0,0,0,26,32,0,0,115,32,41,131,122,41,50,54,1,0,64,40,0,0,46,42,0,0,145,28,2,35,67,3,14,62,21,23,113,155,12,20,35,72,52,3,51,15,25,45,110,11,12,24,13,12,4,0,0,2,7,0,4,14,68,72,84,91,49,2,59,24,0,50,77,2,91,51,194,10,110,94,5,93,91,34,67,62,55,116,81,55,63,134,54,2,3,99,36,1,63,27,109,95,66,45,0,67,2,76,0,0,96,60,0,10,102,60,22,62,160,102,28,25,133,61,78,2,96,8,74,6,95,51,0,0,79,12,10,25,73,40,89,49,30,42,61,61,1,32,88,1,1,97,40,0,32,160,28,2,116,88,41,100,49,5,94,60,132,138,0,1,142,34,0,58,119,0,23,63,4,0,22,89,13,20,19,5,16,65,36,9,33,45,46,1,22,22,23,20,12,0,10,12,2,59,124,36,52,66,90,2,55,27,24,8,130,55,0,16,8,110,30,52,47,90,36,0,37,76,0,24,98,40,2,36,91,22,4,33,87,11,18,106,49,28,76,77,0,11,112,32,18,16,46,90,10,95

B-factor: mean 50.3, std 10.96, range [29.43, 88.68]